Protein AF-0000000083948089 (afdb_homodimer)

Sequence (912 aa):
MKRYQYSTIALCVLLATGCVARSELPEQQLDVPAQWQNGQSQPQEQTISRWWTSFGDPQLDGWIDQVLASNSDLALATLTLRQARLEAGLATSDTYPDVSGTVSADRSKPLDGGDSSKSYQASLSVSYELDLWGKLSAAKDEAMWTALATQQEREATAQSLVATTAQLYWQIGYLNQRVELSNNDINDAQETLALTESQYRHGSVTRLNVLEAQRTLAGLEATHRDYLQQRTEAVNAFAILFDQPPQDLASRIPALPDYAVPAVEAGVPADVLSRRPDVKQALFELKSTLAAKDYSDTNYFPSLTLTGALGGSSTELRKLLSDPIGSLGADLTMPFLNWNEMQLNRDIAQVKYESAIITYRKTLYAAFQDVDNALSAKENYAFQAEKLQKQYDAAAEAARIYQSQYEYGAIEITTLLDAQENERSAKASLLENRYNQLVNMATVYQSLGGEDIIQEMKRYQYSTIALCVLLATGCVARSELPEQQLDVPAQWQNGQSQPQEQTISRWWTSFGDPQLDGWIDQVLASNSDLALATLTLRQARLEAGLATSDTYPDVSGTVSADRSKPLDGGDSSKSYQASLSVSYELDLWGKLSAAKDEAMWTALATQQEREATAQSLVATTAQLYWQIGYLNQRVELSNNDINDAQETLALTESQYRHGSVTRLNVLEAQRTLAGLEATHRDYLQQRTEAVNAFAILFDQPPQDLASRIPALPDYAVPAVEAGVPADVLSRRPDVKQALFELKSTLAAKDYSDTNYFPSLTLTGALGGSSTELRKLLSDPIGSLGADLTMPFLNWNEMQLNRDIAQVKYESAIITYRKTLYAAFQDVDNALSAKENYAFQAEKLQKQYDAAAEAARIYQSQYEYGAIEITTLLDAQENERSAKASLLENRYNQLVNMATVYQSLGGEDIIQE

Secondary structure (DSSP, 8-state):
--HHHHHHHHHHHHHTT---PPPPPPPP-----SS-SSS---------TTGGGGG--HHHHHHHHHHHHH-HHHHHHHHHHHHHHHHHHHHHHTTS-EEEEEEEEEEE--TTS---EEEEEEEEEEEEEE-SSSHHHHHHHHHHHHHHHHHHHHHHHHHHHHHHHHHHHHHHHHHHHHHHHHHHHHHHHHHHHHHHHHHHHTTSS-HHHHHHHHHHHHHHHHHHHHHHHHHHHHHHHHHHTTT------GGG--S---SPPPP-----GGGHHHH-HHHHHHHHHHHHHHHHHHHHHHTTS-EEEEEEEEEEEESSGGGTTTS-EEEEEEEEE-GGGSHHHHHHHHHHHHHHHHHHHHHHHHHHHHHHHHHHHHHHHHHHHHHHHHHHHHHHHHHHHHHHHHHHHHHTT-S-HHHHHHHHHHHHHHHHHHHHHHHHHHHHHHHHHHHH--S--S--/-HHHHHHHHHHHHHHTT---PPPPPPPP-----SS-SSS---------TTGGGGG--HHHHHHHHHHHHH-HHHHHHHHHHHHHHHHHHHHHHTTS-EEEEEEEEEEEEETTS---EEEEEEEEEEEEEE-SSSHHHHHHHHHHHHHHHHHHHHHHHHHHHHHHHHHHHHHHHHHHHHHHHHHHHHHHHHHHHHHHHHHHHTTSS-HHHHHHHHHHHHHHHHHHHHHHHHHHHHHHHHHHHTT------GGG--S---SPPPP-----GGGHHHH-HHHHHHHHHHHHHHHHHHHHHHTTS-EEEEEEEEEEEESSGGGTTTS-EEEEEEEEE-GGGSHHHHHHHHHHHHHHHHHHHHHHHHHHHHHHHHHHHHHHHHHHHHHHHHHHHHHHHHHHHHHHHHHHHHHTT-S-HHHHHHHHHHHHHHHHHHHHHHHHHHHHHHHHHHHH--S--S--

Solvent-accessible surface area (backbone atoms only — not comparable to full-atom values): 45950 Å² total; per-residue (Å²): 120,74,66,57,57,56,44,52,56,47,46,55,52,56,64,48,54,57,64,55,73,77,83,72,83,71,86,75,92,73,80,71,57,81,57,54,91,37,63,75,62,39,78,55,83,65,78,50,47,70,57,68,58,70,60,71,40,68,66,60,46,50,53,43,54,49,33,76,72,51,19,59,68,54,51,53,33,50,50,52,28,51,50,34,46,52,50,21,46,50,38,49,52,64,66,44,68,46,76,50,75,51,76,50,78,46,76,48,60,53,84,91,57,70,73,69,44,49,43,29,37,39,37,42,35,39,39,32,58,58,62,61,52,37,28,48,56,20,46,22,47,19,32,45,27,44,23,52,18,36,47,23,48,33,43,38,46,47,51,51,48,48,36,51,49,52,39,42,52,43,48,37,3,43,33,42,45,48,42,50,51,40,51,51,49,40,52,53,33,52,52,51,36,52,51,41,48,53,36,34,76,71,66,74,47,56,70,66,50,41,52,52,34,50,53,50,36,52,51,47,54,57,52,41,53,52,41,53,51,51,36,52,53,42,30,35,56,50,28,47,47,54,69,39,72,76,53,92,53,58,81,80,33,59,48,58,80,85,64,73,80,68,87,77,60,74,32,41,56,69,52,36,63,79,22,21,32,65,42,42,19,33,49,28,44,35,53,15,36,47,24,46,32,47,18,52,62,34,61,36,44,68,42,42,33,38,35,37,36,41,29,17,67,22,69,43,74,89,46,26,74,71,59,33,33,38,35,41,33,38,37,38,37,35,52,49,60,32,47,68,62,50,51,43,50,41,50,43,33,50,43,51,34,53,44,32,53,50,50,32,51,52,46,44,34,50,42,47,34,47,32,35,45,30,36,38,44,52,55,34,46,56,55,26,49,58,26,31,50,49,17,24,55,25,24,46,54,41,29,55,53,40,49,54,35,40,74,72,65,72,50,59,62,68,59,39,53,50,33,46,50,50,24,53,51,29,48,50,51,41,54,49,45,54,46,49,48,55,43,40,49,39,48,32,48,57,40,47,26,37,59,81,78,74,79,132,117,73,66,56,54,53,49,52,55,49,48,54,54,58,64,45,58,59,64,55,75,78,83,74,85,70,86,75,91,71,91,73,57,82,58,55,92,36,61,72,63,38,78,54,83,64,79,50,47,68,57,68,59,69,60,72,42,68,65,60,45,51,53,46,55,49,33,77,71,50,20,55,70,54,51,43,34,50,42,50,28,52,40,34,46,43,52,20,48,47,39,48,52,64,66,45,68,45,42,44,39,41,39,37,41,37,38,36,34,42,70,79,62,69,74,67,46,50,43,30,38,38,38,41,34,39,40,34,58,59,62,55,52,36,28,51,56,20,47,23,46,19,31,45,26,44,22,52,17,36,46,22,50,34,44,38,46,49,48,51,48,47,37,51,49,52,39,44,52,43,47,37,3,45,32,41,45,49,43,50,52,41,51,52,52,42,53,53,33,50,50,51,35,51,53,41,48,52,34,35,77,70,64,75,46,55,72,57,52,41,29,52,33,48,20,51,37,20,47,46,55,29,53,42,36,53,41,52,44,51,35,53,46,43,31,28,55,51,29,47,47,54,66,36,45,62,53,93,52,56,81,79,34,61,50,59,79,87,65,72,80,68,86,77,57,74,32,41,58,68,52,37,63,80,22,21,32,66,41,43,19,33,50,26,43,32,52,14,35,48,25,45,30,48,18,49,61,33,61,35,44,70,42,44,34,40,35,39,36,42,29,16,68,23,68,44,75,89,46,26,72,73,64,63,46,77,48,78,46,76,45,79,43,64,52,48,76,48,46,71,61,49,53,52,48,41,49,51,31,50,52,52,31,54,50,31,52,51,50,33,52,52,47,44,53,51,41,52,50,47,31,35,53,30,36,41,47,53,56,50,45,57,53,46,49,58,54,33,48,53,49,23,56,53,27,46,53,50,27,54,53,39,50,54,35,39,77,70,65,72,51,59,63,70,59,36,52,49,32,46,50,48,23,54,51,30,48,51,51,41,54,49,44,54,47,49,47,54,41,39,50,38,47,32,48,54,40,46,26,36,60,80,80,74,79,133

Structure (mmCIF, N/CA/C/O backbone):
data_AF-0000000083948089-model_v1
#
loop_
_entity.id
_entity.type
_entity.pdbx_description
1 polymer 'Probable efflux pump outer membrane protein ttgC'
#
loop_
_atom_site.group_PDB
_atom_site.id
_atom_site.type_symbol
_atom_site.label_atom_id
_atom_site.label_alt_id
_atom_site.label_comp_id
_atom_site.label_asym_id
_atom_site.label_entity_id
_atom_site.label_seq_id
_atom_site.pdbx_PDB_ins_code
_atom_site.Cartn_x
_atom_site.Cartn_y
_atom_site.Cartn_z
_atom_site.occupancy
_atom_site.B_iso_or_equiv
_atom_site.auth_seq_id
_atom_site.auth_comp_id
_atom_site.auth_asym_id
_atom_site.auth_atom_id
_atom_site.pdbx_PDB_model_num
ATOM 1 N N . MET A 1 1 ? -29.125 61.156 20.938 1 40.09 1 MET A N 1
ATOM 2 C CA . MET A 1 1 ? -27.781 61 20.391 1 40.09 1 MET A CA 1
ATOM 3 C C . MET A 1 1 ? -27.141 59.688 20.875 1 40.09 1 MET A C 1
ATOM 5 O O . MET A 1 1 ? -26.094 59.281 20.359 1 40.09 1 MET A O 1
ATOM 9 N N . LYS A 1 2 ? -27.516 59.344 22.078 1 55.03 2 LYS A N 1
ATOM 10 C CA . LYS A 1 2 ? -27.109 58.094 22.703 1 55.03 2 LYS A CA 1
ATOM 11 C C . LYS A 1 2 ? -27.641 56.906 21.938 1 55.03 2 LYS A C 1
ATOM 13 O O . LYS A 1 2 ? -27.047 55.812 22 1 55.03 2 LYS A O 1
ATOM 18 N N . ARG A 1 3 ? -28.703 57.031 21.344 1 58.81 3 ARG A N 1
ATOM 19 C CA . ARG A 1 3 ? -29.438 55.969 20.672 1 58.81 3 ARG A CA 1
ATOM 20 C C . ARG A 1 3 ? -28.75 55.562 19.375 1 58.81 3 ARG A C 1
ATOM 22 O O . ARG A 1 3 ? -28.812 54.375 18.969 1 58.81 3 ARG A O 1
ATOM 29 N N . TYR A 1 4 ? -28.062 56.531 18.766 1 52.34 4 TYR A N 1
ATOM 30 C CA . TYR A 1 4 ? -27.469 56.188 17.469 1 52.34 4 TYR A CA 1
ATOM 31 C C . TYR A 1 4 ? -26.219 55.344 17.641 1 52.34 4 TYR A C 1
ATOM 33 O O . TYR A 1 4 ? -25.844 54.594 16.734 1 52.34 4 TYR A O 1
ATOM 41 N N . GLN A 1 5 ? -25.531 55.531 18.781 1 50.44 5 GLN A N 1
ATOM 42 C CA . GLN A 1 5 ? -24.281 54.812 19 1 50.44 5 GLN A CA 1
ATOM 43 C C . GLN A 1 5 ? -24.531 53.312 19.156 1 50.44 5 GLN A C 1
ATOM 45 O O . GLN A 1 5 ? -23.75 52.5 18.641 1 50.44 5 GLN A O 1
ATOM 50 N N . TYR A 1 6 ? -25.641 53 19.828 1 56.38 6 TYR A N 1
ATOM 51 C CA . TYR A 1 6 ? -25.969 51.594 19.938 1 56.38 6 TYR A CA 1
ATOM 52 C C . TYR A 1 6 ? -26.391 51.031 18.594 1 56.38 6 TYR A C 1
ATOM 54 O O . TYR A 1 6 ? -26.156 49.844 18.312 1 56.38 6 TYR A O 1
ATOM 62 N N . SER A 1 7 ? -26.797 51.906 17.781 1 56.72 7 SER A N 1
ATOM 63 C CA . SER A 1 7 ? -27.266 51.438 16.484 1 56.72 7 SER A CA 1
ATOM 64 C C . SER A 1 7 ? -26.094 51.094 15.578 1 56.72 7 SER A C 1
ATOM 66 O O . SER A 1 7 ? -26.188 50.156 14.781 1 56.72 7 SER A O 1
ATOM 68 N N . THR A 1 8 ? -25.016 51.844 15.68 1 53.38 8 THR A N 1
ATOM 69 C CA . THR A 1 8 ? -23.891 51.531 14.797 1 53.38 8 THR A CA 1
ATOM 70 C C . THR A 1 8 ? -23.188 50.25 15.242 1 53.38 8 THR A C 1
ATOM 72 O O . THR A 1 8 ? -22.766 49.469 14.398 1 53.38 8 THR A O 1
ATOM 75 N N . ILE A 1 9 ? -23.016 50.094 16.547 1 52.56 9 ILE A N 1
ATOM 76 C CA . ILE A 1 9 ? -22.453 48.812 17.016 1 52.56 9 ILE A CA 1
ATOM 77 C C . ILE A 1 9 ? -23.391 47.688 16.656 1 52.56 9 ILE A C 1
ATOM 79 O O . ILE A 1 9 ? -22.938 46.625 16.203 1 52.56 9 ILE A O 1
ATOM 83 N N . ALA A 1 10 ? -24.641 47.938 16.828 1 52.34 10 ALA A N 1
ATOM 84 C CA . ALA A 1 10 ? -25.641 46.938 16.469 1 52.34 10 ALA A CA 1
ATOM 85 C C . ALA A 1 10 ? -25.594 46.656 14.961 1 52.34 10 ALA A C 1
ATOM 87 O O . ALA A 1 10 ? -25.719 45.5 14.539 1 52.34 10 ALA A O 1
ATOM 88 N N . LEU A 1 11 ? -25.438 47.656 14.164 1 52.53 11 LEU A N 1
ATOM 89 C CA . LEU A 1 11 ? -25.359 47.469 12.719 1 52.53 11 LEU A CA 1
ATOM 90 C C . LEU A 1 11 ? -24.094 46.688 12.336 1 52.53 11 LEU A C 1
ATOM 92 O O . LEU A 1 11 ? -24.125 45.844 11.445 1 52.53 11 LEU A O 1
ATOM 96 N N . CYS A 1 12 ? -23.016 47.031 12.945 1 49.94 12 CYS A N 1
ATOM 97 C CA . CYS A 1 12 ? -21.781 46.281 12.656 1 49.94 12 CYS A CA 1
ATOM 98 C C . CYS A 1 12 ? -21.922 44.812 13.07 1 49.94 12 CYS A C 1
ATOM 100 O O . CYS A 1 12 ? -21.422 43.938 12.383 1 49.94 12 CYS A O 1
ATOM 102 N N . VAL A 1 13 ? -22.594 44.656 14.172 1 50.81 13 VAL A N 1
ATOM 103 C CA . VAL A 1 13 ? -22.844 43.281 14.594 1 50.81 13 VAL A CA 1
ATOM 104 C C . VAL A 1 13 ? -23.797 42.594 13.609 1 50.81 13 VAL A C 1
ATOM 106 O O . VAL A 1 13 ? -23.641 41.406 13.289 1 50.81 13 VAL A O 1
ATOM 109 N N . LEU A 1 14 ? -24.812 43.344 13.219 1 49.69 14 LEU A N 1
ATOM 110 C CA . LEU A 1 14 ? -25.781 42.75 12.297 1 49.69 14 LEU A CA 1
ATOM 111 C C . LEU A 1 14 ? -25.141 42.438 10.953 1 49.69 14 LEU A C 1
ATOM 113 O O . LEU A 1 14 ? -25.547 41.5 10.266 1 49.69 14 LEU A O 1
ATOM 117 N N . LEU A 1 15 ? -24.312 43.281 10.453 1 49.25 15 LEU A N 1
ATOM 118 C CA . LEU A 1 15 ? -23.656 42.969 9.195 1 49.25 15 LEU A CA 1
ATOM 119 C C . LEU A 1 15 ? -22.766 41.75 9.328 1 49.25 15 LEU A C 1
ATOM 121 O O . LEU A 1 15 ? -22.375 41.156 8.328 1 49.25 15 LEU A O 1
ATOM 125 N N . ALA A 1 16 ? -22.312 41.562 10.484 1 47.72 16 ALA A N 1
ATOM 126 C CA . ALA A 1 16 ? -21.469 40.406 10.742 1 47.72 16 ALA A CA 1
ATOM 127 C C . ALA A 1 16 ? -22.266 39.094 10.719 1 47.72 16 ALA A C 1
ATOM 129 O O . ALA A 1 16 ? -21.703 38 10.836 1 47.72 16 ALA A O 1
ATOM 130 N N . THR A 1 17 ? -23.547 39.25 10.891 1 45.19 17 THR A N 1
ATOM 131 C CA . THR A 1 17 ? -24.344 38.031 10.898 1 45.19 17 THR A CA 1
ATOM 132 C C . THR A 1 17 ? -24.344 37.406 9.516 1 45.19 17 THR A C 1
ATOM 134 O O . THR A 1 17 ? -25.234 36.594 9.203 1 45.19 17 THR A O 1
ATOM 137 N N . GLY A 1 18 ? -23.75 37.969 8.594 1 46.69 18 GLY A N 1
ATOM 138 C CA . GLY A 1 18 ? -23.781 37.094 7.449 1 46.69 18 GLY A CA 1
ATOM 139 C C . GLY A 1 18 ? -23.219 35.719 7.75 1 46.69 18 GLY A C 1
ATOM 140 O O . GLY A 1 18 ? -22.016 35.562 7.984 1 46.69 18 GLY A O 1
ATOM 141 N N . CYS A 1 19 ? -24.047 34.844 8.281 1 50.94 19 CYS A N 1
ATOM 142 C CA . CYS A 1 19 ? -23.781 33.438 8.5 1 50.94 19 CYS A CA 1
ATOM 143 C C . CYS A 1 19 ? -22.938 32.844 7.363 1 50.94 19 CYS A C 1
ATOM 145 O O . CYS A 1 19 ? -23.406 32.781 6.227 1 50.94 19 CYS A O 1
ATOM 147 N N . VAL A 1 20 ? -21.625 33.094 7.473 1 61.38 20 VAL A N 1
ATOM 148 C CA . VAL A 1 20 ? -20.781 32.406 6.496 1 61.38 20 VAL A CA 1
ATOM 149 C C . VAL A 1 20 ? -21.203 30.953 6.375 1 61.38 20 VAL A C 1
ATOM 151 O O . VAL A 1 20 ? -21.281 30.25 7.379 1 61.38 20 VAL A O 1
ATOM 154 N N . ALA A 1 21 ? -21.953 30.703 5.348 1 62.34 21 ALA A N 1
ATOM 155 C CA . ALA A 1 21 ? -22.531 29.391 5.035 1 62.34 21 ALA A CA 1
ATOM 156 C C . ALA A 1 21 ? -21.438 28.312 5.012 1 62.34 21 ALA A C 1
ATOM 158 O O . ALA A 1 21 ? -20.344 28.531 4.496 1 62.34 21 ALA A O 1
ATOM 159 N N . ARG A 1 22 ? -21.562 27.281 5.93 1 78.25 22 ARG A N 1
ATOM 160 C CA . ARG A 1 22 ? -20.781 26.047 5.859 1 78.25 22 ARG A CA 1
ATOM 161 C C . ARG A 1 22 ? -20.797 25.484 4.445 1 78.25 22 ARG A C 1
ATOM 163 O O . ARG A 1 22 ? -21.828 25.5 3.77 1 78.25 22 ARG A O 1
ATOM 170 N N . SER A 1 23 ? -19.609 25.172 4.031 1 86.12 23 SER A N 1
ATOM 171 C CA . SER A 1 23 ? -19.516 24.594 2.689 1 86.12 23 SER A CA 1
ATOM 172 C C . SER A 1 23 ? -20.141 23.219 2.627 1 86.12 23 SER A C 1
ATOM 174 O O . SER A 1 23 ? -20.047 22.438 3.576 1 86.12 23 SER A O 1
ATOM 176 N N . GLU A 1 24 ? -20.953 23.016 1.608 1 86.5 24 GLU A N 1
ATOM 177 C CA . GLU A 1 24 ? -21.469 21.688 1.303 1 86.5 24 GLU A CA 1
ATOM 178 C C . GLU A 1 24 ? -20.594 20.969 0.292 1 86.5 24 GLU A C 1
ATOM 180 O O . GLU A 1 24 ? -20.047 21.578 -0.629 1 86.5 24 GLU A O 1
ATOM 185 N N . LEU A 1 25 ? -20.453 19.734 0.544 1 90.06 25 LEU A N 1
ATOM 186 C CA . LEU A 1 25 ? -19.625 18.969 -0.369 1 90.06 25 LEU A CA 1
ATOM 187 C C . LEU A 1 25 ? -20.281 18.844 -1.74 1 90.06 25 LEU A C 1
ATOM 189 O O . LEU A 1 25 ? -21.375 18.312 -1.862 1 90.06 25 LEU A O 1
ATOM 193 N N . PRO A 1 26 ? -19.656 19.328 -2.744 1 88 26 PRO A N 1
ATOM 194 C CA . PRO A 1 26 ? -20.219 19.188 -4.09 1 88 26 PRO A CA 1
ATOM 195 C C . PRO A 1 26 ? -20.281 17.734 -4.551 1 88 26 PRO A C 1
ATOM 197 O O . PRO A 1 26 ? -19.531 16.891 -4.051 1 88 26 PRO A O 1
ATOM 200 N N . GLU A 1 27 ? -21.203 17.531 -5.461 1 85.81 27 GLU A N 1
ATOM 201 C CA . GLU A 1 27 ? -21.297 16.188 -6.035 1 85.81 27 GLU A CA 1
ATOM 202 C C . GLU A 1 27 ? -20.016 15.828 -6.781 1 85.81 27 GLU A C 1
ATOM 204 O O . GLU A 1 27 ? -19.469 16.641 -7.543 1 85.81 27 GLU A O 1
ATOM 209 N N . GLN A 1 28 ? -19.5 14.719 -6.434 1 85.56 28 GLN A N 1
ATOM 210 C CA . GLN A 1 28 ? -18.281 14.266 -7.074 1 85.56 28 GLN A CA 1
ATOM 211 C C . GLN A 1 28 ? -18.562 13.633 -8.438 1 85.56 28 GLN A C 1
ATOM 213 O O . GLN A 1 28 ? -19.562 12.938 -8.602 1 85.56 28 GLN A O 1
ATOM 218 N N . GLN A 1 29 ? -17.812 13.969 -9.367 1 83.56 29 GLN A N 1
ATOM 219 C CA . GLN A 1 29 ? -17.938 13.344 -10.68 1 83.56 29 GLN A CA 1
ATOM 220 C C . GLN A 1 29 ? -17.234 11.992 -10.719 1 83.56 29 GLN A C 1
ATOM 222 O O . GLN A 1 29 ? -16.016 11.922 -10.906 1 83.56 29 GLN A O 1
ATOM 227 N N . LEU A 1 30 ? -17.984 10.977 -10.477 1 86.62 30 LEU A N 1
ATOM 228 C CA . LEU A 1 30 ? -17.453 9.617 -10.43 1 86.62 30 LEU A CA 1
ATOM 229 C C . LEU A 1 30 ? -17.922 8.812 -11.641 1 86.62 30 LEU A C 1
ATOM 231 O O . LEU A 1 30 ? -19.062 8.961 -12.078 1 86.62 30 LEU A O 1
ATOM 235 N N . ASP A 1 31 ? -17.062 8.07 -12.25 1 85.81 31 ASP A N 1
ATOM 236 C CA . ASP A 1 31 ? -17.438 7.098 -13.266 1 85.81 31 ASP A CA 1
ATOM 237 C C . ASP A 1 31 ? -17.75 5.738 -12.648 1 85.81 31 ASP A C 1
ATOM 239 O O . ASP A 1 31 ? -16.844 4.961 -12.344 1 85.81 31 ASP A O 1
ATOM 243 N N . VAL A 1 32 ? -18.969 5.48 -12.43 1 89.12 32 VAL A N 1
ATOM 244 C CA . VAL A 1 32 ? -19.422 4.227 -11.836 1 89.12 32 VAL A CA 1
ATOM 245 C C . VAL A 1 32 ? -20.031 3.336 -12.922 1 89.12 32 VAL A C 1
ATOM 247 O O . VAL A 1 32 ? -21.031 3.697 -13.539 1 89.12 32 VAL A O 1
ATOM 250 N N . PRO A 1 33 ? -19.391 2.199 -13.102 1 88.81 33 PRO A N 1
ATOM 251 C CA . PRO A 1 33 ? -19.969 1.3 -14.102 1 88.81 33 PRO A CA 1
ATOM 252 C C . PRO A 1 33 ? -21.375 0.829 -13.727 1 88.81 33 PRO A C 1
ATOM 254 O O . PRO A 1 33 ? -21.688 0.697 -12.539 1 88.81 33 PRO A O 1
ATOM 257 N N . ALA A 1 34 ? -22.156 0.494 -14.781 1 84.44 34 ALA A N 1
ATOM 258 C CA . ALA A 1 34 ? -23.531 0.047 -14.547 1 84.44 34 ALA A CA 1
ATOM 259 C C . ALA A 1 34 ? -23.562 -1.398 -14.055 1 84.44 34 ALA A C 1
ATOM 261 O O . ALA A 1 34 ? -24.438 -1.774 -13.266 1 84.44 34 ALA A O 1
ATOM 262 N N . GLN A 1 35 ? -22.625 -2.189 -14.594 1 86.75 35 GLN A N 1
ATOM 263 C CA . GLN A 1 35 ? -22.547 -3.602 -14.234 1 86.75 35 GLN A CA 1
ATOM 264 C C . GLN A 1 35 ? -21.094 -4.047 -14.078 1 86.75 35 GLN A C 1
ATOM 266 O O . GLN A 1 35 ? -20.172 -3.383 -14.57 1 86.75 35 GLN A O 1
ATOM 271 N N . TRP A 1 36 ? -21.016 -5.09 -13.328 1 86.94 36 TRP A N 1
ATOM 272 C CA . TRP A 1 36 ? -19.688 -5.684 -13.195 1 86.94 36 TRP A CA 1
ATOM 273 C C . TRP A 1 36 ? -19.219 -6.281 -14.516 1 86.94 36 TRP A C 1
ATOM 275 O O . TRP A 1 36 ? -20.031 -6.691 -15.344 1 86.94 36 TRP A O 1
ATOM 285 N N . GLN A 1 37 ? -17.922 -6.273 -14.758 1 82 37 GLN A N 1
ATOM 286 C CA . GLN A 1 37 ? -17.375 -6.887 -15.969 1 82 37 GLN A CA 1
ATOM 287 C C . GLN A 1 37 ? -17.516 -8.406 -15.922 1 82 37 GLN A C 1
ATOM 289 O O . GLN A 1 37 ? -17.781 -9.047 -16.938 1 82 37 GLN A O 1
ATOM 294 N N . ASN A 1 38 ? -17.234 -8.82 -14.719 1 79 38 ASN A N 1
ATOM 295 C CA . ASN A 1 38 ? -17.328 -10.258 -14.484 1 79 38 ASN A CA 1
ATOM 296 C C . ASN A 1 38 ? -18.406 -10.594 -13.453 1 79 38 ASN A C 1
ATOM 298 O O . ASN A 1 38 ? -18.547 -9.898 -12.453 1 79 38 ASN A O 1
ATOM 302 N N . GLY A 1 39 ? -19.391 -11.438 -13.805 1 67.38 39 GLY A N 1
ATOM 303 C CA . GLY A 1 39 ? -20.391 -11.883 -12.852 1 67.38 39 GLY A CA 1
ATOM 304 C C . GLY A 1 39 ? -21.797 -11.445 -13.211 1 67.38 39 GLY A C 1
ATOM 305 O O . GLY A 1 39 ? -21.984 -10.477 -13.953 1 67.38 39 GLY A O 1
ATOM 306 N N . GLN A 1 40 ? -22.766 -12.258 -13.039 1 60.88 40 GLN A N 1
ATOM 307 C CA . GLN A 1 40 ? -24.172 -11.961 -13.328 1 60.88 40 GLN A CA 1
ATOM 308 C C . GLN A 1 40 ? -24.75 -10.992 -12.289 1 60.88 40 GLN A C 1
ATOM 310 O O . GLN A 1 40 ? -24.516 -11.156 -11.094 1 60.88 40 GLN A O 1
ATOM 315 N N . SER A 1 41 ? -24.953 -9.828 -12.766 1 57.59 41 SER A N 1
ATOM 316 C CA . SER A 1 41 ? -25.547 -8.805 -11.914 1 57.59 41 SER A CA 1
ATOM 317 C C . SER A 1 41 ? -26.969 -9.172 -11.523 1 57.59 41 SER A C 1
ATOM 319 O O . SER A 1 41 ? -27.828 -9.375 -12.391 1 57.59 41 SER A O 1
ATOM 321 N N . GLN A 1 42 ? -27.219 -10.062 -10.586 1 56.66 42 GLN A N 1
ATOM 322 C CA . GLN A 1 42 ? -28.609 -10.117 -10.188 1 56.66 42 GLN A CA 1
ATOM 323 C C . GLN A 1 42 ? -28.906 -9.133 -9.055 1 56.66 42 GLN A C 1
ATOM 325 O O . GLN A 1 42 ? -28.172 -9.07 -8.07 1 56.66 42 GLN A O 1
ATOM 330 N N . PRO A 1 43 ? -29.734 -8.266 -9.32 1 52.84 43 PRO A N 1
ATOM 331 C CA . PRO A 1 43 ? -30.062 -7.191 -8.375 1 52.84 43 PRO A CA 1
ATOM 332 C C . PRO A 1 43 ? -30.656 -7.707 -7.074 1 52.84 43 PRO A C 1
ATOM 334 O O . PRO A 1 43 ? -31.359 -6.969 -6.375 1 52.84 43 PRO A O 1
ATOM 337 N N . GLN A 1 44 ? -30.562 -8.961 -6.715 1 51.53 44 GLN A N 1
ATOM 338 C CA . GLN A 1 44 ? -31.312 -9.234 -5.492 1 51.53 44 GLN A CA 1
ATOM 339 C C . GLN A 1 44 ? -30.547 -8.789 -4.258 1 51.53 44 GLN A C 1
ATOM 341 O O . GLN A 1 44 ? -29.328 -8.992 -4.172 1 51.53 44 GLN A O 1
ATOM 346 N N . GLU A 1 45 ? -31.234 -8.023 -3.375 1 49.16 45 GLU A N 1
ATOM 347 C CA . GLU A 1 45 ? -30.734 -7.422 -2.141 1 49.16 45 GLU A CA 1
ATOM 348 C C . GLU A 1 45 ? -30.422 -8.484 -1.094 1 49.16 45 GLU A C 1
ATOM 350 O O . GLU A 1 45 ? -31.312 -8.977 -0.406 1 49.16 45 GLU A O 1
ATOM 355 N N . GLN A 1 46 ? -29.75 -9.516 -1.399 1 51.78 46 GLN A N 1
ATOM 356 C CA . GLN A 1 46 ? -29.469 -10.297 -0.201 1 51.78 46 GLN A CA 1
ATOM 357 C C . GLN A 1 46 ? -28.531 -9.547 0.737 1 51.78 46 GLN A C 1
ATOM 359 O O . GLN A 1 46 ? -27.656 -8.789 0.285 1 51.78 46 GLN A O 1
ATOM 364 N N . THR A 1 47 ? -29.031 -9.508 2.023 1 56.03 47 THR A N 1
ATOM 365 C CA . THR A 1 47 ? -28.281 -8.906 3.127 1 56.03 47 THR A CA 1
ATOM 366 C C . THR A 1 47 ? -26.891 -9.531 3.244 1 56.03 47 THR A C 1
ATOM 368 O O . THR A 1 47 ? -26.766 -10.734 3.477 1 56.03 47 THR A O 1
ATOM 371 N N . ILE A 1 48 ? -25.891 -8.969 2.658 1 62.41 48 ILE A N 1
ATOM 372 C CA . ILE A 1 48 ? -24.469 -9.32 2.725 1 62.41 48 ILE A CA 1
ATOM 373 C C . ILE A 1 48 ? -23.969 -9.172 4.16 1 62.41 48 ILE A C 1
ATOM 375 O O . ILE A 1 48 ? -22.812 -9.5 4.45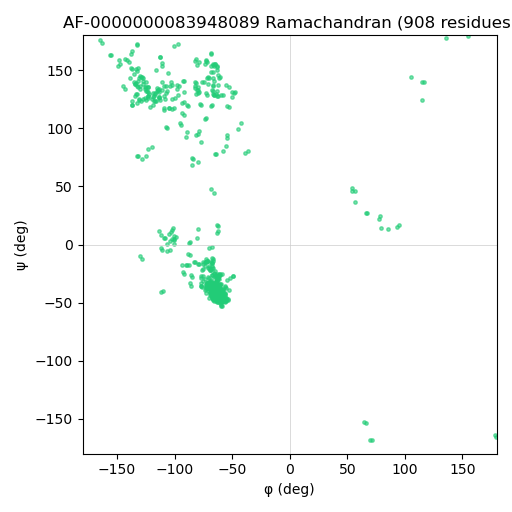7 1 62.41 48 ILE A O 1
ATOM 379 N N . SER A 1 49 ? -25.016 -8.992 5.113 1 69.75 49 SER A N 1
ATOM 380 C CA . SER A 1 49 ? -24.531 -8.852 6.488 1 69.75 49 SER A CA 1
ATOM 381 C C . SER A 1 49 ? -24.25 -10.211 7.117 1 69.75 49 SER A C 1
ATOM 383 O O . SER A 1 49 ? -25.016 -11.164 6.922 1 69.75 49 SER A O 1
ATOM 385 N N . ARG A 1 50 ? -23.281 -10.477 7.785 1 86.62 50 ARG A N 1
ATOM 386 C CA . ARG A 1 50 ? -22.828 -11.703 8.43 1 86.62 50 ARG A CA 1
ATOM 387 C C . ARG A 1 50 ? -22.75 -12.852 7.426 1 86.62 50 ARG A C 1
ATOM 389 O O . ARG A 1 50 ? -23.297 -13.922 7.664 1 86.62 50 ARG A O 1
ATOM 396 N N . TRP A 1 51 ? -22.172 -12.586 6.262 1 88 51 TRP A N 1
ATOM 397 C CA . TRP A 1 51 ? -22.078 -13.477 5.113 1 88 51 TRP A CA 1
ATOM 398 C C . TRP A 1 51 ? -21.578 -14.852 5.527 1 88 51 TRP A C 1
ATOM 400 O O . TRP A 1 51 ? -21.922 -15.859 4.902 1 88 51 TRP A O 1
ATOM 410 N N . TRP A 1 52 ? -20.781 -14.969 6.648 1 90.25 52 TRP A N 1
ATOM 411 C CA . TRP A 1 52 ? -20.172 -16.234 7.059 1 90.25 52 TRP A CA 1
ATOM 412 C C . TRP A 1 52 ? -21.234 -17.203 7.566 1 90.25 52 TRP A C 1
ATOM 414 O O . TRP A 1 52 ? -21.031 -18.422 7.57 1 90.25 52 TRP A O 1
ATOM 424 N N . THR A 1 53 ? -22.391 -16.719 7.961 1 89.25 53 THR A N 1
ATOM 425 C CA . THR A 1 53 ? -23.469 -17.578 8.438 1 89.25 53 THR A CA 1
ATOM 426 C C . THR A 1 53 ? -24.141 -18.297 7.273 1 89.25 53 THR A C 1
ATOM 428 O O . THR A 1 53 ? -24.828 -19.312 7.473 1 89.25 53 THR A O 1
ATOM 431 N N . SER A 1 54 ? -23.938 -17.828 6.074 1 87 54 SER A N 1
ATOM 432 C CA . SER A 1 54 ? -24.562 -18.422 4.898 1 87 54 SER A CA 1
ATOM 433 C C . SER A 1 54 ? -23.938 -19.781 4.566 1 87 54 SER A C 1
ATOM 435 O O . SER A 1 54 ? -24.516 -20.562 3.803 1 87 54 SER A O 1
ATOM 437 N N . PHE A 1 55 ? -22.828 -20.094 5.133 1 91.25 55 PHE A N 1
ATOM 438 C CA . PHE A 1 55 ? -22.172 -21.375 4.895 1 91.25 55 PHE A CA 1
ATOM 439 C C . PHE A 1 55 ? -22.812 -22.484 5.727 1 91.25 55 PHE A C 1
ATOM 441 O O . PHE A 1 55 ? -22.594 -23.656 5.469 1 91.25 55 PHE A O 1
ATOM 448 N N . GLY A 1 56 ? -23.578 -22.078 6.754 1 89.62 56 GLY A N 1
ATOM 449 C CA . GLY A 1 56 ? -24.219 -23.062 7.621 1 89.62 56 GLY A CA 1
ATOM 450 C C . GLY A 1 56 ? -23.219 -23.859 8.453 1 89.62 56 GLY A C 1
ATOM 451 O O . GLY A 1 56 ? -23.422 -25.047 8.695 1 89.62 56 GLY A O 1
ATOM 452 N N . ASP A 1 57 ? -22.125 -23.312 8.734 1 94 57 ASP A N 1
ATOM 453 C CA . ASP A 1 57 ? -21.078 -23.953 9.531 1 94 57 ASP A CA 1
ATOM 454 C C . ASP A 1 57 ? -20.984 -23.328 10.922 1 94 57 ASP A C 1
ATOM 456 O O . ASP A 1 57 ? -20.328 -22.312 11.117 1 94 57 ASP A O 1
ATOM 460 N N . PRO A 1 58 ? -21.578 -24.047 11.914 1 93.88 58 PRO A N 1
ATOM 461 C CA . PRO A 1 58 ? -21.609 -23.484 13.273 1 93.88 58 PRO A CA 1
ATOM 462 C C . PRO A 1 58 ? -20.219 -23.297 13.867 1 93.88 58 PRO A C 1
ATOM 464 O O . PRO A 1 58 ? -20 -22.406 14.688 1 93.88 58 PRO A O 1
ATOM 467 N N . GLN A 1 59 ? -19.328 -24.125 13.484 1 94.75 59 GLN A N 1
ATOM 468 C CA . GLN A 1 59 ? -17.969 -23.969 14 1 94.75 59 GLN A CA 1
ATOM 469 C C . GLN A 1 59 ? -17.328 -22.688 13.484 1 94.75 59 GLN A C 1
ATOM 471 O O . GLN A 1 59 ? -16.719 -21.938 14.25 1 94.75 59 GLN A O 1
ATOM 476 N N . LEU A 1 60 ? -17.469 -22.484 12.18 1 95.44 60 LEU A N 1
ATOM 477 C CA . LEU A 1 60 ? -16.969 -21.234 11.602 1 95.44 60 LEU A CA 1
ATOM 478 C C . LEU A 1 60 ? -17.594 -20.031 12.273 1 95.44 60 LEU A C 1
ATOM 480 O O . LEU A 1 60 ? -16.891 -19.078 12.648 1 95.44 60 LEU A O 1
ATOM 484 N N . ASP A 1 61 ? -18.906 -20.109 12.508 1 95.12 61 ASP A N 1
ATOM 485 C CA . ASP A 1 61 ? -19.625 -19 13.156 1 95.12 61 ASP A CA 1
ATOM 486 C C . ASP A 1 61 ? -19.078 -18.734 14.547 1 95.12 61 ASP A C 1
ATOM 488 O O . ASP A 1 61 ? -18.859 -17.578 14.93 1 95.12 61 ASP A O 1
ATOM 492 N N . GLY A 1 62 ? -18.844 -19.812 15.234 1 95.31 62 GLY A N 1
ATOM 493 C CA . GLY A 1 62 ? -18.328 -19.688 16.594 1 95.31 62 GLY A CA 1
ATOM 494 C C . GLY A 1 62 ? -16.953 -19.047 16.656 1 95.31 62 GLY A C 1
ATOM 495 O O . GLY A 1 62 ? -16.703 -18.188 17.5 1 95.31 62 GLY A O 1
ATOM 496 N N . TRP A 1 63 ? -16.047 -19.406 15.734 1 95.94 63 TRP A N 1
ATOM 497 C CA . TRP A 1 63 ? -14.695 -18.844 15.703 1 95.94 63 TRP A CA 1
ATOM 498 C C . TRP A 1 63 ? -14.734 -17.359 15.375 1 95.94 63 TRP A C 1
ATOM 500 O O . TRP A 1 63 ? -14.016 -16.562 15.984 1 95.94 63 TRP A O 1
ATOM 510 N N . ILE A 1 64 ? -15.57 -16.984 14.422 1 96.38 64 ILE A N 1
ATOM 511 C CA . ILE A 1 64 ? -15.656 -15.594 14 1 96.38 64 ILE A CA 1
ATOM 512 C C . ILE A 1 64 ? -16.219 -14.742 15.141 1 96.38 64 ILE A C 1
ATOM 514 O O . ILE A 1 64 ? -15.695 -13.656 15.422 1 96.38 64 ILE A O 1
ATOM 518 N N . ASP A 1 65 ? -17.219 -15.273 15.836 1 95.06 65 ASP A N 1
ATOM 519 C CA . ASP A 1 65 ? -17.781 -14.555 16.984 1 95.06 65 ASP A CA 1
ATOM 520 C C . ASP A 1 65 ? -16.719 -14.352 18.062 1 95.06 65 ASP A C 1
ATOM 522 O O . ASP A 1 65 ? -16.625 -13.266 18.641 1 95.06 65 ASP A O 1
ATOM 526 N N . GLN A 1 66 ? -15.969 -15.336 18.266 1 94.94 66 GLN A N 1
ATOM 527 C CA . GLN A 1 66 ? -14.93 -15.258 19.281 1 94.94 66 GLN A CA 1
ATOM 528 C C . GLN A 1 66 ? -13.852 -14.25 18.906 1 94.94 66 GLN A C 1
ATOM 530 O O . GLN A 1 66 ? -13.383 -13.484 19.75 1 94.94 66 GLN A O 1
ATOM 535 N N . VAL A 1 67 ? -13.43 -14.258 17.641 1 96.25 67 VAL A N 1
ATOM 536 C CA . VAL A 1 67 ? -12.398 -13.32 17.172 1 96.25 67 VAL A CA 1
ATOM 537 C C . VAL A 1 67 ? -12.914 -11.891 17.297 1 96.25 67 VAL A C 1
ATOM 539 O O . VAL A 1 67 ? -12.18 -11 17.75 1 96.25 67 VAL A O 1
ATOM 542 N N . LEU A 1 68 ? -14.188 -11.664 16.922 1 95.25 68 LEU A N 1
ATOM 543 C CA . LEU A 1 68 ? -14.773 -10.328 16.969 1 95.25 68 LEU A CA 1
ATOM 544 C C . LEU A 1 68 ? -14.898 -9.836 18.406 1 95.25 68 LEU A C 1
ATOM 546 O O . LEU A 1 68 ? -14.906 -8.625 18.656 1 95.25 68 LEU A O 1
ATOM 550 N N . ALA A 1 69 ? -14.883 -10.75 19.359 1 93.38 69 ALA A N 1
ATOM 551 C CA . ALA A 1 69 ? -15.039 -10.406 20.766 1 93.38 69 ALA A CA 1
ATOM 552 C C . ALA A 1 69 ? -13.688 -10.172 21.422 1 93.38 69 ALA A C 1
ATOM 554 O O . ALA A 1 69 ? -13.586 -9.438 22.406 1 93.38 69 ALA A O 1
ATOM 555 N N . SER A 1 70 ? -12.617 -10.781 20.875 1 93.12 70 SER A N 1
ATOM 556 C CA . SER A 1 70 ? -11.414 -10.852 21.703 1 93.12 70 SER A CA 1
ATOM 557 C C . SER A 1 70 ? -10.203 -10.32 20.953 1 93.12 70 SER A C 1
ATOM 559 O O . SER A 1 70 ? -9.141 -10.109 21.547 1 93.12 70 SER A O 1
ATOM 561 N N . 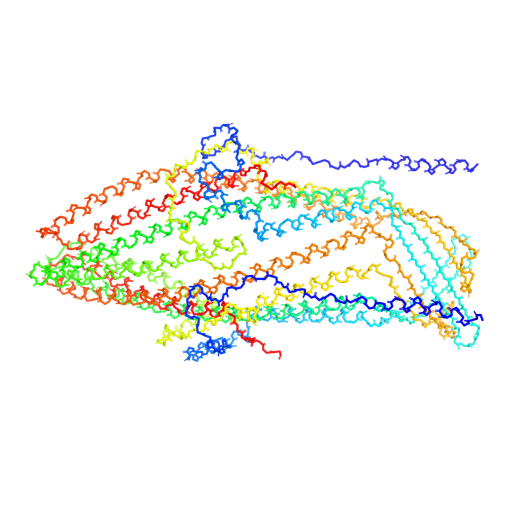ASN A 1 71 ? -10.195 -10.086 19.656 1 96.38 71 ASN A N 1
ATOM 562 C CA . ASN A 1 71 ? -9.008 -9.766 18.875 1 96.38 71 ASN A CA 1
ATOM 563 C C . ASN A 1 71 ? -8.422 -8.414 19.281 1 96.38 71 ASN A C 1
ATOM 565 O O . ASN A 1 71 ? -9.148 -7.434 19.422 1 96.38 71 ASN A O 1
ATOM 569 N N . SER A 1 72 ? -7.078 -8.375 19.312 1 96.25 72 SER A N 1
ATOM 570 C CA . SER A 1 72 ? -6.359 -7.199 19.781 1 96.25 72 SER A CA 1
ATOM 571 C C . SER A 1 72 ? -6.43 -6.066 18.766 1 96.25 72 SER A C 1
ATOM 573 O O . SER A 1 72 ? -6.492 -4.891 19.141 1 96.25 72 SER A O 1
ATOM 575 N N . ASP A 1 73 ? -6.387 -6.434 17.562 1 96.25 73 ASP A N 1
ATOM 576 C CA . ASP A 1 73 ? -6.453 -5.387 16.547 1 96.25 73 ASP A CA 1
ATOM 577 C C . ASP A 1 73 ? -7.793 -4.652 16.594 1 96.25 73 ASP A C 1
ATOM 579 O O . ASP A 1 73 ? -7.844 -3.43 16.438 1 96.25 73 ASP A O 1
ATOM 583 N N . LEU A 1 74 ? -8.891 -5.359 16.75 1 96.25 74 LEU A N 1
ATOM 584 C CA . LEU A 1 74 ? -10.211 -4.746 16.844 1 96.25 74 LEU A CA 1
ATOM 585 C C . LEU A 1 74 ? -10.328 -3.924 18.125 1 96.25 74 LEU A C 1
ATOM 587 O O . LEU A 1 74 ? -10.914 -2.838 18.109 1 96.25 74 LEU A O 1
ATOM 591 N N . ALA A 1 75 ? -9.781 -4.406 19.188 1 96.25 75 ALA A N 1
ATOM 592 C CA . ALA A 1 75 ? -9.766 -3.658 20.438 1 96.25 75 ALA A CA 1
ATOM 593 C C . ALA A 1 75 ? -9.023 -2.334 20.281 1 96.25 75 ALA A C 1
ATOM 595 O O . ALA A 1 75 ? -9.5 -1.291 20.734 1 96.25 75 ALA A O 1
ATOM 596 N N . LEU A 1 76 ? -7.875 -2.4 19.625 1 96.56 76 LEU A N 1
ATOM 597 C CA . LEU A 1 76 ? -7.09 -1.192 19.406 1 96.56 76 LEU A CA 1
ATOM 598 C C . LEU A 1 76 ? -7.855 -0.204 18.531 1 96.56 76 LEU A C 1
ATOM 600 O O . LEU A 1 76 ? -7.84 1.002 18.781 1 96.56 76 LEU A O 1
ATOM 604 N N . ALA A 1 77 ? -8.586 -0.697 17.516 1 96.31 77 ALA A N 1
ATOM 605 C CA . ALA A 1 77 ? -9.391 0.164 16.656 1 96.31 77 ALA A CA 1
ATOM 606 C C . ALA A 1 77 ? -10.531 0.81 17.438 1 96.31 77 ALA A C 1
ATOM 608 O O . ALA A 1 77 ? -10.883 1.966 17.188 1 96.31 77 ALA A O 1
ATOM 609 N N . THR A 1 78 ? -11.109 0.12 18.312 1 96.69 78 THR A N 1
ATOM 610 C CA . THR A 1 78 ? -12.18 0.643 19.156 1 96.69 78 THR A CA 1
ATOM 611 C C . THR A 1 78 ? -11.664 1.751 20.062 1 96.69 78 THR A C 1
ATOM 613 O O . THR A 1 78 ? -12.32 2.777 20.234 1 96.69 78 THR A O 1
ATOM 616 N N . LEU A 1 79 ? -10.453 1.546 20.641 1 96.62 79 LEU A N 1
ATOM 617 C CA . LEU A 1 79 ? -9.844 2.568 21.484 1 96.62 79 LEU A CA 1
ATOM 618 C C . LEU A 1 79 ? -9.492 3.809 20.672 1 96.62 79 LEU A C 1
ATOM 620 O O . LEU A 1 79 ? -9.641 4.934 21.156 1 96.62 79 LEU A O 1
ATOM 624 N N . THR A 1 80 ? -9.062 3.586 19.5 1 97.31 80 THR A N 1
ATOM 625 C CA . THR A 1 80 ? -8.758 4.711 18.625 1 97.31 80 THR A CA 1
ATOM 626 C C . THR A 1 80 ? -10.016 5.516 18.328 1 97.31 80 THR A C 1
ATOM 628 O O . THR A 1 80 ? -9.984 6.75 18.312 1 97.31 80 THR A O 1
ATOM 631 N N . LEU A 1 81 ? -11.141 4.844 18.062 1 95.56 81 LEU A N 1
ATOM 632 C CA . LEU A 1 81 ? -12.422 5.516 17.859 1 95.56 81 LEU A CA 1
ATOM 633 C C . LEU A 1 81 ? -12.828 6.305 19.094 1 95.56 81 LEU A C 1
ATOM 635 O O . LEU A 1 81 ? -13.258 7.453 19 1 95.56 81 LEU A O 1
ATOM 639 N N . ARG A 1 82 ? -12.656 5.695 20.266 1 96.19 82 ARG A N 1
ATOM 640 C CA . ARG A 1 82 ? -12.969 6.391 21.516 1 96.19 82 ARG A CA 1
ATOM 641 C C . ARG A 1 82 ? -12.141 7.664 21.641 1 96.19 82 ARG A C 1
ATOM 643 O O . ARG A 1 82 ? -12.664 8.711 22.031 1 96.19 82 ARG A O 1
ATOM 650 N N . GLN A 1 83 ? -10.891 7.559 21.328 1 97.31 83 GLN A N 1
ATOM 651 C CA . GLN A 1 83 ? -10.016 8.734 21.359 1 97.31 83 GLN A CA 1
ATOM 652 C C . GLN A 1 83 ? -10.523 9.82 20.422 1 97.31 83 GLN A C 1
ATOM 654 O O . GLN A 1 83 ? -10.586 10.992 20.797 1 97.31 83 GLN A O 1
ATOM 659 N N . ALA A 1 84 ? -10.875 9.461 19.219 1 96.5 84 ALA A N 1
ATOM 660 C CA . ALA A 1 84 ? -11.359 10.422 18.234 1 96.5 84 ALA A CA 1
ATOM 661 C C . ALA A 1 84 ? -12.641 11.102 18.703 1 96.5 84 ALA A C 1
ATOM 663 O O . ALA A 1 84 ? -12.836 12.297 18.484 1 96.5 84 ALA A O 1
ATOM 664 N N . ARG A 1 85 ? -13.5 10.367 19.312 1 96.38 85 ARG A N 1
ATOM 665 C CA . ARG A 1 85 ? -14.742 10.914 19.844 1 96.38 85 ARG A CA 1
ATOM 666 C C . ARG A 1 85 ? -14.477 11.883 20.984 1 96.38 85 ARG A C 1
ATOM 668 O O . ARG A 1 85 ? -15.141 12.922 21.094 1 96.38 85 ARG A O 1
ATOM 675 N N . LEU A 1 86 ? -13.477 11.508 21.859 1 96.5 86 LEU A N 1
ATOM 676 C CA . LEU A 1 86 ? -13.086 12.414 22.938 1 96.5 86 LEU A CA 1
ATOM 677 C C . LEU A 1 86 ? -12.5 13.703 22.375 1 96.5 86 LEU A C 1
ATOM 679 O O . LEU A 1 86 ? -12.773 14.789 22.875 1 96.5 86 LEU A O 1
ATOM 683 N N . GLU A 1 87 ? -11.773 13.617 21.344 1 95.88 87 GLU A N 1
ATOM 684 C CA . GLU A 1 87 ? -11.219 14.789 20.672 1 95.88 87 GLU A CA 1
ATOM 685 C C . GLU A 1 87 ? -12.32 15.656 20.078 1 95.88 87 GLU A C 1
ATOM 687 O O . GLU A 1 87 ? -12.242 16.891 20.109 1 95.88 87 GLU A O 1
ATOM 692 N N . ALA A 1 88 ? -13.344 15.039 19.469 1 95.25 88 ALA A N 1
ATOM 693 C CA . ALA A 1 88 ? -14.508 15.781 18.984 1 95.25 88 ALA A CA 1
ATOM 694 C C . ALA A 1 88 ? -15.219 16.484 20.141 1 95.25 88 ALA A C 1
ATOM 696 O O . ALA A 1 88 ? -15.727 17.594 19.984 1 95.25 88 ALA A O 1
ATOM 697 N N . GLY A 1 89 ? -15.211 15.844 21.312 1 95 89 GLY A N 1
ATOM 698 C CA . GLY A 1 89 ? -15.734 16.469 22.516 1 95 89 GLY A CA 1
ATOM 699 C C . GLY A 1 89 ? -14.961 17.703 22.938 1 95 89 GLY A C 1
ATOM 700 O O . GLY A 1 89 ? -15.555 18.703 23.328 1 95 89 GLY A O 1
ATOM 701 N N . LEU A 1 90 ? -13.672 17.641 22.812 1 93.31 90 LEU A N 1
ATOM 702 C CA . LEU A 1 90 ? -12.844 18.797 23.125 1 93.31 90 LEU A CA 1
ATOM 703 C C . LEU A 1 90 ? -13.133 19.938 22.172 1 93.31 90 LEU A C 1
ATOM 705 O O . LEU A 1 90 ? -13.258 21.094 22.609 1 93.31 90 LEU A O 1
ATOM 709 N N . ALA A 1 91 ? -13.227 19.656 20.922 1 92.31 91 ALA A N 1
ATOM 710 C CA . ALA A 1 91 ? -13.555 20.688 19.938 1 92.31 91 ALA A CA 1
ATOM 711 C C . ALA A 1 91 ? -14.922 21.297 20.219 1 92.31 91 ALA A C 1
ATOM 713 O O . ALA A 1 91 ? -15.125 22.5 20.031 1 92.31 91 ALA A O 1
ATOM 714 N N . THR A 1 92 ? -15.852 20.484 20.641 1 92.94 92 THR A N 1
ATOM 715 C CA . THR A 1 92 ? -17.172 20.969 21.031 1 92.94 92 THR A CA 1
ATOM 716 C C . THR A 1 92 ? -17.078 21.859 22.266 1 92.94 92 THR A C 1
ATOM 718 O O . THR A 1 92 ? -17.734 22.891 22.344 1 92.94 92 THR A O 1
ATOM 721 N N . SER A 1 93 ? -16.203 21.422 23.219 1 93 93 SER A N 1
ATOM 722 C CA . SER A 1 93 ? -16.031 22.172 24.453 1 93 93 SER A CA 1
ATOM 723 C C . SER A 1 93 ? -15.492 23.578 24.156 1 93 93 SER A C 1
ATOM 725 O O . SER A 1 93 ? -15.812 24.531 24.875 1 93 93 SER A O 1
ATOM 727 N N . ASP A 1 94 ? -14.758 23.734 23.094 1 91.75 94 ASP A N 1
ATOM 728 C CA . ASP A 1 94 ? -14.18 25.016 22.719 1 91.75 94 ASP A CA 1
ATOM 729 C C . ASP A 1 94 ? -15.266 26.016 22.297 1 91.75 94 ASP A C 1
ATOM 731 O O . ASP A 1 94 ? -15.016 27.219 22.219 1 91.75 94 ASP A O 1
ATOM 735 N N . THR A 1 95 ? -16.5 25.531 22.031 1 92.12 95 THR A N 1
ATOM 736 C CA . THR A 1 95 ? -17.594 26.406 21.641 1 92.12 95 THR A CA 1
ATOM 737 C C . THR A 1 95 ? -18.328 26.938 22.875 1 92.12 95 THR A C 1
ATOM 739 O O . THR A 1 95 ? -19.234 27.766 22.75 1 92.12 95 THR A O 1
ATOM 742 N N . TYR A 1 96 ? -17.812 26.516 24.094 1 91.81 96 TYR A N 1
ATOM 743 C CA . TYR A 1 96 ? -18.359 26.984 25.359 1 91.81 96 TYR A CA 1
ATOM 744 C C . TYR A 1 96 ? -17.359 27.859 26.094 1 91.81 96 TYR A C 1
ATOM 746 O O . TYR A 1 96 ? -16.172 27.875 25.766 1 91.81 96 TYR A O 1
ATOM 754 N N . PRO A 1 97 ? -17.828 28.688 27.094 1 92.75 97 PRO A N 1
ATOM 755 C CA . PRO A 1 97 ? -16.891 29.531 27.859 1 92.75 97 PRO A CA 1
ATOM 756 C C . PRO A 1 97 ? -15.875 28.703 28.641 1 92.75 97 PRO A C 1
ATOM 758 O O . PRO A 1 97 ? -16.188 27.625 29.141 1 92.75 97 PRO A O 1
ATOM 761 N N . ASP A 1 98 ? -14.742 29.203 28.75 1 92.62 98 ASP A N 1
ATOM 762 C CA . ASP A 1 98 ? -13.688 28.641 29.578 1 92.62 98 ASP A CA 1
ATOM 763 C C . ASP A 1 98 ? -13.617 29.359 30.922 1 92.62 98 ASP A C 1
ATOM 765 O O . ASP A 1 98 ? -13.766 30.594 30.984 1 92.62 98 ASP A O 1
ATOM 769 N N . VAL A 1 99 ? -13.453 28.578 32.031 1 90.94 99 VAL A N 1
ATOM 770 C CA . VAL A 1 99 ? -13.336 29.156 33.375 1 90.94 99 VAL A CA 1
ATOM 771 C C . VAL A 1 99 ? -11.938 28.891 33.938 1 90.94 99 VAL A C 1
ATOM 773 O O . VAL A 1 99 ? -11.375 27.812 33.719 1 90.94 99 VAL A O 1
ATOM 776 N N . SER A 1 100 ? -11.383 29.922 34.469 1 92.25 100 SER A N 1
ATOM 777 C CA . SER A 1 100 ? -10.07 29.781 35.094 1 92.25 100 SER A CA 1
ATOM 778 C C . SER A 1 100 ? -9.984 30.547 36.406 1 92.25 100 SER A C 1
ATOM 780 O O . SER A 1 100 ? -10.781 31.453 36.656 1 92.25 100 SER A O 1
ATOM 782 N N . GLY A 1 101 ? -9.117 30.062 37.344 1 88.75 101 GLY A N 1
ATOM 783 C CA . GLY A 1 101 ? -8.797 30.719 38.594 1 88.75 101 GLY A CA 1
ATOM 784 C C . GLY A 1 101 ? -7.309 30.922 38.781 1 88.75 101 GLY A C 1
ATOM 785 O O . GLY A 1 101 ? -6.508 30.047 38.438 1 88.75 101 GLY A O 1
ATOM 786 N N . THR A 1 102 ? -7.02 32.125 39.219 1 90.31 102 THR A N 1
ATOM 787 C CA . THR A 1 102 ? -5.617 32.406 39.469 1 90.31 102 THR A CA 1
ATOM 788 C C . THR A 1 102 ? -5.438 33.062 40.812 1 90.31 102 THR A C 1
ATOM 790 O O . THR A 1 102 ? -6.273 33.875 41.25 1 90.31 102 THR A O 1
ATOM 793 N N . VAL A 1 103 ? -4.441 32.656 41.625 1 83.62 103 VAL A N 1
ATOM 794 C CA . VAL A 1 103 ? -3.969 33.281 42.844 1 83.62 103 VAL A CA 1
ATOM 795 C C . VAL A 1 103 ? -2.477 33.594 42.719 1 83.62 103 VAL A C 1
ATOM 797 O O . VAL A 1 103 ? -1.703 32.75 42.25 1 83.62 103 VAL A O 1
ATOM 800 N N . SER A 1 104 ? -2.273 34.906 43.031 1 89.12 104 SER A N 1
ATOM 801 C CA . SER A 1 104 ? -0.867 35.281 42.938 1 89.12 104 SER A CA 1
ATOM 802 C C . SER A 1 104 ? -0.452 36.125 44.156 1 89.12 104 SER A C 1
ATOM 804 O O . SER A 1 104 ? -1.281 36.812 44.75 1 89.12 104 SER A O 1
ATOM 806 N N . ALA A 1 105 ? 0.822 35.969 44.594 1 85.19 105 ALA A N 1
ATOM 807 C CA . ALA A 1 105 ? 1.497 36.781 45.594 1 85.19 105 ALA A CA 1
ATOM 808 C C . ALA A 1 105 ? 2.838 37.312 45.094 1 85.19 105 ALA A C 1
ATOM 810 O O . ALA A 1 105 ? 3.641 36.531 44.562 1 85.19 105 ALA A O 1
ATOM 811 N N . ASP A 1 106 ? 2.912 38.625 45.188 1 87.75 106 ASP A N 1
ATOM 812 C CA . ASP A 1 106 ? 4.145 39.25 44.688 1 87.75 106 ASP A CA 1
ATOM 813 C C . ASP A 1 106 ? 4.754 40.156 45.75 1 87.75 106 ASP A C 1
ATOM 815 O O . ASP A 1 106 ? 4.031 40.844 46.469 1 87.75 106 ASP A O 1
ATOM 819 N N . ARG A 1 107 ? 6.102 40.125 45.906 1 86.25 107 ARG A N 1
ATOM 820 C CA . ARG A 1 107 ? 6.863 41.062 46.75 1 86.25 107 ARG A CA 1
ATOM 821 C C . ARG A 1 107 ? 7.965 41.75 45.938 1 86.25 107 ARG A C 1
ATOM 823 O O . ARG A 1 107 ? 8.664 41.094 45.156 1 86.25 107 ARG A O 1
ATOM 830 N N . SER A 1 108 ? 7.918 43.062 45.969 1 90.25 108 SER A N 1
ATOM 831 C CA . SER A 1 108 ? 8.945 43.812 45.25 1 90.25 108 SER A CA 1
ATOM 832 C C . SER A 1 108 ? 9.68 44.75 46.188 1 90.25 108 SER A C 1
ATOM 834 O O . SER A 1 108 ? 9.078 45.344 47.094 1 90.25 108 SER A O 1
ATOM 836 N N . LYS A 1 109 ? 11.047 44.781 46.062 1 89.38 109 LYS A N 1
ATOM 837 C CA . LYS A 1 109 ? 11.883 45.688 46.844 1 89.38 109 LYS A CA 1
ATOM 838 C C . LYS A 1 109 ? 12.898 46.406 45.938 1 89.38 109 LYS A C 1
ATOM 840 O O . LYS A 1 109 ? 13.672 45.75 45.25 1 89.38 109 LYS A O 1
ATOM 845 N N . PRO A 1 110 ? 12.812 47.75 45.969 1 88.62 110 PRO A N 1
ATOM 846 C CA . PRO A 1 110 ? 13.859 48.469 45.219 1 88.62 110 PRO A CA 1
ATOM 847 C C . PRO A 1 110 ? 15.258 48.188 45.781 1 88.62 110 PRO A C 1
ATOM 849 O O . PRO A 1 110 ? 15.461 48.188 47 1 88.62 110 PRO A O 1
ATOM 852 N N . LEU A 1 111 ? 16.062 48 44.844 1 90.19 111 LEU A N 1
ATOM 853 C CA . LEU A 1 111 ? 17.422 47.625 45.25 1 90.19 111 LEU A CA 1
ATOM 854 C C . LEU A 1 111 ? 18.156 48.844 45.781 1 90.19 111 LEU A C 1
ATOM 856 O O . LEU A 1 111 ? 19.109 48.719 46.562 1 90.19 111 LEU A O 1
ATOM 860 N N . ASP A 1 112 ? 17.875 50.062 45.281 1 85.94 112 ASP A N 1
ATOM 861 C CA . ASP A 1 112 ? 18.594 51.281 45.688 1 85.94 112 ASP A CA 1
ATOM 862 C C . ASP A 1 112 ? 18.062 51.812 47.031 1 85.94 112 ASP A C 1
ATOM 864 O O . ASP A 1 112 ? 18.344 52.938 47.406 1 85.94 112 ASP A O 1
ATOM 868 N N . GLY A 1 113 ? 17.375 51.094 47.656 1 77.44 113 GLY A N 1
ATOM 869 C CA . GLY A 1 113 ? 16.844 51.531 48.938 1 77.44 113 GLY A CA 1
ATOM 870 C C . GLY A 1 113 ? 15.367 51.875 48.875 1 77.44 113 GLY A C 1
ATOM 871 O O . GLY A 1 113 ? 14.797 52 47.781 1 77.44 113 GLY A O 1
ATOM 872 N N . GLY A 1 114 ? 14.484 51.656 49.812 1 84.38 114 GLY A N 1
ATOM 873 C CA . GLY A 1 114 ? 13.062 51.938 49.906 1 84.38 114 GLY A CA 1
ATOM 874 C C . GLY A 1 114 ? 12.242 50.781 50.469 1 84.38 114 GLY A C 1
ATOM 875 O O . GLY A 1 114 ? 12.797 49.75 50.844 1 84.38 114 GLY A O 1
ATOM 876 N N . ASP A 1 115 ? 11.039 51.094 50.562 1 86.38 115 ASP A N 1
ATOM 877 C CA . ASP A 1 115 ? 10.172 50.125 51.219 1 86.38 115 ASP A CA 1
ATOM 878 C C . ASP A 1 115 ? 9.758 49.031 50.25 1 86.38 115 ASP A C 1
ATOM 880 O O . ASP A 1 115 ? 9.656 49.25 49.031 1 86.38 115 ASP A O 1
ATOM 884 N N . SER A 1 116 ? 9.773 47.719 50.844 1 87.88 116 SER A N 1
ATOM 885 C CA . SER A 1 116 ? 9.242 46.594 50.062 1 87.88 116 SER A CA 1
ATOM 886 C C . SER A 1 116 ? 7.738 46.75 49.844 1 87.88 116 SER A C 1
ATOM 888 O O . SER A 1 116 ? 7.043 47.344 50.656 1 87.88 116 SER A O 1
ATOM 890 N N . SER A 1 117 ? 7.309 46.469 48.625 1 88.12 117 SER A N 1
ATOM 891 C CA . SER A 1 117 ? 5.879 46.406 48.344 1 88.12 117 SER A CA 1
ATOM 892 C C . SER A 1 117 ? 5.41 45 48.125 1 88.12 117 SER A C 1
ATOM 894 O O . SER A 1 117 ? 6.148 44.156 47.594 1 88.12 117 SER A O 1
ATOM 896 N N . LYS A 1 118 ? 4.293 44.531 48.812 1 89.12 118 LYS A N 1
ATOM 897 C CA . LYS A 1 118 ? 3.633 43.219 48.625 1 89.12 118 LYS A CA 1
ATOM 898 C C . LYS A 1 118 ? 2.303 43.406 47.906 1 89.12 118 LYS A C 1
ATOM 900 O O . LYS A 1 118 ? 1.611 44.406 48.094 1 89.12 118 LYS A O 1
ATOM 905 N N . SER A 1 119 ? 2.039 42.562 46.969 1 87.69 119 SER A N 1
ATOM 906 C CA . SER A 1 119 ? 0.751 42.531 46.281 1 87.69 119 SER A CA 1
ATOM 907 C C . SER A 1 119 ? 0.175 41.125 46.219 1 87.69 119 SER A C 1
ATOM 909 O O . SER A 1 119 ? 0.897 40.188 45.938 1 87.69 119 SER A O 1
ATOM 911 N N . TYR A 1 120 ? -1.111 40.938 46.75 1 86.38 120 TYR A N 1
ATOM 912 C CA . TYR A 1 120 ? -1.873 39.688 46.656 1 86.38 120 TYR A CA 1
ATOM 913 C C . TYR A 1 120 ? -3.061 39.875 45.719 1 86.38 120 TYR A C 1
ATOM 915 O O . TYR A 1 120 ? -3.732 40.906 45.719 1 86.38 120 TYR A O 1
ATOM 923 N N . GLN A 1 121 ? -3.176 38.906 44.844 1 88.69 121 GLN A N 1
ATOM 924 C CA . GLN A 1 121 ? -4.289 38.938 43.906 1 88.69 121 GLN A CA 1
ATOM 925 C C . GLN A 1 121 ? -4.984 37.594 43.812 1 88.69 121 GLN A C 1
ATOM 927 O O . GLN A 1 121 ? -4.336 36.562 43.844 1 88.69 121 GLN A O 1
ATOM 932 N N . ALA A 1 122 ? -6.34 37.562 43.75 1 86.81 122 ALA A N 1
ATOM 933 C CA . ALA A 1 122 ? -7.18 36.406 43.469 1 86.81 122 ALA A CA 1
ATOM 934 C C . ALA A 1 122 ? -8.266 36.75 42.438 1 86.81 122 ALA A C 1
ATOM 936 O O . ALA A 1 122 ? -8.914 37.781 42.562 1 86.81 122 ALA A O 1
ATOM 937 N N . SER A 1 123 ? -8.328 35.938 41.469 1 90.12 123 SER A N 1
ATOM 938 C CA . SER A 1 123 ? -9.344 36.25 40.469 1 90.12 123 SER A CA 1
ATOM 939 C C . SER A 1 123 ? -9.953 34.969 39.906 1 90.12 123 SER A C 1
ATOM 941 O O . SER A 1 123 ? -9.258 33.969 39.719 1 90.12 123 SER A O 1
ATOM 943 N N . LEU A 1 124 ? -11.266 34.906 39.75 1 89.31 124 LEU A N 1
ATOM 944 C CA . LEU A 1 124 ? -12.016 33.969 38.906 1 89.31 124 LEU A CA 1
ATOM 945 C C . LEU A 1 124 ? -12.43 34.594 37.594 1 89.31 124 LEU A C 1
ATOM 947 O O . LEU A 1 124 ? -13 35.688 37.594 1 89.31 124 LEU A O 1
ATOM 951 N N . SER A 1 125 ? -12.062 33.906 36.562 1 92.12 125 SER A N 1
ATOM 952 C CA . SER A 1 125 ? -12.328 34.531 35.25 1 92.12 125 SER A CA 1
ATOM 953 C C . SER A 1 125 ? -13.055 33.562 34.312 1 92.12 125 SER A C 1
ATOM 955 O O . SER A 1 125 ? -12.891 32.344 34.438 1 92.12 125 SER A O 1
ATOM 957 N N . VAL A 1 126 ? -13.969 34.031 33.469 1 90.56 126 VAL A N 1
ATOM 958 C CA . VAL A 1 126 ? -14.656 33.344 32.375 1 90.56 126 VAL A CA 1
ATOM 959 C C . VAL A 1 126 ? -14.297 34 31.047 1 90.56 126 VAL A C 1
ATOM 961 O O . VAL A 1 126 ? -14.227 35.219 30.953 1 90.56 126 VAL A O 1
ATOM 964 N N . SER A 1 127 ? -13.906 33.219 30.141 1 92.62 127 SER A N 1
ATOM 965 C CA . SER A 1 127 ? -13.617 33.688 28.781 1 92.62 127 SER A CA 1
ATOM 966 C C . SER A 1 127 ? -14.453 32.906 27.766 1 92.62 127 SER A C 1
ATOM 968 O O . SER A 1 127 ? -14.586 31.688 27.844 1 92.62 127 SER A O 1
ATOM 970 N N . TYR A 1 128 ? -15.133 33.625 26.812 1 90.62 128 TYR A N 1
ATOM 971 C CA . TYR A 1 128 ? -16 33.031 25.812 1 90.62 128 TYR A CA 1
ATOM 972 C C . TYR A 1 128 ? -15.773 33.656 24.453 1 90.62 128 TYR A C 1
ATOM 974 O O . TYR A 1 128 ? -15.93 34.875 24.297 1 90.62 128 TYR A O 1
ATOM 982 N N . GLU A 1 129 ? -15.391 32.875 23.516 1 91.25 129 GLU A N 1
ATOM 983 C CA . GLU A 1 129 ? -15.305 33.375 22.141 1 91.25 129 GLU A CA 1
ATOM 984 C C . GLU A 1 129 ? -16.609 33.125 21.391 1 91.25 129 GLU A C 1
ATOM 986 O O . GLU A 1 129 ? -17.047 31.984 21.266 1 91.25 129 GLU A O 1
ATOM 991 N N . LEU A 1 130 ? -17.219 34.188 20.875 1 89 130 LEU A N 1
ATOM 992 C CA . LEU A 1 130 ? -18.438 34.062 20.062 1 89 130 LEU A CA 1
ATOM 993 C C . LEU A 1 130 ? -18.125 33.5 18.688 1 89 130 LEU A C 1
ATOM 995 O O . LEU A 1 130 ? -17.219 34 18 1 89 130 LEU A O 1
ATOM 999 N N . ASP A 1 131 ? -18.844 32.531 18.328 1 89.81 131 ASP A N 1
ATOM 1000 C CA . ASP A 1 131 ? -18.641 31.906 17.016 1 89.81 131 ASP A CA 1
ATOM 1001 C C . ASP A 1 131 ? -19.391 32.656 15.922 1 89.81 131 ASP A C 1
ATOM 1003 O O . ASP A 1 131 ? -20.266 32.094 15.25 1 89.81 131 ASP A O 1
ATOM 1007 N N . LEU A 1 132 ? -18.969 33.781 15.664 1 88 132 LEU A N 1
ATOM 1008 C CA . LEU A 1 132 ? -19.688 34.719 14.812 1 88 132 LEU A CA 1
ATOM 1009 C C . LEU A 1 132 ? -19.688 34.25 13.359 1 88 132 LEU A C 1
ATOM 1011 O O . LEU A 1 132 ? -20.688 34.406 12.648 1 88 132 LEU A O 1
ATOM 1015 N N . TRP A 1 133 ? -18.594 33.688 12.945 1 89.44 133 TRP A N 1
ATOM 1016 C CA . TRP A 1 133 ? -18.422 33.344 11.539 1 89.44 133 TRP A CA 1
ATOM 1017 C C . TRP A 1 133 ? -18.406 31.844 11.32 1 89.44 133 TRP A C 1
ATOM 1019 O O . TRP A 1 133 ? -18.219 31.375 10.195 1 89.44 133 TRP A O 1
ATOM 1029 N N . GLY A 1 134 ? -18.484 31.047 12.414 1 91.12 134 GLY A N 1
ATOM 1030 C CA . GLY A 1 134 ? -18.547 29.609 12.305 1 91.12 134 GLY A CA 1
ATOM 1031 C C . GLY A 1 134 ? -17.188 28.938 12.383 1 91.12 134 GLY A C 1
ATOM 1032 O O . GLY A 1 134 ? -17.016 27.797 11.945 1 91.12 134 GLY A O 1
ATOM 1033 N N . LYS A 1 135 ? -16.156 29.656 12.844 1 92 135 LYS A N 1
ATOM 1034 C CA . LYS A 1 135 ? -14.82 29.094 12.992 1 92 135 LYS A CA 1
ATOM 1035 C C . LYS A 1 135 ? -14.828 27.891 13.93 1 92 135 LYS A C 1
ATOM 1037 O O . LYS A 1 135 ? -14.312 26.828 13.594 1 92 135 LYS A O 1
ATOM 1042 N N . LEU A 1 136 ? -15.375 28.094 15.117 1 91.94 136 LEU A N 1
ATOM 1043 C CA . LEU A 1 136 ? -15.406 27.031 16.125 1 91.94 136 LEU A CA 1
ATOM 1044 C C . LEU A 1 136 ? -16.312 25.891 15.68 1 91.94 136 LEU A C 1
ATOM 1046 O O . LEU A 1 136 ? -16 24.719 15.906 1 91.94 136 LEU A O 1
ATOM 1050 N N . SER A 1 137 ? -17.406 26.297 15.055 1 93.19 137 SER A N 1
ATOM 1051 C CA . SER A 1 137 ? -18.312 25.297 14.516 1 93.19 137 SER A CA 1
ATOM 1052 C C . SER A 1 137 ? -17.625 24.469 13.438 1 93.19 137 SER A C 1
ATOM 1054 O O . SER A 1 137 ? -17.828 23.25 13.367 1 93.19 137 SER A O 1
ATOM 1056 N N . ALA A 1 138 ? -16.875 25.109 12.547 1 93.75 138 ALA A N 1
ATOM 1057 C CA . ALA A 1 138 ? -16.141 24.391 11.508 1 93.75 138 ALA A CA 1
ATOM 1058 C C . ALA A 1 138 ? -15.125 23.422 12.117 1 93.75 138 ALA A C 1
ATOM 1060 O O . ALA A 1 138 ? -14.969 22.297 11.641 1 93.75 138 ALA A O 1
ATOM 1061 N N . ALA A 1 139 ? -14.414 23.828 13.156 1 93.12 139 ALA A N 1
ATOM 1062 C CA . ALA A 1 139 ? -13.469 22.969 13.852 1 93.12 139 ALA A CA 1
ATOM 1063 C C . ALA A 1 139 ? -14.172 21.766 14.469 1 93.12 139 ALA A C 1
ATOM 1065 O O . ALA A 1 139 ? -13.648 20.641 14.438 1 93.12 139 ALA A O 1
ATOM 1066 N N . LYS A 1 140 ? -15.312 22.047 15.078 1 93.94 140 LYS A N 1
ATOM 1067 C CA . LYS A 1 140 ? -16.141 20.969 15.633 1 93.94 140 LYS A CA 1
ATOM 1068 C C . LYS A 1 140 ? -16.547 19.984 14.555 1 93.94 140 LYS A C 1
ATOM 1070 O O . LYS A 1 140 ? -16.422 18.766 14.734 1 93.94 140 LYS A O 1
ATOM 1075 N N . ASP A 1 141 ? -17.031 20.516 13.453 1 95.12 141 ASP A N 1
ATOM 1076 C CA . ASP A 1 141 ? -17.422 19.656 12.336 1 95.12 141 ASP A CA 1
ATOM 1077 C C . ASP A 1 141 ? -16.25 18.797 11.859 1 95.12 141 ASP A C 1
ATOM 1079 O O . ASP A 1 141 ? -16.422 17.609 11.602 1 95.12 141 ASP A O 1
ATOM 1083 N N . GLU A 1 142 ? -15.016 19.391 11.68 1 95.69 142 GLU A N 1
ATOM 1084 C CA . GLU A 1 142 ? -13.82 18.656 11.273 1 95.69 142 GLU A CA 1
ATOM 1085 C C . GLU A 1 142 ? -13.562 17.469 12.195 1 95.69 142 GLU A C 1
ATOM 1087 O O . GLU A 1 142 ? -13.344 16.344 11.727 1 95.69 142 GLU A O 1
ATOM 1092 N N . ALA A 1 143 ? -13.633 17.719 13.461 1 95.38 143 ALA A N 1
ATOM 1093 C CA . ALA A 1 143 ? -13.352 16.688 14.445 1 95.38 143 ALA A CA 1
ATOM 1094 C C . ALA A 1 143 ? -14.43 15.602 14.422 1 95.38 143 ALA A C 1
ATOM 1096 O O . ALA A 1 143 ? -14.125 14.414 14.57 1 95.38 143 ALA A O 1
ATOM 1097 N N . MET A 1 144 ? -15.695 16 14.312 1 96.56 144 MET A N 1
ATOM 1098 C CA . MET A 1 144 ? -16.797 15.047 14.258 1 96.56 144 MET A CA 1
ATOM 1099 C C . MET A 1 144 ? -16.688 14.141 13.039 1 96.56 144 MET A C 1
ATOM 1101 O O . MET A 1 144 ? -16.875 12.93 13.133 1 96.56 144 MET A O 1
ATOM 1105 N N . TRP A 1 145 ? -16.406 14.75 11.859 1 96.62 145 TRP A N 1
ATOM 1106 C CA . TRP A 1 145 ? -16.219 13.953 10.656 1 96.62 145 TRP A CA 1
ATOM 1107 C C . TRP A 1 145 ? -15.039 12.992 10.805 1 96.62 145 TRP A C 1
ATOM 1109 O O . TRP A 1 145 ? -15.086 11.859 10.328 1 96.62 145 TRP A O 1
ATOM 1119 N N . THR A 1 146 ? -13.938 13.438 11.461 1 97.38 146 THR A N 1
ATOM 1120 C CA . THR A 1 146 ? -12.789 12.578 11.727 1 97.38 146 THR A CA 1
ATOM 1121 C C . THR A 1 146 ? -13.188 11.375 12.578 1 97.38 146 THR A C 1
ATOM 1123 O O . THR A 1 146 ? -12.758 10.258 12.312 1 97.38 146 THR A O 1
ATOM 1126 N N . ALA A 1 147 ? -14.07 11.609 13.547 1 96.88 147 ALA A N 1
ATOM 1127 C CA . ALA A 1 147 ? -14.555 10.516 14.383 1 96.88 147 ALA A CA 1
ATOM 1128 C C . ALA A 1 147 ? -15.375 9.523 13.562 1 96.88 147 ALA A C 1
ATOM 1130 O O . ALA A 1 147 ? -15.242 8.305 13.742 1 96.88 147 ALA A O 1
ATOM 1131 N N . LEU A 1 148 ? -16.172 10.031 12.727 1 96.94 148 LEU A N 1
ATOM 1132 C CA . LEU A 1 148 ? -16.984 9.164 11.875 1 96.94 148 LEU A CA 1
ATOM 1133 C C . LEU A 1 148 ? -16.094 8.367 10.922 1 96.94 148 LEU A C 1
ATOM 1135 O O . LEU A 1 148 ? -16.375 7.191 10.656 1 96.94 148 LEU A O 1
ATOM 1139 N N . ALA A 1 149 ? -15.008 8.984 10.352 1 97.44 149 ALA A N 1
ATOM 1140 C CA . ALA A 1 149 ? -14.047 8.258 9.531 1 97.44 149 ALA A CA 1
ATOM 1141 C C . ALA A 1 149 ? -13.391 7.125 10.328 1 97.44 149 ALA A C 1
ATOM 1143 O O . ALA A 1 149 ? -13.234 6.012 9.82 1 97.44 149 ALA A O 1
ATOM 1144 N N . THR A 1 150 ? -13.07 7.406 11.57 1 97.44 150 THR A N 1
ATOM 1145 C CA . THR A 1 150 ? -12.422 6.426 12.438 1 97.44 150 THR A CA 1
ATOM 1146 C C . THR A 1 150 ? -13.383 5.281 12.766 1 97.44 150 THR A C 1
ATOM 1148 O O . THR A 1 150 ? -12.961 4.133 12.898 1 97.44 150 THR A O 1
ATOM 1151 N N . GLN A 1 151 ? -14.664 5.594 12.867 1 96.81 151 GLN A N 1
ATOM 1152 C CA . GLN A 1 151 ? -15.672 4.559 13.055 1 96.81 151 GLN A CA 1
ATOM 1153 C C . GLN A 1 151 ? -15.672 3.578 11.883 1 96.81 151 GLN A C 1
ATOM 1155 O O . GLN A 1 151 ? -15.773 2.365 12.086 1 96.81 151 GLN A O 1
ATOM 1160 N N . GLN A 1 152 ? -15.57 4.078 10.68 1 96.19 152 GLN A N 1
ATOM 1161 C CA . GLN A 1 152 ? -15.531 3.217 9.5 1 96.19 152 GLN A CA 1
ATOM 1162 C C . GLN A 1 152 ? -14.227 2.426 9.445 1 96.19 152 GLN A C 1
ATOM 1164 O O . GLN A 1 152 ? -14.211 1.289 8.969 1 96.19 152 GLN A O 1
ATOM 1169 N N . GLU A 1 153 ? -13.133 2.982 9.961 1 96.5 153 GLU A N 1
ATOM 1170 C CA . GLU A 1 153 ? -11.883 2.248 10.07 1 96.5 153 GLU A CA 1
ATOM 1171 C C . GLU A 1 153 ? -12.031 1.03 10.977 1 96.5 153 GLU A C 1
ATOM 1173 O O . GLU A 1 153 ? -11.484 -0.037 10.688 1 96.5 153 GLU A O 1
ATOM 1178 N N . ARG A 1 154 ? -12.711 1.18 12.062 1 96.5 154 ARG A N 1
ATOM 1179 C CA . ARG A 1 154 ? -12.992 0.052 12.945 1 96.5 154 ARG A CA 1
ATOM 1180 C C . ARG A 1 154 ? -13.812 -1.017 12.234 1 96.5 154 ARG A C 1
ATOM 1182 O O . ARG A 1 154 ? -13.531 -2.211 12.359 1 96.5 154 ARG A O 1
ATOM 1189 N N . GLU A 1 155 ? -14.812 -0.543 11.508 1 95.5 155 GLU A N 1
ATOM 1190 C CA . GLU A 1 155 ? -15.641 -1.478 10.742 1 95.5 155 GLU A CA 1
ATOM 1191 C C . GLU A 1 155 ? -14.805 -2.234 9.711 1 95.5 155 GLU A C 1
ATOM 1193 O O . GLU A 1 155 ? -14.977 -3.441 9.531 1 95.5 155 GLU A O 1
ATOM 1198 N N . ALA A 1 156 ? -13.922 -1.545 9.023 1 95.75 156 ALA A N 1
ATOM 1199 C CA . ALA A 1 156 ? -13.039 -2.184 8.055 1 95.75 156 ALA A CA 1
ATOM 1200 C C . 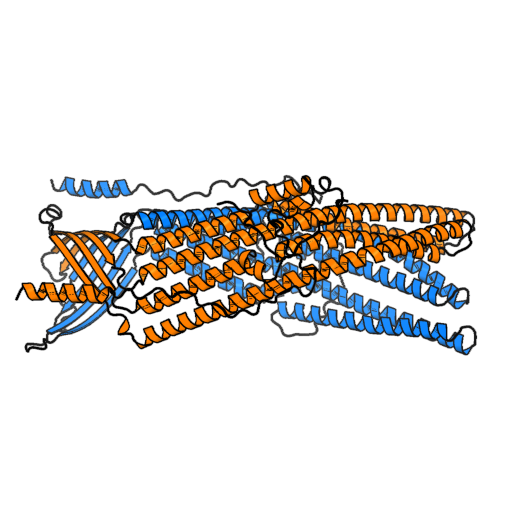ALA A 1 156 ? -12.156 -3.232 8.719 1 95.75 156 ALA A C 1
ATOM 1202 O O . ALA A 1 156 ? -11.922 -4.305 8.156 1 95.75 156 ALA A O 1
ATOM 1203 N N . THR A 1 157 ? -11.688 -2.928 9.875 1 96 157 THR A N 1
ATOM 1204 C CA . THR A 1 157 ? -10.875 -3.867 10.641 1 96 157 THR A CA 1
ATOM 1205 C C . THR A 1 157 ? -11.672 -5.125 10.977 1 96 157 THR A C 1
ATOM 1207 O O . THR A 1 157 ? -11.172 -6.242 10.82 1 96 157 THR A O 1
ATOM 1210 N N . ALA A 1 158 ? -12.844 -4.91 11.414 1 95.31 158 ALA A N 1
ATOM 1211 C CA . ALA A 1 158 ? -13.711 -6.039 11.742 1 95.31 158 ALA A CA 1
ATOM 1212 C C . ALA A 1 158 ? -13.953 -6.922 10.523 1 95.31 158 ALA A C 1
ATOM 1214 O O . ALA A 1 158 ? -13.836 -8.148 10.602 1 95.31 158 ALA A O 1
ATOM 1215 N N . GLN A 1 159 ? -14.297 -6.344 9.414 1 94.38 159 GLN A N 1
ATOM 1216 C CA . GLN A 1 159 ? -14.562 -7.094 8.195 1 94.38 159 GLN A CA 1
ATOM 1217 C C . GLN A 1 159 ? -13.32 -7.871 7.75 1 94.38 159 GLN A C 1
ATOM 1219 O O . GLN A 1 159 ? -13.43 -9.023 7.316 1 94.38 159 GLN A O 1
ATOM 1224 N N . SER A 1 160 ? -12.156 -7.223 7.855 1 95.75 160 SER A N 1
ATOM 1225 C CA . SER A 1 160 ? -10.914 -7.891 7.492 1 95.75 160 SER A CA 1
ATOM 1226 C C . SER A 1 160 ? -10.633 -9.078 8.414 1 95.75 160 SER A C 1
ATOM 1228 O O . SER A 1 160 ? -10.156 -10.117 7.961 1 95.75 160 SER A O 1
ATOM 1230 N N . LEU A 1 161 ? -10.945 -8.922 9.648 1 96.19 161 LEU A N 1
ATOM 1231 C CA . LEU A 1 161 ? -10.734 -9.992 10.617 1 96.19 161 LEU A CA 1
ATOM 1232 C C . LEU A 1 161 ? -11.633 -11.188 10.32 1 96.19 161 LEU A C 1
ATOM 1234 O O . LEU A 1 161 ? -11.203 -12.336 10.43 1 96.19 161 LEU A O 1
ATOM 1238 N N . VAL A 1 162 ? -12.852 -10.914 10 1 96.06 162 VAL A N 1
ATOM 1239 C CA . VAL A 1 162 ? -13.789 -11.977 9.656 1 96.06 162 VAL A CA 1
ATOM 1240 C C . VAL A 1 162 ? -13.25 -12.773 8.469 1 96.06 162 VAL A C 1
ATOM 1242 O O . VAL A 1 162 ? -13.203 -14 8.508 1 96.06 162 VAL A O 1
ATOM 1245 N N . ALA A 1 163 ? -12.828 -12.07 7.422 1 96.31 163 ALA A N 1
ATOM 1246 C CA . ALA A 1 163 ? -12.297 -12.727 6.234 1 96.31 163 ALA A CA 1
ATOM 1247 C C . ALA A 1 163 ? -11.039 -13.531 6.566 1 96.31 163 ALA A C 1
ATOM 1249 O O . ALA A 1 163 ? -10.891 -14.68 6.141 1 96.31 163 ALA A O 1
ATOM 1250 N N . THR A 1 164 ? -10.117 -12.922 7.344 1 97.56 164 THR A N 1
ATOM 1251 C CA . THR A 1 164 ? -8.875 -13.578 7.715 1 97.56 164 THR A CA 1
ATOM 1252 C C . THR A 1 164 ? -9.148 -14.836 8.539 1 97.56 164 THR A C 1
ATOM 1254 O O . THR A 1 164 ? -8.523 -15.875 8.336 1 97.56 164 THR A O 1
ATOM 1257 N N . THR A 1 165 ? -10.117 -14.742 9.43 1 97.38 165 THR A N 1
ATOM 1258 C CA . THR A 1 165 ? -10.484 -15.891 10.258 1 97.38 165 THR A CA 1
ATOM 1259 C C . THR A 1 165 ? -11.016 -17.031 9.391 1 97.38 165 THR A C 1
ATOM 1261 O O . THR A 1 165 ? -10.586 -18.172 9.539 1 97.38 165 THR A O 1
ATOM 1264 N N . ALA A 1 166 ? -11.883 -16.719 8.531 1 96.94 166 ALA A N 1
ATOM 1265 C CA . ALA A 1 166 ? -12.445 -17.734 7.645 1 96.94 166 ALA A CA 1
ATOM 1266 C C . ALA A 1 166 ? -11.359 -18.375 6.789 1 96.94 166 ALA A C 1
ATOM 1268 O O . ALA A 1 166 ? -11.312 -19.609 6.648 1 96.94 166 ALA A O 1
ATOM 1269 N N . GLN A 1 167 ? -10.445 -17.562 6.234 1 97.81 167 GLN A N 1
ATOM 1270 C CA . GLN A 1 167 ? -9.383 -18.047 5.363 1 97.81 167 GLN A CA 1
ATOM 1271 C C . GLN A 1 167 ? -8.438 -18.969 6.121 1 97.81 167 GLN A C 1
ATOM 1273 O O . GLN A 1 167 ? -8.078 -20.047 5.621 1 97.81 167 GLN A O 1
ATOM 1278 N N . LEU A 1 168 ? -8.086 -18.578 7.312 1 97.5 168 LEU A N 1
ATOM 1279 C CA . LEU A 1 168 ? -7.191 -19.422 8.102 1 97.5 168 LEU A CA 1
ATOM 1280 C C . LEU A 1 168 ? -7.895 -20.688 8.555 1 97.5 168 LEU A C 1
ATOM 1282 O O . LEU A 1 168 ? -7.285 -21.766 8.602 1 97.5 168 LEU A O 1
ATOM 1286 N N . TYR A 1 169 ? -9.211 -20.609 8.914 1 97.25 169 TYR A N 1
ATOM 1287 C CA . TYR A 1 169 ? -10.023 -21.781 9.258 1 97.25 169 TYR A CA 1
ATOM 1288 C C . TYR A 1 169 ? -10.016 -22.797 8.133 1 97.25 169 TYR A C 1
ATOM 1290 O O . TYR A 1 169 ? -9.719 -23.969 8.352 1 97.25 169 TYR A O 1
ATOM 1298 N N . TRP A 1 170 ? -10.25 -22.344 6.961 1 97.88 170 TRP A N 1
ATOM 1299 C CA . TRP A 1 170 ? -10.273 -23.25 5.809 1 97.88 170 TRP A CA 1
ATOM 1300 C C . TRP A 1 170 ? -8.867 -23.719 5.453 1 97.88 170 TRP A C 1
ATOM 1302 O O . TRP A 1 170 ? -8.688 -24.844 4.992 1 97.88 170 TRP A O 1
ATOM 1312 N N . GLN A 1 171 ? -7.836 -22.875 5.656 1 98.12 171 GLN A N 1
ATOM 1313 C CA . GLN A 1 171 ? -6.461 -23.281 5.398 1 98.12 171 GLN A CA 1
ATOM 1314 C C . GLN A 1 171 ? -6.062 -24.453 6.289 1 98.12 171 GLN A C 1
ATOM 1316 O O . GLN A 1 171 ? -5.41 -25.391 5.828 1 98.12 171 GLN A O 1
ATOM 1321 N N . ILE A 1 172 ? -6.484 -24.391 7.523 1 97.81 172 ILE A N 1
ATOM 1322 C CA . ILE A 1 172 ? -6.176 -25.484 8.445 1 97.81 172 ILE A CA 1
ATOM 1323 C C . ILE A 1 172 ? -6.887 -26.75 7.996 1 97.81 172 ILE A C 1
ATOM 1325 O O . ILE A 1 172 ? -6.285 -27.828 7.969 1 97.81 172 ILE A O 1
ATOM 1329 N N . GLY A 1 173 ? -8.18 -26.641 7.652 1 97.69 173 GLY A N 1
ATOM 1330 C CA . GLY A 1 173 ? -8.883 -27.797 7.113 1 97.69 173 GLY A CA 1
ATOM 1331 C C . GLY A 1 173 ? -8.219 -28.375 5.883 1 97.69 173 GLY A C 1
ATOM 1332 O O . GLY A 1 173 ? -8.07 -29.594 5.77 1 97.69 173 GLY A O 1
ATOM 1333 N N . TYR A 1 174 ? -7.77 -27.516 4.977 1 98.19 174 TYR A N 1
ATOM 1334 C CA . TYR A 1 174 ? -7.066 -27.922 3.76 1 98.19 174 TYR A CA 1
ATOM 1335 C C . TYR A 1 174 ? -5.77 -28.641 4.094 1 98.19 174 TYR A C 1
ATOM 1337 O O . TYR A 1 174 ? -5.504 -29.719 3.559 1 98.19 174 TYR A O 1
ATOM 1345 N N . LEU A 1 175 ? -4.977 -28.062 5.004 1 98.31 175 LEU A N 1
ATOM 1346 C CA . LEU A 1 175 ? -3.68 -28.641 5.34 1 98.31 175 LEU A CA 1
ATOM 1347 C C . LEU A 1 175 ? -3.846 -29.953 6.086 1 98.31 175 LEU A C 1
ATOM 1349 O O . LEU A 1 175 ? -3.045 -30.875 5.91 1 98.31 175 LEU A O 1
ATOM 1353 N N . ASN A 1 176 ? -4.883 -30.156 6.902 1 97.88 176 ASN A N 1
ATOM 1354 C CA . ASN A 1 176 ? -5.176 -31.438 7.527 1 97.88 176 ASN A CA 1
ATOM 1355 C C . ASN A 1 176 ? -5.492 -32.5 6.488 1 97.88 176 ASN A C 1
ATOM 1357 O O . ASN A 1 176 ? -4.996 -33.625 6.578 1 97.88 176 ASN A O 1
ATOM 1361 N N . GLN A 1 177 ? -6.285 -32.094 5.555 1 97.94 177 GLN A N 1
ATOM 1362 C CA . GLN A 1 177 ? -6.613 -33.031 4.496 1 97.94 177 GLN A CA 1
ATOM 1363 C C . GLN A 1 177 ? -5.395 -33.344 3.631 1 97.94 177 GLN A C 1
ATOM 1365 O O . GLN A 1 177 ? -5.223 -34.469 3.164 1 97.94 177 GLN A O 1
ATOM 1370 N N . ARG A 1 178 ? -4.535 -32.344 3.42 1 98.06 178 ARG A N 1
ATOM 1371 C CA . ARG A 1 178 ? -3.305 -32.562 2.666 1 98.06 178 ARG A CA 1
ATOM 1372 C C . ARG A 1 178 ? -2.375 -33.531 3.404 1 98.06 178 ARG A C 1
ATOM 1374 O O . ARG A 1 178 ? -1.729 -34.375 2.783 1 98.06 178 ARG A O 1
ATOM 1381 N N . VAL A 1 179 ? -2.297 -33.406 4.695 1 97.69 179 VAL A N 1
ATOM 1382 C CA . VAL A 1 179 ? -1.495 -34.281 5.52 1 97.69 179 VAL A CA 1
ATOM 1383 C C . VAL A 1 179 ? -2.055 -35.719 5.434 1 97.69 179 VAL A C 1
ATOM 1385 O O . VAL A 1 179 ? -1.299 -36.688 5.277 1 97.69 179 VAL A O 1
ATOM 1388 N N . GLU A 1 180 ? -3.328 -35.812 5.492 1 97.44 180 GLU A N 1
ATOM 1389 C CA . GLU A 1 180 ? -3.957 -37.125 5.375 1 97.44 180 GLU A CA 1
ATOM 1390 C C . GLU A 1 180 ? -3.691 -37.75 4.004 1 97.44 180 GLU A C 1
ATOM 1392 O O . GLU A 1 180 ? -3.328 -38.938 3.904 1 97.44 180 GLU A O 1
ATOM 1397 N N . LEU A 1 181 ? -3.881 -36.906 2.979 1 97.69 181 LEU A N 1
ATOM 1398 C CA . LEU A 1 181 ? -3.586 -37.375 1.628 1 97.69 181 LEU A CA 1
ATOM 1399 C C . LEU A 1 181 ? -2.135 -37.812 1.513 1 97.69 181 LEU A C 1
ATOM 1401 O O . LEU A 1 181 ? -1.847 -38.844 0.904 1 97.69 181 LEU A O 1
ATOM 1405 N N . SER A 1 182 ? -1.238 -37.062 2.096 1 98.19 182 SER A N 1
ATOM 1406 C CA . SER A 1 182 ? 0.184 -37.375 2.055 1 98.19 182 SER A CA 1
ATOM 1407 C C . SER A 1 182 ? 0.478 -38.688 2.803 1 98.19 182 SER A C 1
ATOM 1409 O O . SER A 1 182 ? 1.302 -39.5 2.361 1 98.19 182 SER A O 1
ATOM 1411 N N . ASN A 1 183 ? -0.173 -38.969 3.895 1 97.94 183 ASN A N 1
ATOM 1412 C CA . ASN A 1 183 ? -0.039 -40.219 4.621 1 97.94 183 ASN A CA 1
ATOM 1413 C C . ASN A 1 183 ? -0.504 -41.406 3.783 1 97.94 183 ASN A C 1
ATOM 1415 O O . ASN A 1 183 ? 0.147 -42.469 3.764 1 97.94 183 ASN A O 1
ATOM 1419 N N . ASN A 1 184 ? -1.617 -41.219 3.158 1 97.81 184 ASN A N 1
ATOM 1420 C CA . ASN A 1 184 ? -2.109 -42.25 2.268 1 97.81 184 ASN A CA 1
ATOM 1421 C C . ASN A 1 184 ? -1.131 -42.531 1.131 1 97.81 184 ASN A C 1
ATOM 1423 O O . ASN A 1 184 ? -0.924 -43.688 0.75 1 97.81 184 ASN A O 1
ATOM 1427 N N . ASP A 1 185 ? -0.559 -41.469 0.592 1 97.88 185 ASP A N 1
ATOM 1428 C CA . ASP A 1 185 ? 0.441 -41.594 -0.462 1 97.88 185 ASP A CA 1
ATOM 1429 C C . ASP A 1 185 ? 1.645 -42.406 0.024 1 97.88 185 ASP A C 1
ATOM 1431 O O . ASP A 1 185 ? 2.168 -43.25 -0.704 1 97.88 185 ASP A O 1
ATOM 1435 N N . ILE A 1 186 ? 2.092 -42.125 1.233 1 98.06 186 ILE A N 1
ATOM 1436 C CA . ILE A 1 186 ? 3.225 -42.812 1.825 1 98.06 186 ILE A CA 1
ATOM 1437 C C . ILE A 1 186 ? 2.877 -44.312 2.006 1 98.06 186 ILE A C 1
ATOM 1439 O O . ILE A 1 186 ? 3.68 -45.188 1.674 1 98.06 186 ILE A O 1
ATOM 1443 N N . ASN A 1 187 ? 1.719 -44.625 2.467 1 98.06 187 ASN A N 1
ATOM 1444 C CA . ASN A 1 187 ? 1.285 -46 2.633 1 98.06 187 ASN A CA 1
ATOM 1445 C C . ASN A 1 187 ? 1.267 -46.75 1.303 1 98.06 187 ASN A C 1
ATOM 1447 O O . ASN A 1 187 ? 1.745 -47.875 1.215 1 98.06 187 ASN A O 1
ATOM 1451 N N . ASP A 1 188 ? 0.692 -46.062 0.321 1 97.06 188 ASP A N 1
ATOM 1452 C CA . ASP A 1 188 ? 0.654 -46.656 -1.01 1 97.06 188 ASP A CA 1
ATOM 1453 C C . ASP A 1 188 ? 2.064 -46.938 -1.529 1 97.06 188 ASP A C 1
ATOM 1455 O O . ASP A 1 188 ? 2.32 -47.969 -2.125 1 97.06 188 ASP A O 1
ATOM 1459 N N . ALA A 1 189 ? 2.961 -46.031 -1.318 1 97.75 189 ALA A N 1
ATOM 1460 C CA . ALA A 1 189 ? 4.344 -46.156 -1.772 1 97.75 189 ALA A CA 1
ATOM 1461 C C . ALA A 1 189 ? 5.059 -47.281 -1.018 1 97.75 189 ALA A C 1
ATOM 1463 O O . ALA A 1 189 ? 5.887 -48 -1.589 1 97.75 189 ALA A O 1
ATOM 1464 N N . GLN A 1 190 ? 4.777 -47.469 0.221 1 97.81 190 GLN A N 1
ATOM 1465 C CA . GLN A 1 190 ? 5.332 -48.562 1.009 1 97.81 190 GLN A CA 1
ATOM 1466 C C . GLN A 1 190 ? 4.867 -49.938 0.476 1 97.81 190 GLN A C 1
ATOM 1468 O O . GLN A 1 190 ? 5.652 -50.875 0.396 1 97.81 190 GLN A O 1
ATOM 1473 N N . GLU A 1 191 ? 3.625 -49.969 0.159 1 96.75 191 GLU A N 1
ATOM 1474 C CA . GLU A 1 191 ? 3.09 -51.188 -0.419 1 96.75 191 GLU A CA 1
ATOM 1475 C C . GLU A 1 191 ? 3.75 -51.5 -1.758 1 96.75 191 GLU A C 1
ATOM 1477 O O . GLU A 1 191 ? 4.082 -52.656 -2.037 1 96.75 191 GLU A O 1
ATOM 1482 N N . THR A 1 192 ? 3.885 -50.469 -2.512 1 96.62 192 THR A N 1
ATOM 1483 C CA . THR A 1 192 ? 4.543 -50.625 -3.801 1 96.62 192 THR A CA 1
ATOM 1484 C C . THR A 1 192 ? 5.98 -51.094 -3.613 1 96.62 192 THR A C 1
ATOM 1486 O O . THR A 1 192 ? 6.445 -52 -4.324 1 96.62 192 THR A O 1
ATOM 1489 N N . LEU A 1 193 ? 6.73 -50.531 -2.668 1 97.06 193 LEU A N 1
ATOM 1490 C CA . LEU A 1 193 ? 8.102 -50.938 -2.379 1 97.06 193 LEU A CA 1
ATOM 1491 C C . LEU A 1 193 ? 8.141 -52.406 -1.904 1 97.06 193 LEU A C 1
ATOM 1493 O O . LEU A 1 193 ? 8.977 -53.188 -2.361 1 97.06 193 LEU A O 1
ATOM 1497 N N . ALA A 1 194 ? 7.254 -52.812 -1.075 1 97.06 194 ALA A N 1
ATOM 1498 C CA . ALA A 1 194 ? 7.203 -54.156 -0.556 1 97.06 194 ALA A CA 1
ATOM 1499 C C . ALA A 1 194 ? 6.957 -55.188 -1.678 1 97.06 194 ALA A C 1
ATOM 1501 O O . ALA A 1 194 ? 7.602 -56.219 -1.73 1 97.06 194 ALA A O 1
ATOM 1502 N N . LEU A 1 195 ? 6.004 -54.781 -2.484 1 95.31 195 LEU A N 1
ATOM 1503 C CA . LEU A 1 195 ? 5.715 -55.625 -3.629 1 95.31 195 LEU A CA 1
ATOM 1504 C C . LEU A 1 195 ? 6.938 -55.781 -4.527 1 95.31 195 LEU A C 1
ATOM 1506 O O . LEU A 1 195 ? 7.289 -56.906 -4.934 1 95.31 195 LEU A O 1
ATOM 1510 N N . THR A 1 196 ? 7.574 -54.688 -4.793 1 95.56 196 THR A N 1
ATOM 1511 C CA . THR A 1 196 ? 8.734 -54.656 -5.676 1 95.56 196 THR A CA 1
ATOM 1512 C C . THR A 1 196 ? 9.891 -55.438 -5.059 1 95.56 196 THR A C 1
ATOM 1514 O O . THR A 1 196 ? 10.609 -56.156 -5.762 1 95.56 196 THR A O 1
ATOM 1517 N N . GLU A 1 197 ? 10.102 -55.375 -3.789 1 96.19 197 GLU A N 1
ATOM 1518 C CA . GLU A 1 197 ? 11.141 -56.125 -3.084 1 96.19 197 GLU A CA 1
ATOM 1519 C C . GLU A 1 197 ? 10.883 -57.625 -3.148 1 96.19 197 GLU A C 1
ATOM 1521 O O . GLU A 1 197 ? 11.805 -58.406 -3.33 1 96.19 197 GLU A O 1
ATOM 1526 N N . SER A 1 198 ? 9.641 -57.938 -2.955 1 95.38 198 SER A N 1
ATOM 1527 C CA . SER A 1 198 ? 9.273 -59.375 -3.057 1 95.38 198 SER A CA 1
ATOM 1528 C C . SER A 1 198 ? 9.555 -59.906 -4.453 1 95.38 198 SER A C 1
ATOM 1530 O O . SER A 1 198 ? 10.109 -61 -4.598 1 95.38 198 SER A O 1
ATOM 1532 N N . GLN A 1 199 ? 9.195 -59.156 -5.461 1 94.75 199 GLN A N 1
ATOM 1533 C CA . GLN A 1 199 ? 9.43 -59.562 -6.844 1 94.75 199 GLN A CA 1
ATOM 1534 C C . GLN A 1 199 ? 10.922 -59.688 -7.141 1 94.75 199 GLN A C 1
ATOM 1536 O O . GLN A 1 199 ? 11.352 -60.562 -7.875 1 94.75 199 GLN A O 1
ATOM 1541 N N . TYR A 1 200 ? 11.695 -58.75 -6.574 1 94.69 200 TYR A N 1
ATOM 1542 C CA . TYR A 1 200 ? 13.141 -58.781 -6.754 1 94.69 200 TYR A CA 1
ATOM 1543 C C . TYR A 1 200 ? 13.75 -60.031 -6.125 1 94.69 200 TYR A C 1
ATOM 1545 O O . TYR A 1 200 ? 14.602 -60.688 -6.723 1 94.69 200 TYR A O 1
ATOM 1553 N N . ARG A 1 201 ? 13.305 -60.375 -5 1 95.44 201 ARG A N 1
ATOM 1554 C CA . ARG A 1 201 ? 13.797 -61.531 -4.293 1 95.44 201 ARG A CA 1
ATOM 1555 C C . ARG A 1 201 ? 13.5 -62.812 -5.078 1 95.44 201 ARG A C 1
ATOM 1557 O O . ARG A 1 201 ? 14.273 -63.781 -5.039 1 95.44 201 ARG A O 1
ATOM 1564 N N . HIS A 1 202 ? 12.469 -62.75 -5.848 1 94.56 202 HIS A N 1
ATOM 1565 C CA . HIS A 1 202 ? 12.07 -63.938 -6.613 1 94.56 202 HIS A CA 1
ATOM 1566 C C . HIS A 1 202 ? 12.57 -63.844 -8.047 1 94.56 202 HIS A C 1
ATOM 1568 O O . HIS A 1 202 ? 12.234 -64.688 -8.875 1 94.56 202 HIS A O 1
ATOM 1574 N N . GLY A 1 203 ? 13.391 -62.812 -8.383 1 93.06 203 GLY A N 1
ATOM 1575 C CA . GLY A 1 203 ? 14.094 -62.688 -9.648 1 93.06 203 GLY A CA 1
ATOM 1576 C C . GLY A 1 203 ? 13.219 -62.188 -10.773 1 93.06 203 GLY A C 1
ATOM 1577 O O . GLY A 1 203 ? 13.609 -62.219 -11.938 1 93.06 203 GLY A O 1
ATOM 1578 N N . SER A 1 204 ? 12.055 -61.656 -10.422 1 92.69 204 SER A N 1
ATOM 1579 C CA . SER A 1 204 ? 11.102 -61.219 -11.438 1 92.69 204 SER A CA 1
ATOM 1580 C C . SER A 1 204 ? 11.383 -59.812 -11.906 1 92.69 204 SER A C 1
ATOM 1582 O O . SER A 1 204 ? 10.922 -59.406 -12.977 1 92.69 204 SER A O 1
ATOM 1584 N N . VAL A 1 205 ? 12.008 -59 -11.062 1 93.62 205 VAL A N 1
ATOM 1585 C CA . VAL A 1 205 ? 12.375 -57.656 -11.43 1 93.62 205 VAL A CA 1
ATOM 1586 C C . VAL A 1 205 ? 13.82 -57.375 -11.031 1 93.62 205 VAL A C 1
ATOM 1588 O O . VAL A 1 205 ? 14.469 -58.219 -10.406 1 93.62 205 VAL A O 1
ATOM 1591 N N . THR A 1 206 ? 14.367 -56.188 -11.469 1 94.31 206 THR A N 1
ATOM 1592 C CA . THR A 1 206 ? 15.758 -55.844 -11.211 1 94.31 206 THR A CA 1
ATOM 1593 C C . THR A 1 206 ? 15.883 -54.938 -9.992 1 94.31 206 THR A C 1
ATOM 1595 O O . THR A 1 206 ? 14.875 -54.469 -9.453 1 94.31 206 THR A O 1
ATOM 1598 N N . ARG A 1 207 ? 17.109 -54.719 -9.609 1 95.31 207 ARG A N 1
ATOM 1599 C CA . ARG A 1 207 ? 17.406 -53.812 -8.5 1 95.31 207 ARG A CA 1
ATOM 1600 C C . ARG A 1 207 ? 16.953 -52.375 -8.82 1 95.31 207 ARG A C 1
ATOM 1602 O O . ARG A 1 207 ? 16.641 -51.625 -7.914 1 95.31 207 ARG A O 1
ATOM 1609 N N . LEU A 1 208 ? 16.938 -52.031 -10.062 1 95.44 208 LEU A N 1
ATOM 1610 C CA . LEU A 1 208 ? 16.5 -50.719 -10.508 1 95.44 208 LEU A CA 1
ATOM 1611 C C . LEU A 1 208 ? 15.078 -50.438 -10.055 1 95.44 208 LEU A C 1
ATOM 1613 O O . LEU A 1 208 ? 14.758 -49.312 -9.633 1 95.44 208 LEU A O 1
ATOM 1617 N N . ASN A 1 209 ? 14.266 -51.438 -10.109 1 95.62 209 ASN A N 1
ATOM 1618 C CA . ASN A 1 209 ? 12.883 -51.281 -9.688 1 95.62 209 ASN A CA 1
ATOM 1619 C C . ASN A 1 209 ? 12.789 -50.938 -8.203 1 95.62 209 ASN A C 1
ATOM 1621 O O . ASN A 1 209 ? 12.008 -50.062 -7.82 1 95.62 209 ASN A O 1
ATOM 1625 N N . VAL A 1 210 ? 13.562 -51.594 -7.426 1 96.94 210 VAL A N 1
ATOM 1626 C CA . VAL A 1 210 ? 13.57 -51.344 -5.984 1 96.94 210 VAL A CA 1
ATOM 1627 C C . VAL A 1 210 ? 14.062 -49.938 -5.707 1 96.94 210 VAL A C 1
ATOM 1629 O O . VAL A 1 210 ? 13.461 -49.219 -4.914 1 96.94 210 VAL A O 1
ATOM 1632 N N . LEU A 1 211 ? 15.109 -49.5 -6.426 1 97.5 211 LEU A N 1
ATOM 1633 C CA . LEU A 1 211 ? 15.68 -48.188 -6.238 1 97.5 211 LEU A CA 1
ATOM 1634 C C . LEU A 1 211 ? 14.664 -47.094 -6.605 1 97.5 211 LEU A C 1
ATOM 1636 O O . LEU A 1 211 ? 14.562 -46.062 -5.922 1 97.5 211 LEU A O 1
ATOM 1640 N N . GLU A 1 212 ? 13.922 -47.281 -7.641 1 97.31 212 GLU A N 1
ATOM 1641 C CA . GLU A 1 212 ? 12.898 -46.344 -8.07 1 97.31 212 GLU A CA 1
ATOM 1642 C C . GLU A 1 212 ? 11.789 -46.219 -7.023 1 97.31 212 GLU A C 1
ATOM 1644 O O . GLU A 1 212 ? 11.336 -45.125 -6.727 1 97.31 212 GLU A O 1
ATOM 1649 N N . ALA A 1 213 ? 11.367 -47.312 -6.527 1 97.06 213 ALA A N 1
ATOM 1650 C CA . ALA A 1 213 ? 10.328 -47.281 -5.492 1 97.06 213 ALA A CA 1
ATOM 1651 C C . ALA A 1 213 ? 10.836 -46.625 -4.223 1 97.06 213 ALA A C 1
ATOM 1653 O O . ALA A 1 213 ? 10.102 -45.844 -3.59 1 97.06 213 ALA A O 1
ATOM 1654 N N . GLN A 1 214 ? 12.102 -46.875 -3.902 1 97.69 214 GLN A N 1
ATOM 1655 C CA . GLN A 1 214 ? 12.703 -46.25 -2.732 1 97.69 214 GLN A CA 1
ATOM 1656 C C . GLN A 1 214 ? 12.789 -44.719 -2.9 1 97.69 214 GLN A C 1
ATOM 1658 O O . GLN A 1 214 ? 12.5 -43.969 -1.965 1 97.69 214 GLN A O 1
ATOM 1663 N N . ARG A 1 215 ? 13.242 -44.25 -4.062 1 97.88 215 ARG A N 1
ATOM 1664 C CA . ARG A 1 215 ? 13.328 -42.844 -4.375 1 97.88 215 ARG A CA 1
ATOM 1665 C C . ARG A 1 215 ? 11.969 -42.156 -4.203 1 97.88 215 ARG A C 1
ATOM 1667 O O . ARG A 1 215 ? 11.883 -41.094 -3.588 1 97.88 215 ARG A O 1
ATOM 1674 N N . THR A 1 216 ? 10.945 -42.781 -4.727 1 97.62 216 THR A N 1
ATOM 1675 C CA . THR A 1 216 ? 9.602 -42.219 -4.664 1 97.62 216 THR A CA 1
ATOM 1676 C C . THR A 1 216 ? 9.133 -42.125 -3.217 1 97.62 216 THR A C 1
ATOM 1678 O O . THR A 1 216 ? 8.625 -41.094 -2.797 1 97.62 216 THR A O 1
ATOM 1681 N N . LEU A 1 217 ? 9.273 -43.219 -2.428 1 97.56 217 LEU A N 1
ATOM 1682 C CA . LEU A 1 217 ? 8.844 -43.25 -1.032 1 97.56 217 LEU A CA 1
ATOM 1683 C C . LEU A 1 217 ? 9.555 -42.156 -0.244 1 97.56 217 LEU A C 1
ATOM 1685 O O . LEU A 1 217 ? 8.914 -41.375 0.476 1 97.56 217 LEU A O 1
ATOM 1689 N N . ALA A 1 218 ? 10.883 -42 -0.436 1 98.25 218 ALA A N 1
ATOM 1690 C CA . ALA A 1 218 ? 11.656 -41 0.281 1 98.25 218 ALA A CA 1
ATOM 1691 C C . ALA A 1 218 ? 11.188 -39.594 -0.069 1 98.25 218 ALA A C 1
ATOM 1693 O O . ALA A 1 218 ? 11.102 -38.719 0.805 1 98.25 218 ALA A O 1
ATOM 1694 N N . GLY A 1 219 ? 10.977 -39.344 -1.326 1 97.94 219 GLY A N 1
ATOM 1695 C CA . GLY A 1 219 ? 10.461 -38.062 -1.762 1 97.94 219 GLY A CA 1
ATOM 1696 C C . GLY A 1 219 ? 9.133 -37.719 -1.126 1 97.94 219 GLY A C 1
ATOM 1697 O O . GLY A 1 219 ? 8.922 -36.562 -0.705 1 97.94 219 GLY A O 1
ATOM 1698 N N . LEU A 1 220 ? 8.211 -38.656 -1.078 1 98 220 LEU A N 1
ATOM 1699 C CA . LEU A 1 220 ? 6.895 -38.438 -0.482 1 98 220 LEU A CA 1
ATOM 1700 C C . LEU A 1 220 ? 7.016 -38.156 1.013 1 98 220 LEU A C 1
ATOM 1702 O O . LEU A 1 220 ? 6.305 -37.312 1.546 1 98 220 LEU A O 1
ATOM 1706 N N . GLU A 1 221 ? 7.91 -38.875 1.654 1 97.94 221 GLU A N 1
ATOM 1707 C CA . GLU A 1 221 ? 8.133 -38.688 3.08 1 97.94 221 GLU A CA 1
ATOM 1708 C C . GLU A 1 221 ? 8.664 -37.281 3.352 1 97.94 221 GLU A C 1
ATOM 1710 O O . GLU A 1 221 ? 8.273 -36.625 4.324 1 97.94 221 GLU A O 1
ATOM 1715 N N . ALA A 1 222 ? 9.602 -36.781 2.529 1 98.12 222 ALA A N 1
ATOM 1716 C CA . ALA A 1 222 ? 10.125 -35.406 2.662 1 98.12 222 ALA A CA 1
ATOM 1717 C C . ALA A 1 222 ? 9.023 -34.375 2.477 1 98.12 222 ALA A C 1
ATOM 1719 O O . ALA A 1 222 ? 8.922 -33.438 3.248 1 98.12 222 ALA A O 1
ATOM 1720 N N . THR A 1 223 ? 8.219 -34.562 1.455 1 97.88 223 THR A N 1
ATOM 1721 C CA . THR A 1 223 ? 7.129 -33.625 1.149 1 97.88 223 THR A CA 1
ATOM 1722 C C . THR A 1 223 ? 6.109 -33.594 2.285 1 97.88 223 THR A C 1
ATOM 1724 O O . THR A 1 223 ? 5.543 -32.562 2.588 1 97.88 223 THR A O 1
ATOM 1727 N N . HIS A 1 224 ? 5.859 -34.781 2.906 1 98.06 224 HIS A N 1
ATOM 1728 C CA . HIS A 1 224 ? 4.949 -34.875 4.039 1 98.06 224 HIS A CA 1
ATOM 1729 C C . HIS A 1 224 ? 5.332 -33.875 5.137 1 98.06 224 HIS A C 1
ATOM 1731 O O . HIS A 1 224 ? 4.469 -33.219 5.719 1 98.06 224 HIS A O 1
ATOM 1737 N N . ARG A 1 225 ? 6.648 -33.719 5.352 1 97.94 225 ARG A N 1
ATOM 1738 C CA . ARG A 1 225 ? 7.129 -32.812 6.402 1 97.94 225 ARG A CA 1
ATOM 1739 C C . ARG A 1 225 ? 6.848 -31.359 6.051 1 97.94 225 ARG A C 1
ATOM 1741 O O . ARG A 1 225 ? 6.621 -30.531 6.938 1 97.94 225 ARG A O 1
ATOM 1748 N N . ASP A 1 226 ? 6.836 -31.047 4.789 1 97.19 226 ASP A N 1
ATOM 1749 C CA . ASP A 1 226 ? 6.484 -29.703 4.355 1 97.19 226 ASP A CA 1
ATOM 1750 C C . ASP A 1 226 ? 5.043 -29.359 4.73 1 97.19 226 ASP A C 1
ATOM 1752 O O . ASP A 1 226 ? 4.758 -28.25 5.188 1 97.19 226 ASP A O 1
ATOM 1756 N N . TYR A 1 227 ? 4.098 -30.281 4.559 1 98 227 TYR A N 1
ATOM 1757 C CA . TYR A 1 227 ? 2.697 -30.047 4.895 1 98 227 TYR A CA 1
ATOM 1758 C C . TYR A 1 227 ? 2.516 -29.891 6.398 1 98 227 TYR A C 1
ATOM 1760 O O . TYR A 1 227 ? 1.727 -29.062 6.852 1 98 227 TYR A O 1
ATOM 1768 N N . LEU A 1 228 ? 3.279 -30.688 7.109 1 97.12 228 LEU A N 1
ATOM 1769 C CA . LEU A 1 228 ? 3.213 -30.562 8.562 1 97.12 228 LEU A CA 1
ATOM 1770 C C . LEU A 1 228 ? 3.676 -29.188 9.016 1 97.12 228 LEU A C 1
ATOM 1772 O O . LEU A 1 228 ? 3.068 -28.578 9.898 1 97.12 228 LEU A O 1
ATOM 1776 N N . GLN A 1 229 ? 4.734 -28.719 8.422 1 97.38 229 GLN A N 1
ATOM 1777 C CA . GLN A 1 229 ? 5.238 -27.391 8.758 1 97.38 229 GLN A CA 1
ATOM 1778 C C . GLN A 1 229 ? 4.223 -26.312 8.406 1 97.38 229 GLN A C 1
ATOM 1780 O O . GLN A 1 229 ? 3.977 -25.406 9.203 1 97.38 229 GLN A O 1
ATOM 1785 N N . GLN A 1 230 ? 3.648 -26.406 7.266 1 97.69 230 GLN A N 1
ATOM 1786 C CA . GLN A 1 230 ? 2.635 -25.438 6.848 1 97.69 230 GLN A CA 1
ATOM 1787 C C . GLN A 1 230 ? 1.441 -25.453 7.801 1 97.69 230 GLN A C 1
ATOM 1789 O O . GLN A 1 230 ? 0.896 -24.391 8.133 1 97.69 230 GLN A O 1
ATOM 1794 N N . ARG A 1 231 ? 1.005 -26.641 8.188 1 96.94 231 ARG A N 1
ATOM 1795 C CA . ARG A 1 231 ? -0.101 -26.75 9.125 1 96.94 231 ARG A CA 1
ATOM 1796 C C . ARG A 1 231 ? 0.232 -26.078 10.453 1 96.94 231 ARG A C 1
ATOM 1798 O O . ARG A 1 231 ? -0.591 -25.344 11.008 1 96.94 231 ARG A O 1
ATOM 1805 N N . THR A 1 232 ? 1.446 -26.281 10.945 1 96.75 232 THR A N 1
ATOM 1806 C CA . THR A 1 232 ? 1.877 -25.672 12.195 1 96.75 232 THR A CA 1
ATOM 1807 C C . THR A 1 232 ? 1.832 -24.141 12.094 1 96.75 232 THR A C 1
ATOM 1809 O O . THR A 1 232 ? 1.332 -23.469 13 1 96.75 232 THR A O 1
ATOM 1812 N N . GLU A 1 233 ? 2.316 -23.641 10.984 1 96.44 233 GLU A N 1
ATOM 1813 C CA . GLU A 1 233 ? 2.324 -22.203 10.773 1 96.44 233 GLU A CA 1
ATOM 1814 C C . GLU A 1 233 ? 0.905 -21.641 10.711 1 96.44 233 GLU A C 1
ATOM 1816 O O . GLU A 1 233 ? 0.619 -20.594 11.281 1 96.44 233 GLU A O 1
ATOM 1821 N N . ALA A 1 234 ? 0.001 -22.312 10.047 1 97.19 234 ALA A N 1
ATOM 1822 C CA . ALA A 1 234 ? -1.387 -21.875 9.922 1 97.19 234 ALA A CA 1
ATOM 1823 C C . ALA A 1 234 ? -2.094 -21.891 11.273 1 97.19 234 ALA A C 1
ATOM 1825 O O . ALA A 1 234 ? -2.842 -20.969 11.609 1 97.19 234 ALA A O 1
ATOM 1826 N N . VAL A 1 235 ? -1.831 -22.938 11.992 1 96.69 235 VAL A N 1
ATOM 1827 C CA . VAL A 1 235 ? -2.455 -23.094 13.297 1 96.69 235 VAL A CA 1
ATOM 1828 C C . VAL A 1 235 ? -1.969 -22 14.234 1 96.69 235 VAL A C 1
ATOM 1830 O O . VAL A 1 235 ? -2.762 -21.406 14.977 1 96.69 235 VAL A O 1
ATOM 1833 N N . ASN A 1 236 ? -0.678 -21.719 14.203 1 95.94 236 ASN A N 1
ATOM 1834 C CA . ASN A 1 236 ? -0.131 -20.641 15.023 1 95.94 236 ASN A CA 1
ATOM 1835 C C . ASN A 1 236 ? -0.711 -19.281 14.625 1 95.94 236 ASN A C 1
ATOM 1837 O O . ASN A 1 236 ? -1.036 -18.469 15.492 1 95.94 236 ASN A O 1
ATOM 1841 N N . ALA A 1 237 ? -0.806 -19.047 13.352 1 96.25 237 ALA A N 1
ATOM 1842 C CA . ALA A 1 237 ? -1.412 -17.812 12.875 1 96.25 237 ALA A CA 1
ATOM 1843 C C . ALA A 1 237 ? -2.861 -17.703 13.344 1 96.25 237 ALA A C 1
ATOM 1845 O O . ALA A 1 237 ? -3.32 -16.609 13.695 1 96.25 237 ALA A O 1
ATOM 1846 N N . PHE A 1 238 ? -3.578 -18.766 13.32 1 96.44 238 PHE A N 1
ATOM 1847 C CA . PHE A 1 238 ? -4.969 -18.797 13.758 1 96.44 238 PHE A CA 1
ATOM 1848 C C . PHE A 1 238 ? -5.078 -18.5 15.242 1 96.44 238 PHE A C 1
ATOM 1850 O O . PHE A 1 238 ? -5.938 -17.734 15.664 1 96.44 238 PHE A O 1
ATOM 1857 N N . ALA A 1 239 ? -4.172 -19.031 16.016 1 95 239 ALA A N 1
ATOM 1858 C CA . ALA A 1 239 ? -4.176 -18.844 17.453 1 95 239 ALA A CA 1
ATOM 1859 C C . ALA A 1 239 ? -3.971 -17.375 17.812 1 95 239 ALA A C 1
ATOM 1861 O O . ALA A 1 239 ? -4.598 -16.859 18.734 1 95 239 ALA A O 1
ATOM 1862 N N . ILE A 1 240 ? -3.145 -16.688 17.062 1 95 240 ILE A N 1
ATOM 1863 C CA . ILE A 1 240 ? -2.809 -15.297 17.344 1 95 240 ILE A CA 1
ATOM 1864 C C . ILE A 1 240 ? -4.051 -14.422 17.188 1 95 240 ILE A C 1
ATOM 1866 O O . ILE A 1 240 ? -4.184 -13.398 17.859 1 95 240 ILE A O 1
ATOM 1870 N N . LEU A 1 241 ? -5.039 -14.812 16.344 1 95.75 241 LEU A N 1
ATOM 1871 C CA . LEU A 1 241 ? -6.266 -14.047 16.141 1 95.75 241 LEU A CA 1
ATOM 1872 C C . LEU A 1 241 ? -7.047 -13.922 17.438 1 95.75 241 LEU A C 1
ATOM 1874 O O . LEU A 1 241 ? -7.809 -12.969 17.625 1 95.75 241 LEU A O 1
ATOM 1878 N N . PHE A 1 242 ? -6.848 -14.875 18.359 1 93.5 242 PHE A N 1
ATOM 1879 C CA . PHE A 1 242 ? -7.586 -14.93 19.609 1 93.5 242 PHE A CA 1
ATOM 1880 C C . PHE A 1 242 ? -6.738 -14.398 20.766 1 93.5 242 PHE A C 1
ATOM 1882 O O . PHE A 1 242 ? -7.082 -14.586 21.922 1 93.5 242 PHE A O 1
ATOM 1889 N N . ASP A 1 243 ? -5.602 -13.75 20.406 1 91.75 243 ASP A N 1
ATOM 1890 C CA . ASP A 1 243 ? -4.664 -13.227 21.406 1 91.75 243 ASP A CA 1
ATOM 1891 C C . ASP A 1 243 ? -4.188 -14.336 22.344 1 91.75 243 ASP A C 1
ATOM 1893 O O . ASP A 1 243 ? -4.148 -14.148 23.562 1 91.75 243 ASP A O 1
ATOM 1897 N N . GLN A 1 244 ? -4.008 -15.484 21.812 1 90.12 244 GLN A N 1
ATOM 1898 C CA . GLN A 1 244 ? -3.537 -16.656 22.547 1 90.12 244 GLN A CA 1
ATOM 1899 C C . GLN A 1 244 ? -2.188 -17.125 22.031 1 90.12 244 GLN A C 1
ATOM 1901 O O . GLN A 1 244 ? -1.871 -16.938 20.844 1 90.12 244 GLN A O 1
ATOM 1906 N N . PRO A 1 245 ? -1.358 -17.734 22.891 1 91.44 245 PRO A N 1
ATOM 1907 C CA . PRO A 1 245 ? -0.116 -18.344 22.406 1 91.44 245 PRO A CA 1
ATOM 1908 C C . PRO A 1 245 ? -0.362 -19.562 21.531 1 91.44 245 PRO A C 1
ATOM 1910 O O . PRO A 1 245 ? -1.479 -20.078 21.484 1 91.44 245 PRO A O 1
ATOM 1913 N N . PRO A 1 246 ? 0.642 -19.969 20.812 1 89.75 246 PRO A N 1
ATOM 1914 C CA . PRO A 1 246 ? 0.488 -21.156 19.969 1 89.75 246 PRO A CA 1
ATOM 1915 C C . PRO A 1 246 ? -0.087 -22.344 20.734 1 89.75 246 PRO A C 1
ATOM 1917 O O . PRO A 1 246 ? 0.296 -22.594 21.891 1 89.75 246 PRO A O 1
ATOM 1920 N N . GLN A 1 247 ? -1.125 -22.906 20.234 1 86.69 247 GLN A N 1
ATOM 1921 C CA . GLN A 1 247 ? -1.789 -24.094 20.781 1 86.69 247 GLN A CA 1
ATOM 1922 C C . GLN A 1 247 ? -2.295 -25 19.672 1 86.69 247 GLN A C 1
ATOM 1924 O O . GLN A 1 247 ? -2.406 -24.578 18.516 1 86.69 247 GLN A O 1
ATOM 1929 N N . ASP A 1 248 ? -2.496 -26.188 20.031 1 82.62 248 ASP A N 1
ATOM 1930 C CA . ASP A 1 248 ? -2.896 -27.141 19 1 82.62 248 ASP A CA 1
ATOM 1931 C C . ASP A 1 248 ? -4.383 -27.016 18.688 1 82.62 248 ASP A C 1
ATOM 1933 O O . ASP A 1 248 ? -5.23 -27.547 19.406 1 82.62 248 ASP A O 1
ATOM 1937 N N . LEU A 1 249 ? -4.676 -26.25 17.672 1 84.69 249 LEU A N 1
ATOM 1938 C CA . LEU A 1 249 ? -6.047 -26.062 17.219 1 84.69 249 LEU A CA 1
ATOM 1939 C C . LEU A 1 249 ? -6.32 -26.859 15.953 1 84.69 249 LEU A C 1
ATOM 1941 O O . LEU A 1 249 ? -7.445 -26.859 15.445 1 84.69 249 LEU A O 1
ATOM 1945 N N . ALA A 1 250 ? -5.387 -27.578 15.531 1 84.19 250 ALA A N 1
ATOM 1946 C CA . ALA A 1 250 ? -5.508 -28.297 14.273 1 84.19 250 ALA A CA 1
ATOM 1947 C C . ALA A 1 250 ? -6.59 -29.375 14.359 1 84.19 250 ALA A C 1
ATOM 1949 O O . ALA A 1 250 ? -7.336 -29.594 13.398 1 84.19 250 ALA A O 1
ATOM 1950 N N . SER A 1 251 ? -6.719 -30.016 15.523 1 85.56 251 SER A N 1
ATOM 1951 C CA . SER A 1 251 ? -7.645 -31.141 15.688 1 85.56 251 SER A CA 1
ATOM 1952 C C . SER A 1 251 ? -9.094 -30.656 15.719 1 85.56 251 SER A C 1
ATOM 1954 O O . SER A 1 251 ? -10.016 -31.422 15.484 1 85.56 251 SER A O 1
ATOM 1956 N N . ARG A 1 252 ? -9.234 -29.391 15.898 1 86.38 252 ARG A N 1
ATOM 1957 C CA . ARG A 1 252 ? -10.578 -28.844 16.016 1 86.38 252 ARG A CA 1
ATOM 1958 C C . ARG A 1 252 ? -11.141 -28.484 14.641 1 86.38 252 ARG A C 1
ATOM 1960 O O . ARG A 1 252 ? -12.336 -28.203 14.508 1 86.38 252 ARG A O 1
ATOM 1967 N N . ILE A 1 253 ? -10.305 -28.562 13.625 1 88.81 253 ILE A N 1
ATOM 1968 C CA . ILE A 1 253 ? -10.711 -28.297 12.25 1 88.81 253 ILE A CA 1
ATOM 1969 C C . ILE A 1 253 ? -10.203 -29.406 11.328 1 88.81 253 ILE A C 1
ATOM 1971 O O . ILE A 1 253 ? -9.258 -29.203 10.562 1 88.81 253 ILE A O 1
ATOM 1975 N N . PRO A 1 254 ? -10.805 -30.453 11.375 1 85.38 254 PRO A N 1
ATOM 1976 C CA . PRO A 1 254 ? -10.211 -31.656 10.781 1 85.38 254 PRO A CA 1
ATOM 1977 C C . PRO A 1 254 ? -10.188 -31.609 9.258 1 85.38 254 PRO A C 1
ATOM 1979 O O . PRO A 1 254 ? -9.297 -32.188 8.625 1 85.38 254 PRO A O 1
ATOM 1982 N N . ALA A 1 255 ? -11.195 -30.953 8.641 1 92.69 255 ALA A N 1
ATOM 1983 C CA . ALA A 1 255 ? -11.258 -30.984 7.18 1 92.69 255 ALA A CA 1
ATOM 1984 C C . ALA A 1 255 ? -12.023 -29.781 6.645 1 92.69 255 ALA A C 1
ATOM 1986 O O . ALA A 1 255 ? -12.656 -29.047 7.41 1 92.69 255 ALA A O 1
ATOM 1987 N N . LEU A 1 256 ? -11.789 -29.578 5.332 1 94.31 256 LEU A N 1
ATOM 1988 C CA . LEU A 1 256 ? -12.648 -28.609 4.652 1 94.31 256 LEU A CA 1
ATOM 1989 C C . LEU A 1 256 ? -14.109 -29.062 4.695 1 94.31 256 LEU A C 1
ATOM 1991 O O . LEU A 1 256 ? -14.398 -30.25 4.609 1 94.31 256 LEU A O 1
ATOM 1995 N N . PRO A 1 257 ? -14.961 -28.109 4.844 1 90.88 257 PRO A N 1
ATOM 1996 C CA . PRO A 1 257 ? -16.375 -28.469 4.828 1 90.88 257 PRO A CA 1
ATOM 1997 C C . PRO A 1 257 ? -16.844 -28.984 3.463 1 90.88 257 PRO A C 1
ATOM 1999 O O . PRO A 1 257 ? -16.281 -28.594 2.434 1 90.88 257 PRO A O 1
ATOM 2002 N N . ASP A 1 258 ? -17.906 -29.781 3.451 1 87.69 258 ASP A N 1
ATOM 2003 C CA . ASP A 1 258 ? -18.422 -30.391 2.227 1 87.69 258 ASP A CA 1
ATOM 2004 C C . ASP A 1 258 ? -19.656 -29.641 1.729 1 87.69 258 ASP A C 1
ATOM 2006 O O . ASP A 1 258 ? -20.25 -30.031 0.721 1 87.69 258 ASP A O 1
ATOM 2010 N N . TYR A 1 259 ? -19.922 -28.594 2.426 1 85.19 259 TYR A N 1
ATOM 2011 C CA . TYR A 1 259 ? -21.109 -27.859 1.985 1 85.19 259 TYR A CA 1
ATOM 2012 C C . TYR A 1 259 ? -20.844 -27.109 0.688 1 85.19 259 TYR A C 1
ATOM 2014 O O . TYR A 1 259 ? -19.688 -26.875 0.334 1 85.19 259 TYR A O 1
ATOM 2022 N N . ALA A 1 260 ? -21.906 -26.797 -0.03 1 85.81 260 ALA A N 1
ATOM 2023 C CA . ALA A 1 260 ? -21.797 -26.047 -1.277 1 85.81 260 ALA A CA 1
ATOM 2024 C C . ALA A 1 260 ? -21.406 -24.594 -1.012 1 85.81 260 ALA A C 1
ATOM 2026 O O . ALA A 1 260 ? -21.766 -24.031 0.026 1 85.81 260 ALA A O 1
ATOM 2027 N N . VAL A 1 261 ? -20.609 -24.141 -1.916 1 87.31 261 VAL A N 1
ATOM 2028 C CA . VAL A 1 261 ? -20.328 -22.719 -1.859 1 87.31 261 VAL A CA 1
ATOM 2029 C C . VAL A 1 261 ? -21.594 -21.922 -2.158 1 87.31 261 VAL A C 1
ATOM 2031 O O . VAL A 1 261 ? -22.281 -22.172 -3.148 1 87.31 261 VAL A O 1
ATOM 2034 N N . PRO A 1 262 ? -21.828 -21.031 -1.273 1 82.81 262 PRO A N 1
ATOM 2035 C CA . PRO A 1 262 ? -23.062 -20.266 -1.48 1 82.81 262 PRO A CA 1
ATOM 2036 C C . PRO A 1 262 ? -23 -19.391 -2.723 1 82.81 262 PRO A C 1
ATOM 2038 O O . PRO A 1 262 ? -21.922 -19 -3.16 1 82.81 262 PRO A O 1
ATOM 2041 N N . ALA A 1 263 ? -24.203 -19.125 -3.246 1 81.81 263 ALA A N 1
ATOM 2042 C CA . ALA A 1 263 ? -24.312 -18.141 -4.328 1 81.81 263 ALA A CA 1
ATOM 2043 C C . ALA A 1 263 ? -24.156 -16.719 -3.797 1 81.81 263 ALA A C 1
ATOM 2045 O O . ALA A 1 263 ? -24.547 -16.422 -2.664 1 81.81 263 ALA A O 1
ATOM 2046 N N . VAL A 1 264 ? -23.438 -15.977 -4.605 1 81 264 VAL A N 1
ATOM 2047 C CA . VAL A 1 264 ? -23.25 -14.586 -4.203 1 81 264 VAL A CA 1
ATOM 2048 C C . VAL A 1 264 ? -23.969 -13.664 -5.191 1 81 264 VAL A C 1
ATOM 2050 O O . VAL A 1 264 ? -23.781 -13.797 -6.406 1 81 264 VAL A O 1
ATOM 2053 N N . GLU A 1 265 ? -24.797 -12.82 -4.625 1 80 265 GLU A N 1
ATOM 2054 C CA . GLU A 1 265 ? -25.344 -11.727 -5.426 1 80 265 GLU A CA 1
ATOM 2055 C C . GLU A 1 265 ? -24.531 -10.453 -5.254 1 80 265 GLU A C 1
ATOM 2057 O O . GLU A 1 265 ? -24.703 -9.727 -4.27 1 80 265 GLU A O 1
ATOM 2062 N N . ALA A 1 266 ? -23.781 -10.141 -6.184 1 83.81 266 ALA A N 1
ATOM 2063 C CA . ALA A 1 266 ? -22.828 -9.047 -6.062 1 83.81 266 ALA A CA 1
ATOM 2064 C C . ALA A 1 266 ? -23.531 -7.691 -6.141 1 83.81 266 ALA A C 1
ATOM 2066 O O . ALA A 1 266 ? -22.969 -6.672 -5.723 1 83.81 266 ALA A O 1
ATOM 2067 N N . GLY A 1 267 ? -24.766 -7.633 -6.586 1 83.62 267 GLY A N 1
ATOM 2068 C CA . GLY A 1 267 ? -25.391 -6.344 -6.809 1 83.62 267 GLY A CA 1
ATOM 2069 C C . GLY A 1 267 ? -24.75 -5.543 -7.922 1 83.62 267 GLY A C 1
ATOM 2070 O O . GLY A 1 267 ? -24.266 -6.113 -8.898 1 83.62 267 GLY A O 1
ATOM 2071 N N . VAL A 1 268 ? -24.906 -4.184 -7.77 1 84.06 268 VAL A N 1
ATOM 2072 C CA . VAL A 1 268 ? -24.328 -3.299 -8.781 1 84.06 268 VAL A CA 1
ATOM 2073 C C . VAL A 1 268 ? -23.156 -2.521 -8.18 1 84.06 268 VAL A C 1
ATOM 2075 O O . VAL A 1 268 ? -23.094 -2.33 -6.965 1 84.06 268 VAL A O 1
ATOM 2078 N N . PRO A 1 269 ? -22.266 -2.074 -9.023 1 88.81 269 PRO A N 1
ATOM 2079 C CA . PRO A 1 269 ? -21.078 -1.362 -8.539 1 88.81 269 PRO A CA 1
ATOM 2080 C C . PRO A 1 269 ? -21.438 -0.175 -7.641 1 88.81 269 PRO A C 1
ATOM 2082 O O . PRO A 1 269 ? -20.734 0.098 -6.668 1 88.81 269 PRO A O 1
ATOM 2085 N N . ALA A 1 270 ? -22.516 0.45 -7.816 1 87.06 270 ALA A N 1
ATOM 2086 C CA . ALA A 1 270 ? -22.906 1.628 -7.047 1 87.06 270 ALA A CA 1
ATOM 2087 C C . ALA A 1 270 ? -23.109 1.277 -5.574 1 87.06 270 ALA A C 1
ATOM 2089 O O . ALA A 1 270 ? -22.969 2.133 -4.699 1 87.06 270 ALA A O 1
ATOM 2090 N N . ASP A 1 271 ? -23.375 0.024 -5.293 1 86.69 271 ASP A N 1
ATOM 2091 C CA . ASP A 1 271 ? -23.625 -0.42 -3.924 1 86.69 271 ASP A CA 1
ATOM 2092 C C . ASP A 1 271 ? -22.375 -0.329 -3.072 1 86.69 271 ASP A C 1
ATOM 2094 O O . ASP A 1 271 ? -22.453 -0.243 -1.845 1 86.69 271 ASP A O 1
ATOM 2098 N N . VAL A 1 272 ? -21.25 -0.408 -3.736 1 87.12 272 VAL A N 1
ATOM 2099 C CA . VAL A 1 272 ? -19.969 -0.396 -3.045 1 87.12 272 VAL A CA 1
ATOM 2100 C C . VAL A 1 272 ? -19.797 0.927 -2.301 1 87.12 272 VAL A C 1
ATOM 2102 O O . VAL A 1 272 ? -19.172 0.968 -1.231 1 87.12 272 VAL A O 1
ATOM 2105 N N . LEU A 1 273 ? -20.406 1.983 -2.799 1 86.75 273 LEU A N 1
ATOM 2106 C CA . LEU A 1 273 ? -20.312 3.318 -2.217 1 86.75 273 LEU A CA 1
ATOM 2107 C C . LEU A 1 273 ? -20.922 3.344 -0.82 1 86.75 273 LEU A C 1
ATOM 2109 O O . LEU A 1 273 ? -20.406 4.031 0.071 1 86.75 273 LEU A O 1
ATOM 2113 N N . SER A 1 274 ? -21.922 2.508 -0.623 1 86.31 274 SER A N 1
ATOM 2114 C CA . SER A 1 274 ? -22.641 2.557 0.642 1 86.31 274 SER A CA 1
ATOM 2115 C C . SER A 1 274 ? -22.297 1.368 1.53 1 86.31 274 SER A C 1
ATOM 2117 O O . SER A 1 274 ? -22.625 1.356 2.719 1 86.31 274 SER A O 1
ATOM 2119 N N . ARG A 1 275 ? -21.531 0.451 1.006 1 89 275 ARG A N 1
ATOM 2120 C CA . ARG A 1 275 ? -21.312 -0.775 1.767 1 89 275 ARG A CA 1
ATOM 2121 C C . ARG A 1 275 ? -19.875 -0.859 2.275 1 89 275 ARG A C 1
ATOM 2123 O O . ARG A 1 275 ? -19.641 -1.289 3.406 1 89 275 ARG A O 1
ATOM 2130 N N . ARG A 1 276 ? -18.906 -0.463 1.457 1 93 276 ARG A N 1
ATOM 2131 C CA . ARG A 1 276 ? -17.5 -0.671 1.791 1 93 276 ARG A CA 1
ATOM 2132 C C . ARG A 1 276 ? -17.016 0.358 2.809 1 93 276 ARG A C 1
ATOM 2134 O O . ARG A 1 276 ? -17.016 1.56 2.533 1 93 276 ARG A O 1
ATOM 2141 N N . PRO A 1 277 ? -16.547 -0.121 3.947 1 95.25 277 PRO A N 1
ATOM 2142 C CA . PRO A 1 277 ? -16.172 0.811 5.012 1 95.25 277 PRO A CA 1
ATOM 2143 C C . PRO A 1 277 ? -14.984 1.693 4.621 1 95.25 277 PRO A C 1
ATOM 2145 O O . PRO A 1 277 ? -14.906 2.85 5.047 1 95.25 277 PRO A O 1
ATOM 2148 N N . ASP A 1 278 ? -14.055 1.179 3.852 1 95.75 278 ASP A N 1
ATOM 2149 C CA . ASP A 1 278 ? -12.898 1.986 3.475 1 95.75 278 ASP A CA 1
ATOM 2150 C C . ASP A 1 278 ? -13.312 3.129 2.547 1 95.75 278 ASP A C 1
ATOM 2152 O O . ASP A 1 278 ? -12.727 4.215 2.596 1 95.75 278 ASP A O 1
ATOM 2156 N N . VAL A 1 279 ? -14.297 2.895 1.669 1 95.25 279 VAL A N 1
ATOM 2157 C CA . VAL A 1 279 ? -14.82 3.947 0.801 1 95.25 279 VAL A CA 1
ATOM 2158 C C . VAL A 1 279 ? -15.555 4.992 1.639 1 95.25 279 VAL A C 1
ATOM 2160 O O . VAL A 1 279 ? -15.352 6.195 1.453 1 95.25 279 VAL A O 1
ATOM 2163 N N . LYS A 1 280 ? -16.359 4.527 2.59 1 95.69 280 LYS A N 1
ATOM 2164 C CA . LYS A 1 280 ? -17.047 5.445 3.496 1 95.69 280 LYS A CA 1
ATOM 2165 C C . LYS A 1 280 ? -16.047 6.258 4.316 1 95.69 280 LYS A C 1
ATOM 2167 O O . LYS A 1 280 ? -16.234 7.453 4.527 1 95.69 280 LYS A O 1
ATOM 2172 N N . GLN A 1 281 ? -14.992 5.562 4.797 1 96.88 281 GLN A N 1
ATOM 2173 C CA . GLN A 1 281 ? -13.938 6.25 5.539 1 96.88 281 GLN A CA 1
ATOM 2174 C C . GLN A 1 281 ? -13.344 7.395 4.719 1 96.88 281 GLN A C 1
ATOM 2176 O O . GLN A 1 281 ? -13.203 8.516 5.219 1 96.88 281 GLN A O 1
ATOM 2181 N N . ALA A 1 282 ? -13.016 7.113 3.461 1 96.38 282 ALA A N 1
ATOM 2182 C CA . ALA A 1 282 ? -12.43 8.125 2.586 1 96.38 282 ALA A CA 1
ATOM 2183 C C . ALA A 1 282 ? -13.391 9.289 2.371 1 96.38 282 ALA A C 1
ATOM 2185 O O . ALA A 1 282 ? -12.969 10.445 2.293 1 96.38 282 ALA A O 1
ATOM 2186 N N . LEU A 1 283 ? -14.695 9.008 2.25 1 95.44 283 LEU A N 1
ATOM 2187 C CA . LEU A 1 283 ? -15.703 10.047 2.096 1 95.44 283 LEU A CA 1
ATOM 2188 C C . LEU A 1 283 ? -15.75 10.945 3.328 1 95.44 283 LEU A C 1
ATOM 2190 O O . LEU A 1 283 ? -15.773 12.172 3.205 1 95.44 283 LEU A O 1
ATOM 2194 N N . PHE A 1 284 ? -15.742 10.359 4.547 1 96.94 284 PHE A N 1
ATOM 2195 C CA . PHE A 1 284 ? -15.797 11.148 5.77 1 96.94 284 PHE A CA 1
ATOM 2196 C C . PHE A 1 284 ? -14.516 11.945 5.965 1 96.94 284 PHE A C 1
ATOM 2198 O O . PHE A 1 284 ? -14.547 13.07 6.477 1 96.94 284 PHE A O 1
ATOM 2205 N N . GLU A 1 285 ? -13.391 11.375 5.562 1 97 285 GLU A N 1
ATOM 2206 C CA . GLU A 1 285 ? -12.141 12.133 5.59 1 97 285 GLU A CA 1
ATOM 2207 C C . GLU A 1 285 ? -12.203 13.336 4.656 1 97 285 GLU A C 1
ATOM 2209 O O . GLU A 1 285 ? -11.688 14.406 4.988 1 97 285 GLU A O 1
ATOM 2214 N N . LEU A 1 286 ? -12.828 13.133 3.443 1 96.12 286 LEU A N 1
ATOM 2215 C CA . LEU A 1 286 ? -13.047 14.234 2.512 1 96.12 286 LEU A CA 1
ATOM 2216 C C . LEU A 1 286 ? -13.906 15.32 3.143 1 96.12 286 LEU A C 1
ATOM 2218 O O . LEU A 1 286 ? -13.594 16.516 3.047 1 96.12 286 LEU A O 1
ATOM 2222 N N . LYS A 1 287 ? -14.922 14.93 3.85 1 95.88 287 LYS A N 1
ATOM 2223 C CA . LYS A 1 287 ? -15.789 15.883 4.539 1 95.88 287 LYS A CA 1
ATOM 2224 C C . LYS A 1 287 ? -15.031 16.609 5.648 1 95.88 287 LYS A C 1
ATOM 2226 O O . LYS A 1 287 ? -15.195 17.812 5.844 1 95.88 287 LYS A O 1
ATOM 2231 N N . SER A 1 288 ? -14.203 15.852 6.395 1 97.19 288 SER A N 1
ATOM 2232 C CA . SER A 1 288 ? -13.383 16.438 7.445 1 97.19 288 SER A CA 1
ATOM 2233 C C . SER A 1 288 ? -12.445 17.516 6.879 1 97.19 288 SER A C 1
ATOM 2235 O O . SER A 1 288 ? -12.32 18.594 7.453 1 97.19 288 SER A O 1
ATOM 2237 N N . THR A 1 289 ? -11.844 17.219 5.762 1 96.19 289 THR A N 1
ATOM 2238 C CA . THR A 1 289 ? -10.906 18.156 5.145 1 96.19 289 THR A CA 1
ATOM 2239 C C . THR A 1 289 ? -11.641 19.391 4.625 1 96.19 289 THR A C 1
ATOM 2241 O O . THR A 1 289 ? -11.102 20.5 4.66 1 96.19 289 THR A O 1
ATOM 2244 N N . LEU A 1 290 ? -12.883 19.25 4.105 1 94.88 290 LEU A N 1
ATOM 2245 C CA . LEU A 1 290 ? -13.703 20.375 3.703 1 94.88 290 LEU A CA 1
ATOM 2246 C C . LEU A 1 290 ? -14.016 21.281 4.898 1 94.88 290 LEU A C 1
ATOM 2248 O O . LEU A 1 290 ? -13.922 22.5 4.801 1 94.88 290 LEU A O 1
ATOM 2252 N N . ALA A 1 291 ? -14.336 20.641 6.027 1 95 291 ALA A N 1
ATOM 2253 C CA . ALA A 1 291 ? -14.57 21.406 7.25 1 95 291 ALA A CA 1
ATOM 2254 C C . ALA A 1 291 ? -13.305 22.125 7.691 1 95 291 ALA A C 1
ATOM 2256 O O . ALA A 1 291 ? -13.375 23.266 8.172 1 95 291 ALA A O 1
ATOM 2257 N N . ALA A 1 292 ? -12.172 21.516 7.578 1 95 292 ALA A N 1
ATOM 2258 C CA . ALA A 1 292 ? -10.891 22.141 7.891 1 95 292 ALA A CA 1
ATOM 2259 C C . ALA A 1 292 ? -10.648 23.359 7 1 95 292 ALA A C 1
ATOM 2261 O O . ALA A 1 292 ? -10.062 24.344 7.438 1 95 292 ALA A O 1
ATOM 2262 N N . LYS A 1 293 ? -11.016 23.25 5.73 1 94.44 293 LYS A N 1
ATOM 2263 C CA . LYS A 1 293 ? -10.922 24.391 4.824 1 94.44 293 LYS A CA 1
ATOM 2264 C C . LYS A 1 293 ? -11.82 25.531 5.285 1 94.44 293 LYS A C 1
ATOM 2266 O O . LYS A 1 293 ? -11.406 26.688 5.289 1 94.44 293 LYS A O 1
ATOM 2271 N N . ASP A 1 294 ? -13.047 25.203 5.707 1 92.94 294 ASP A N 1
ATOM 2272 C CA . ASP A 1 294 ? -13.953 26.203 6.266 1 92.94 294 ASP A CA 1
ATOM 2273 C C . ASP A 1 294 ? -13.344 26.875 7.496 1 92.94 294 ASP A C 1
ATOM 2275 O O . ASP A 1 294 ? -13.445 28.094 7.66 1 92.94 294 ASP A O 1
ATOM 2279 N N . TYR A 1 295 ? -12.734 26.078 8.352 1 92.56 295 TYR A N 1
ATOM 2280 C CA . TYR A 1 295 ? -12.047 26.609 9.523 1 92.56 295 TYR A CA 1
ATOM 2281 C C . TYR A 1 295 ? -10.953 27.594 9.125 1 92.56 295 TYR A C 1
ATOM 2283 O O . TYR A 1 295 ? -10.859 28.688 9.672 1 92.56 295 TYR A O 1
ATOM 2291 N N . SER A 1 296 ? -10.141 27.172 8.211 1 91.44 296 SER A N 1
ATOM 2292 C CA . SER A 1 296 ? -9.047 28.016 7.746 1 91.44 296 SER A CA 1
ATOM 2293 C C . SER A 1 296 ? -9.57 29.328 7.176 1 91.44 296 SER A C 1
ATOM 2295 O O . SER A 1 296 ? -9.008 30.391 7.441 1 91.44 296 SER A O 1
ATOM 2297 N N . ASP A 1 297 ? -10.68 29.312 6.418 1 89 297 ASP A N 1
ATOM 2298 C CA . ASP A 1 297 ? -11.273 30.516 5.82 1 89 297 ASP A CA 1
ATOM 2299 C C . ASP A 1 297 ? -11.812 31.453 6.898 1 89 297 ASP A C 1
ATOM 2301 O O . ASP A 1 297 ? -11.586 32.656 6.836 1 89 297 ASP A O 1
ATOM 2305 N N . THR A 1 298 ? -12.422 30.875 7.875 1 88.88 298 THR A N 1
ATOM 2306 C CA . THR A 1 298 ? -13.109 31.688 8.867 1 88.88 298 THR A CA 1
ATOM 2307 C C . THR A 1 298 ? -12.164 32.094 9.992 1 88.88 298 THR A C 1
ATOM 2309 O O . THR A 1 298 ? -12.438 33.031 10.734 1 88.88 298 THR A O 1
ATOM 2312 N N . ASN A 1 299 ? -11.008 31.406 10.133 1 89.56 299 ASN A N 1
ATOM 2313 C CA . ASN A 1 299 ? -10.055 31.672 11.211 1 89.56 299 ASN A CA 1
ATOM 2314 C C . ASN A 1 299 ? -9.406 33.031 11.062 1 89.56 299 ASN A C 1
ATOM 2316 O O . ASN A 1 299 ? -8.82 33.562 12.016 1 89.56 299 ASN A O 1
ATOM 2320 N N . TYR A 1 300 ? -9.578 33.688 9.906 1 89.38 300 TYR A N 1
ATOM 2321 C CA . TYR A 1 300 ? -8.938 34.969 9.672 1 89.38 300 TYR A CA 1
ATOM 2322 C C . TYR A 1 300 ? -9.953 36.125 9.703 1 89.38 300 TYR A C 1
ATOM 2324 O O . TYR A 1 300 ? -9.594 37.281 9.523 1 89.38 300 TYR A O 1
ATOM 2332 N N . PHE A 1 301 ? -11.219 35.781 10.055 1 85.81 301 PHE A N 1
ATOM 2333 C CA . PHE A 1 301 ? -12.203 36.812 10.352 1 85.81 301 PHE A CA 1
ATOM 2334 C C . PHE A 1 301 ? -12.023 37.312 11.781 1 85.81 301 PHE A C 1
ATOM 2336 O O . PHE A 1 301 ? -11.367 36.688 12.602 1 85.81 301 PHE A O 1
ATOM 2343 N N . PRO A 1 302 ? -12.531 38.5 12.062 1 87.25 302 PRO A N 1
ATOM 2344 C CA . PRO A 1 302 ? -12.398 39.031 13.422 1 87.25 302 PRO A CA 1
ATOM 2345 C C . PRO A 1 302 ? -12.945 38.094 14.492 1 87.25 302 PRO A C 1
ATOM 2347 O O . PRO A 1 302 ? -13.992 37.469 14.289 1 87.25 302 PRO A O 1
ATOM 2350 N N . SER A 1 303 ? -12.25 37.969 15.523 1 89 303 SER A N 1
ATOM 2351 C CA . SER A 1 303 ? -12.695 37.125 16.641 1 89 303 SER A CA 1
ATOM 2352 C C . SER A 1 303 ? -13.102 38 17.844 1 89 303 SER A C 1
ATOM 2354 O O . SER A 1 303 ? -12.336 38.875 18.266 1 89 303 SER A O 1
ATOM 2356 N N . LEU A 1 304 ? -14.273 37.75 18.328 1 87.38 304 LEU A N 1
ATOM 2357 C CA . LEU A 1 304 ? -14.789 38.469 19.5 1 87.38 304 LEU A CA 1
ATOM 2358 C C . LEU A 1 304 ? -14.742 37.562 20.734 1 87.38 304 LEU A C 1
ATOM 2360 O O . LEU A 1 304 ? -15.367 36.531 20.766 1 87.38 304 LEU A O 1
ATOM 2364 N N . THR A 1 305 ? -13.992 38 21.625 1 89.06 305 THR A N 1
ATOM 2365 C CA . THR A 1 305 ? -13.898 37.281 22.891 1 89.06 305 THR A CA 1
ATOM 2366 C C . THR A 1 305 ? -14.477 38.094 24.031 1 89.06 305 THR A C 1
ATOM 2368 O O . THR A 1 305 ? -14.094 39.25 24.219 1 89.06 305 THR A O 1
ATOM 2371 N N . LEU A 1 306 ? -15.391 37.5 24.734 1 86.75 306 LEU A N 1
ATOM 2372 C CA . LEU A 1 306 ? -15.953 38.094 25.938 1 86.75 306 LEU A CA 1
ATOM 2373 C C . LEU A 1 306 ? -15.281 37.531 27.188 1 86.75 306 LEU A C 1
ATOM 2375 O O . LEU A 1 306 ? -15.031 36.344 27.281 1 86.75 306 LEU A O 1
ATOM 2379 N N . THR A 1 307 ? -14.953 38.469 28.031 1 89.12 307 THR A N 1
ATOM 2380 C CA . THR A 1 307 ? -14.312 38.031 29.266 1 89.12 307 THR A CA 1
ATOM 2381 C C . THR A 1 307 ? -15.047 38.625 30.469 1 89.12 307 THR A C 1
ATOM 2383 O O . THR A 1 307 ? -15.609 39.719 30.391 1 89.12 307 THR A O 1
ATOM 2386 N N . GLY A 1 308 ? -15.188 37.812 31.5 1 84.25 308 GLY A N 1
ATOM 2387 C CA . GLY A 1 308 ? -15.641 38.219 32.812 1 84.25 308 GLY A CA 1
ATOM 2388 C C . GLY A 1 308 ? -14.727 37.719 33.938 1 84.25 308 GLY A C 1
ATOM 2389 O O . GLY A 1 308 ? -14.18 36.625 33.844 1 84.25 308 GLY A O 1
ATOM 2390 N N . ALA A 1 309 ? -14.477 38.656 34.781 1 87 309 ALA A N 1
ATOM 2391 C CA . ALA A 1 309 ? -13.633 38.219 35.906 1 87 309 ALA A CA 1
ATOM 2392 C C . ALA A 1 309 ? -14.141 38.812 37.219 1 87 309 ALA A C 1
ATOM 2394 O O . ALA A 1 309 ? -14.75 39.875 37.25 1 87 309 ALA A O 1
ATOM 2395 N N . LEU A 1 310 ? -14.039 38.031 38.25 1 85 310 LEU A N 1
ATOM 2396 C CA . LEU A 1 310 ? -14.289 38.406 39.625 1 85 310 LEU A CA 1
ATOM 2397 C C . LEU A 1 310 ? -13.055 38.188 40.5 1 85 310 LEU A C 1
ATOM 2399 O O . LEU A 1 310 ? -12.461 37.094 40.469 1 85 310 LEU A O 1
ATOM 2403 N N . GLY A 1 311 ? -12.617 39.25 41.031 1 85.44 311 GLY A N 1
ATOM 2404 C CA . GLY A 1 311 ? -11.445 39.031 41.875 1 85.44 311 GLY A CA 1
ATOM 2405 C C . GLY A 1 311 ? -11.156 40.219 42.781 1 85.44 311 GLY A C 1
ATOM 2406 O O . GLY A 1 311 ? -11.984 41.094 42.938 1 85.44 311 GLY A O 1
ATOM 2407 N N . GLY A 1 312 ? -10.102 40 43.656 1 78.06 312 GLY A N 1
ATOM 2408 C CA . GLY A 1 312 ? -9.617 41 44.562 1 78.06 312 GLY A CA 1
ATOM 2409 C C . GLY A 1 312 ? -8.109 41.188 44.5 1 78.06 312 GLY A C 1
ATOM 2410 O O . GLY A 1 312 ? -7.391 40.312 44.031 1 78.06 312 GLY A O 1
ATOM 2411 N N . SER A 1 313 ? -7.688 42.469 44.688 1 79.75 313 SER A N 1
ATOM 2412 C CA . SER A 1 313 ? -6.277 42.781 44.844 1 79.75 313 SER A CA 1
ATOM 2413 C C . SER A 1 313 ? -6.035 43.562 46.125 1 79.75 313 SER A C 1
ATOM 2415 O O . SER A 1 313 ? -6.863 44.375 46.531 1 79.75 313 SER A O 1
ATOM 2417 N N . SER A 1 314 ? -4.969 43.094 46.875 1 78.75 314 SER A N 1
ATOM 2418 C CA . SER A 1 314 ? -4.66 43.75 48.125 1 78.75 314 SER A CA 1
ATOM 2419 C C . SER A 1 314 ? -3.164 43.688 48.438 1 78.75 314 SER A C 1
ATOM 2421 O O . SER A 1 314 ? -2.439 42.875 47.875 1 78.75 314 SER A O 1
ATOM 2423 N N . THR A 1 315 ? -2.742 44.656 49.188 1 81 315 THR A N 1
ATOM 2424 C CA . THR A 1 315 ? -1.38 44.594 49.688 1 81 315 THR A CA 1
ATOM 2425 C C . THR A 1 315 ? -1.302 43.719 50.938 1 81 315 THR A C 1
ATOM 2427 O O . THR A 1 315 ? -0.209 43.375 51.406 1 81 315 THR A O 1
ATOM 2430 N N . GLU A 1 316 ? -2.447 43.406 51.562 1 75.75 316 GLU A N 1
ATOM 2431 C CA . GLU A 1 316 ? -2.549 42.469 52.688 1 75.75 316 GLU A CA 1
ATOM 2432 C C . GLU A 1 316 ? -3.365 41.25 52.312 1 75.75 316 GLU A C 1
ATOM 2434 O O . GLU A 1 316 ? -4.469 41.375 51.781 1 75.75 316 GLU A O 1
ATOM 2439 N N . LEU A 1 317 ? -2.814 40.156 52.688 1 78.88 317 LEU A N 1
ATOM 2440 C CA . LEU A 1 317 ? -3.459 38.875 52.344 1 78.88 317 LEU A CA 1
ATOM 2441 C C . LEU A 1 317 ? -4.844 38.781 52.969 1 78.88 317 LEU A C 1
ATOM 2443 O O . LEU A 1 317 ? -5.781 38.281 52.344 1 78.88 317 LEU A O 1
ATOM 2447 N N . ARG A 1 318 ? -4.969 39.281 54.125 1 76.81 318 ARG A N 1
ATOM 2448 C CA . ARG A 1 318 ? -6.219 39.156 54.875 1 76.81 318 ARG A CA 1
ATOM 2449 C C . ARG A 1 318 ? -7.324 39.969 54.219 1 76.81 318 ARG A C 1
ATOM 2451 O O . ARG A 1 318 ? -8.508 39.719 54.438 1 76.81 318 ARG A O 1
ATOM 2458 N N . LYS A 1 319 ? -7.031 40.906 53.469 1 72.5 319 LYS A N 1
ATOM 2459 C CA . LYS A 1 319 ? -8.016 41.781 52.875 1 72.5 319 LYS A CA 1
ATOM 2460 C C . LYS A 1 319 ? -8.242 41.438 51.406 1 72.5 319 LYS A C 1
ATOM 2462 O O . LYS A 1 319 ? -8.836 42.219 50.656 1 72.5 319 LYS A O 1
ATOM 2467 N N . LEU A 1 320 ? -7.766 40.406 50.969 1 76.38 320 LEU A N 1
ATOM 2468 C CA . LEU A 1 320 ? -7.754 40 49.562 1 76.38 320 LEU A CA 1
ATOM 2469 C C . LEU A 1 320 ? -9.172 39.969 49 1 76.38 320 LEU A C 1
ATOM 2471 O O . LEU A 1 320 ? -9.414 40.375 47.875 1 76.38 320 LEU A O 1
ATOM 2475 N N . LEU A 1 321 ? -10.219 39.562 49.75 1 77.25 321 LEU A N 1
ATOM 2476 C CA . LEU A 1 321 ? -11.57 39.375 49.25 1 77.25 321 LEU A CA 1
ATOM 2477 C C . LEU A 1 321 ? -12.516 40.406 49.875 1 77.25 321 LEU A C 1
ATOM 2479 O O . LEU A 1 321 ? -13.742 40.281 49.75 1 77.25 321 LEU A O 1
ATOM 2483 N N . SER A 1 322 ? -11.922 41.344 50.5 1 77.25 322 SER A N 1
ATOM 2484 C CA . SER A 1 322 ? -12.742 42.312 51.188 1 77.25 322 SER A CA 1
ATOM 2485 C C . SER A 1 322 ? -13.391 43.312 50.219 1 77.25 322 SER A C 1
ATOM 2487 O O . SER A 1 322 ? -14.516 43.75 50.469 1 77.25 322 SER A O 1
ATOM 2489 N N . ASP A 1 323 ? -12.672 43.656 49.219 1 77.44 323 ASP A N 1
ATOM 2490 C CA . ASP A 1 323 ? -13.188 44.594 48.25 1 77.44 323 ASP A CA 1
ATOM 2491 C C . ASP A 1 323 ? -13.125 44 46.844 1 77.44 323 ASP A C 1
ATOM 2493 O O . ASP A 1 323 ? -12.367 44.469 45.969 1 77.44 323 ASP A O 1
ATOM 2497 N N . PRO A 1 324 ? -14.109 43.062 46.594 1 80.19 324 PRO A N 1
ATOM 2498 C CA . PRO A 1 324 ? -14.055 42.375 45.281 1 80.19 324 PRO A CA 1
ATOM 2499 C C . PRO A 1 324 ? -14.43 43.312 44.125 1 80.19 324 PRO A C 1
ATOM 2501 O O . PRO A 1 324 ? -15.234 44.25 44.312 1 80.19 324 PRO A O 1
ATOM 2504 N N . ILE A 1 325 ? -13.781 43.125 43 1 81.25 325 ILE A N 1
ATOM 2505 C CA . ILE A 1 325 ? -14.055 43.906 41.781 1 81.25 325 ILE A CA 1
ATOM 2506 C C . ILE A 1 325 ? -14.547 42.938 40.688 1 81.25 325 ILE A C 1
ATOM 2508 O O . ILE A 1 325 ? -14 41.844 40.531 1 81.25 325 ILE A O 1
ATOM 2512 N N . GLY A 1 326 ? -15.703 43.281 40.094 1 85 326 GLY A N 1
ATOM 2513 C CA . GLY A 1 326 ? -16.156 42.594 38.875 1 85 326 GLY A CA 1
ATOM 2514 C C . GLY A 1 326 ? -15.789 43.344 37.625 1 85 326 GLY A C 1
ATOM 2515 O O . GLY A 1 326 ? -15.797 44.594 37.594 1 85 326 GLY A O 1
ATOM 2516 N N . SER A 1 327 ? -15.32 42.594 36.688 1 88.06 327 SER A N 1
ATOM 2517 C CA . SER A 1 327 ? -14.992 43.219 35.406 1 88.06 327 SER A CA 1
ATOM 2518 C C . SER A 1 327 ? -15.578 42.438 34.25 1 88.06 327 SER A C 1
ATOM 2520 O O . SER A 1 327 ? -15.734 41.219 34.312 1 88.06 327 SER A O 1
ATOM 2522 N N . LEU A 1 328 ? -16.094 43.156 33.219 1 85.69 328 LEU A N 1
ATOM 2523 C CA . LEU A 1 328 ? -16.547 42.625 31.938 1 85.69 328 LEU A CA 1
ATOM 2524 C C . LEU A 1 328 ? -15.719 43.219 30.797 1 85.69 328 LEU A C 1
ATOM 2526 O O . LEU A 1 328 ? -15.367 44.406 30.812 1 85.69 328 LEU A O 1
ATOM 2530 N N . GLY A 1 329 ? -15.25 42.344 29.969 1 86 329 GLY A N 1
ATOM 2531 C CA . GLY A 1 329 ? -14.445 42.781 28.844 1 86 329 GLY A CA 1
ATOM 2532 C C . GLY A 1 329 ? -14.867 42.156 27.531 1 86 329 GLY A C 1
ATOM 2533 O O . GLY A 1 329 ? -15.43 41.062 27.516 1 86 329 GLY A O 1
ATOM 2534 N N . ALA A 1 330 ? -14.68 42.875 26.422 1 84.38 330 ALA A N 1
ATOM 2535 C CA . ALA A 1 330 ? -14.836 42.406 25.047 1 84.38 330 ALA A CA 1
ATOM 2536 C C . ALA A 1 330 ? -13.609 42.75 24.219 1 84.38 330 ALA A C 1
ATOM 2538 O O . ALA A 1 330 ? -13.125 43.906 24.25 1 84.38 330 ALA A O 1
ATOM 2539 N N . ASP A 1 331 ? -13.047 41.781 23.656 1 87.81 331 ASP A N 1
ATOM 2540 C CA . ASP A 1 331 ? -11.859 41.969 22.828 1 87.81 331 ASP A CA 1
ATOM 2541 C C . ASP A 1 331 ? -12.102 41.5 21.391 1 87.81 331 ASP A C 1
ATOM 2543 O O . ASP A 1 331 ? -12.531 40.375 21.172 1 87.81 331 ASP A O 1
ATOM 2547 N N . LEU A 1 332 ? -11.875 42.375 20.422 1 86.38 332 LEU A N 1
ATOM 2548 C CA . LEU A 1 332 ? -11.969 42.062 19 1 86.38 332 LEU A CA 1
ATOM 2549 C C . LEU A 1 332 ? -10.586 42.031 18.359 1 86.38 332 LEU A C 1
ATOM 2551 O O . LEU A 1 332 ? -9.859 43.031 18.375 1 86.38 332 LEU A O 1
ATOM 2555 N N . THR A 1 333 ? -10.18 40.875 17.844 1 87.5 333 THR A N 1
ATOM 2556 C CA . THR A 1 333 ? -8.922 40.719 17.125 1 87.5 333 THR A CA 1
ATOM 2557 C C . THR A 1 333 ? -9.18 40.594 15.625 1 87.5 333 THR A C 1
ATOM 2559 O O . THR A 1 333 ? -10.195 40.062 15.211 1 87.5 333 THR A O 1
ATOM 2562 N N . MET A 1 334 ? -8.234 41.094 14.789 1 87.69 334 MET A N 1
ATOM 2563 C CA . MET A 1 334 ? -8.383 41.125 13.344 1 87.69 334 MET A CA 1
ATOM 2564 C C . MET A 1 334 ? -7.23 40.375 12.664 1 87.69 334 MET A C 1
ATOM 2566 O O . MET A 1 334 ? -6.355 41.031 12.062 1 87.69 334 MET A O 1
ATOM 2570 N N . PRO A 1 335 ? -7.316 39.094 12.57 1 86.81 335 PRO A N 1
ATOM 2571 C CA . PRO A 1 335 ? -6.211 38.312 12.023 1 86.81 335 PRO A CA 1
ATOM 2572 C C . PRO A 1 335 ? -6.035 38.5 10.516 1 86.81 335 PRO A C 1
ATOM 2574 O O . PRO A 1 335 ? -4.961 38.219 9.977 1 86.81 335 PRO A O 1
ATOM 2577 N N . PHE A 1 336 ? -6.988 39.062 9.797 1 86.69 336 PHE A N 1
ATOM 2578 C CA . PHE A 1 336 ? -6.922 39.25 8.352 1 86.69 336 PHE A CA 1
ATOM 2579 C C . PHE A 1 336 ? -5.855 40.25 7.969 1 86.69 336 PHE A C 1
ATOM 2581 O O . PHE A 1 336 ? -5.457 40.344 6.805 1 86.69 336 PHE A O 1
ATOM 2588 N N . LEU A 1 337 ? -5.406 41 8.953 1 86.94 337 LEU A N 1
ATOM 2589 C CA . LEU A 1 337 ? -4.391 42 8.68 1 86.94 337 LEU A CA 1
ATOM 2590 C C . LEU A 1 337 ? -3.086 41.375 8.227 1 86.94 337 LEU A C 1
ATOM 2592 O O . LEU A 1 337 ? -2.258 42 7.578 1 86.94 337 LEU A O 1
ATOM 2596 N N . ASN A 1 338 ? -2.906 40.094 8.695 1 87.19 338 ASN A N 1
ATOM 2597 C CA . ASN A 1 338 ? -1.825 39.312 8.125 1 87.19 338 ASN A CA 1
ATOM 2598 C C . ASN A 1 338 ? -2.25 38.625 6.828 1 87.19 338 ASN A C 1
ATOM 2600 O O . ASN A 1 338 ? -2.355 37.406 6.766 1 87.19 338 ASN A O 1
ATOM 2604 N N . TRP A 1 339 ? -2.336 39.406 5.816 1 88 339 TRP A N 1
ATOM 2605 C CA . TRP A 1 339 ? -2.99 39.031 4.57 1 88 339 TRP A CA 1
ATOM 2606 C C . TRP A 1 339 ? -2.211 37.938 3.863 1 88 339 TRP A C 1
ATOM 2608 O O . TRP A 1 339 ? -2.799 36.969 3.338 1 88 339 TRP A O 1
ATOM 2618 N N . ASN A 1 340 ? -0.894 38.031 3.771 1 88.19 340 ASN A N 1
ATOM 2619 C CA . ASN A 1 340 ? -0.088 37.031 3.076 1 88.19 340 ASN A CA 1
ATOM 2620 C C . ASN A 1 340 ? -0.182 35.688 3.75 1 88.19 340 ASN A C 1
ATOM 2622 O O . ASN A 1 340 ? -0.38 34.656 3.082 1 88.19 340 ASN A O 1
ATOM 2626 N N . GLU A 1 341 ? 0.008 35.594 5.09 1 89.31 341 GLU A N 1
ATOM 2627 C CA . GLU A 1 341 ? -0.141 34.344 5.855 1 89.31 341 GLU A CA 1
ATOM 2628 C C . GLU A 1 341 ? -1.529 33.75 5.66 1 89.31 341 GLU A C 1
ATOM 2630 O O . GLU A 1 341 ? -1.668 32.531 5.504 1 89.31 341 GLU A O 1
ATOM 2635 N N . MET A 1 342 ? -2.553 34.625 5.676 1 90.38 342 MET A N 1
ATOM 2636 C CA . MET A 1 342 ? -3.93 34.156 5.473 1 90.38 342 MET A CA 1
ATOM 2637 C C . MET A 1 342 ? -4.09 33.5 4.117 1 90.38 342 MET A C 1
ATOM 2639 O O . MET A 1 342 ? -4.621 32.375 4.035 1 90.38 342 MET A O 1
ATOM 2643 N N . GLN A 1 343 ? -3.561 34.188 3.064 1 93 343 GLN A N 1
ATOM 2644 C CA . GLN A 1 343 ? -3.715 33.656 1.72 1 93 343 GLN A CA 1
ATOM 2645 C C . GLN A 1 343 ? -2.99 32.312 1.579 1 93 343 GLN A C 1
ATOM 2647 O O . GLN A 1 343 ? -3.529 31.375 1.004 1 93 343 GLN A O 1
ATOM 2652 N N . LEU A 1 344 ? -1.803 32.188 2.07 1 92.81 344 LEU A N 1
ATOM 2653 C CA . LEU A 1 344 ? -1.011 30.969 1.984 1 92.81 344 LEU A CA 1
ATOM 2654 C C . LEU A 1 344 ? -1.693 29.828 2.727 1 92.81 344 LEU A C 1
ATOM 2656 O O . LEU A 1 344 ? -1.769 28.703 2.215 1 92.81 344 LEU A O 1
ATOM 2660 N N . ASN A 1 345 ? -2.197 30.078 3.92 1 92.25 345 ASN A N 1
ATOM 2661 C CA . ASN A 1 345 ? -2.871 29.047 4.691 1 92.25 345 ASN A CA 1
ATOM 2662 C C . ASN A 1 345 ? -4.176 28.609 4.027 1 92.25 345 ASN A C 1
ATOM 2664 O O . ASN A 1 345 ? -4.535 27.422 4.07 1 92.25 345 ASN A O 1
ATOM 2668 N N . ARG A 1 346 ? -4.895 29.516 3.432 1 92.75 346 ARG A N 1
ATOM 2669 C CA . ARG A 1 346 ? -6.086 29.188 2.656 1 92.75 346 ARG A CA 1
ATOM 2670 C C . ARG A 1 346 ? -5.727 28.297 1.471 1 92.75 346 ARG A C 1
ATOM 2672 O O . ARG A 1 346 ? -6.426 27.312 1.187 1 92.75 346 ARG A O 1
ATOM 2679 N N . ASP A 1 347 ? -4.625 28.688 0.821 1 94.81 347 ASP A N 1
ATOM 2680 C CA . ASP A 1 347 ? -4.176 27.875 -0.312 1 94.81 347 ASP A CA 1
ATOM 2681 C C . ASP A 1 347 ? -3.764 26.484 0.134 1 94.81 347 ASP A C 1
ATOM 2683 O O . ASP A 1 347 ? -4.043 25.5 -0.555 1 94.81 347 ASP A O 1
ATOM 2687 N N . ILE A 1 348 ? -3.088 26.312 1.237 1 94.56 348 ILE A N 1
ATOM 2688 C CA . ILE A 1 348 ? -2.695 25.031 1.788 1 94.56 348 ILE A CA 1
ATOM 2689 C C . ILE A 1 348 ? -3.939 24.188 2.076 1 94.56 348 ILE A C 1
ATOM 2691 O O . ILE A 1 348 ? -3.998 23.016 1.72 1 94.56 348 ILE A O 1
ATOM 2695 N N . ALA A 1 349 ? -4.945 24.797 2.715 1 94.62 349 ALA A N 1
ATOM 2696 C CA . ALA A 1 349 ? -6.188 24.078 3.008 1 94.62 349 ALA A CA 1
ATOM 2697 C C . ALA A 1 349 ? -6.871 23.625 1.724 1 94.62 349 ALA A C 1
ATOM 2699 O O . ALA A 1 349 ? -7.422 22.516 1.666 1 94.62 349 ALA A O 1
ATOM 2700 N N . GLN A 1 350 ? -6.84 24.516 0.695 1 95.12 350 GLN A N 1
ATOM 2701 C CA . GLN A 1 350 ? -7.402 24.156 -0.603 1 95.12 350 GLN A CA 1
ATOM 2702 C C . GLN A 1 350 ? -6.684 22.953 -1.206 1 95.12 350 GLN A C 1
ATOM 2704 O O . GLN A 1 350 ? -7.324 22.047 -1.737 1 95.12 350 GLN A O 1
ATOM 2709 N N . VAL A 1 351 ? -5.363 22.922 -1.168 1 96 351 VAL A N 1
ATOM 2710 C CA . VAL A 1 351 ? -4.559 21.828 -1.71 1 96 351 VAL A CA 1
ATOM 2711 C C . VAL A 1 351 ? -4.887 20.531 -0.973 1 96 351 VAL A C 1
ATOM 2713 O O . VAL A 1 351 ? -5.031 19.484 -1.596 1 96 351 VAL A O 1
ATOM 2716 N N . LYS A 1 352 ? -5.055 20.578 0.358 1 95.88 352 LYS A N 1
ATOM 2717 C CA . LYS A 1 352 ? -5.406 19.406 1.147 1 95.88 352 LYS A CA 1
ATOM 2718 C C . LYS A 1 352 ? -6.785 18.875 0.765 1 95.88 352 LYS A C 1
ATOM 2720 O O . LYS A 1 352 ? -6.992 17.656 0.683 1 95.88 352 LYS A O 1
ATOM 2725 N N . TYR A 1 353 ? -7.703 19.781 0.514 1 95.88 353 TYR A N 1
ATOM 2726 C CA . TYR A 1 353 ? -9.047 19.422 0.08 1 95.88 353 TYR A CA 1
ATOM 2727 C C . TYR A 1 353 ? -9.008 18.734 -1.28 1 95.88 353 TYR A C 1
ATOM 2729 O O . TYR A 1 353 ? -9.602 17.656 -1.461 1 95.88 353 TYR A O 1
ATOM 2737 N N . GLU A 1 354 ? -8.25 19.25 -2.225 1 95.5 354 GLU A N 1
ATOM 2738 C CA . GLU A 1 354 ? -8.102 18.656 -3.547 1 95.5 354 GLU A CA 1
ATOM 2739 C C . GLU A 1 354 ? -7.465 17.266 -3.453 1 95.5 354 GLU A C 1
ATOM 2741 O O . GLU A 1 354 ? -7.879 16.344 -4.152 1 95.5 354 GLU A O 1
ATOM 2746 N N . SER A 1 355 ? -6.484 17.109 -2.598 1 96.94 355 SER A N 1
ATOM 2747 C CA . SER A 1 355 ? -5.84 15.82 -2.377 1 96.94 355 SER A CA 1
ATOM 2748 C C . SER A 1 355 ? -6.828 14.789 -1.854 1 96.94 355 SER A C 1
ATOM 2750 O O . SER A 1 355 ? -6.801 13.625 -2.27 1 96.94 355 SER A O 1
ATOM 2752 N N . ALA A 1 356 ? -7.734 15.219 -0.951 1 96.19 356 ALA A N 1
ATOM 2753 C CA . ALA A 1 356 ? -8.727 14.312 -0.375 1 96.19 356 ALA A CA 1
ATOM 2754 C C . ALA A 1 356 ? -9.719 13.844 -1.434 1 96.19 356 ALA A C 1
ATOM 2756 O O . ALA A 1 356 ? -10.172 12.695 -1.407 1 96.19 356 ALA A O 1
ATOM 2757 N N . ILE A 1 357 ? -10.078 14.734 -2.4 1 95.38 357 ILE A N 1
ATOM 2758 C CA . ILE A 1 357 ? -10.969 14.367 -3.494 1 95.38 357 ILE A CA 1
ATOM 2759 C C . ILE A 1 357 ? -10.336 13.25 -4.324 1 95.38 357 ILE A C 1
ATOM 2761 O O . ILE A 1 357 ? -10.977 12.242 -4.625 1 95.38 357 ILE A O 1
ATOM 2765 N N . ILE A 1 358 ? -9.078 13.398 -4.688 1 95.38 358 ILE A N 1
ATOM 2766 C CA . ILE A 1 358 ? -8.367 12.43 -5.508 1 95.38 358 ILE A CA 1
ATOM 2767 C C . ILE A 1 358 ? -8.234 11.109 -4.754 1 95.38 358 ILE A C 1
ATOM 2769 O O . ILE A 1 358 ? -8.438 10.039 -5.324 1 95.38 358 ILE A O 1
ATOM 2773 N N . THR A 1 359 ? -7.926 11.156 -3.451 1 95.88 359 THR A N 1
ATOM 2774 C CA . THR A 1 359 ? -7.785 9.961 -2.629 1 95.88 359 THR A CA 1
ATOM 2775 C C . THR A 1 359 ? -9.102 9.195 -2.553 1 95.88 359 THR A C 1
ATOM 2777 O O . THR A 1 359 ? -9.117 7.965 -2.605 1 95.88 359 THR A O 1
ATOM 2780 N N . TYR A 1 360 ? -10.242 9.938 -2.424 1 95.25 360 TYR A N 1
ATOM 2781 C CA . TYR A 1 360 ? -11.562 9.32 -2.391 1 95.25 360 TYR A CA 1
ATOM 2782 C C . TYR A 1 360 ? -11.852 8.578 -3.689 1 95.25 360 TYR A C 1
ATOM 2784 O O . TYR A 1 360 ? -12.242 7.406 -3.67 1 95.25 360 TYR A O 1
ATOM 2792 N N . ARG A 1 361 ? -11.594 9.18 -4.797 1 93.81 361 ARG A N 1
ATOM 2793 C CA . ARG A 1 361 ? -11.828 8.57 -6.102 1 93.81 361 ARG A CA 1
ATOM 2794 C C . ARG A 1 361 ? -10.938 7.344 -6.297 1 93.81 361 ARG A C 1
ATOM 2796 O O . ARG A 1 361 ? -11.406 6.301 -6.77 1 93.81 361 ARG A O 1
ATOM 2803 N N . LYS A 1 362 ? -9.688 7.445 -5.957 1 94 362 LYS A N 1
ATOM 2804 C CA . LYS A 1 362 ? -8.742 6.34 -6.066 1 94 362 LYS A CA 1
ATOM 2805 C C . LYS A 1 362 ? -9.203 5.141 -5.246 1 94 362 LYS A C 1
ATOM 2807 O O . LYS A 1 362 ? -9.141 4 -5.715 1 94 362 LYS A O 1
ATOM 2812 N N . THR A 1 363 ? -9.672 5.426 -4.02 1 95.38 363 THR A N 1
ATOM 2813 C CA . THR A 1 363 ? -10.164 4.367 -3.141 1 95.38 363 THR A CA 1
ATOM 2814 C C . THR A 1 363 ? -11.375 3.674 -3.75 1 95.38 363 THR A C 1
ATOM 2816 O O . THR A 1 363 ? -11.484 2.447 -3.701 1 95.38 363 THR A O 1
ATOM 2819 N N . LEU A 1 364 ? -12.211 4.445 -4.348 1 93.44 364 LEU A N 1
ATOM 2820 C CA . LEU A 1 364 ? -13.422 3.91 -4.965 1 93.44 364 LEU A CA 1
ATOM 2821 C C . LEU A 1 364 ? -13.07 3.002 -6.141 1 93.44 364 LEU A C 1
ATOM 2823 O O . LEU A 1 364 ? -13.57 1.878 -6.23 1 93.44 364 LEU A O 1
ATOM 2827 N N . TYR A 1 365 ? -12.234 3.379 -7.043 1 93 365 TYR A N 1
ATOM 2828 C CA . TYR A 1 365 ? -11.891 2.588 -8.219 1 93 365 TYR A CA 1
ATOM 2829 C C . TYR A 1 365 ? -11.094 1.347 -7.832 1 93 365 TYR A C 1
ATOM 2831 O O . TYR A 1 365 ? -11.242 0.29 -8.445 1 93 365 TYR A O 1
ATOM 2839 N N . ALA A 1 366 ? -10.281 1.475 -6.777 1 94.88 366 ALA A N 1
ATOM 2840 C CA . ALA A 1 366 ? -9.609 0.29 -6.25 1 94.88 366 ALA A CA 1
ATOM 2841 C C . ALA A 1 366 ? -10.617 -0.72 -5.715 1 94.88 366 ALA A C 1
ATOM 2843 O O . ALA A 1 366 ? -10.43 -1.931 -5.855 1 94.88 366 ALA A O 1
ATOM 2844 N N . ALA A 1 367 ? -11.656 -0.215 -5.105 1 94.94 367 ALA A N 1
ATOM 2845 C CA . ALA A 1 367 ? -12.719 -1.089 -4.613 1 94.94 367 ALA A CA 1
ATOM 2846 C C . ALA A 1 367 ? -13.406 -1.821 -5.766 1 94.94 367 ALA A C 1
ATOM 2848 O O . ALA A 1 367 ? -13.703 -3.012 -5.66 1 94.94 367 ALA A O 1
ATOM 2849 N N . PHE A 1 368 ? -13.641 -1.161 -6.891 1 93.75 368 PHE A N 1
ATOM 2850 C CA . PHE A 1 368 ? -14.227 -1.8 -8.062 1 93.75 368 PHE A CA 1
ATOM 2851 C C . PHE A 1 368 ? -13.32 -2.906 -8.586 1 93.75 368 PHE A C 1
ATOM 2853 O O . PHE A 1 368 ? -13.797 -3.986 -8.945 1 93.75 368 PHE A O 1
ATOM 2860 N N . GLN A 1 369 ? -12.062 -2.648 -8.641 1 94.06 369 GLN A N 1
ATOM 2861 C CA . GLN A 1 369 ? -11.086 -3.643 -9.078 1 94.06 369 GLN A CA 1
ATOM 2862 C C . GLN A 1 369 ? -11.133 -4.887 -8.195 1 94.06 369 GLN A C 1
ATOM 2864 O O . GLN A 1 369 ? -11.117 -6.012 -8.695 1 94.06 369 GLN A O 1
ATOM 2869 N N . ASP A 1 370 ? -11.172 -4.641 -6.895 1 95.62 370 ASP A N 1
ATOM 2870 C CA . ASP A 1 370 ? -11.211 -5.75 -5.945 1 95.62 370 ASP A CA 1
ATOM 2871 C C . ASP A 1 370 ? -12.398 -6.664 -6.227 1 95.62 370 ASP A C 1
ATOM 2873 O O . ASP A 1 370 ? -12.25 -7.887 -6.273 1 95.62 370 ASP A O 1
ATOM 2877 N N . VAL A 1 371 ? -13.531 -6.055 -6.41 1 93.56 371 VAL A N 1
ATOM 2878 C CA . VAL A 1 371 ? -14.75 -6.824 -6.625 1 93.56 371 VAL A CA 1
ATOM 2879 C C . VAL A 1 371 ? -14.672 -7.562 -7.957 1 93.56 371 VAL A C 1
ATOM 2881 O O . VAL A 1 371 ? -14.945 -8.766 -8.023 1 93.56 371 VAL A O 1
ATOM 2884 N N . ASP A 1 372 ? -14.281 -6.918 -8.984 1 93.62 372 ASP A N 1
ATOM 2885 C CA . ASP A 1 372 ? -14.219 -7.523 -10.305 1 93.62 372 ASP A CA 1
ATOM 2886 C C . ASP A 1 372 ? -13.242 -8.695 -10.336 1 93.62 372 ASP A C 1
ATOM 2888 O O . ASP A 1 372 ? -13.531 -9.742 -10.922 1 93.62 372 ASP A O 1
ATOM 2892 N N . ASN A 1 373 ? -12.078 -8.539 -9.703 1 95.81 373 ASN A N 1
ATOM 2893 C CA . ASN A 1 373 ? -11.109 -9.625 -9.594 1 95.81 373 ASN A CA 1
ATOM 2894 C C . ASN A 1 373 ? -11.703 -10.836 -8.875 1 95.81 373 ASN A C 1
ATOM 2896 O O . ASN A 1 373 ? -11.547 -11.969 -9.336 1 95.81 373 ASN A O 1
ATOM 2900 N N . ALA A 1 374 ? -12.344 -10.562 -7.785 1 95.81 374 ALA A N 1
ATOM 2901 C CA . ALA A 1 374 ? -12.883 -11.641 -6.969 1 95.81 374 ALA A CA 1
ATOM 2902 C C . ALA A 1 374 ? -14.016 -12.367 -7.699 1 95.81 374 ALA A C 1
ATOM 2904 O O . ALA A 1 374 ? -14.133 -13.586 -7.621 1 95.81 374 ALA A O 1
ATOM 2905 N N . LEU A 1 375 ? -14.852 -11.602 -8.422 1 93.75 375 LEU A N 1
ATOM 2906 C CA . LEU A 1 375 ? -15.938 -12.203 -9.18 1 93.75 375 LEU A CA 1
ATOM 2907 C C . LEU A 1 375 ? -15.398 -13.031 -10.344 1 93.75 375 LEU A C 1
ATOM 2909 O O . LEU A 1 375 ? -15.898 -14.117 -10.625 1 93.75 375 LEU A O 1
ATOM 2913 N N . SER A 1 376 ? -14.398 -12.531 -11 1 94.88 376 SER A N 1
ATOM 2914 C CA . SER A 1 376 ? -13.742 -13.289 -12.062 1 94.88 376 SER A CA 1
ATOM 2915 C C . SER A 1 376 ? -13.141 -14.586 -11.523 1 94.88 376 SER A C 1
ATOM 2917 O O . SER A 1 376 ? -13.312 -15.648 -12.117 1 94.88 376 SER A O 1
ATOM 2919 N N . ALA A 1 377 ? -12.484 -14.516 -10.391 1 96.38 377 ALA A N 1
ATOM 2920 C CA . ALA A 1 377 ? -11.875 -15.695 -9.773 1 96.38 377 ALA A CA 1
ATOM 2921 C C . ALA A 1 377 ? -12.938 -16.734 -9.414 1 96.38 377 ALA A C 1
ATOM 2923 O O . ALA A 1 377 ? -12.719 -17.938 -9.562 1 96.38 377 ALA A O 1
ATOM 2924 N N . LYS A 1 378 ? -14.086 -16.281 -8.914 1 94.75 378 LYS A N 1
ATOM 2925 C CA . LYS A 1 378 ? -15.18 -17.188 -8.586 1 94.75 378 LYS A CA 1
ATOM 2926 C C . LYS A 1 378 ? -15.594 -18.016 -9.805 1 94.75 378 LYS A C 1
ATOM 2928 O O . LYS A 1 378 ? -15.727 -19.234 -9.711 1 94.75 378 LYS A O 1
ATOM 2933 N N . GLU A 1 379 ? -15.734 -17.375 -10.906 1 93.81 379 GLU A N 1
ATOM 2934 C CA . GLU A 1 379 ? -16.125 -18.062 -12.133 1 93.81 379 GLU A CA 1
ATOM 2935 C C . GLU A 1 379 ? -15.039 -19.016 -12.602 1 93.81 379 GLU A C 1
ATOM 2937 O O . GLU A 1 379 ? -15.328 -20.156 -12.969 1 93.81 379 GLU A O 1
ATOM 2942 N N . ASN A 1 380 ? -13.836 -18.562 -12.531 1 96.56 380 ASN A N 1
ATOM 2943 C CA . ASN A 1 380 ? -12.727 -19.375 -13.008 1 96.56 380 ASN A CA 1
ATOM 2944 C C . ASN A 1 380 ? -12.508 -20.594 -12.125 1 96.56 380 ASN A C 1
ATOM 2946 O O . ASN A 1 380 ? -12.281 -21.703 -12.625 1 96.56 380 ASN A O 1
ATOM 2950 N N . TYR A 1 381 ? -12.578 -20.453 -10.812 1 96.56 381 TYR A N 1
ATOM 2951 C CA . TYR A 1 381 ? -12.391 -21.578 -9.906 1 96.56 381 TYR A CA 1
ATOM 2952 C C . TYR A 1 381 ? -13.508 -22.609 -10.078 1 96.56 381 TYR A C 1
ATOM 2954 O O . TYR A 1 381 ? -13.273 -23.812 -9.969 1 96.56 381 TYR A O 1
ATOM 2962 N N . ALA A 1 382 ? -14.758 -22.172 -10.352 1 94.69 382 ALA A N 1
ATOM 2963 C CA . ALA A 1 382 ? -15.867 -23.094 -10.586 1 94.69 382 ALA A CA 1
ATOM 2964 C C . ALA A 1 382 ? -15.633 -23.922 -11.836 1 94.69 382 ALA A C 1
ATOM 2966 O O . ALA A 1 382 ? -15.836 -25.141 -11.828 1 94.69 382 ALA A O 1
ATOM 2967 N N . PHE A 1 383 ? -15.18 -23.312 -12.891 1 96.06 383 PHE A N 1
ATOM 2968 C CA . PHE A 1 383 ? -14.883 -24.016 -14.125 1 96.06 383 PHE A CA 1
ATOM 2969 C C . PHE A 1 383 ? -13.727 -25 -13.922 1 96.06 383 PHE A C 1
ATOM 2971 O O . PHE A 1 383 ? -13.797 -26.141 -14.359 1 96.06 383 PHE A O 1
ATOM 2978 N N . GLN A 1 384 ? -12.75 -24.562 -13.188 1 97.44 384 GLN A N 1
ATOM 2979 C CA . GLN A 1 384 ? -11.594 -25.406 -12.891 1 97.44 384 GLN A CA 1
ATOM 2980 C C . GLN A 1 384 ? -12 -26.656 -12.117 1 97.44 384 GLN A C 1
ATOM 2982 O O . GLN A 1 384 ? -11.477 -27.75 -12.359 1 97.44 384 GLN A O 1
ATOM 2987 N N . ALA A 1 385 ? -12.922 -26.484 -11.219 1 96.81 385 ALA A N 1
ATOM 2988 C CA . ALA A 1 385 ? -13.352 -27.609 -10.391 1 96.81 385 ALA A CA 1
ATOM 2989 C C . ALA A 1 385 ? -13.898 -28.75 -11.25 1 96.81 385 ALA A C 1
ATOM 2991 O O . ALA A 1 385 ? -13.578 -29.922 -11.016 1 96.81 385 ALA A O 1
ATOM 2992 N N . GLU A 1 386 ? -14.625 -28.422 -12.273 1 97.25 386 GLU A N 1
ATOM 2993 C CA . GLU A 1 386 ? -15.203 -29.438 -13.164 1 97.25 386 GLU A CA 1
ATOM 2994 C C . GLU A 1 386 ? -14.125 -30.172 -13.945 1 97.25 386 GLU A C 1
ATOM 2996 O O . GLU A 1 386 ? -14.156 -31.391 -14.062 1 97.25 386 GLU A O 1
ATOM 3001 N N . LYS A 1 387 ? -13.195 -29.422 -14.422 1 98.25 387 LYS A N 1
ATOM 3002 C CA . LYS A 1 387 ? -12.141 -30.016 -15.234 1 98.25 387 LYS A CA 1
ATOM 3003 C C . LYS A 1 387 ? -11.18 -30.828 -14.367 1 98.25 387 LYS A C 1
ATOM 3005 O O . LYS A 1 387 ? -10.734 -31.906 -14.766 1 98.25 387 LYS A O 1
ATOM 3010 N N . LEU A 1 388 ? -10.867 -30.359 -13.164 1 98.19 388 LEU A N 1
ATOM 3011 C CA . LEU A 1 388 ? -9.977 -31.078 -12.258 1 98.19 388 LEU A CA 1
ATOM 3012 C C . LEU A 1 388 ? -10.602 -32.375 -11.781 1 98.19 388 LEU A C 1
ATOM 3014 O O . LEU A 1 388 ? -9.898 -33.375 -11.562 1 98.19 388 LEU A O 1
ATOM 3018 N N . GLN A 1 389 ? -11.961 -32.375 -11.594 1 98.12 389 GLN A N 1
ATOM 3019 C CA . GLN A 1 389 ? -12.648 -33.625 -11.258 1 98.12 389 GLN A CA 1
ATOM 3020 C C . GLN A 1 389 ? -12.5 -34.656 -12.375 1 98.12 389 GLN A C 1
ATOM 3022 O O . GLN A 1 389 ? -12.211 -35.812 -12.117 1 98.12 389 GLN A O 1
ATOM 3027 N N . LYS A 1 390 ? -12.641 -34.219 -13.586 1 98 390 LYS A N 1
ATOM 3028 C CA . LYS A 1 390 ? -12.461 -35.094 -14.727 1 98 390 LYS A CA 1
ATOM 3029 C C . LYS A 1 390 ? -11.031 -35.625 -14.797 1 98 390 LYS A C 1
ATOM 3031 O O . LYS A 1 390 ? -10.805 -36.781 -15.078 1 98 390 LYS A O 1
ATOM 3036 N N . GLN A 1 391 ? -10.086 -34.75 -14.539 1 97.94 391 GLN A N 1
ATOM 3037 C CA . GLN A 1 391 ? -8.68 -35.125 -14.516 1 97.94 391 GLN A CA 1
ATOM 3038 C C . GLN A 1 391 ? -8.422 -36.219 -13.461 1 97.94 391 GLN A C 1
ATOM 3040 O O . GLN A 1 391 ? -7.746 -37.219 -13.734 1 97.94 391 GLN A O 1
ATOM 3045 N N . TYR A 1 392 ? -8.969 -36.062 -12.305 1 98.31 392 TYR A N 1
ATOM 3046 C CA . TYR A 1 392 ? -8.773 -37 -11.219 1 98.31 392 TYR A CA 1
ATOM 3047 C C . TYR A 1 392 ? -9.414 -38.344 -11.547 1 98.31 392 TYR A C 1
ATOM 3049 O O . TYR A 1 392 ? -8.797 -39.406 -11.352 1 98.31 392 TYR A O 1
ATOM 3057 N N . ASP A 1 393 ? -10.648 -38.312 -12.07 1 98.38 393 ASP A N 1
ATOM 3058 C CA . ASP A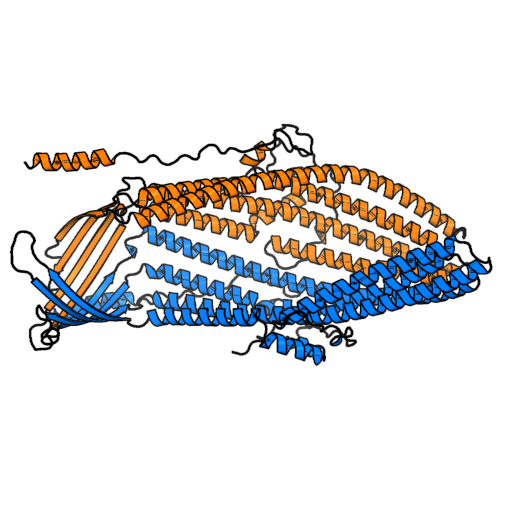 1 393 ? -11.344 -39.531 -12.398 1 98.38 393 ASP A CA 1
ATOM 3059 C C . ASP A 1 393 ? -10.562 -40.375 -13.414 1 98.38 393 ASP A C 1
ATOM 3061 O O . ASP A 1 393 ? -10.391 -41.562 -13.242 1 98.38 393 ASP A O 1
ATOM 3065 N N . ALA A 1 394 ? -10.07 -39.688 -14.391 1 97.75 394 ALA A N 1
ATOM 3066 C CA . ALA A 1 394 ? -9.281 -40.344 -15.422 1 97.75 394 ALA A CA 1
ATOM 3067 C C . ALA A 1 394 ? -7.977 -40.906 -14.852 1 97.75 394 ALA A C 1
ATOM 3069 O O . ALA A 1 394 ? -7.586 -42.031 -15.141 1 97.75 394 ALA A O 1
ATOM 3070 N N . ALA A 1 395 ? -7.297 -40.156 -14.047 1 97.94 395 ALA A N 1
ATOM 3071 C CA . ALA A 1 395 ? -6.016 -40.531 -13.461 1 97.94 395 ALA A CA 1
ATOM 3072 C C . ALA A 1 395 ? -6.191 -41.719 -12.5 1 97.94 395 ALA A C 1
ATOM 3074 O O . ALA A 1 395 ? -5.367 -42.625 -12.477 1 97.94 395 ALA A O 1
ATOM 3075 N N . ALA A 1 396 ? -7.234 -41.688 -11.719 1 97.56 396 ALA A N 1
ATOM 3076 C CA . ALA A 1 396 ? -7.508 -42.75 -10.75 1 97.56 396 ALA A CA 1
ATOM 3077 C C . ALA A 1 396 ? -7.781 -44.094 -11.453 1 97.56 396 ALA A C 1
ATOM 3079 O O . ALA A 1 396 ? -7.27 -45.125 -11.047 1 97.56 396 ALA A O 1
ATOM 3080 N N . GLU A 1 397 ? -8.625 -44 -12.453 1 97.62 397 GLU A N 1
ATOM 3081 C CA . GLU A 1 397 ? -8.922 -45.219 -13.203 1 97.62 397 GLU A CA 1
ATOM 3082 C C . GLU A 1 397 ? -7.672 -45.75 -13.898 1 97.62 397 GLU A C 1
ATOM 3084 O O . GLU A 1 397 ? -7.426 -46.969 -13.891 1 97.62 397 GLU A O 1
ATOM 3089 N N . ALA A 1 398 ? -6.879 -44.875 -14.484 1 96.56 398 ALA A N 1
ATOM 3090 C CA . ALA A 1 398 ? -5.633 -45.281 -15.125 1 96.56 398 ALA A CA 1
ATOM 3091 C C . ALA A 1 398 ? -4.688 -45.938 -14.125 1 96.56 398 ALA A C 1
ATOM 3093 O O . ALA A 1 398 ? -4.086 -46.969 -14.406 1 96.56 398 ALA A O 1
ATOM 3094 N N . ALA A 1 399 ? -4.547 -45.344 -12.961 1 96.81 399 ALA A N 1
ATOM 3095 C CA . ALA A 1 399 ? -3.662 -45.875 -11.93 1 96.81 399 ALA A CA 1
ATOM 3096 C C . ALA A 1 399 ? -4.102 -47.281 -11.5 1 96.81 399 ALA A C 1
ATOM 3098 O O . ALA A 1 399 ? -3.262 -48.156 -11.281 1 96.81 399 ALA A O 1
ATOM 3099 N N . ARG A 1 400 ? -5.375 -47.531 -11.43 1 96.25 400 ARG A N 1
ATOM 3100 C CA . ARG A 1 400 ? -5.91 -48.844 -11.07 1 96.25 400 ARG A CA 1
ATOM 3101 C C . ARG A 1 400 ? -5.539 -49.906 -12.117 1 96.25 400 ARG A C 1
ATOM 3103 O O . ARG A 1 400 ? -5.113 -51 -11.773 1 96.25 400 ARG A O 1
ATOM 3110 N N . ILE A 1 401 ? -5.676 -49.562 -13.359 1 95.94 401 ILE A N 1
ATOM 3111 C CA . ILE A 1 401 ? -5.367 -50.469 -14.445 1 95.94 401 ILE A CA 1
ATOM 3112 C C . ILE A 1 401 ? -3.869 -50.781 -14.461 1 95.94 401 ILE A C 1
ATOM 3114 O O . ILE A 1 401 ? -3.457 -51.938 -14.555 1 95.94 401 ILE A O 1
ATOM 3118 N N . TYR A 1 402 ? -3.021 -49.719 -14.312 1 95.25 402 TYR A N 1
ATOM 3119 C CA . TYR A 1 402 ? -1.573 -49.875 -14.32 1 95.25 402 TYR A CA 1
ATOM 3120 C C . TYR A 1 402 ? -1.124 -50.75 -13.141 1 95.25 402 TYR A C 1
ATOM 3122 O O . TYR A 1 402 ? -0.179 -51.531 -13.266 1 95.25 402 TYR A O 1
ATOM 3130 N N . GLN A 1 403 ? -1.749 -50.625 -12.031 1 94.25 403 GLN A N 1
ATOM 3131 C CA . GLN A 1 403 ? -1.427 -51.438 -10.867 1 94.25 403 GLN A CA 1
ATOM 3132 C C . GLN A 1 403 ? -1.634 -52.906 -11.164 1 94.25 403 GLN A C 1
ATOM 3134 O O . GLN A 1 403 ? -0.776 -53.75 -10.852 1 94.25 403 GLN A O 1
ATOM 3139 N N . SER A 1 404 ? -2.697 -53.25 -11.789 1 94.06 404 SER A N 1
ATOM 3140 C CA . SER A 1 404 ? -2.98 -54.625 -12.156 1 94.06 404 SER A CA 1
ATOM 3141 C C . SER A 1 404 ? -1.958 -55.156 -13.164 1 94.06 404 SER A C 1
ATOM 3143 O O . SER A 1 404 ? -1.467 -56.281 -13.023 1 94.06 404 SER A O 1
ATOM 3145 N N . GLN A 1 405 ? -1.602 -54.344 -14.109 1 93.56 405 GLN A N 1
ATOM 3146 C CA . GLN A 1 405 ? -0.648 -54.75 -15.133 1 93.56 405 GLN A CA 1
ATOM 3147 C C . GLN A 1 405 ? 0.741 -54.969 -14.539 1 93.56 405 GLN A C 1
ATOM 3149 O O . GLN A 1 405 ? 1.471 -55.875 -14.969 1 93.56 405 GLN A O 1
ATOM 3154 N N . TYR A 1 406 ? 1.076 -54.188 -13.625 1 92.75 406 TYR A N 1
ATOM 3155 C CA . TYR A 1 406 ? 2.381 -54.344 -12.992 1 92.75 406 TYR A CA 1
ATOM 3156 C C . TYR A 1 406 ? 2.439 -55.625 -12.164 1 92.75 406 TYR A C 1
ATOM 3158 O O . TYR A 1 406 ? 3.445 -56.344 -12.188 1 92.75 406 TYR A O 1
ATOM 3166 N N . GLU A 1 407 ? 1.373 -55.906 -11.5 1 90.19 407 GLU A N 1
ATOM 3167 C CA . GLU A 1 407 ? 1.299 -57.094 -10.688 1 90.19 407 GLU A CA 1
ATOM 3168 C C . GLU A 1 407 ? 1.461 -58.344 -11.531 1 90.19 407 GLU A C 1
ATOM 3170 O O . GLU A 1 407 ? 2.027 -59.344 -11.078 1 90.19 407 GLU A O 1
ATOM 3175 N N . TYR A 1 408 ? 1.085 -58.219 -12.789 1 90.44 408 TYR A N 1
ATOM 3176 C CA . TYR A 1 408 ? 1.169 -59.375 -13.68 1 90.44 408 TYR A CA 1
ATOM 3177 C C . TYR A 1 408 ? 2.416 -59.281 -14.555 1 90.44 408 TYR A C 1
ATOM 3179 O O . TYR A 1 408 ? 2.598 -60.094 -15.461 1 90.44 408 TYR A O 1
ATOM 3187 N N . GLY A 1 409 ? 3.268 -58.281 -14.273 1 88.69 409 GLY A N 1
ATOM 3188 C CA . GLY A 1 409 ? 4.555 -58.156 -14.938 1 88.69 409 GLY A CA 1
ATOM 3189 C C . GLY A 1 409 ? 4.457 -57.594 -16.344 1 88.69 409 GLY A C 1
ATOM 3190 O O . GLY A 1 409 ? 5.367 -57.781 -17.156 1 88.69 409 GLY A O 1
ATOM 3191 N N . ALA A 1 410 ? 3.4 -56.906 -16.641 1 89.81 410 ALA A N 1
ATOM 3192 C CA . ALA A 1 410 ? 3.131 -56.469 -18 1 89.81 410 ALA A CA 1
ATOM 3193 C C . ALA A 1 410 ? 3.748 -55.094 -18.281 1 89.81 410 ALA A C 1
ATOM 3195 O O . ALA A 1 410 ? 3.893 -54.688 -19.438 1 89.81 410 ALA A O 1
ATOM 3196 N N . ILE A 1 411 ? 4.078 -54.375 -17.25 1 90.62 411 ILE A N 1
ATOM 3197 C CA . ILE A 1 411 ? 4.637 -53.062 -17.469 1 90.62 411 ILE A CA 1
ATOM 3198 C C . ILE A 1 411 ? 5.82 -52.844 -16.516 1 90.62 411 ILE A C 1
ATOM 3200 O O . ILE A 1 411 ? 6 -53.594 -15.555 1 90.62 411 ILE A O 1
ATOM 3204 N N . GLU A 1 412 ? 6.605 -51.719 -16.859 1 91.25 412 GLU A N 1
ATOM 3205 C CA . GLU A 1 412 ? 7.734 -51.344 -16.016 1 91.25 412 GLU A CA 1
ATOM 3206 C C . GLU A 1 412 ? 7.266 -50.531 -14.82 1 91.25 412 GLU A C 1
ATOM 3208 O O . GLU A 1 412 ? 6.203 -49.906 -14.859 1 91.25 412 GLU A O 1
ATOM 3213 N N . ILE A 1 413 ? 8.055 -50.5 -13.781 1 93 413 ILE A N 1
ATOM 3214 C CA . ILE A 1 413 ? 7.695 -49.844 -12.531 1 93 413 ILE A CA 1
ATOM 3215 C C . ILE A 1 413 ? 7.555 -48.344 -12.773 1 93 413 ILE A C 1
ATOM 3217 O O . ILE A 1 413 ? 6.723 -47.688 -12.141 1 93 413 ILE A O 1
ATOM 3221 N N . THR A 1 414 ? 8.422 -47.781 -13.688 1 93.38 414 THR A N 1
ATOM 3222 C CA . THR A 1 414 ? 8.383 -46.344 -13.93 1 93.38 414 THR A CA 1
ATOM 3223 C C . THR A 1 414 ? 7.008 -45.938 -14.43 1 93.38 414 THR A C 1
ATOM 3225 O O . THR A 1 414 ? 6.52 -44.844 -14.078 1 93.38 414 THR A O 1
ATOM 3228 N N . THR A 1 415 ? 6.379 -46.781 -15.172 1 93.69 415 THR A N 1
ATOM 3229 C CA . THR A 1 415 ? 5.035 -46.5 -15.68 1 93.69 415 THR A CA 1
ATOM 3230 C C . THR A 1 415 ? 4.027 -46.469 -14.531 1 93.69 415 THR A C 1
ATOM 3232 O O . THR A 1 415 ? 3.172 -45.594 -14.477 1 93.69 415 THR A O 1
ATOM 3235 N N . LEU A 1 416 ? 4.129 -47.438 -13.641 1 93.81 416 LEU A N 1
ATOM 3236 C CA . LEU A 1 416 ? 3.246 -47.469 -12.484 1 93.81 416 LEU A CA 1
ATOM 3237 C C . LEU A 1 416 ? 3.451 -46.25 -11.602 1 93.81 416 LEU A C 1
ATOM 3239 O O . LEU A 1 416 ? 2.484 -45.594 -11.211 1 93.81 416 LEU A O 1
ATOM 3243 N N . LEU A 1 417 ? 4.715 -45.938 -11.336 1 95.62 417 LEU A N 1
ATOM 3244 C CA . LEU A 1 417 ? 5.027 -44.812 -10.453 1 95.62 417 LEU A CA 1
ATOM 3245 C C . LEU A 1 417 ? 4.543 -43.5 -11.047 1 95.62 417 LEU A C 1
ATOM 3247 O O . LEU A 1 417 ? 4.047 -42.625 -10.328 1 95.62 417 LEU A O 1
ATOM 3251 N N . ASP A 1 418 ? 4.66 -43.312 -12.32 1 95.12 418 ASP A N 1
ATOM 3252 C CA . ASP A 1 418 ? 4.168 -42.125 -13.008 1 95.12 418 ASP A CA 1
ATOM 3253 C C . ASP A 1 418 ? 2.65 -42.031 -12.883 1 95.12 418 ASP A C 1
ATOM 3255 O O . ASP A 1 418 ? 2.121 -40.938 -12.641 1 95.12 418 ASP A O 1
ATOM 3259 N N . ALA A 1 419 ? 1.972 -43.125 -13.094 1 95.56 419 ALA A N 1
ATOM 3260 C CA . ALA A 1 419 ? 0.515 -43.125 -12.992 1 95.56 419 ALA A CA 1
ATOM 3261 C C . ALA A 1 419 ? 0.063 -42.781 -11.578 1 95.56 419 ALA A C 1
ATOM 3263 O O . ALA A 1 419 ? -0.899 -42.031 -11.398 1 95.56 419 ALA A O 1
ATOM 3264 N N . GLN A 1 420 ? 0.762 -43.312 -10.648 1 96.12 420 GLN A N 1
ATOM 3265 C CA . GLN A 1 420 ? 0.451 -43 -9.25 1 96.12 420 GLN A CA 1
ATOM 3266 C C . GLN A 1 420 ? 0.691 -41.531 -8.945 1 96.12 420 GLN A C 1
ATOM 3268 O O . GLN A 1 420 ? -0.1 -40.906 -8.234 1 96.12 420 GLN A O 1
ATOM 3273 N N . GLU A 1 421 ? 1.767 -41 -9.438 1 96.44 421 GLU A N 1
ATOM 3274 C CA . GLU A 1 421 ? 2.07 -39.594 -9.258 1 96.44 421 GLU A CA 1
ATOM 3275 C C . GLU A 1 421 ? 0.985 -38.719 -9.883 1 96.44 421 GLU A C 1
ATOM 3277 O O . GLU A 1 421 ? 0.568 -37.719 -9.281 1 96.44 421 GLU A O 1
ATOM 3282 N N . ASN A 1 422 ? 0.547 -39.062 -11.062 1 96.56 422 ASN A N 1
ATOM 3283 C CA . ASN A 1 422 ? -0.515 -38.312 -11.734 1 96.56 422 ASN A CA 1
ATOM 3284 C C . ASN A 1 422 ? -1.805 -38.312 -10.914 1 96.56 422 ASN A C 1
ATOM 3286 O O . ASN A 1 422 ? -2.49 -37.312 -10.82 1 96.56 422 ASN A O 1
ATOM 3290 N N . GLU A 1 423 ? -2.186 -39.469 -10.359 1 97.19 423 GLU A N 1
ATOM 3291 C CA . GLU A 1 423 ? -3.375 -39.562 -9.516 1 97.19 423 GLU A CA 1
ATOM 3292 C C . GLU A 1 423 ? -3.238 -38.688 -8.273 1 97.19 423 GLU A C 1
ATOM 3294 O O . GLU A 1 423 ? -4.145 -37.906 -7.938 1 97.19 423 GLU A O 1
ATOM 3299 N N . ARG A 1 424 ? -2.066 -38.812 -7.602 1 97.38 424 ARG A N 1
ATOM 3300 C CA . ARG A 1 424 ? -1.821 -38 -6.398 1 97.38 424 ARG A CA 1
ATOM 3301 C C . ARG A 1 424 ? -1.91 -36.531 -6.691 1 97.38 424 ARG A C 1
ATOM 3303 O O . ARG A 1 424 ? -2.545 -35.781 -5.941 1 97.38 424 ARG A O 1
ATOM 3310 N N . SER A 1 425 ? -1.276 -36.094 -7.75 1 97.12 425 SER A N 1
ATOM 3311 C CA . SER A 1 425 ? -1.251 -34.688 -8.133 1 97.12 425 SER A CA 1
ATOM 3312 C C . SER A 1 425 ? -2.648 -34.188 -8.477 1 97.12 425 SER A C 1
ATOM 3314 O O . SER A 1 425 ? -3.025 -33.062 -8.094 1 97.12 425 SER A O 1
ATOM 3316 N N . ALA A 1 426 ? -3.391 -34.938 -9.203 1 97.56 426 ALA A N 1
ATOM 3317 C CA . ALA A 1 426 ? -4.75 -34.562 -9.578 1 97.56 426 ALA A CA 1
ATOM 3318 C C . ALA A 1 426 ? -5.641 -34.406 -8.344 1 97.56 426 ALA A C 1
ATOM 3320 O O . ALA A 1 426 ? -6.434 -33.469 -8.25 1 97.56 426 ALA A O 1
ATOM 3321 N N . LYS A 1 427 ? -5.523 -35.375 -7.414 1 97.19 427 LYS A N 1
ATOM 3322 C CA . LYS A 1 427 ? -6.312 -35.312 -6.188 1 97.19 427 LYS A CA 1
ATOM 3323 C C . LYS A 1 427 ? -5.953 -34.094 -5.355 1 97.19 427 LYS A C 1
ATOM 3325 O O . LYS A 1 427 ? -6.84 -33.406 -4.828 1 97.19 427 LYS A O 1
ATOM 3330 N N . ALA A 1 428 ? -4.711 -33.812 -5.281 1 97.56 428 ALA A N 1
ATOM 3331 C CA . ALA A 1 428 ? -4.234 -32.625 -4.551 1 97.56 428 ALA A CA 1
ATOM 3332 C C . ALA A 1 428 ? -4.746 -31.344 -5.184 1 97.56 428 ALA A C 1
ATOM 3334 O O . ALA A 1 428 ? -5.137 -30.406 -4.477 1 97.56 428 ALA A O 1
ATOM 3335 N N . SER A 1 429 ? -4.742 -31.297 -6.531 1 98 429 SER A N 1
ATOM 3336 C CA . SER A 1 429 ? -5.215 -30.109 -7.25 1 98 429 SER A CA 1
ATOM 3337 C C . SER A 1 429 ? -6.707 -29.891 -7.023 1 98 429 SER A C 1
ATOM 3339 O O . SER A 1 429 ? -7.156 -28.75 -6.906 1 98 429 SER A O 1
ATOM 3341 N N . LEU A 1 430 ? -7.434 -30.953 -6.973 1 97.06 430 LEU A N 1
ATOM 3342 C CA . LEU A 1 430 ? -8.859 -30.859 -6.699 1 97.06 430 LEU A CA 1
ATOM 3343 C C . LEU A 1 430 ? -9.117 -30.312 -5.301 1 97.06 430 LEU A C 1
ATOM 3345 O O . LEU A 1 430 ? -9.945 -29.422 -5.125 1 97.06 430 LEU A O 1
ATOM 3349 N N . LEU A 1 431 ? -8.383 -30.766 -4.324 1 97.5 431 LEU A N 1
ATOM 3350 C CA . LEU A 1 431 ? -8.508 -30.297 -2.953 1 97.5 431 LEU A CA 1
ATOM 3351 C C . LEU A 1 431 ? -8.109 -28.828 -2.852 1 97.5 431 LEU A C 1
ATOM 3353 O O . LEU A 1 431 ? -8.773 -28.047 -2.172 1 97.5 431 LEU A O 1
ATOM 3357 N N . GLU A 1 432 ? -7.055 -28.438 -3.52 1 97.69 432 GLU A N 1
ATOM 3358 C CA . GLU A 1 432 ? -6.59 -27.047 -3.512 1 97.69 432 GLU A CA 1
ATOM 3359 C C . GLU A 1 432 ? -7.625 -26.125 -4.137 1 97.69 432 GLU A C 1
ATOM 3361 O O . GLU A 1 432 ? -7.824 -25 -3.662 1 97.69 432 GLU A O 1
ATOM 3366 N N . ASN A 1 433 ? -8.219 -26.578 -5.238 1 98.06 433 ASN A N 1
ATOM 3367 C CA . ASN A 1 433 ? -9.273 -25.781 -5.859 1 98.06 433 ASN A CA 1
ATOM 3368 C C . ASN A 1 433 ? -10.43 -25.531 -4.898 1 98.06 433 ASN A C 1
ATOM 3370 O O . ASN A 1 433 ? -10.977 -24.438 -4.844 1 98.06 433 ASN A O 1
ATOM 3374 N N . ARG A 1 434 ? -10.797 -26.578 -4.16 1 97.31 434 ARG A N 1
ATOM 3375 C CA . ARG A 1 434 ? -11.852 -26.422 -3.164 1 97.31 434 ARG A CA 1
ATOM 3376 C C . ARG A 1 434 ? -11.484 -25.375 -2.127 1 97.31 434 ARG A C 1
ATOM 3378 O O . ARG A 1 434 ? -12.297 -24.5 -1.795 1 97.31 434 ARG A O 1
ATOM 3385 N N . TYR A 1 435 ? -10.312 -25.375 -1.669 1 97.75 435 TYR A N 1
ATOM 3386 C CA . TYR A 1 435 ? -9.789 -24.375 -0.739 1 97.75 435 TYR A CA 1
ATOM 3387 C C . TYR A 1 435 ? -9.844 -22.984 -1.345 1 97.75 435 TYR A C 1
ATOM 3389 O O . TYR A 1 435 ? -10.312 -22.031 -0.705 1 97.75 435 TYR A O 1
ATOM 3397 N N . ASN A 1 436 ? -9.367 -22.875 -2.604 1 97.94 436 ASN A N 1
ATOM 3398 C CA . ASN A 1 436 ? -9.336 -21.594 -3.283 1 97.94 436 ASN A CA 1
ATOM 3399 C C . ASN A 1 436 ? -10.742 -21.016 -3.469 1 97.94 436 ASN A C 1
ATOM 3401 O O . ASN A 1 436 ? -10.938 -19.812 -3.379 1 97.94 436 ASN A O 1
ATOM 3405 N N . GLN A 1 437 ? -11.688 -21.906 -3.748 1 96.88 437 GLN A N 1
ATOM 3406 C CA . GLN A 1 437 ? -13.07 -21.469 -3.885 1 96.88 437 GLN A CA 1
ATOM 3407 C C . GLN A 1 437 ? -13.578 -20.844 -2.588 1 96.88 437 GLN A C 1
ATOM 3409 O O . GLN A 1 437 ? -14.219 -19.797 -2.604 1 96.88 437 GLN A O 1
ATOM 3414 N N . LEU A 1 438 ? -13.312 -21.453 -1.493 1 96.88 438 LEU A N 1
ATOM 3415 C CA . LEU A 1 438 ? -13.773 -20.969 -0.201 1 96.88 438 LEU A CA 1
ATOM 3416 C C . LEU A 1 438 ? -13.078 -19.656 0.155 1 96.88 438 LEU A C 1
ATOM 3418 O O . LEU A 1 438 ? -13.734 -18.688 0.547 1 96.88 438 LEU A O 1
ATOM 3422 N N . VAL A 1 439 ? -11.789 -19.609 -0.031 1 97.44 439 VAL A N 1
ATOM 3423 C CA . VAL A 1 439 ? -11.008 -18.422 0.279 1 97.44 439 VAL A CA 1
ATOM 3424 C C . VAL A 1 439 ? -11.477 -17.25 -0.585 1 97.44 439 VAL A C 1
ATOM 3426 O O . VAL A 1 439 ? -11.609 -16.125 -0.099 1 97.44 439 VAL A O 1
ATOM 3429 N N . ASN A 1 440 ? -11.742 -17.562 -1.855 1 96.75 440 ASN A N 1
ATOM 3430 C CA . ASN A 1 440 ? -12.203 -16.5 -2.752 1 96.75 440 ASN A CA 1
ATOM 3431 C C . ASN A 1 440 ? -13.578 -15.992 -2.355 1 96.75 440 ASN A C 1
ATOM 3433 O O . ASN A 1 440 ? -13.891 -14.812 -2.543 1 96.75 440 ASN A O 1
ATOM 3437 N N . MET A 1 441 ? -14.391 -16.859 -1.833 1 94.31 441 MET A N 1
ATOM 3438 C CA . MET A 1 441 ? -15.703 -16.406 -1.371 1 94.31 441 MET A CA 1
ATOM 3439 C C . MET A 1 441 ? -15.562 -15.375 -0.26 1 94.31 441 MET A C 1
ATOM 3441 O O . MET A 1 441 ? -16.266 -14.367 -0.251 1 94.31 441 MET A O 1
ATOM 3445 N N . ALA A 1 442 ? -14.672 -15.625 0.677 1 94.81 442 ALA A N 1
ATOM 3446 C CA . ALA A 1 442 ? -14.391 -14.633 1.705 1 94.81 442 ALA A CA 1
ATOM 3447 C C . ALA A 1 442 ? -13.914 -13.32 1.083 1 94.81 442 ALA A C 1
ATOM 3449 O O . ALA A 1 442 ? -14.312 -12.234 1.521 1 94.81 442 ALA A O 1
ATOM 3450 N N . THR A 1 443 ? -13.078 -13.438 0.034 1 95.75 443 THR A N 1
ATOM 3451 C CA . THR A 1 443 ? -12.562 -12.258 -0.657 1 95.75 443 THR A CA 1
ATOM 3452 C C . THR A 1 443 ? -13.695 -11.508 -1.353 1 95.75 443 THR A C 1
ATOM 3454 O O . THR A 1 443 ? -13.734 -10.273 -1.325 1 95.75 443 THR A O 1
ATOM 3457 N N . VAL A 1 444 ? -14.617 -12.258 -1.975 1 93.19 444 VAL A N 1
ATOM 3458 C CA . VAL A 1 444 ? -15.758 -11.648 -2.643 1 93.19 444 VAL A CA 1
ATOM 3459 C C . VAL A 1 444 ? -16.578 -10.836 -1.636 1 93.19 444 VAL A C 1
ATOM 3461 O O . VAL A 1 444 ? -16.844 -9.648 -1.859 1 93.19 444 VAL A O 1
ATOM 3464 N N . TYR A 1 445 ? -16.891 -11.391 -0.56 1 90.88 445 TYR A N 1
ATOM 3465 C CA . TYR A 1 445 ? -17.734 -10.727 0.422 1 90.88 445 TYR A CA 1
ATOM 3466 C C . TYR A 1 445 ? -17.016 -9.531 1.038 1 90.88 445 TYR A C 1
ATOM 3468 O O . TYR A 1 445 ? -17.609 -8.469 1.233 1 90.88 445 TYR A O 1
ATOM 3476 N N . GLN A 1 446 ? -15.758 -9.719 1.333 1 92.12 446 GLN A N 1
ATOM 3477 C CA . GLN A 1 446 ? -14.984 -8.594 1.856 1 92.12 446 GLN A CA 1
ATOM 3478 C C . GLN A 1 446 ? -14.945 -7.441 0.86 1 92.12 446 GLN A C 1
ATOM 3480 O O . GLN A 1 446 ? -15.055 -6.277 1.247 1 92.12 446 GLN A O 1
ATOM 3485 N N . SER A 1 447 ? -14.742 -7.77 -0.417 1 93.69 447 SER A N 1
ATOM 3486 C CA . SER A 1 447 ? -14.648 -6.75 -1.458 1 93.69 447 SER A CA 1
ATOM 3487 C C . SER A 1 447 ? -15.977 -6.031 -1.652 1 93.69 447 SER A C 1
ATOM 3489 O O . SER A 1 447 ? -16 -4.84 -1.962 1 93.69 447 SER A O 1
ATOM 3491 N N . LEU A 1 448 ? -17.047 -6.727 -1.479 1 90.06 448 LEU A N 1
ATOM 3492 C CA . LEU A 1 448 ? -18.375 -6.148 -1.65 1 90.06 448 LEU A CA 1
ATOM 3493 C C . LEU A 1 448 ? -18.75 -5.266 -0.463 1 90.06 448 LEU A C 1
ATOM 3495 O O . LEU A 1 448 ? -19.547 -4.336 -0.599 1 90.06 448 LEU A O 1
ATOM 3499 N N . GLY A 1 449 ? -18.109 -5.527 0.595 1 88.12 449 GLY A N 1
ATOM 3500 C CA . GLY A 1 449 ? -18.5 -4.848 1.822 1 88.12 449 GLY A CA 1
ATOM 3501 C C . GLY A 1 449 ? -19.828 -5.336 2.381 1 88.12 449 GLY A C 1
ATOM 3502 O O . GLY A 1 449 ? -20.281 -6.434 2.051 1 88.12 449 GLY A O 1
ATOM 3503 N N . GLY A 1 450 ? -20.5 -4.793 3.297 1 81 450 GLY A N 1
ATOM 3504 C CA . GLY A 1 450 ? -21.766 -5.18 3.914 1 81 450 GLY A CA 1
ATOM 3505 C C . GLY A 1 450 ? -22.203 -4.238 5.02 1 81 450 GLY A C 1
ATOM 3506 O O . GLY A 1 450 ? -21.766 -3.084 5.066 1 81 450 GLY A O 1
ATOM 3507 N N . GLU A 1 451 ? -23.156 -4.805 5.777 1 79.69 451 GLU A N 1
ATOM 3508 C CA . GLU A 1 451 ? -23.625 -4.016 6.914 1 79.69 451 GLU A CA 1
ATOM 3509 C C . GLU A 1 451 ? -22.594 -3.992 8.039 1 79.69 451 GLU A C 1
ATOM 3511 O O . GLU A 1 451 ? -21.688 -4.832 8.078 1 79.69 451 GLU A O 1
ATOM 3516 N N . ASP A 1 452 ? -22.656 -2.967 8.836 1 80.5 452 ASP A N 1
ATOM 3517 C CA . ASP A 1 452 ? -21.75 -2.844 9.977 1 80.5 452 ASP A CA 1
ATOM 3518 C C . ASP A 1 452 ? -21.891 -4.043 10.914 1 80.5 452 ASP A C 1
ATOM 3520 O O . ASP A 1 452 ? -23 -4.457 11.242 1 80.5 452 ASP A O 1
ATOM 3524 N N . ILE A 1 453 ? -20.75 -4.574 11.18 1 83.81 453 ILE A N 1
ATOM 3525 C CA . ILE A 1 453 ? -20.703 -5.77 12.016 1 83.81 453 ILE A CA 1
ATOM 3526 C C . ILE A 1 453 ? -20.688 -5.363 13.484 1 83.81 453 ILE A C 1
ATOM 3528 O O . ILE A 1 453 ? -21.219 -6.074 14.336 1 83.81 453 ILE A O 1
ATOM 3532 N N . ILE A 1 454 ? -20.031 -4.27 13.758 1 81.88 454 ILE A N 1
ATOM 3533 C CA . ILE A 1 454 ? -19.859 -3.877 15.156 1 81.88 454 ILE A CA 1
ATOM 3534 C C . ILE A 1 454 ? -21 -2.945 15.578 1 81.88 454 ILE A C 1
ATOM 3536 O O . ILE A 1 454 ? -21.25 -1.934 14.922 1 81.88 454 ILE A O 1
ATOM 3540 N N . GLN A 1 455 ? -21.906 -3.408 16.484 1 69.31 455 GLN A N 1
ATOM 3541 C CA . GLN A 1 455 ? -22.969 -2.578 17.031 1 69.31 455 GLN A CA 1
ATOM 3542 C C . GLN A 1 455 ? -22.453 -1.66 18.125 1 69.31 455 GLN A C 1
ATOM 3544 O O . GLN A 1 455 ? -21.531 -2.014 18.859 1 69.31 455 GLN A O 1
ATOM 3549 N N . GLU A 1 456 ? -22.828 -0.333 18 1 65.5 456 GLU A N 1
ATOM 3550 C CA . GLU A 1 456 ? -22.406 0.681 18.969 1 65.5 456 GLU A CA 1
ATOM 3551 C C . GLU A 1 456 ? -22.828 0.3 20.391 1 65.5 456 GLU A C 1
ATOM 3553 O O . GLU A 1 456 ? -23.844 -0.374 20.578 1 65.5 456 GLU A O 1
ATOM 3558 N N . MET B 1 1 ? 26.922 64.25 25.438 1 45.75 1 MET B N 1
ATOM 3559 C CA . MET B 1 1 ? 26.547 63 26.062 1 45.75 1 MET B CA 1
ATOM 3560 C C . MET B 1 1 ? 25.547 62.25 25.203 1 45.75 1 MET B C 1
ATOM 3562 O O . MET B 1 1 ? 25.359 61.031 25.375 1 45.75 1 MET B O 1
ATOM 3566 N N . LYS B 1 2 ? 24.656 63 24.594 1 60.53 2 LYS B N 1
ATOM 3567 C CA . LYS B 1 2 ? 23.625 62.469 23.703 1 60.53 2 LYS B CA 1
ATOM 3568 C C . LYS B 1 2 ? 24.25 61.812 22.469 1 60.53 2 LYS B C 1
ATOM 3570 O O . LYS B 1 2 ? 23.656 60.938 21.859 1 60.53 2 LYS B O 1
ATOM 3575 N N . ARG B 1 3 ? 25.312 62.344 22.062 1 65.12 3 ARG B N 1
ATOM 3576 C CA . ARG B 1 3 ? 25.953 61.906 20.828 1 65.12 3 ARG B CA 1
ATOM 3577 C C . ARG B 1 3 ? 26.609 60.562 21 1 65.12 3 ARG B C 1
ATOM 3579 O O . ARG B 1 3 ? 26.641 59.75 20.062 1 65.12 3 ARG B O 1
ATOM 3586 N N . TYR B 1 4 ? 27.125 60.312 22.172 1 57.31 4 TYR B N 1
ATOM 3587 C CA . TYR B 1 4 ? 27.797 59.031 22.422 1 57.31 4 TYR B CA 1
ATOM 3588 C C . TYR B 1 4 ? 26.797 57.875 22.469 1 57.31 4 TYR B C 1
ATOM 3590 O O . TYR B 1 4 ? 27.156 56.75 22.188 1 57.31 4 TYR B O 1
ATOM 3598 N N . GLN B 1 5 ? 25.531 58.219 22.891 1 57.56 5 GLN B N 1
ATOM 3599 C CA . GLN B 1 5 ? 24.531 57.188 23 1 57.56 5 GLN B CA 1
ATOM 3600 C C . GLN B 1 5 ? 24.172 56.594 21.641 1 57.56 5 GLN B C 1
ATOM 3602 O O . GLN B 1 5 ? 23.969 55.406 21.5 1 57.56 5 GLN B O 1
ATOM 3607 N N . TYR B 1 6 ? 24.234 57.531 20.688 1 62.81 6 TYR B N 1
ATOM 3608 C CA . TYR B 1 6 ? 23.906 57.031 19.359 1 62.81 6 TYR B CA 1
ATOM 3609 C C . TYR B 1 6 ? 25.062 56.219 18.781 1 62.81 6 TYR B C 1
ATOM 3611 O O . TYR B 1 6 ? 24.828 55.281 18.031 1 62.81 6 TYR B O 1
ATOM 3619 N N . SER B 1 7 ? 26.266 56.531 19.219 1 61.81 7 SER B N 1
ATOM 3620 C CA . SER B 1 7 ? 27.422 55.812 18.703 1 61.81 7 SER B CA 1
ATOM 3621 C C . SER B 1 7 ? 27.484 54.406 19.25 1 61.81 7 SER B C 1
ATOM 3623 O O . SER B 1 7 ? 27.906 53.469 18.547 1 61.81 7 SER B O 1
ATOM 3625 N N . THR B 1 8 ? 27.109 54.219 20.484 1 58.28 8 THR B N 1
ATOM 3626 C CA . THR B 1 8 ? 27.141 52.875 21.062 1 58.28 8 THR B CA 1
ATOM 3627 C C . THR B 1 8 ? 26.078 52 20.438 1 58.28 8 THR B C 1
ATOM 3629 O O . THR B 1 8 ? 26.297 50.781 20.219 1 58.28 8 THR B O 1
ATOM 3632 N N . ILE B 1 9 ? 24.891 52.531 20.219 1 58.03 9 ILE B N 1
ATOM 3633 C CA . ILE B 1 9 ? 23.859 51.75 19.562 1 58.03 9 ILE B CA 1
ATOM 3634 C C . ILE B 1 9 ? 24.297 51.406 18.141 1 58.03 9 ILE B C 1
ATOM 3636 O O . ILE B 1 9 ? 24.109 50.281 17.703 1 58.03 9 ILE B O 1
ATOM 3640 N N . ALA B 1 10 ? 24.953 52.344 17.484 1 56.84 10 ALA B N 1
ATOM 3641 C CA . ALA B 1 10 ? 25.453 52.125 16.141 1 56.84 10 ALA B CA 1
ATOM 3642 C C . ALA B 1 10 ? 26.547 51.062 16.125 1 56.84 10 ALA B C 1
ATOM 3644 O O . ALA B 1 10 ? 26.594 50.219 15.234 1 56.84 10 ALA B O 1
ATOM 3645 N N . LEU B 1 11 ? 27.438 51.094 17.078 1 56.16 11 LEU B N 1
ATOM 3646 C CA . LEU B 1 11 ? 28.5 50.125 17.172 1 56.16 11 LEU B CA 1
ATOM 3647 C C . LEU B 1 11 ? 27.938 48.719 17.453 1 56.16 11 LEU B C 1
ATOM 3649 O O . LEU B 1 11 ? 28.422 47.719 16.906 1 56.16 11 LEU B O 1
ATOM 3653 N N . CYS B 1 12 ? 26.969 48.625 18.297 1 53.88 12 CYS B N 1
ATOM 3654 C CA . CYS B 1 12 ? 26.344 47.312 18.578 1 53.88 12 CYS B CA 1
ATOM 3655 C C . CYS B 1 12 ? 25.656 46.781 17.344 1 53.88 12 CYS B C 1
ATOM 3657 O O . CYS B 1 12 ? 25.672 45.562 17.109 1 53.88 12 CYS B O 1
ATOM 3659 N N . VAL B 1 13 ? 25.094 47.688 16.594 1 54.03 13 VAL B N 1
ATOM 3660 C CA . VAL B 1 13 ? 24.469 47.25 15.359 1 54.03 13 VAL B CA 1
ATOM 3661 C C . VAL B 1 13 ? 25.531 46.75 14.375 1 54.03 13 VAL B C 1
ATOM 3663 O O . VAL B 1 13 ? 25.328 45.781 13.656 1 54.03 13 VAL B O 1
ATOM 3666 N N . LEU B 1 14 ? 26.672 47.5 14.328 1 52.12 14 LEU B N 1
ATOM 3667 C CA . LEU B 1 14 ? 27.734 47.125 13.398 1 52.12 14 LEU B CA 1
ATOM 3668 C C . LEU B 1 14 ? 28.359 45.781 13.773 1 52.12 14 LEU B C 1
ATOM 3670 O O . LEU B 1 14 ? 28.812 45.062 12.906 1 52.12 14 LEU B O 1
ATOM 3674 N N . LEU B 1 15 ? 28.562 45.531 15.039 1 50.97 15 LEU B N 1
ATOM 3675 C CA . LEU B 1 15 ? 29.125 44.25 15.43 1 50.97 15 LEU B CA 1
ATOM 3676 C C . LEU B 1 15 ? 28.156 43.125 15.094 1 50.97 15 LEU B C 1
ATOM 3678 O O . LEU B 1 15 ? 28.547 41.969 15.07 1 50.97 15 LEU B O 1
ATOM 3682 N N . ALA B 1 16 ? 26.938 43.438 15.031 1 48.78 16 ALA B N 1
ATOM 3683 C CA . ALA B 1 16 ? 25.906 42.469 14.742 1 48.78 16 ALA B CA 1
ATOM 3684 C C . ALA B 1 16 ? 25.984 42 13.289 1 48.78 16 ALA B C 1
ATOM 3686 O O . ALA B 1 16 ? 25.266 41.094 12.883 1 48.78 16 ALA B O 1
ATOM 3687 N N . THR B 1 17 ? 26.672 42.812 12.555 1 45.78 17 THR B N 1
ATOM 3688 C CA . THR B 1 17 ? 26.75 42.406 11.164 1 45.78 17 THR B CA 1
ATOM 3689 C C . THR B 1 17 ? 27.625 41.156 11.016 1 45.78 17 THR B C 1
ATOM 3691 O O . THR B 1 17 ? 28.094 40.844 9.914 1 45.78 17 THR B O 1
ATOM 3694 N N . GLY B 1 18 ? 28.172 40.719 12.086 1 46.44 18 GLY B N 1
ATOM 3695 C CA . GLY B 1 18 ? 28.859 39.5 11.742 1 46.44 18 GLY B CA 1
ATOM 3696 C C . GLY B 1 18 ? 27.938 38.438 11.133 1 46.44 18 GLY B C 1
ATOM 3697 O O . GLY B 1 18 ? 27.078 37.875 11.82 1 46.44 18 GLY B O 1
ATOM 3698 N N . CYS B 1 19 ? 27.641 38.562 9.883 1 50.25 19 CYS B N 1
ATOM 3699 C CA . CYS B 1 19 ? 26.906 37.594 9.062 1 50.25 19 CYS B CA 1
ATOM 3700 C C . CYS B 1 19 ? 27.297 36.156 9.383 1 50.25 19 CYS B C 1
ATOM 3702 O O . CYS B 1 19 ? 28.438 35.781 9.172 1 50.25 19 CYS B O 1
ATOM 3704 N N . VAL B 1 20 ? 26.75 35.625 10.477 1 59.03 20 VAL B N 1
ATOM 3705 C CA . VAL B 1 20 ? 26.969 34.188 10.68 1 59.03 20 VAL B CA 1
ATOM 3706 C C . VAL B 1 20 ? 26.797 33.469 9.352 1 59.03 20 VAL B C 1
ATOM 3708 O O . VAL B 1 20 ? 25.797 33.625 8.664 1 59.03 20 VAL B O 1
ATOM 3711 N N . ALA B 1 21 ? 27.859 33.094 8.797 1 62.56 21 ALA B N 1
ATOM 3712 C CA . ALA B 1 21 ? 27.969 32.406 7.504 1 62.56 21 ALA B CA 1
ATOM 3713 C C . ALA B 1 21 ? 27.109 31.141 7.477 1 62.56 21 ALA B C 1
ATOM 3715 O O . ALA B 1 21 ? 27.047 30.406 8.461 1 62.56 21 ALA B O 1
ATOM 3716 N N . ARG B 1 22 ? 26.078 31 6.547 1 77.88 22 ARG B N 1
ATOM 3717 C CA . ARG B 1 22 ? 25.344 29.781 6.215 1 77.88 22 ARG B CA 1
ATOM 3718 C C . ARG B 1 22 ? 26.297 28.625 5.957 1 77.88 22 ARG B C 1
ATOM 3720 O O . ARG B 1 22 ? 27.344 28.797 5.32 1 77.88 22 ARG B O 1
ATOM 3727 N N . SER B 1 23 ? 25.953 27.562 6.629 1 85.81 23 SER B N 1
ATOM 3728 C CA . SER B 1 23 ? 26.797 26.391 6.441 1 85.81 23 SER B CA 1
ATOM 3729 C C . SER B 1 23 ? 26.688 25.844 5.02 1 85.81 23 SER B C 1
ATOM 3731 O O . SER B 1 23 ? 25.594 25.859 4.434 1 85.81 23 SER B O 1
ATOM 3733 N N . GLU B 1 24 ? 27.812 25.578 4.41 1 85.94 24 GLU B N 1
ATOM 3734 C CA . GLU B 1 24 ? 27.859 24.859 3.137 1 85.94 24 GLU B CA 1
ATOM 3735 C C . GLU B 1 24 ? 28.016 23.359 3.346 1 85.94 24 GLU B C 1
ATOM 3737 O O . GLU B 1 24 ? 28.719 22.922 4.258 1 85.94 24 GLU B O 1
ATOM 3742 N N . LEU B 1 25 ? 27.328 22.656 2.535 1 89.69 25 LEU B N 1
ATOM 3743 C CA . LEU B 1 25 ? 27.422 21.203 2.668 1 89.69 25 LEU B CA 1
ATOM 3744 C C . LEU B 1 25 ? 28.812 20.703 2.279 1 89.69 25 LEU B C 1
ATOM 3746 O O . LEU B 1 25 ? 29.25 20.906 1.146 1 89.69 25 LEU B O 1
ATOM 3750 N N . PRO B 1 26 ? 29.5 20.094 3.141 1 86.62 26 PRO B N 1
ATOM 3751 C CA . PRO B 1 26 ? 30.812 19.531 2.799 1 86.62 26 PRO B CA 1
ATOM 3752 C C . PRO B 1 26 ? 30.734 18.406 1.781 1 86.62 26 PRO B C 1
ATOM 3754 O O . PRO B 1 26 ? 29.688 17.75 1.656 1 86.62 26 PRO B O 1
ATOM 3757 N N . GLU B 1 27 ? 31.859 18.266 1.104 1 83.56 27 GLU B N 1
ATOM 3758 C CA . GLU B 1 27 ? 31.922 17.141 0.165 1 83.56 27 GLU B CA 1
ATOM 3759 C C . GLU B 1 27 ? 31.781 15.805 0.888 1 83.56 27 GLU B C 1
ATOM 3761 O O . GLU B 1 27 ? 32.406 15.586 1.924 1 83.56 27 GLU B O 1
ATOM 3766 N N . GLN B 1 28 ? 30.859 15.039 0.399 1 84.06 28 GLN B N 1
ATOM 3767 C CA . GLN B 1 28 ? 30.641 13.742 1.023 1 84.06 28 GLN B CA 1
ATOM 3768 C C . GLN B 1 28 ? 31.656 12.719 0.55 1 84.06 28 GLN B C 1
ATOM 3770 O O . GLN B 1 28 ? 32.031 12.711 -0.621 1 84.06 28 GLN B O 1
ATOM 3775 N N . GLN B 1 29 ? 32.219 12.008 1.417 1 83.62 29 GLN B N 1
ATOM 3776 C CA . GLN B 1 29 ? 33.125 10.93 1.064 1 83.62 29 GLN B CA 1
ATOM 3777 C C . GLN B 1 29 ? 32.375 9.695 0.589 1 83.62 29 GLN B C 1
ATOM 3779 O O . GLN B 1 29 ? 31.922 8.891 1.403 1 83.62 29 GLN B O 1
ATOM 3784 N N . LEU B 1 30 ? 32.125 9.664 -0.653 1 87.62 30 LEU B N 1
ATOM 3785 C CA . LEU B 1 30 ? 31.406 8.562 -1.263 1 87.62 30 LEU B CA 1
ATOM 3786 C C . LEU B 1 30 ? 32.344 7.641 -2.029 1 87.62 30 LEU B C 1
ATOM 3788 O O . LEU B 1 30 ? 33.312 8.102 -2.664 1 87.62 30 LEU B O 1
ATOM 3792 N N . ASP B 1 31 ? 32.188 6.312 -1.904 1 86.31 31 ASP B N 1
ATOM 3793 C CA . ASP B 1 31 ? 32.875 5.328 -2.723 1 86.31 31 ASP B CA 1
ATOM 3794 C C . ASP B 1 31 ? 32.062 4.988 -3.977 1 86.31 31 ASP B C 1
ATOM 3796 O O . ASP B 1 31 ? 31.188 4.133 -3.941 1 86.31 31 ASP B O 1
ATOM 3800 N N . VAL B 1 32 ? 32.375 5.691 -4.969 1 88.44 32 VAL B N 1
ATOM 3801 C CA . VAL B 1 32 ? 31.688 5.484 -6.238 1 88.44 32 VAL B CA 1
ATOM 3802 C C . VAL B 1 32 ? 32.562 4.637 -7.164 1 88.44 32 VAL B C 1
ATOM 3804 O O . VAL B 1 32 ? 33.656 5.047 -7.543 1 88.44 32 VAL B O 1
ATOM 3807 N N . PRO B 1 33 ? 32.062 3.428 -7.531 1 87.81 33 PRO B N 1
ATOM 3808 C CA . PRO B 1 33 ? 32.844 2.605 -8.453 1 87.81 33 PRO B CA 1
ATOM 3809 C C . PRO B 1 33 ? 33.031 3.266 -9.82 1 87.81 33 PRO B C 1
ATOM 3811 O O . PRO B 1 33 ? 32.188 4.02 -10.266 1 87.81 33 PRO B O 1
ATOM 3814 N N . ALA B 1 34 ? 34.125 2.928 -10.516 1 84.5 34 ALA B N 1
ATOM 3815 C CA . ALA B 1 34 ? 34.438 3.521 -11.812 1 84.5 34 ALA B CA 1
ATOM 3816 C C . ALA B 1 34 ? 33.594 2.928 -12.914 1 84.5 34 ALA B C 1
ATOM 3818 O O . ALA B 1 34 ? 33.25 3.609 -13.891 1 84.5 34 ALA B O 1
ATOM 3819 N N . GLN B 1 35 ? 33.281 1.623 -12.727 1 85.88 35 GLN B N 1
ATOM 3820 C CA . GLN B 1 35 ? 32.469 0.925 -13.727 1 85.88 35 GLN B CA 1
ATOM 3821 C C . GLN B 1 35 ? 31.469 -0.026 -13.062 1 85.88 35 GLN B C 1
ATOM 3823 O O . GLN B 1 35 ? 31.656 -0.411 -11.906 1 85.88 35 GLN B O 1
ATOM 3828 N N . TRP B 1 36 ? 30.469 -0.315 -13.828 1 87.94 36 TRP B N 1
ATOM 3829 C CA . TRP B 1 36 ? 29.516 -1.312 -13.352 1 87.94 36 TRP B CA 1
ATOM 3830 C C . TRP B 1 36 ? 30.141 -2.697 -13.305 1 87.94 36 TRP B C 1
ATOM 3832 O O . TRP B 1 36 ? 31.078 -2.984 -14.07 1 87.94 36 TRP B O 1
ATOM 3842 N N . GLN B 1 37 ? 29.688 -3.537 -12.344 1 84.5 37 GLN B N 1
ATOM 3843 C CA . GLN B 1 37 ? 30.203 -4.902 -12.266 1 84.5 37 GLN B CA 1
ATOM 3844 C C . GLN B 1 37 ? 29.672 -5.746 -13.43 1 84.5 37 GLN B C 1
ATOM 3846 O O . GLN B 1 37 ? 30.391 -6.617 -13.938 1 84.5 37 GLN B O 1
ATOM 3851 N N . ASN B 1 38 ? 28.469 -5.453 -13.703 1 79.38 38 ASN B N 1
ATOM 3852 C CA . ASN B 1 38 ? 27.812 -6.152 -14.805 1 79.38 38 ASN B CA 1
ATOM 3853 C C . ASN B 1 38 ? 27.406 -5.191 -15.914 1 79.38 38 ASN B C 1
ATOM 3855 O O . ASN B 1 38 ? 26.922 -4.094 -15.648 1 79.38 38 ASN B O 1
ATOM 3859 N N . GLY B 1 39 ? 27.812 -5.34 -17.172 1 66.44 39 GLY B N 1
ATOM 3860 C CA . GLY B 1 39 ? 27.391 -4.523 -18.297 1 66.44 39 GLY B CA 1
ATOM 3861 C C . GLY B 1 39 ? 28.516 -3.715 -18.906 1 66.44 39 GLY B C 1
ATOM 3862 O O . GLY B 1 39 ? 29.516 -3.438 -18.234 1 66.44 39 GLY B O 1
ATOM 3863 N N . GLN B 1 40 ? 28.562 -3.609 -20.188 1 60.72 40 GLN B N 1
ATOM 3864 C CA . GLN B 1 40 ? 29.594 -2.857 -20.891 1 60.72 40 GLN B CA 1
ATOM 3865 C C . GLN B 1 40 ? 29.375 -1.354 -20.75 1 60.72 40 GLN B C 1
ATOM 3867 O O . GLN B 1 40 ? 28.266 -0.866 -20.875 1 60.72 40 GLN B O 1
ATOM 3872 N N . SER B 1 41 ? 30.219 -0.812 -19.984 1 57.81 41 SER B N 1
ATOM 3873 C CA . SER B 1 41 ? 30.188 0.63 -19.766 1 57.81 41 SER B CA 1
ATOM 3874 C C . SER B 1 41 ? 30.484 1.395 -21.047 1 57.81 41 SER B C 1
ATOM 3876 O O . SER B 1 41 ? 31.516 1.179 -21.688 1 57.81 41 SER B O 1
ATOM 3878 N N . GLN B 1 42 ? 29.547 1.53 -21.969 1 56.69 42 GLN B N 1
ATOM 3879 C CA . GLN B 1 42 ? 29.922 2.488 -23 1 56.69 42 GLN B CA 1
ATOM 3880 C C . GLN B 1 42 ? 29.5 3.902 -22.641 1 56.69 42 GLN B C 1
ATOM 3882 O O . GLN B 1 42 ? 28.359 4.121 -22.219 1 56.69 42 GLN B O 1
ATOM 3887 N N . PRO B 1 43 ? 30.391 4.715 -22.562 1 52.28 43 PRO B N 1
ATOM 3888 C CA . PRO B 1 43 ? 30.172 6.094 -22.125 1 52.28 43 PRO B CA 1
ATOM 3889 C C . PRO B 1 43 ? 29.25 6.871 -23.062 1 52.28 43 PRO B C 1
ATOM 3891 O O . PRO B 1 43 ? 29.266 8.102 -23.062 1 52.28 43 PRO B O 1
ATOM 3894 N N . GLN B 1 44 ? 28.484 6.227 -23.938 1 51.03 44 GLN B N 1
ATOM 3895 C CA . GLN B 1 44 ? 27.781 7.188 -24.781 1 51.03 44 GLN B CA 1
ATOM 3896 C C . GLN B 1 44 ? 26.547 7.746 -24.094 1 51.03 44 GLN B C 1
ATOM 3898 O O . GLN B 1 44 ? 25.828 7.008 -23.422 1 51.03 44 GLN B O 1
ATOM 3903 N N . GLU B 1 45 ? 26.484 9.094 -24.125 1 48.59 45 GLU B N 1
ATOM 3904 C CA . GLU B 1 45 ? 25.453 9.906 -23.484 1 48.59 45 GLU B CA 1
ATOM 3905 C C . GLU B 1 45 ? 24.078 9.672 -24.125 1 48.59 45 GLU B C 1
ATOM 3907 O O . GLU B 1 45 ? 23.781 10.234 -25.188 1 48.59 45 GLU B O 1
ATOM 3912 N N . GLN B 1 46 ? 23.688 8.492 -24.391 1 51.31 46 GLN B N 1
ATOM 3913 C CA . GLN B 1 46 ? 22.312 8.516 -24.922 1 51.31 46 GLN B CA 1
ATOM 3914 C C . GLN B 1 46 ? 21.328 9.031 -23.875 1 51.31 46 GLN B C 1
ATOM 3916 O O . GLN B 1 46 ? 21.531 8.82 -22.672 1 51.31 46 GLN B O 1
ATOM 3921 N N . THR B 1 47 ? 20.547 10.039 -24.422 1 55.94 47 THR B N 1
ATOM 3922 C CA . THR B 1 47 ? 19.5 10.664 -23.641 1 55.94 47 THR B CA 1
ATOM 3923 C C . THR B 1 47 ? 18.531 9.617 -23.094 1 55.94 47 THR B C 1
ATOM 3925 O O . THR B 1 47 ? 17.875 8.914 -23.859 1 55.94 47 THR B O 1
ATOM 3928 N N . ILE B 1 48 ? 18.75 9.117 -21.922 1 63.06 48 ILE B N 1
ATOM 3929 C CA . ILE B 1 48 ? 17.922 8.188 -21.172 1 63.06 48 ILE B CA 1
ATOM 3930 C C . ILE B 1 48 ? 16.562 8.836 -20.859 1 63.06 48 ILE B C 1
ATOM 3932 O O . ILE B 1 48 ? 15.672 8.188 -20.312 1 63.06 48 ILE B O 1
ATOM 3936 N N . SER B 1 49 ? 16.375 10.055 -21.562 1 71.06 49 SER B N 1
ATOM 3937 C CA . SER B 1 49 ? 15.086 10.688 -21.281 1 71.06 49 SER B CA 1
ATOM 3938 C C . SER B 1 49 ? 13.984 10.07 -22.141 1 71.06 49 SER B C 1
ATOM 3940 O O . SER B 1 49 ? 14.195 9.766 -23.312 1 71.06 49 SER B O 1
ATOM 3942 N N . ARG B 1 50 ? 12.898 9.75 -21.734 1 86.75 50 ARG B N 1
ATOM 3943 C CA . ARG B 1 50 ? 11.742 9.133 -22.391 1 86.75 50 ARG B CA 1
ATOM 3944 C C . ARG B 1 50 ? 12.117 7.801 -23.031 1 86.75 50 ARG B C 1
ATOM 3946 O O . ARG B 1 50 ? 11.844 7.574 -24.203 1 86.75 50 ARG B O 1
ATOM 3953 N N . TRP B 1 51 ? 12.836 6.961 -22.328 1 88.12 51 TRP B N 1
ATOM 3954 C CA . TRP B 1 51 ? 13.406 5.688 -22.766 1 88.12 51 TRP B CA 1
ATOM 3955 C C . TRP B 1 51 ? 12.359 4.828 -23.453 1 88.12 51 TRP B C 1
ATOM 3957 O O . TRP B 1 51 ? 12.688 4.02 -24.328 1 88.12 51 TRP B O 1
ATOM 3967 N N . TRP B 1 52 ? 11.07 4.977 -23.141 1 90.5 52 TRP B N 1
ATOM 3968 C CA . TRP B 1 52 ? 10.016 4.129 -23.688 1 90.5 52 TRP B CA 1
ATOM 3969 C C . TRP B 1 52 ? 9.82 4.395 -25.172 1 90.5 52 TRP B C 1
ATOM 3971 O O . TRP B 1 52 ? 9.312 3.539 -25.891 1 90.5 52 TRP B O 1
ATOM 3981 N N . THR B 1 53 ? 10.242 5.555 -25.609 1 89.56 53 THR B N 1
ATOM 3982 C CA . THR B 1 53 ? 10.117 5.883 -27.031 1 89.56 53 THR B CA 1
ATOM 3983 C C . THR B 1 53 ? 11.133 5.102 -27.859 1 89.56 53 THR B C 1
ATOM 3985 O O . THR B 1 53 ? 10.977 4.969 -29.078 1 89.56 53 THR B O 1
ATOM 3988 N N . SER B 1 54 ? 12.18 4.566 -27.25 1 87.31 54 SER B N 1
ATOM 3989 C CA . SER B 1 54 ? 13.234 3.844 -27.969 1 87.31 54 SER B CA 1
ATOM 3990 C C . SER B 1 54 ? 12.727 2.494 -28.469 1 87.31 54 SER B C 1
ATOM 3992 O O . SER B 1 54 ? 13.359 1.87 -29.328 1 87.31 54 SER B O 1
ATOM 3994 N N . PHE B 1 55 ? 11.602 2.041 -27.984 1 91.38 55 PHE B N 1
ATOM 3995 C CA . PHE B 1 55 ? 11.031 0.771 -28.422 1 91.38 55 PHE B CA 1
ATOM 3996 C C . PHE B 1 55 ? 10.32 0.925 -29.766 1 91.38 55 PHE B C 1
ATOM 3998 O O . PHE B 1 55 ? 10.023 -0.067 -30.422 1 91.38 55 PHE B O 1
ATOM 4005 N N . GLY B 1 56 ? 10.023 2.162 -30.156 1 90 56 GLY B N 1
ATOM 4006 C CA . GLY B 1 56 ? 9.328 2.406 -31.406 1 90 56 GLY B CA 1
ATOM 4007 C C . GLY B 1 56 ? 7.902 1.889 -31.422 1 90 56 GLY B C 1
ATOM 4008 O O . GLY B 1 56 ? 7.41 1.419 -32.438 1 90 56 GLY B O 1
ATOM 4009 N N . ASP B 1 57 ? 7.281 1.805 -30.297 1 94.12 57 ASP B N 1
ATOM 4010 C CA . ASP B 1 57 ? 5.91 1.333 -30.125 1 94.12 57 ASP B CA 1
ATOM 4011 C C . ASP B 1 57 ? 4.969 2.49 -29.812 1 94.12 57 ASP B C 1
ATOM 4013 O O . ASP B 1 57 ? 4.844 2.895 -28.656 1 94.12 57 ASP B O 1
ATOM 4017 N N . PRO B 1 58 ? 4.227 2.963 -30.844 1 94.06 58 PRO B N 1
ATOM 4018 C CA . PRO B 1 58 ? 3.359 4.125 -30.641 1 94.06 58 PRO B CA 1
ATOM 4019 C C . PRO B 1 58 ? 2.246 3.855 -29.625 1 94.06 58 PRO B C 1
ATOM 4021 O O . PRO B 1 58 ? 1.789 4.777 -28.938 1 94.06 58 PRO B O 1
ATOM 4024 N N . GLN B 1 59 ? 1.815 2.646 -29.562 1 94.81 59 GLN B N 1
ATOM 4025 C CA . GLN B 1 59 ? 0.783 2.328 -28.594 1 94.81 59 GLN B CA 1
ATOM 4026 C C . GLN B 1 59 ? 1.312 2.473 -27.172 1 94.81 59 GLN B C 1
ATOM 4028 O O . GLN B 1 59 ? 0.659 3.078 -26.312 1 94.81 59 GLN B O 1
ATOM 4033 N N . LEU B 1 60 ? 2.482 1.893 -26.938 1 95.44 60 LEU B N 1
ATOM 4034 C CA . LEU B 1 60 ? 3.113 2.045 -25.641 1 95.44 60 LEU B CA 1
ATOM 4035 C C . LEU B 1 60 ? 3.305 3.52 -25.297 1 95.44 60 LEU B C 1
ATOM 4037 O O . LEU B 1 60 ? 2.979 3.951 -24.188 1 95.44 60 LEU B O 1
ATOM 4041 N N . ASP B 1 61 ? 3.748 4.316 -26.266 1 95.38 61 ASP B N 1
ATOM 4042 C CA . ASP B 1 61 ? 3.957 5.746 -26.062 1 95.38 61 ASP B CA 1
ATOM 4043 C C . ASP B 1 61 ? 2.654 6.441 -25.672 1 95.38 61 ASP B C 1
ATOM 4045 O O . ASP B 1 61 ? 2.635 7.262 -24.75 1 95.38 61 ASP B O 1
ATOM 4049 N N . GLY B 1 62 ? 1.636 6.07 -26.375 1 95.44 62 GLY B N 1
ATOM 4050 C CA . GLY B 1 62 ? 0.34 6.676 -26.109 1 95.44 62 GLY B CA 1
ATOM 4051 C C . GLY B 1 62 ? -0.183 6.379 -24.719 1 95.44 62 GLY B C 1
ATOM 4052 O O . GLY B 1 62 ? -0.694 7.27 -24.047 1 95.44 62 GLY B O 1
ATOM 4053 N N . TRP B 1 63 ? -0.053 5.145 -24.25 1 96.12 63 TRP B N 1
ATOM 4054 C CA . TRP B 1 63 ? -0.512 4.762 -22.906 1 96.12 63 TRP B CA 1
ATOM 4055 C C . TRP B 1 63 ? 0.274 5.496 -21.828 1 96.12 63 TRP B C 1
ATOM 4057 O O . TRP B 1 63 ? -0.301 5.961 -20.844 1 96.12 63 TRP B O 1
ATOM 4067 N N . ILE B 1 64 ? 1.583 5.602 -22.016 1 96.31 64 ILE B N 1
ATOM 4068 C CA . ILE B 1 64 ? 2.43 6.25 -21.016 1 96.31 64 ILE B CA 1
ATOM 4069 C C . ILE B 1 64 ? 2.094 7.738 -20.953 1 96.31 64 ILE B C 1
ATOM 4071 O O . ILE B 1 64 ? 1.979 8.297 -19.859 1 96.31 64 ILE B O 1
ATOM 4075 N N . ASP B 1 65 ? 1.871 8.367 -22.078 1 95.19 65 ASP B N 1
ATOM 4076 C CA . ASP B 1 65 ? 1.479 9.773 -22.094 1 95.19 65 ASP B CA 1
ATOM 4077 C C . ASP B 1 65 ? 0.161 9.977 -21.344 1 95.19 65 ASP B C 1
ATOM 4079 O O . ASP B 1 65 ? 0.021 10.93 -20.562 1 95.19 65 ASP B O 1
ATOM 4083 N N . GLN B 1 66 ? -0.697 9.094 -21.578 1 94.81 66 GLN B N 1
ATOM 4084 C CA . GLN B 1 66 ? -2.004 9.195 -20.938 1 94.81 66 GLN B CA 1
ATOM 4085 C C . GLN B 1 66 ? -1.895 9.023 -19.422 1 94.81 66 GLN B C 1
ATOM 4087 O O . GLN B 1 66 ? -2.533 9.75 -18.672 1 94.81 66 GLN B O 1
ATOM 4092 N N . VAL B 1 67 ? -1.109 8.039 -18.984 1 96.19 67 VAL B N 1
ATOM 4093 C CA . VAL B 1 67 ? -0.949 7.797 -17.562 1 96.19 67 VAL B CA 1
ATOM 4094 C C . VAL B 1 67 ? -0.3 9.008 -16.891 1 96.19 67 VAL B C 1
ATOM 4096 O O . VAL B 1 67 ? -0.707 9.422 -15.805 1 96.19 67 VAL B O 1
ATOM 4099 N N . LEU B 1 68 ? 0.688 9.602 -17.547 1 95.19 68 LEU B N 1
ATOM 4100 C CA . LEU B 1 68 ? 1.39 10.75 -16.984 1 95.19 68 LEU B CA 1
ATOM 4101 C C . LEU B 1 68 ? 0.465 11.961 -16.906 1 95.19 68 LEU B C 1
ATOM 4103 O O . LEU B 1 68 ? 0.678 12.852 -16.078 1 95.19 68 LEU B O 1
ATOM 4107 N N . ALA B 1 69 ? -0.616 11.961 -17.641 1 92.94 69 ALA B N 1
ATOM 4108 C CA . ALA B 1 69 ? -1.547 13.086 -17.656 1 92.94 69 ALA B CA 1
ATOM 4109 C C . ALA B 1 69 ? -2.67 12.891 -16.641 1 92.94 69 ALA B C 1
ATOM 4111 O O . ALA B 1 69 ? -3.252 13.867 -16.172 1 92.94 69 ALA B O 1
ATOM 4112 N N . SER B 1 70 ? -2.943 11.648 -16.266 1 91.81 70 SER B N 1
ATOM 4113 C CA . SER B 1 70 ? -4.223 11.461 -15.594 1 91.81 70 SER B CA 1
ATOM 4114 C C . SER B 1 70 ? -4.047 10.68 -14.289 1 91.81 70 SER B C 1
ATOM 4116 O O . SER B 1 70 ? -4.98 10.586 -13.492 1 91.81 70 SER B O 1
ATOM 4118 N N . ASN B 1 71 ? -2.928 10.102 -13.977 1 95.56 71 ASN B N 1
ATOM 4119 C CA . ASN B 1 71 ? -2.77 9.195 -12.844 1 95.56 71 ASN B CA 1
ATOM 4120 C C . ASN B 1 71 ? -2.947 9.93 -11.516 1 95.56 71 ASN B C 1
ATOM 4122 O O . ASN B 1 71 ? -2.393 11.008 -11.32 1 95.56 71 ASN B O 1
ATOM 4126 N N . SER B 1 72 ? -3.693 9.258 -10.625 1 95.19 72 SER B N 1
ATOM 4127 C CA . SER B 1 72 ? -4.035 9.844 -9.336 1 95.19 72 SER B CA 1
ATOM 4128 C C . SER B 1 72 ? -2.805 9.984 -8.445 1 95.19 72 SER B C 1
ATOM 4130 O O . SER B 1 72 ? -2.672 10.961 -7.703 1 95.19 72 SER B O 1
ATOM 4132 N N . ASP B 1 73 ? -1.906 8.984 -8.484 1 95.81 73 ASP B N 1
ATOM 4133 C CA . ASP B 1 73 ? -0.709 9.055 -7.656 1 95.81 73 ASP B CA 1
ATOM 4134 C C . ASP B 1 73 ? 0.17 10.234 -8.055 1 95.81 73 ASP B C 1
ATOM 4136 O O . ASP B 1 73 ? 0.744 10.914 -7.195 1 95.81 73 ASP B O 1
ATOM 4140 N N . LEU B 1 74 ? 0.305 10.477 -9.344 1 95.94 74 LEU B N 1
ATOM 4141 C CA . LEU B 1 74 ? 1.083 11.617 -9.812 1 95.94 74 LEU B CA 1
ATOM 4142 C C . LEU B 1 74 ? 0.394 12.93 -9.461 1 95.94 74 LEU B C 1
ATOM 4144 O O . LEU B 1 74 ? 1.054 13.898 -9.078 1 95.94 74 LEU B O 1
ATOM 4148 N N . ALA B 1 75 ? -0.896 12.961 -9.578 1 95.69 75 ALA B N 1
ATOM 4149 C CA . ALA B 1 75 ? -1.657 14.141 -9.188 1 95.69 75 ALA B CA 1
ATOM 4150 C C . ALA B 1 75 ? -1.452 14.461 -7.707 1 95.69 75 ALA B C 1
ATOM 4152 O O . ALA B 1 75 ? -1.23 15.617 -7.34 1 95.69 75 ALA B O 1
ATOM 4153 N N . LEU B 1 76 ? -1.512 13.445 -6.875 1 96.19 76 LEU B N 1
ATOM 4154 C CA . LEU B 1 76 ? -1.312 13.625 -5.441 1 96.19 76 LEU B CA 1
ATOM 4155 C C . LEU B 1 76 ? 0.102 14.109 -5.148 1 96.19 76 LEU B C 1
ATOM 4157 O O . LEU B 1 76 ? 0.296 14.992 -4.301 1 96.19 76 LEU B O 1
ATOM 4161 N N . ALA B 1 77 ? 1.1 13.531 -5.863 1 96.19 77 ALA B N 1
ATOM 4162 C CA . ALA B 1 77 ? 2.479 13.977 -5.695 1 96.19 77 ALA B CA 1
ATOM 4163 C C . ALA B 1 77 ? 2.629 15.445 -6.098 1 96.19 77 ALA B C 1
ATOM 4165 O O . ALA B 1 77 ? 3.377 16.188 -5.465 1 96.19 77 ALA B O 1
ATOM 4166 N N . THR B 1 78 ? 1.958 15.875 -7.105 1 96.31 78 THR B N 1
ATOM 4167 C CA . THR B 1 78 ? 1.99 17.266 -7.562 1 96.31 78 THR B CA 1
ATOM 4168 C C . THR B 1 78 ? 1.374 18.188 -6.523 1 96.31 78 THR B C 1
ATOM 4170 O O . THR B 1 78 ? 1.905 19.266 -6.254 1 96.31 78 THR B O 1
ATOM 4173 N N . LEU B 1 79 ? 0.285 17.734 -5.941 1 95.88 79 LEU B N 1
ATOM 4174 C CA . LEU B 1 79 ? -0.359 18.531 -4.906 1 95.88 79 LEU B CA 1
ATOM 4175 C C . LEU B 1 79 ? 0.51 18.609 -3.654 1 95.88 79 LEU B C 1
ATOM 4177 O O . LEU B 1 79 ? 0.566 19.641 -2.99 1 95.88 79 LEU B O 1
ATOM 4181 N N . THR B 1 80 ? 1.193 17.531 -3.32 1 96.31 80 THR B N 1
ATOM 4182 C CA . THR B 1 80 ? 2.123 17.547 -2.197 1 96.31 80 THR B CA 1
ATOM 4183 C C . THR B 1 80 ? 3.25 18.547 -2.432 1 96.31 80 THR B C 1
ATOM 4185 O O . THR B 1 80 ? 3.645 19.266 -1.514 1 96.31 80 THR B O 1
ATOM 4188 N N . LEU B 1 81 ? 3.773 18.625 -3.684 1 95.19 81 LEU B N 1
ATOM 4189 C CA . LEU B 1 81 ? 4.781 19.609 -4.043 1 95.19 81 LEU B CA 1
ATOM 4190 C C . LEU B 1 81 ? 4.234 21.031 -3.893 1 95.19 81 LEU B C 1
ATOM 4192 O O . LEU B 1 81 ? 4.902 21.891 -3.336 1 95.19 81 LEU B O 1
ATOM 4196 N N . ARG B 1 82 ? 3.014 21.188 -4.371 1 95.62 82 ARG B N 1
ATOM 4197 C CA . ARG B 1 82 ? 2.391 22.5 -4.23 1 95.62 82 ARG B CA 1
ATOM 4198 C C . ARG B 1 82 ? 2.287 22.906 -2.762 1 95.62 82 ARG B C 1
ATOM 4200 O O . ARG B 1 82 ? 2.588 24.047 -2.402 1 95.62 82 ARG B O 1
ATOM 4207 N N . GLN B 1 83 ? 1.912 22 -1.909 1 95.88 83 GLN B N 1
ATOM 4208 C CA . GLN B 1 83 ? 1.835 22.266 -0.477 1 95.88 83 GLN B CA 1
ATOM 4209 C C . GLN B 1 83 ? 3.199 22.641 0.085 1 95.88 83 GLN B C 1
ATOM 4211 O O . GLN B 1 83 ? 3.312 23.609 0.85 1 95.88 83 GLN B O 1
ATOM 4216 N N . ALA B 1 84 ? 4.207 21.891 -0.275 1 95.75 84 ALA B N 1
ATOM 4217 C CA . ALA B 1 84 ? 5.555 22.172 0.213 1 95.75 84 ALA B CA 1
ATOM 4218 C C . ALA B 1 84 ? 6.02 23.562 -0.218 1 95.75 84 ALA B C 1
ATOM 4220 O O . ALA B 1 84 ? 6.668 24.266 0.554 1 95.75 84 ALA B O 1
ATOM 4221 N N . ARG B 1 85 ? 5.703 23.984 -1.396 1 95.62 85 ARG B N 1
ATOM 4222 C CA . ARG B 1 85 ? 6.066 25.297 -1.9 1 95.62 85 ARG B CA 1
ATOM 4223 C C . ARG B 1 85 ? 5.324 26.391 -1.145 1 95.62 85 ARG B C 1
ATOM 4225 O O . ARG B 1 85 ? 5.891 27.453 -0.855 1 95.62 85 ARG B O 1
ATOM 4232 N N . LEU B 1 86 ? 4.035 26.109 -0.846 1 94.38 86 LEU B N 1
ATOM 4233 C CA . LEU B 1 86 ? 3.268 27.062 -0.051 1 94.38 86 LEU B CA 1
ATOM 4234 C C . LEU B 1 86 ? 3.84 27.188 1.356 1 94.38 86 LEU B C 1
ATOM 4236 O O . LEU B 1 86 ? 3.914 28.281 1.909 1 94.38 86 LEU B O 1
ATOM 4240 N N . GLU B 1 87 ? 4.285 26.141 1.94 1 94.19 87 GLU B N 1
ATOM 4241 C CA . GLU B 1 87 ? 4.926 26.156 3.252 1 94.19 87 GLU B CA 1
ATOM 4242 C C . GLU B 1 87 ? 6.242 26.938 3.211 1 94.19 87 GLU B C 1
ATOM 4244 O O . GLU B 1 87 ? 6.574 27.641 4.16 1 94.19 87 GLU B O 1
ATOM 4249 N N . ALA B 1 88 ? 7.039 26.781 2.127 1 94.25 88 ALA B N 1
ATOM 4250 C CA . ALA B 1 88 ? 8.227 27.609 1.937 1 94.25 88 ALA B CA 1
ATOM 4251 C C . ALA B 1 88 ? 7.855 29.078 1.839 1 94.25 88 ALA B C 1
ATOM 4253 O O . ALA B 1 88 ? 8.586 29.953 2.318 1 94.25 88 ALA B O 1
ATOM 4254 N N . GLY B 1 89 ? 6.715 29.344 1.268 1 93 89 GLY B N 1
ATOM 4255 C CA . GLY B 1 89 ? 6.188 30.703 1.231 1 93 89 GLY B CA 1
ATOM 4256 C C . GLY B 1 89 ? 5.879 31.25 2.607 1 93 89 GLY B C 1
ATOM 4257 O O . GLY B 1 89 ? 6.148 32.438 2.885 1 93 89 GLY B O 1
ATOM 4258 N N . LEU B 1 90 ? 5.359 30.438 3.49 1 93.38 90 LEU B N 1
ATOM 4259 C CA . LEU B 1 90 ? 5.086 30.844 4.863 1 93.38 90 LEU B CA 1
ATOM 4260 C C . LEU B 1 90 ? 6.379 31.188 5.594 1 93.38 90 LEU B C 1
ATOM 4262 O O . LEU B 1 90 ? 6.457 32.219 6.281 1 93.38 90 LEU B O 1
ATOM 4266 N N . ALA B 1 91 ? 7.344 30.312 5.445 1 92.88 91 ALA B N 1
ATOM 4267 C CA . ALA B 1 91 ? 8.641 30.578 6.062 1 92.88 91 ALA B CA 1
ATOM 4268 C C . ALA B 1 91 ? 9.234 31.891 5.535 1 92.88 91 ALA B C 1
ATOM 4270 O O . ALA B 1 91 ? 9.852 32.656 6.289 1 92.88 91 ALA B O 1
ATOM 4271 N N . THR B 1 92 ? 9.102 32.188 4.27 1 91.62 92 THR B N 1
ATOM 4272 C CA . THR B 1 92 ? 9.547 33.438 3.674 1 91.62 92 THR B CA 1
ATOM 4273 C C . THR B 1 92 ? 8.766 34.625 4.246 1 91.62 92 THR B C 1
ATOM 4275 O O . THR B 1 92 ? 9.336 35.688 4.512 1 91.62 92 THR B O 1
ATOM 4278 N N . SER B 1 93 ? 7.469 34.406 4.449 1 91.25 93 SER B N 1
ATOM 4279 C CA . SER B 1 93 ? 6.617 35.438 5 1 91.25 93 SER B CA 1
ATOM 4280 C C . SER B 1 93 ? 7.07 35.844 6.398 1 91.25 93 SER B C 1
ATOM 4282 O O . SER B 1 93 ? 6.941 37 6.793 1 91.25 93 SER B O 1
ATOM 4284 N N . ASP B 1 94 ? 7.656 34.938 7.125 1 90.31 94 ASP B N 1
ATOM 4285 C CA . ASP B 1 94 ? 8.125 35.188 8.484 1 90.31 94 ASP B CA 1
ATOM 4286 C C . ASP B 1 94 ? 9.297 36.188 8.492 1 90.31 94 ASP B C 1
ATOM 4288 O O . ASP B 1 94 ? 9.641 36.75 9.531 1 90.31 94 ASP B O 1
ATOM 4292 N N . THR B 1 95 ? 9.945 36.438 7.324 1 90.25 95 THR B N 1
ATOM 4293 C CA . THR B 1 95 ? 11.062 37.375 7.227 1 90.25 95 THR B CA 1
ATOM 4294 C C . THR B 1 95 ? 10.555 38.781 6.996 1 90.25 95 THR B C 1
ATOM 4296 O O . THR B 1 95 ? 11.352 39.75 6.949 1 90.25 95 THR B O 1
ATOM 4299 N N . TYR B 1 96 ? 9.203 38.969 6.961 1 89.69 96 TYR B N 1
ATOM 4300 C CA . TYR B 1 96 ? 8.57 40.281 6.805 1 89.69 96 TYR B CA 1
ATOM 4301 C C . TYR B 1 96 ? 7.828 40.688 8.07 1 89.69 96 TYR B C 1
ATOM 4303 O O . TYR B 1 96 ? 7.562 39.844 8.938 1 89.69 96 TYR B O 1
ATOM 4311 N N . PRO B 1 97 ? 7.508 42 8.273 1 90.88 97 PRO B N 1
ATOM 4312 C CA . PRO B 1 97 ? 6.77 42.438 9.461 1 90.88 97 PRO B CA 1
ATOM 4313 C C . PRO B 1 97 ? 5.367 41.844 9.539 1 90.88 97 PRO B C 1
ATOM 4315 O O . PRO B 1 97 ? 4.723 41.656 8.508 1 90.88 97 PRO B O 1
ATOM 4318 N N . ASP B 1 98 ? 4.883 41.656 10.664 1 89.69 98 ASP B N 1
ATOM 4319 C CA . ASP B 1 98 ? 3.518 41.219 10.953 1 89.69 98 ASP B CA 1
ATOM 4320 C C . ASP B 1 98 ? 2.654 42.406 11.406 1 89.69 98 ASP B C 1
ATOM 4322 O O . ASP B 1 98 ? 3.111 43.25 12.164 1 89.69 98 ASP B O 1
ATOM 4326 N N . VAL B 1 99 ? 1.405 42.469 10.891 1 87.75 99 VAL B N 1
ATOM 4327 C CA . VAL B 1 99 ? 0.478 43.531 11.258 1 87.75 99 VAL B CA 1
ATOM 4328 C C . VAL B 1 99 ? -0.705 42.938 12.023 1 87.75 99 VAL B C 1
ATOM 4330 O O . VAL B 1 99 ? -1.214 41.875 11.68 1 87.75 99 VAL B O 1
ATOM 4333 N N . SER B 1 100 ? -1.032 43.562 13.094 1 87.62 100 SER B N 1
ATOM 4334 C CA . SER B 1 100 ? -2.18 43.125 13.883 1 87.62 100 SER B CA 1
ATOM 4335 C C . SER B 1 100 ? -3.02 44.312 14.344 1 87.62 100 SER B C 1
ATOM 4337 O O . SER B 1 100 ? -2.527 45.438 14.398 1 87.62 100 SER B O 1
ATOM 4339 N N . GLY B 1 101 ? -4.363 44.094 14.539 1 85.06 101 GLY B N 1
ATOM 4340 C CA . GLY B 1 101 ? -5.301 45.062 15.07 1 85.06 101 GLY B CA 1
ATOM 4341 C C . GLY B 1 101 ? -6.184 44.5 16.172 1 85.06 101 GLY B C 1
ATOM 4342 O O . GLY B 1 101 ? -6.621 43.344 16.094 1 85.06 101 GLY B O 1
ATOM 4343 N N . THR B 1 102 ? -6.324 45.25 17.188 1 85.81 102 THR B N 1
ATOM 4344 C CA . THR B 1 102 ? -7.18 44.844 18.281 1 85.81 102 THR B CA 1
ATOM 4345 C C . THR B 1 102 ? -8.062 45.969 18.75 1 85.81 102 THR B C 1
ATOM 4347 O O . THR B 1 102 ? -7.648 47.156 18.719 1 85.81 102 THR B O 1
ATOM 4350 N N . VAL B 1 103 ? -9.305 45.719 19.062 1 80.62 103 VAL B N 1
ATOM 4351 C CA . VAL B 1 103 ? -10.234 46.625 19.734 1 80.62 103 VAL B CA 1
ATOM 4352 C C . VAL B 1 103 ? -10.773 45.969 21 1 80.62 103 VAL B C 1
ATOM 4354 O O . VAL B 1 103 ? -11.156 44.812 20.984 1 80.62 103 VAL B O 1
ATOM 4357 N N . SER B 1 104 ? -10.625 46.688 22.094 1 87.38 104 SER B N 1
ATOM 4358 C CA . SER B 1 104 ? -11.094 46.125 23.344 1 87.38 104 SER B CA 1
ATOM 4359 C C . SER B 1 104 ? -11.953 47.094 24.125 1 87.38 104 SER B C 1
ATOM 4361 O O . SER B 1 104 ? -11.758 48.312 24.016 1 87.38 104 SER B O 1
ATOM 4363 N N . ALA B 1 105 ? -13 46.656 24.812 1 82.25 105 ALA B N 1
ATOM 4364 C CA . ALA B 1 105 ? -13.844 47.375 25.766 1 82.25 105 ALA B CA 1
ATOM 4365 C C . ALA B 1 105 ? -13.922 46.656 27.094 1 82.25 105 ALA B C 1
ATOM 4367 O O . ALA B 1 105 ? -14.141 45.438 27.141 1 82.25 105 ALA B O 1
ATOM 4368 N N . ASP B 1 106 ? -13.609 47.375 28.141 1 86.06 106 ASP B N 1
ATOM 4369 C CA . ASP B 1 106 ? -13.617 46.781 29.484 1 86.06 106 ASP B CA 1
ATOM 4370 C C . ASP B 1 106 ? -14.406 47.656 30.453 1 86.06 106 ASP B C 1
ATOM 4372 O O . ASP B 1 106 ? -14.336 48.875 30.391 1 86.06 106 ASP B O 1
ATOM 4376 N N . ARG B 1 107 ? -15.258 47.062 31.297 1 83.62 107 ARG B N 1
ATOM 4377 C CA . ARG B 1 107 ? -15.961 47.719 32.406 1 83.62 107 ARG B CA 1
ATOM 4378 C C . ARG B 1 107 ? -15.672 47.031 33.719 1 83.62 107 ARG B C 1
ATOM 4380 O O . ARG B 1 107 ? -15.656 45.781 33.781 1 83.62 107 ARG B O 1
ATOM 4387 N N . SER B 1 108 ? -15.273 47.75 34.656 1 87.31 108 SER B N 1
ATOM 4388 C CA . SER B 1 108 ? -15.016 47.188 35.969 1 87.31 108 SER B CA 1
ATOM 4389 C C . SER B 1 108 ? -15.828 47.938 37.031 1 87.31 108 SER B C 1
ATOM 4391 O O . SER B 1 108 ? -16.031 49.156 36.938 1 87.31 108 SER B O 1
ATOM 4393 N N . LYS B 1 109 ? -16.406 47.156 38.031 1 86.31 109 LYS B N 1
ATOM 4394 C CA . LYS B 1 109 ? -17.203 47.719 39.125 1 86.31 109 LYS B CA 1
ATOM 4395 C C . LYS B 1 109 ? -16.859 47.094 40.438 1 86.31 109 LYS B C 1
ATOM 4397 O O . LYS B 1 109 ? -16.922 45.875 40.594 1 86.31 109 LYS B O 1
ATOM 4402 N N . PRO B 1 110 ? -16.469 47.938 41.438 1 80.38 110 PRO B N 1
ATOM 4403 C CA . PRO B 1 110 ? -16.344 47.406 42.781 1 80.38 110 PRO B CA 1
ATOM 4404 C C . PRO B 1 110 ? -17.672 46.906 43.344 1 80.38 110 PRO B C 1
ATOM 4406 O O . PRO B 1 110 ? -18.703 47.594 43.219 1 80.38 110 PRO B O 1
ATOM 4409 N N . LEU B 1 111 ? -17.641 45.781 43.875 1 81 111 LEU B N 1
ATOM 4410 C CA . LEU B 1 111 ? -18.891 45.156 44.344 1 81 111 LEU B CA 1
ATOM 4411 C C . LEU B 1 111 ? -19.344 45.781 45.656 1 81 111 LEU B C 1
ATOM 4413 O O . LEU B 1 111 ? -20.5 45.656 46.062 1 81 111 LEU B O 1
ATOM 4417 N N . ASP B 1 112 ? -18.422 46.312 46.469 1 75 112 ASP B N 1
ATOM 4418 C CA . ASP B 1 112 ? -18.766 46.875 47.781 1 75 112 ASP B CA 1
ATOM 4419 C C . ASP B 1 112 ? -19.312 48.281 47.656 1 75 112 ASP B C 1
ATOM 4421 O O . ASP B 1 112 ? -19.484 49 48.625 1 75 112 ASP B O 1
ATOM 4425 N N . GLY B 1 113 ? -19.5 48.75 46.531 1 74.88 113 GLY B N 1
ATOM 4426 C CA . GLY B 1 113 ? -20.031 50.094 46.375 1 74.88 113 GLY B CA 1
ATOM 4427 C C . GLY B 1 113 ? -19.047 51.062 45.719 1 74.88 113 GLY B C 1
ATOM 4428 O O . GLY B 1 113 ? -17.844 50.75 45.656 1 74.88 113 GLY B O 1
ATOM 4429 N N . GLY B 1 114 ? -19.281 51.781 44.625 1 76.69 114 GLY B N 1
ATOM 4430 C CA . GLY B 1 114 ? -18.438 52.719 43.938 1 76.69 114 GLY B CA 1
ATOM 4431 C C . GLY B 1 114 ? -18.781 52.875 42.469 1 76.69 114 GLY B C 1
ATOM 4432 O O . GLY B 1 114 ? -19.719 52.25 41.969 1 76.69 114 GLY B O 1
ATOM 4433 N N . ASP B 1 115 ? -17.969 53.75 41.969 1 81.2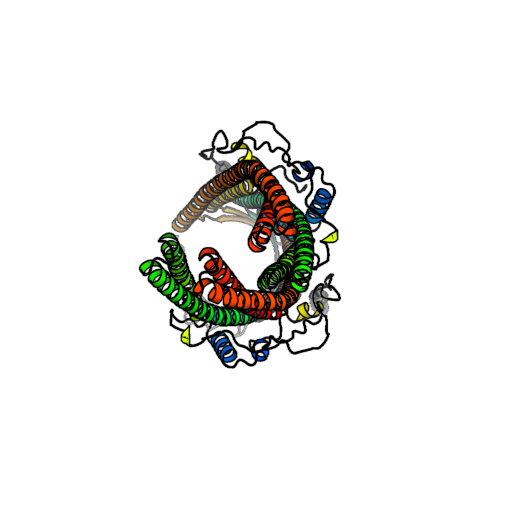5 115 ASP B N 1
ATOM 4434 C CA . ASP B 1 115 ? -18.281 54.062 40.562 1 81.25 115 ASP B CA 1
ATOM 4435 C C . ASP B 1 115 ? -17.688 53.031 39.625 1 81.25 115 ASP B C 1
ATOM 4437 O O . ASP B 1 115 ? -16.641 52.438 39.938 1 81.25 115 ASP B O 1
ATOM 4441 N N . SER B 1 116 ? -18.453 52.688 38.625 1 84.38 116 SER B N 1
ATOM 4442 C CA . SER B 1 116 ? -17.938 51.812 37.562 1 84.38 116 SER B CA 1
ATOM 4443 C C . SER B 1 116 ? -16.906 52.562 36.688 1 84.38 116 SER B C 1
ATOM 4445 O O . SER B 1 116 ? -16.969 53.781 36.594 1 84.38 116 SER B O 1
ATOM 4447 N N . SER B 1 117 ? -15.852 51.906 36.344 1 84.56 117 SER B N 1
ATOM 4448 C CA . SER B 1 117 ? -14.883 52.438 35.406 1 84.56 117 SER B CA 1
ATOM 4449 C C . SER B 1 117 ? -14.977 51.75 34.062 1 84.56 117 SER B C 1
ATOM 4451 O O . SER B 1 117 ? -15.242 50.531 34 1 84.56 117 SER B O 1
ATOM 4453 N N . LYS B 1 118 ? -15.023 52.5 32.906 1 85.62 118 LYS B N 1
ATOM 4454 C CA . LYS B 1 118 ? -15.008 51.969 31.562 1 85.62 118 LYS B CA 1
ATOM 4455 C C . LYS B 1 118 ? -13.695 52.312 30.859 1 85.62 118 LYS B C 1
ATOM 4457 O O . LYS B 1 118 ? -13.102 53.344 31.109 1 85.62 118 LYS B O 1
ATOM 4462 N N . SER B 1 119 ? -13.188 51.406 30.141 1 83.75 119 SER B N 1
ATOM 4463 C CA . SER B 1 119 ? -12 51.656 29.312 1 83.75 119 SER B CA 1
ATOM 4464 C C . SER B 1 119 ? -12.18 51.094 27.906 1 83.75 119 SER B C 1
ATOM 4466 O O . SER B 1 119 ? -12.727 50 27.734 1 83.75 119 SER B O 1
ATOM 4468 N N . TYR B 1 120 ? -11.969 51.875 26.891 1 82.62 120 TYR B N 1
ATOM 4469 C CA . TYR B 1 120 ? -11.961 51.5 25.484 1 82.62 120 TYR B CA 1
ATOM 4470 C C . TYR B 1 120 ? -10.57 51.656 24.891 1 82.62 120 TYR B C 1
ATOM 4472 O O . TYR B 1 120 ? -9.867 52.625 25.172 1 82.62 120 TYR B O 1
ATOM 4480 N N . GLN B 1 121 ? -10.164 50.656 24.172 1 85.19 121 GLN B N 1
ATOM 4481 C CA . GLN B 1 121 ? -8.852 50.688 23.531 1 85.19 121 GLN B CA 1
ATOM 4482 C C . GLN B 1 121 ? -8.922 50.219 22.094 1 85.19 121 GLN B C 1
ATOM 4484 O O . GLN B 1 121 ? -9.68 49.281 21.781 1 85.19 121 GLN B O 1
ATOM 4489 N N . ALA B 1 122 ? -8.25 50.844 21.156 1 84.19 122 ALA B N 1
ATOM 4490 C CA . ALA B 1 122 ? -8.016 50.438 19.766 1 84.19 122 ALA B CA 1
ATOM 4491 C C . ALA B 1 122 ? -6.547 50.594 19.391 1 84.19 122 ALA B C 1
ATOM 4493 O O . ALA B 1 122 ? -5.934 51.625 19.688 1 84.19 122 ALA B O 1
ATOM 4494 N N . SER B 1 123 ? -6.012 49.531 18.844 1 87 123 SER B N 1
ATOM 4495 C CA . SER B 1 123 ? -4.602 49.625 18.5 1 87 123 SER B CA 1
ATOM 4496 C C . SER B 1 123 ? -4.312 48.875 17.188 1 87 123 SER B C 1
ATOM 4498 O O . SER B 1 123 ? -4.891 47.812 16.938 1 87 123 SER B O 1
ATOM 4500 N N . LEU B 1 124 ? -3.576 49.469 16.266 1 86.88 124 LEU B N 1
ATOM 4501 C CA . LEU B 1 124 ? -2.902 48.844 15.133 1 86.88 124 LEU B CA 1
ATOM 4502 C C . LEU B 1 124 ? -1.411 48.688 15.406 1 86.88 124 LEU B C 1
ATOM 4504 O O . LEU B 1 124 ? -0.742 49.625 15.812 1 86.88 124 LEU B O 1
ATOM 4508 N N . SER B 1 125 ? -0.953 47.5 15.289 1 89.38 125 SER B N 1
ATOM 4509 C CA . SER B 1 125 ? 0.441 47.25 15.648 1 89.38 125 SER B CA 1
ATOM 4510 C C . SER B 1 125 ? 1.179 46.531 14.523 1 89.38 125 SER B C 1
ATOM 4512 O O . SER B 1 125 ? 0.574 45.781 13.758 1 89.38 125 SER B O 1
ATOM 4514 N N . VAL B 1 126 ? 2.455 46.844 14.305 1 88.44 126 VAL B N 1
ATOM 4515 C CA . VAL B 1 126 ? 3.395 46.156 13.406 1 88.44 126 VAL B CA 1
ATOM 4516 C C . VAL B 1 126 ? 4.539 45.562 14.211 1 88.44 126 VAL B C 1
ATOM 4518 O O . VAL B 1 126 ? 5.039 46.188 15.156 1 88.44 126 VAL B O 1
ATOM 4521 N N . SER B 1 127 ? 4.844 44.312 14 1 89.81 127 SER B N 1
ATOM 4522 C CA . SER B 1 127 ? 5.965 43.625 14.633 1 89.81 127 SER B CA 1
ATOM 4523 C C . SER B 1 127 ? 6.914 43.062 13.594 1 89.81 127 SER B C 1
ATOM 4525 O O . SER B 1 127 ? 6.473 42.438 12.617 1 89.81 127 SER B O 1
ATOM 4527 N N . TYR B 1 128 ? 8.258 43.312 13.688 1 89.31 128 TYR B N 1
ATOM 4528 C CA . TYR B 1 128 ? 9.273 42.875 12.742 1 89.31 128 TYR B CA 1
ATOM 4529 C C . TYR B 1 128 ? 10.5 42.344 13.477 1 89.31 128 TYR B C 1
ATOM 4531 O O . TYR B 1 128 ? 11.125 43.062 14.258 1 89.31 128 TYR B O 1
ATOM 4539 N N . GLU B 1 129 ? 10.82 41.094 13.227 1 89.19 129 GLU B N 1
ATOM 4540 C CA . GLU B 1 129 ? 12.062 40.562 13.766 1 89.19 129 GLU B CA 1
ATOM 4541 C C . GLU B 1 129 ? 13.211 40.688 12.766 1 89.19 129 GLU B C 1
ATOM 4543 O O . GLU B 1 129 ? 13.133 40.188 11.648 1 89.19 129 GLU B O 1
ATOM 4548 N N . LEU B 1 130 ? 14.281 41.375 13.148 1 87.81 130 LEU B N 1
ATOM 4549 C CA . LEU B 1 130 ? 15.461 41.531 12.305 1 87.81 130 LEU B CA 1
ATOM 4550 C C . LEU B 1 130 ? 16.234 40.219 12.227 1 87.81 130 LEU B C 1
ATOM 4552 O O . LEU B 1 130 ? 16.531 39.594 13.258 1 87.81 130 LEU B O 1
ATOM 4556 N N . ASP B 1 131 ? 16.516 39.812 11.062 1 89.5 131 ASP B N 1
ATOM 4557 C CA . ASP B 1 131 ? 17.266 38.562 10.875 1 89.5 131 ASP B CA 1
ATOM 4558 C C . ASP B 1 131 ? 18.766 38.844 11.008 1 89.5 131 ASP B C 1
ATOM 4560 O O . ASP B 1 131 ? 19.531 38.594 10.07 1 89.5 131 ASP B O 1
ATOM 4564 N N . LEU B 1 132 ? 19.188 39.062 12.133 1 86.62 132 LEU B N 1
ATOM 4565 C CA . LEU B 1 132 ? 20.531 39.531 12.406 1 86.62 132 LEU B CA 1
ATOM 4566 C C . LEU B 1 132 ? 21.547 38.406 12.195 1 86.62 132 LEU B C 1
ATOM 4568 O O . LEU B 1 132 ? 22.641 38.656 11.68 1 86.62 132 LEU B O 1
ATOM 4572 N N . TRP B 1 133 ? 21.141 37.25 12.602 1 87.94 133 TRP B N 1
ATOM 4573 C CA . TRP B 1 133 ? 22.094 36.125 12.633 1 87.94 133 TRP B CA 1
ATOM 4574 C C . TRP B 1 133 ? 21.75 35.094 11.578 1 87.94 133 TRP B C 1
ATOM 4576 O O . TRP B 1 133 ? 22.406 34.062 11.484 1 87.94 133 TRP B O 1
ATOM 4586 N N . GLY B 1 134 ? 20.625 35.312 10.891 1 90.25 134 GLY B N 1
ATOM 4587 C CA . GLY B 1 134 ? 20.266 34.406 9.812 1 90.25 134 GLY B CA 1
ATOM 4588 C C . GLY B 1 134 ? 19.328 33.312 10.266 1 90.25 134 GLY B C 1
ATOM 4589 O O . GLY B 1 134 ? 19.203 32.281 9.594 1 90.25 134 GLY B O 1
ATOM 4590 N N . LYS B 1 135 ? 18.688 33.438 11.391 1 91.31 135 LYS B N 1
ATOM 4591 C CA . LYS B 1 135 ? 17.75 32.469 11.906 1 91.31 135 LYS B CA 1
ATOM 4592 C C . LYS B 1 135 ? 16.578 32.25 10.938 1 91.31 135 LYS B C 1
ATOM 4594 O O . LYS B 1 135 ? 16.25 31.125 10.562 1 91.31 135 LYS B O 1
ATOM 4599 N N . LEU B 1 136 ? 15.953 33.406 10.57 1 91.69 136 LEU B N 1
ATOM 4600 C CA . LEU B 1 136 ? 14.797 33.344 9.695 1 91.69 136 LEU B CA 1
ATOM 4601 C C . LEU B 1 136 ? 15.195 32.875 8.289 1 91.69 136 LEU B C 1
ATOM 4603 O O . LEU B 1 136 ? 14.461 32.125 7.641 1 91.69 136 LEU B O 1
ATOM 4607 N N . SER B 1 137 ? 16.359 33.375 7.883 1 92.19 137 SER B N 1
ATOM 4608 C CA . SER B 1 137 ? 16.875 32.938 6.594 1 92.19 137 SER B CA 1
ATOM 4609 C C . SER B 1 137 ? 17.156 31.438 6.582 1 92.19 137 SER B C 1
ATOM 4611 O O . SER B 1 137 ? 16.891 30.766 5.59 1 92.19 137 SER B O 1
ATOM 4613 N N . ALA B 1 138 ? 17.688 30.875 7.664 1 92.88 138 ALA B N 1
ATOM 4614 C CA . ALA B 1 138 ? 17.953 29.453 7.777 1 92.88 138 ALA B CA 1
ATOM 4615 C C . ALA B 1 138 ? 16.656 28.656 7.723 1 92.88 138 ALA B C 1
ATOM 4617 O O . ALA B 1 138 ? 16.594 27.594 7.082 1 92.88 138 ALA B O 1
ATOM 4618 N N . ALA B 1 139 ? 15.641 29.125 8.406 1 93.12 139 ALA B N 1
ATOM 4619 C CA . ALA B 1 139 ? 14.328 28.484 8.359 1 93.12 139 ALA B CA 1
ATOM 4620 C C . ALA B 1 139 ? 13.758 28.469 6.945 1 93.12 139 ALA B C 1
ATOM 4622 O O . ALA B 1 139 ? 13.164 27.484 6.512 1 93.12 139 ALA B O 1
ATOM 4623 N N . LYS B 1 140 ? 13.898 29.609 6.242 1 93.25 140 LYS B N 1
ATOM 4624 C CA . LYS B 1 140 ? 13.469 29.719 4.852 1 93.25 140 LYS B CA 1
ATOM 4625 C C . LYS B 1 140 ? 14.219 28.719 3.969 1 93.25 140 LYS B C 1
ATOM 4627 O O . LYS B 1 140 ? 13.609 28.016 3.162 1 93.25 140 LYS B O 1
ATOM 4632 N N . ASP B 1 141 ? 15.5 28.672 4.172 1 94 141 ASP B N 1
ATOM 4633 C CA . ASP B 1 141 ? 16.312 27.734 3.408 1 94 141 ASP B CA 1
ATOM 4634 C C . ASP B 1 141 ? 15.867 26.297 3.65 1 94 141 ASP B C 1
ATOM 4636 O O . ASP B 1 141 ? 15.734 25.516 2.707 1 94 141 ASP B O 1
ATOM 4640 N N . GLU B 1 142 ? 15.633 25.891 4.91 1 95.31 142 GLU B N 1
ATOM 4641 C CA . GLU B 1 142 ? 15.148 24.562 5.262 1 95.31 142 GLU B CA 1
ATOM 4642 C C . GLU B 1 142 ? 13.875 24.219 4.492 1 95.31 142 GLU B C 1
ATOM 4644 O O . GLU B 1 142 ? 13.781 23.141 3.898 1 95.31 142 GLU B O 1
ATOM 4649 N N . ALA B 1 143 ? 12.945 25.125 4.484 1 95.81 143 ALA B N 1
ATOM 4650 C CA . ALA B 1 143 ? 11.664 24.906 3.818 1 95.81 143 ALA B CA 1
ATOM 4651 C C . ALA B 1 143 ? 11.844 24.812 2.307 1 95.81 143 ALA B C 1
ATOM 4653 O O . ALA B 1 143 ? 11.18 24.016 1.646 1 95.81 143 ALA B O 1
ATOM 4654 N N . MET B 1 144 ? 12.688 25.672 1.722 1 95.69 144 MET B N 1
ATOM 4655 C CA . MET B 1 144 ? 12.93 25.672 0.283 1 95.69 144 MET B CA 1
ATOM 4656 C C . MET B 1 144 ? 13.57 24.359 -0.154 1 95.69 144 MET B C 1
ATOM 4658 O O . MET B 1 144 ? 13.172 23.766 -1.165 1 95.69 144 MET B O 1
ATOM 4662 N N . TRP B 1 145 ? 14.57 23.875 0.612 1 95.88 145 TRP B N 1
ATOM 4663 C CA . TRP B 1 145 ? 15.195 22.594 0.298 1 95.88 145 TRP B CA 1
ATOM 4664 C C . TRP B 1 145 ? 14.188 21.453 0.408 1 95.88 145 TRP B C 1
ATOM 4666 O O . TRP B 1 145 ? 14.219 20.516 -0.388 1 95.88 145 TRP B O 1
ATOM 4676 N N . THR B 1 146 ? 13.32 21.531 1.402 1 96.69 146 THR B N 1
ATOM 4677 C CA . THR B 1 146 ? 12.273 20.531 1.548 1 96.69 146 THR B CA 1
ATOM 4678 C C . THR B 1 146 ? 11.375 20.5 0.312 1 96.69 146 THR B C 1
ATOM 4680 O O . THR B 1 146 ? 11 19.422 -0.164 1 96.69 146 THR B O 1
ATOM 4683 N N . ALA B 1 147 ? 11.047 21.688 -0.259 1 96.38 147 ALA B N 1
ATOM 4684 C CA . ALA B 1 147 ? 10.242 21.766 -1.473 1 96.38 147 ALA B CA 1
ATOM 4685 C C . ALA B 1 147 ? 10.969 21.141 -2.656 1 96.38 147 ALA B C 1
ATOM 4687 O O . ALA B 1 147 ? 10.359 20.422 -3.463 1 96.38 147 ALA B O 1
ATOM 4688 N N . LEU B 1 148 ? 12.227 21.391 -2.729 1 95.94 148 LEU B N 1
ATOM 4689 C CA . LEU B 1 148 ? 13.008 20.797 -3.812 1 95.94 148 LEU B CA 1
ATOM 4690 C C . LEU B 1 148 ? 13.078 19.281 -3.672 1 95.94 148 LEU B C 1
ATOM 4692 O O . LEU B 1 148 ? 13.023 18.562 -4.668 1 95.94 148 LEU B O 1
ATOM 4696 N N . ALA B 1 149 ? 13.242 18.766 -2.406 1 97.19 149 ALA B N 1
ATOM 4697 C CA . ALA B 1 149 ? 13.195 17.312 -2.166 1 97.19 149 ALA B CA 1
ATOM 4698 C C . ALA B 1 149 ? 11.859 16.734 -2.621 1 97.19 149 ALA B C 1
ATOM 4700 O O . ALA B 1 149 ? 11.82 15.68 -3.252 1 97.19 149 ALA B O 1
ATOM 4701 N N . THR B 1 150 ? 10.805 17.469 -2.35 1 97.12 150 THR B N 1
ATOM 4702 C CA . THR B 1 150 ? 9.461 17.016 -2.717 1 97.12 150 THR B CA 1
ATOM 4703 C C . THR B 1 150 ? 9.289 17.016 -4.234 1 97.12 150 THR B C 1
ATOM 4705 O O . THR B 1 150 ? 8.594 16.172 -4.785 1 97.12 150 THR B O 1
ATOM 4708 N N . GLN B 1 151 ? 9.922 17.953 -4.902 1 95.94 151 GLN B N 1
ATOM 4709 C CA . GLN B 1 151 ? 9.914 17.984 -6.363 1 95.94 151 GLN B CA 1
ATOM 4710 C C . GLN B 1 151 ? 10.531 16.703 -6.938 1 95.94 151 GLN B C 1
ATOM 4712 O O . GLN B 1 151 ? 10.008 16.141 -7.895 1 95.94 151 GLN B O 1
ATOM 4717 N N . GLN B 1 152 ? 11.586 16.25 -6.352 1 95.44 152 GLN B N 1
ATOM 4718 C CA . GLN B 1 152 ? 12.227 15.023 -6.809 1 95.44 152 GLN B CA 1
ATOM 4719 C C . GLN B 1 152 ? 11.367 13.805 -6.477 1 95.44 152 GLN B C 1
ATOM 4721 O O . GLN B 1 152 ? 11.352 12.82 -7.223 1 95.44 152 GLN B O 1
ATOM 4726 N N . GLU B 1 153 ? 10.672 13.867 -5.391 1 95.94 153 GLU B N 1
ATOM 4727 C CA . GLU B 1 153 ? 9.719 12.805 -5.066 1 95.94 153 GLU B CA 1
ATOM 4728 C C . GLU B 1 153 ? 8.656 12.664 -6.152 1 95.94 153 GLU B C 1
ATOM 4730 O O . GLU B 1 153 ? 8.273 11.555 -6.516 1 95.94 153 GLU B O 1
ATOM 4735 N N . ARG B 1 154 ? 8.156 13.789 -6.656 1 96.19 154 ARG B N 1
ATOM 4736 C CA . ARG B 1 154 ? 7.203 13.766 -7.762 1 96.19 154 ARG B CA 1
ATOM 4737 C C . ARG B 1 154 ? 7.82 13.141 -9.008 1 96.19 154 ARG B C 1
ATOM 4739 O O . ARG B 1 154 ? 7.176 12.336 -9.688 1 96.19 154 ARG B O 1
ATOM 4746 N N . GLU B 1 155 ? 9.047 13.523 -9.242 1 94.81 155 GLU B N 1
ATOM 4747 C CA . GLU B 1 155 ? 9.75 12.945 -10.391 1 94.81 155 GLU B CA 1
ATOM 4748 C C . GLU B 1 155 ? 9.914 11.438 -10.242 1 94.81 155 GLU B C 1
ATOM 4750 O O . GLU B 1 155 ? 9.719 10.688 -11.203 1 94.81 155 GLU B O 1
ATOM 4755 N N . ALA B 1 156 ? 10.281 10.969 -9.078 1 95.25 156 ALA B N 1
ATOM 4756 C CA . ALA B 1 156 ? 10.414 9.539 -8.805 1 95.25 156 ALA B CA 1
ATOM 4757 C C . ALA B 1 156 ? 9.086 8.82 -9.031 1 95.25 156 ALA B C 1
ATOM 4759 O O . ALA B 1 156 ? 9.055 7.711 -9.57 1 95.25 156 ALA B O 1
ATOM 4760 N N . THR B 1 157 ? 8.023 9.461 -8.633 1 95.75 157 THR B N 1
ATOM 4761 C CA . THR B 1 157 ? 6.695 8.898 -8.852 1 95.75 157 THR B CA 1
ATOM 4762 C C . THR B 1 157 ? 6.398 8.75 -10.336 1 95.75 157 THR B C 1
ATOM 4764 O O . THR B 1 157 ? 5.898 7.715 -10.781 1 95.75 157 THR B O 1
ATOM 4767 N N . ALA B 1 158 ? 6.73 9.781 -11.047 1 95.06 158 ALA B N 1
ATOM 4768 C CA . ALA B 1 158 ? 6.512 9.75 -12.484 1 95.06 158 ALA B CA 1
ATOM 4769 C C . ALA B 1 158 ? 7.309 8.617 -13.141 1 95.06 158 ALA B C 1
ATOM 4771 O O . ALA B 1 158 ? 6.77 7.855 -13.945 1 95.06 158 ALA B O 1
ATOM 4772 N N . GLN B 1 159 ? 8.539 8.469 -12.789 1 94.19 159 GLN B N 1
ATOM 4773 C CA . GLN B 1 159 ? 9.391 7.426 -13.352 1 94.19 159 GLN B CA 1
ATOM 4774 C C . GLN B 1 159 ? 8.867 6.039 -13.008 1 94.19 159 GLN B C 1
ATOM 4776 O O . GLN B 1 159 ? 8.867 5.137 -13.844 1 94.19 159 GLN B O 1
ATOM 4781 N N . SER B 1 160 ? 8.469 5.891 -11.773 1 95.62 160 SER B N 1
ATOM 4782 C CA . SER B 1 160 ? 7.91 4.613 -11.344 1 95.62 160 SER B CA 1
ATOM 4783 C C . SER B 1 160 ? 6.637 4.285 -12.117 1 95.62 160 SER B C 1
ATOM 4785 O O . SER B 1 160 ? 6.406 3.131 -12.484 1 95.62 160 SER B O 1
ATOM 4787 N N . LEU B 1 161 ? 5.828 5.312 -12.398 1 96.06 161 LEU B N 1
ATOM 4788 C CA . LEU B 1 161 ? 4.586 5.121 -13.141 1 96.06 161 LEU B CA 1
ATOM 4789 C C . LEU B 1 161 ? 4.867 4.691 -14.57 1 96.06 161 LEU B C 1
ATOM 4791 O O . LEU B 1 161 ? 4.172 3.828 -15.117 1 96.06 161 LEU B O 1
ATOM 4795 N N . VAL B 1 162 ? 5.844 5.301 -15.156 1 95.88 162 VAL B N 1
ATOM 4796 C CA . VAL B 1 162 ? 6.223 4.938 -16.516 1 95.88 162 VAL B CA 1
ATOM 4797 C C . VAL B 1 162 ? 6.629 3.465 -16.562 1 95.88 162 VAL B C 1
ATOM 4799 O O . VAL B 1 162 ? 6.148 2.709 -17.406 1 95.88 162 VAL B O 1
ATOM 4802 N N . ALA B 1 163 ? 7.48 3.033 -15.641 1 96.25 163 ALA B N 1
ATOM 4803 C CA . ALA B 1 163 ? 7.938 1.647 -15.586 1 96.25 163 ALA B CA 1
ATOM 4804 C C . ALA B 1 163 ? 6.773 0.693 -15.344 1 96.25 163 ALA B C 1
ATOM 4806 O O . ALA B 1 163 ? 6.652 -0.337 -16.016 1 96.25 163 ALA B O 1
ATOM 4807 N N . THR B 1 164 ? 5.914 1.05 -14.406 1 97.44 164 THR B N 1
ATOM 4808 C CA . THR B 1 164 ? 4.773 0.209 -14.062 1 97.44 164 THR B CA 1
ATOM 4809 C C . THR B 1 164 ? 3.824 0.079 -15.25 1 97.44 164 THR B C 1
ATOM 4811 O O . THR B 1 164 ? 3.318 -1.01 -15.531 1 97.44 164 THR B O 1
ATOM 4814 N N . THR B 1 165 ? 3.594 1.196 -15.969 1 97.19 165 THR B N 1
ATOM 4815 C CA . THR B 1 165 ? 2.73 1.175 -17.141 1 97.19 165 THR B CA 1
ATOM 4816 C C . THR B 1 165 ? 3.295 0.243 -18.219 1 97.19 165 THR B C 1
ATOM 4818 O O . THR B 1 165 ? 2.572 -0.596 -18.75 1 97.19 165 THR B O 1
ATOM 4821 N N . ALA B 1 166 ? 4.551 0.359 -18.453 1 96.75 166 ALA B N 1
ATOM 4822 C CA . ALA B 1 166 ? 5.191 -0.499 -19.453 1 96.75 166 ALA B CA 1
ATOM 4823 C C . ALA B 1 166 ? 5.105 -1.968 -19.047 1 96.75 166 ALA B C 1
ATOM 4825 O O . ALA B 1 166 ? 4.77 -2.824 -19.875 1 96.75 166 ALA B O 1
ATOM 4826 N N . GLN B 1 167 ? 5.371 -2.264 -17.781 1 97.56 167 GLN B N 1
ATOM 4827 C CA . GLN B 1 167 ? 5.359 -3.633 -17.281 1 97.56 167 GLN B CA 1
ATOM 4828 C C . GLN B 1 167 ? 3.967 -4.246 -17.391 1 97.56 167 GLN B C 1
ATOM 4830 O O . GLN B 1 167 ? 3.818 -5.387 -17.828 1 97.56 167 GLN B O 1
ATOM 4835 N N . LEU B 1 168 ? 2.963 -3.484 -17.047 1 97.56 168 LEU B N 1
ATOM 4836 C CA . LEU B 1 168 ? 1.602 -4 -17.125 1 97.56 168 LEU B CA 1
ATOM 4837 C C . LEU B 1 168 ? 1.167 -4.156 -18.578 1 97.56 168 LEU B C 1
ATOM 4839 O O . LEU B 1 168 ? 0.46 -5.105 -18.922 1 97.56 168 LEU B O 1
ATOM 4843 N N . TYR B 1 169 ? 1.584 -3.203 -19.438 1 97.25 169 TYR B N 1
ATOM 4844 C CA . TYR B 1 169 ? 1.323 -3.289 -20.875 1 97.25 169 TYR B CA 1
ATOM 4845 C C . TYR B 1 169 ? 1.872 -4.59 -21.438 1 97.25 169 TYR B C 1
ATOM 4847 O O . TYR B 1 169 ? 1.148 -5.336 -22.109 1 97.25 169 TYR B O 1
ATOM 4855 N N . TRP B 1 170 ? 3.08 -4.891 -21.141 1 97.75 170 TRP B N 1
ATOM 4856 C CA . TRP B 1 170 ? 3.711 -6.109 -21.641 1 97.75 170 TRP B CA 1
ATOM 4857 C C . TRP B 1 170 ? 3.133 -7.344 -20.953 1 97.75 170 TRP B C 1
ATOM 4859 O O . TRP B 1 170 ? 3.027 -8.406 -21.578 1 97.75 170 TRP B O 1
ATOM 4869 N N . GLN B 1 171 ? 2.736 -7.234 -19.672 1 98.06 171 GLN B N 1
ATOM 4870 C CA . GLN B 1 171 ? 2.107 -8.352 -18.984 1 98.06 171 GLN B CA 1
ATOM 4871 C C . GLN B 1 171 ? 0.808 -8.766 -19.672 1 98.06 171 GLN B C 1
ATOM 4873 O O . GLN B 1 171 ? 0.534 -9.953 -19.828 1 98.06 171 GLN B O 1
ATOM 4878 N N . ILE B 1 172 ? 0.037 -7.75 -20.094 1 97.81 172 ILE B N 1
ATOM 4879 C CA . ILE B 1 172 ? -1.217 -8.039 -20.781 1 97.81 172 ILE B CA 1
ATOM 4880 C C . ILE B 1 172 ? -0.927 -8.727 -22.109 1 97.81 172 ILE B C 1
ATOM 4882 O O . ILE B 1 172 ? -1.569 -9.719 -22.469 1 97.81 172 ILE B O 1
ATOM 4886 N N . GLY B 1 173 ? 0.057 -8.227 -22.875 1 97.56 173 GLY B N 1
ATOM 4887 C CA . GLY B 1 173 ? 0.46 -8.898 -24.094 1 97.56 173 GLY B CA 1
ATOM 4888 C C . GLY B 1 173 ? 0.918 -10.328 -23.875 1 97.56 173 GLY B C 1
ATOM 4889 O O . GLY B 1 173 ? 0.517 -11.234 -24.609 1 97.56 173 GLY B O 1
ATOM 4890 N N . TYR B 1 174 ? 1.739 -10.562 -22.812 1 98.06 174 TYR B N 1
ATOM 4891 C CA . TYR B 1 174 ? 2.229 -11.883 -22.453 1 98.06 174 TYR B CA 1
ATOM 4892 C C . TYR B 1 174 ? 1.072 -12.82 -22.125 1 98.06 174 TYR B C 1
ATOM 4894 O O . TYR B 1 174 ? 1.014 -13.945 -22.625 1 98.06 174 TYR B O 1
ATOM 4902 N N . LEU B 1 175 ? 0.104 -12.305 -21.344 1 98.31 175 LEU B N 1
ATOM 4903 C CA . LEU B 1 175 ? -1.012 -13.148 -20.906 1 98.31 175 LEU B CA 1
ATOM 4904 C C . LEU B 1 175 ? -1.951 -13.438 -22.078 1 98.31 175 LEU B C 1
ATOM 4906 O O . LEU B 1 175 ? -2.52 -14.531 -22.156 1 98.31 175 LEU B O 1
ATOM 4910 N N . ASN B 1 176 ? -2.139 -12.484 -22.984 1 97.75 176 ASN B N 1
ATOM 4911 C CA . ASN B 1 176 ? -2.914 -12.758 -24.203 1 97.75 176 ASN B CA 1
ATOM 4912 C C . ASN B 1 176 ? -2.281 -13.867 -25.031 1 97.75 176 ASN B C 1
ATOM 4914 O O . ASN B 1 176 ? -2.977 -14.773 -25.5 1 97.75 176 ASN B O 1
ATOM 4918 N N . GLN B 1 177 ? -0.991 -13.812 -25.172 1 97.81 177 GLN B N 1
ATOM 4919 C CA . GLN B 1 177 ? -0.295 -14.852 -25.938 1 97.81 177 GLN B CA 1
ATOM 4920 C C . GLN B 1 177 ? -0.315 -16.188 -25.188 1 97.81 177 GLN B C 1
ATOM 4922 O O . GLN B 1 177 ? -0.403 -17.25 -25.812 1 97.81 177 GLN B O 1
ATOM 4927 N N . ARG B 1 178 ? -0.22 -16.141 -23.844 1 97.94 178 ARG B N 1
ATOM 4928 C CA . ARG B 1 178 ? -0.314 -17.359 -23.047 1 97.94 178 ARG B CA 1
ATOM 4929 C C . ARG B 1 178 ? -1.687 -18.016 -23.203 1 97.94 178 ARG B C 1
ATOM 4931 O O . ARG B 1 178 ? -1.796 -19.234 -23.281 1 97.94 178 ARG B O 1
ATOM 4938 N N . VAL B 1 179 ? -2.742 -17.172 -23.234 1 97.75 179 VAL B N 1
ATOM 4939 C CA . VAL B 1 179 ? -4.098 -17.672 -23.453 1 97.75 179 VAL B CA 1
ATOM 4940 C C . VAL B 1 179 ? -4.207 -18.297 -24.828 1 97.75 179 VAL B C 1
ATOM 4942 O O . VAL B 1 179 ? -4.785 -19.375 -24.984 1 97.75 179 VAL B O 1
ATOM 4945 N N . GLU B 1 180 ? -3.637 -17.703 -25.812 1 97.31 180 GLU B N 1
ATOM 4946 C CA . GLU B 1 180 ? -3.646 -18.266 -27.172 1 97.31 180 GLU B CA 1
ATOM 4947 C C . GLU B 1 180 ? -2.889 -19.578 -27.234 1 97.31 180 GLU B C 1
ATOM 4949 O O . GLU B 1 180 ? -3.379 -20.562 -27.797 1 97.31 180 GLU B O 1
ATOM 4954 N N . LEU B 1 181 ? -1.688 -19.609 -26.594 1 97.62 181 LEU B N 1
ATOM 4955 C CA . LEU B 1 181 ? -0.908 -20.844 -26.531 1 97.62 181 LEU B CA 1
ATOM 4956 C C . LEU B 1 181 ? -1.697 -21.938 -25.828 1 97.62 181 LEU B C 1
ATOM 4958 O O . LEU B 1 181 ? -1.696 -23.094 -26.297 1 97.62 181 LEU B O 1
ATOM 4962 N N . SER B 1 182 ? -2.324 -21.594 -24.781 1 98 182 SER B N 1
ATOM 4963 C CA . SER B 1 182 ? -3.119 -22.562 -24.031 1 98 182 SER B CA 1
ATOM 4964 C C . SER B 1 182 ? -4.289 -23.078 -24.859 1 98 182 SER B C 1
ATOM 4966 O O . SER B 1 182 ? -4.613 -24.266 -24.812 1 98 182 SER B O 1
ATOM 4968 N N . ASN B 1 183 ? -4.945 -22.234 -25.656 1 97.94 183 ASN B N 1
ATOM 4969 C CA . ASN B 1 183 ? -6.012 -22.656 -26.547 1 97.94 183 ASN B CA 1
ATOM 4970 C C . ASN B 1 183 ? -5.504 -23.625 -27.609 1 97.94 183 ASN B C 1
ATOM 4972 O O . ASN B 1 183 ? -6.16 -24.625 -27.891 1 97.94 183 ASN B O 1
ATOM 4976 N N . ASN B 1 184 ? -4.371 -23.359 -28.156 1 97.62 184 ASN B N 1
ATOM 4977 C CA . ASN B 1 184 ? -3.758 -24.281 -29.125 1 97.62 184 ASN B CA 1
ATOM 4978 C C . ASN B 1 184 ? -3.441 -25.625 -28.484 1 97.62 184 ASN B C 1
ATOM 4980 O O . ASN B 1 184 ? -3.639 -26.672 -29.109 1 97.62 184 ASN B O 1
ATOM 4984 N N . ASP B 1 185 ? -2.92 -25.578 -27.25 1 97.56 185 ASP B N 1
ATOM 4985 C CA . ASP B 1 185 ? -2.637 -26.797 -26.516 1 97.56 185 ASP B CA 1
ATOM 4986 C C . ASP B 1 185 ? -3.9 -27.641 -26.328 1 97.56 185 ASP B C 1
ATOM 4988 O O . ASP B 1 185 ? -3.869 -28.859 -26.484 1 97.56 185 ASP B O 1
ATOM 4992 N N . ILE B 1 186 ? -5.008 -26.953 -26 1 98.25 186 ILE B N 1
ATOM 4993 C CA . ILE B 1 186 ? -6.285 -27.625 -25.797 1 98.25 186 ILE B CA 1
ATOM 4994 C C . ILE B 1 186 ? -6.75 -28.25 -27.125 1 98.25 186 ILE B C 1
ATOM 4996 O O . ILE B 1 186 ? -7.188 -29.391 -27.156 1 98.25 186 ILE B O 1
ATOM 5000 N N . ASN B 1 187 ? -6.629 -27.562 -28.219 1 97.81 187 ASN B N 1
ATOM 5001 C CA . ASN B 1 187 ? -7 -28.094 -29.531 1 97.81 187 ASN B CA 1
ATOM 5002 C C . ASN B 1 187 ? -6.184 -29.328 -29.906 1 97.81 187 ASN B C 1
ATOM 5004 O O . ASN B 1 187 ? -6.734 -30.328 -30.359 1 97.81 187 ASN B O 1
ATOM 5008 N N . ASP B 1 188 ? -4.871 -29.234 -29.688 1 96.69 188 ASP B N 1
ATOM 5009 C CA . ASP B 1 188 ? -3.992 -30.375 -29.969 1 96.69 188 ASP B CA 1
ATOM 5010 C C . ASP B 1 188 ? -4.383 -31.578 -29.109 1 96.69 188 ASP B C 1
ATOM 5012 O O . ASP B 1 188 ? -4.398 -32.719 -29.609 1 96.69 188 ASP B O 1
ATOM 5016 N N . ALA B 1 189 ? -4.668 -31.344 -27.875 1 97.69 189 ALA B N 1
ATOM 5017 C CA . ALA B 1 189 ? -5.055 -32.406 -26.969 1 97.69 189 ALA B CA 1
ATOM 5018 C C . ALA B 1 189 ? -6.391 -33.031 -27.375 1 97.69 189 ALA B C 1
ATOM 5020 O O . ALA B 1 189 ? -6.594 -34.25 -27.234 1 97.69 189 ALA B O 1
ATOM 5021 N N . GLN B 1 190 ? -7.32 -32.219 -27.859 1 97.88 190 GLN B N 1
ATOM 5022 C CA . GLN B 1 190 ? -8.602 -32.688 -28.359 1 97.88 190 GLN B CA 1
ATOM 5023 C C . GLN B 1 190 ? -8.398 -33.594 -29.578 1 97.88 190 GLN B C 1
ATOM 5025 O O . GLN B 1 190 ? -9.062 -34.625 -29.703 1 97.88 190 GLN B O 1
ATOM 5030 N N . GLU B 1 191 ? -7.535 -33.219 -30.438 1 96.31 191 GLU B N 1
ATOM 5031 C CA . GLU B 1 191 ? -7.219 -34.031 -31.609 1 96.31 191 GLU B CA 1
ATOM 5032 C C . GLU B 1 191 ? -6.598 -35.375 -31.203 1 96.31 191 GLU B C 1
ATOM 5034 O O . GLU B 1 191 ? -6.941 -36.406 -31.75 1 96.31 191 GLU B O 1
ATOM 5039 N N . THR B 1 192 ? -5.676 -35.281 -30.266 1 96.25 192 THR B N 1
ATOM 5040 C CA . THR B 1 192 ? -5.043 -36.5 -29.766 1 96.25 192 THR B CA 1
ATOM 5041 C C . THR B 1 192 ? -6.078 -37.406 -29.141 1 96.25 192 THR B C 1
ATOM 5043 O O . THR B 1 192 ? -6.051 -38.625 -29.375 1 96.25 192 THR B O 1
ATOM 5046 N N . LEU B 1 193 ? -7.023 -36.875 -28.344 1 97.19 193 LEU B N 1
ATOM 5047 C CA . LEU B 1 193 ? -8.078 -37.688 -27.734 1 97.19 193 LEU B CA 1
ATOM 5048 C C . LEU B 1 193 ? -8.977 -38.312 -28.797 1 97.19 193 LEU B C 1
ATOM 5050 O O . LEU B 1 193 ? -9.297 -39.5 -28.734 1 97.19 193 LEU B O 1
ATOM 5054 N N . ALA B 1 194 ? -9.32 -37.594 -29.828 1 96.62 194 ALA B N 1
ATOM 5055 C CA . ALA B 1 194 ? -10.172 -38.094 -30.906 1 96.62 194 ALA B CA 1
ATOM 5056 C C . ALA B 1 194 ? -9.492 -39.25 -31.641 1 96.62 194 ALA B C 1
ATOM 5058 O O . ALA B 1 194 ? -10.133 -40.25 -31.938 1 96.62 194 ALA B O 1
ATOM 5059 N N . LEU B 1 195 ? -8.234 -39 -31.938 1 94.69 195 LEU B N 1
ATOM 5060 C CA . LEU B 1 195 ? -7.461 -40.062 -32.594 1 94.69 195 LEU B CA 1
ATOM 5061 C C . LEU B 1 195 ? -7.414 -41.312 -31.734 1 94.69 195 LEU B C 1
ATOM 5063 O O . LEU B 1 195 ? -7.648 -42.438 -32.219 1 94.69 195 LEU B O 1
ATOM 5067 N N . THR B 1 196 ? -7.121 -41.125 -30.484 1 95.38 196 THR B N 1
ATOM 5068 C CA . THR B 1 196 ? -6.996 -42.25 -29.562 1 95.38 196 THR B CA 1
ATOM 5069 C C . THR B 1 196 ? -8.336 -42.969 -29.391 1 95.38 196 THR B C 1
ATOM 5071 O O . THR B 1 196 ? -8.383 -44.188 -29.328 1 95.38 196 THR B O 1
ATOM 5074 N N . GLU B 1 197 ? -9.445 -42.25 -29.375 1 96 197 GLU B N 1
ATOM 5075 C CA . GLU B 1 197 ? -10.773 -42.844 -29.281 1 96 197 GLU B CA 1
ATOM 5076 C C . GLU B 1 197 ? -11.102 -43.656 -30.531 1 96 197 GLU B C 1
ATOM 5078 O O . GLU B 1 197 ? -11.695 -44.75 -30.422 1 96 197 GLU B O 1
ATOM 5083 N N . SER B 1 198 ? -10.742 -43.156 -31.641 1 94.75 198 SER B N 1
ATOM 5084 C CA . SER B 1 198 ? -10.953 -43.906 -32.875 1 94.75 198 SER B CA 1
ATOM 5085 C C . SER B 1 198 ? -10.156 -45.188 -32.906 1 94.75 198 SER B C 1
ATOM 5087 O O . SER B 1 198 ? -10.688 -46.25 -33.25 1 94.75 198 SER B O 1
ATOM 5089 N N . GLN B 1 199 ? -8.891 -45.156 -32.5 1 94 199 GLN B N 1
ATOM 5090 C CA . GLN B 1 199 ? -8.031 -46.344 -32.438 1 94 199 GLN B CA 1
ATOM 5091 C C . GLN B 1 199 ? -8.578 -47.375 -31.438 1 94 199 GLN B C 1
ATOM 5093 O O . GLN B 1 199 ? -8.5 -48.562 -31.688 1 94 199 GLN B O 1
ATOM 5098 N N . TYR B 1 200 ? -9.109 -46.906 -30.375 1 94.69 200 TYR B N 1
ATOM 5099 C CA . TYR B 1 200 ? -9.695 -47.781 -29.375 1 94.69 200 TYR B CA 1
ATOM 5100 C C . TYR B 1 200 ? -10.922 -48.5 -29.938 1 94.69 200 TYR B C 1
ATOM 5102 O O . TYR B 1 200 ? -11.086 -49.688 -29.734 1 94.69 200 TYR B O 1
ATOM 5110 N N . ARG B 1 201 ? -11.734 -47.75 -30.656 1 95.06 201 ARG B N 1
ATOM 5111 C CA . ARG B 1 201 ? -12.945 -48.344 -31.25 1 95.06 201 ARG B CA 1
ATOM 5112 C C . ARG B 1 201 ? -12.594 -49.406 -32.25 1 95.06 201 ARG B C 1
ATOM 5114 O O . ARG B 1 201 ? -13.328 -50.406 -32.406 1 95.06 201 ARG B O 1
ATOM 5121 N N . HIS B 1 202 ? -11.43 -49.312 -32.812 1 94.06 202 HIS B N 1
ATOM 5122 C CA . HIS B 1 202 ? -11.008 -50.25 -33.844 1 94.06 202 HIS B CA 1
ATOM 5123 C C . HIS B 1 202 ? -10.078 -51.312 -33.25 1 94.06 202 HIS B C 1
ATOM 5125 O O . HIS B 1 202 ? -9.531 -52.156 -34 1 94.06 202 HIS B O 1
ATOM 5131 N N . GLY B 1 203 ? -9.82 -51.25 -31.984 1 92.31 203 GLY B N 1
ATOM 5132 C CA . GLY B 1 203 ? -9.117 -52.312 -31.266 1 92.31 203 GLY B CA 1
ATOM 5133 C C . GLY B 1 203 ? -7.609 -52.188 -31.359 1 92.31 203 GLY B C 1
ATOM 5134 O O . GLY B 1 203 ? -6.879 -53.094 -30.938 1 92.31 203 GLY B O 1
ATOM 5135 N N . SER B 1 204 ? -7.113 -51.062 -31.797 1 91.56 204 SER B N 1
ATOM 5136 C CA . SER B 1 204 ? -5.68 -50.875 -32 1 91.56 204 SER B CA 1
ATOM 5137 C C . SER B 1 204 ? -4.984 -50.469 -30.719 1 91.56 204 SER B C 1
ATOM 5139 O O . SER B 1 204 ? -3.766 -50.594 -30.594 1 91.56 204 SER B O 1
ATOM 5141 N N . VAL B 1 205 ? -5.691 -49.812 -29.828 1 92.25 205 VAL B N 1
ATOM 5142 C CA . VAL B 1 205 ? -5.129 -49.375 -28.547 1 92.25 205 VAL B CA 1
ATOM 5143 C C . VAL B 1 205 ? -6.086 -49.75 -27.406 1 92.25 205 VAL B C 1
ATOM 5145 O O . VAL B 1 205 ? -7.191 -50.25 -27.656 1 92.25 205 VAL B O 1
ATOM 5148 N N . THR B 1 206 ? -5.652 -49.562 -26.156 1 92.5 206 THR B N 1
ATOM 5149 C CA . THR B 1 206 ? -6.449 -49.969 -25 1 92.5 206 THR B CA 1
ATOM 5150 C C . THR B 1 206 ? -7.172 -48.75 -24.406 1 92.5 206 THR B C 1
ATOM 5152 O O . THR B 1 206 ? -6.918 -47.625 -24.812 1 92.5 206 THR B O 1
ATOM 5155 N N . ARG B 1 207 ? -8.094 -49.031 -23.438 1 93.81 207 ARG B N 1
ATOM 5156 C CA . ARG B 1 207 ? -8.836 -48 -22.734 1 93.81 207 ARG B CA 1
ATOM 5157 C C . ARG B 1 207 ? -7.895 -47.062 -21.969 1 93.81 207 ARG B C 1
ATOM 5159 O O . ARG B 1 207 ? -8.203 -45.906 -21.766 1 93.81 207 ARG B O 1
ATOM 5166 N N . LEU B 1 208 ? -6.766 -47.562 -21.625 1 94.38 208 LEU B N 1
ATOM 5167 C CA . LEU B 1 208 ? -5.762 -46.781 -20.906 1 94.38 208 LEU B CA 1
ATOM 5168 C C . LEU B 1 208 ? -5.297 -45.594 -21.734 1 94.38 208 LEU B C 1
ATOM 5170 O O . LEU B 1 208 ? -5.07 -44.5 -21.188 1 94.38 208 LEU B O 1
ATOM 5174 N N . ASN B 1 209 ? -5.152 -45.812 -22.984 1 94.38 209 ASN B N 1
ATOM 5175 C CA . ASN B 1 209 ? -4.75 -44.719 -23.875 1 94.38 209 ASN B CA 1
ATOM 5176 C C . ASN B 1 209 ? -5.754 -43.594 -23.844 1 94.38 209 ASN B C 1
ATOM 5178 O O . ASN B 1 209 ? -5.367 -42.406 -23.797 1 94.38 209 ASN B O 1
ATOM 5182 N N . VAL B 1 210 ? -7.023 -43.906 -23.828 1 96.75 210 VAL B N 1
ATOM 5183 C CA . VAL B 1 210 ? -8.094 -42.938 -23.812 1 96.75 210 VAL B CA 1
ATOM 5184 C C . VAL B 1 210 ? -8.078 -42.188 -22.484 1 96.75 210 VAL B C 1
ATOM 5186 O O . VAL B 1 210 ? -8.172 -40.938 -22.453 1 96.75 210 VAL B O 1
ATOM 5189 N N . LEU B 1 211 ? -7.934 -42.875 -21.391 1 96.56 211 LEU B N 1
ATOM 5190 C CA . LEU B 1 211 ? -7.906 -42.25 -20.062 1 96.56 211 LEU B CA 1
ATOM 5191 C C . LEU B 1 211 ? -6.75 -41.281 -19.953 1 96.56 211 LEU B C 1
ATOM 5193 O O . LEU B 1 211 ? -6.91 -40.188 -19.375 1 96.56 211 LEU B O 1
ATOM 5197 N N . GLU B 1 212 ? -5.598 -41.625 -20.469 1 96.31 212 GLU B N 1
ATOM 5198 C CA . GLU B 1 212 ? -4.426 -40.75 -20.422 1 96.31 212 GLU B CA 1
ATOM 5199 C C . GLU B 1 212 ? -4.656 -39.469 -21.219 1 96.31 212 GLU B C 1
ATOM 5201 O O . GLU B 1 212 ? -4.297 -38.375 -20.781 1 96.31 212 GLU B O 1
ATOM 5206 N N . ALA B 1 213 ? -5.223 -39.625 -22.344 1 96.94 213 ALA B N 1
ATOM 5207 C CA . ALA B 1 213 ? -5.527 -38.438 -23.172 1 96.94 213 ALA B CA 1
ATOM 5208 C C . ALA B 1 213 ? -6.559 -37.562 -22.484 1 96.94 213 ALA B C 1
ATOM 5210 O O . ALA B 1 213 ? -6.441 -36.312 -22.531 1 96.94 213 ALA B O 1
ATOM 5211 N N . GLN B 1 214 ? -7.566 -38.188 -21.875 1 97.19 214 GLN B N 1
ATOM 5212 C CA . GLN B 1 214 ? -8.602 -37.438 -21.172 1 97.19 214 GLN B CA 1
ATOM 5213 C C . GLN B 1 214 ? -8.016 -36.656 -19.984 1 97.19 214 GLN B C 1
ATOM 5215 O O . GLN B 1 214 ? -8.367 -35.5 -19.781 1 97.19 214 GLN B O 1
ATOM 5220 N N . ARG B 1 215 ? -7.16 -37.25 -19.234 1 96.69 215 ARG B N 1
ATOM 5221 C CA . ARG B 1 215 ? -6.492 -36.594 -18.109 1 96.69 215 ARG B CA 1
ATOM 5222 C C . ARG B 1 215 ? -5.73 -35.344 -18.562 1 96.69 215 ARG B C 1
ATOM 5224 O O . ARG B 1 215 ? -5.832 -34.281 -17.938 1 96.69 215 ARG B O 1
ATOM 5231 N N . THR B 1 216 ? -4.98 -35.531 -19.625 1 96.81 216 THR B N 1
ATOM 5232 C CA . THR B 1 216 ? -4.164 -34.438 -20.141 1 96.81 216 THR B CA 1
ATOM 5233 C C . THR B 1 216 ? -5.043 -33.281 -20.578 1 96.81 216 THR B C 1
ATOM 5235 O O . THR B 1 216 ? -4.773 -32.125 -20.234 1 96.81 216 THR B O 1
ATOM 5238 N N . LEU B 1 217 ? -6.152 -33.531 -21.359 1 97.31 217 LEU B N 1
ATOM 5239 C CA . LEU B 1 217 ? -7.055 -32.5 -21.828 1 97.31 217 LEU B CA 1
ATOM 5240 C C . LEU B 1 217 ? -7.672 -31.734 -20.672 1 97.31 217 LEU B C 1
ATOM 5242 O O . LEU B 1 217 ? -7.668 -30.516 -20.656 1 97.31 217 LEU B O 1
ATOM 5246 N N . ALA B 1 218 ? -8.133 -32.469 -19.688 1 97.81 218 ALA B N 1
ATOM 5247 C CA . ALA B 1 218 ? -8.758 -31.859 -18.531 1 97.81 218 ALA B CA 1
ATOM 5248 C C . ALA B 1 218 ? -7.773 -30.953 -17.781 1 97.81 218 ALA B C 1
ATOM 5250 O O . ALA B 1 218 ? -8.133 -29.859 -17.344 1 97.81 218 ALA B O 1
ATOM 5251 N N . GLY B 1 219 ? -6.543 -31.375 -17.656 1 97.12 219 GLY B N 1
ATOM 5252 C CA . GLY B 1 219 ? -5.508 -30.578 -17.016 1 97.12 219 GLY B CA 1
ATOM 5253 C C . GLY B 1 219 ? -5.223 -29.281 -17.75 1 97.12 219 GLY B C 1
ATOM 5254 O O . GLY B 1 219 ? -5.082 -28.219 -17.141 1 97.12 219 GLY B O 1
ATOM 5255 N N . LEU B 1 220 ? -5.137 -29.375 -19.031 1 97.81 220 LEU B N 1
ATOM 5256 C CA . LEU B 1 220 ? -4.887 -28.203 -19.859 1 97.81 220 LEU B CA 1
ATOM 5257 C C . LEU B 1 220 ? -6.047 -27.219 -19.766 1 97.81 220 LEU B C 1
ATOM 5259 O O . LEU B 1 220 ? -5.836 -26 -19.719 1 97.81 220 LEU B O 1
ATOM 5263 N N . GLU B 1 221 ? -7.281 -27.75 -19.75 1 97.62 221 GLU B N 1
ATOM 5264 C CA . GLU B 1 221 ? -8.461 -26.906 -19.656 1 97.62 221 GLU B CA 1
ATOM 5265 C C . GLU B 1 221 ? -8.508 -26.188 -18.312 1 97.62 221 GLU B C 1
ATOM 5267 O O . GLU B 1 221 ? -8.891 -25.016 -18.25 1 97.62 221 GLU B O 1
ATOM 5272 N N . ALA B 1 222 ? -8.125 -26.812 -17.234 1 97.19 222 ALA B N 1
ATOM 5273 C CA . ALA B 1 222 ? -8.062 -26.188 -15.922 1 97.19 222 ALA B CA 1
ATOM 5274 C C . ALA B 1 222 ? -7.008 -25.078 -15.898 1 97.19 222 ALA B C 1
ATOM 5276 O O . ALA B 1 222 ? -7.262 -23.984 -15.391 1 97.19 222 ALA B O 1
ATOM 5277 N N . THR B 1 223 ? -5.859 -25.344 -16.438 1 97 223 THR B N 1
ATOM 5278 C CA . THR B 1 223 ? -4.758 -24.391 -16.453 1 97 223 THR B CA 1
ATOM 5279 C C . THR B 1 223 ? -5.125 -23.156 -17.281 1 97 223 THR B C 1
ATOM 5281 O O . THR B 1 223 ? -4.73 -22.047 -16.938 1 97 223 THR B O 1
ATOM 5284 N N . HIS B 1 224 ? -5.902 -23.391 -18.375 1 97.81 224 HIS B N 1
ATOM 5285 C CA . HIS B 1 224 ? -6.359 -22.297 -19.234 1 97.81 224 HIS B CA 1
ATOM 5286 C C . HIS B 1 224 ? -7.098 -21.234 -18.422 1 97.81 224 HIS B C 1
ATOM 5288 O O . HIS B 1 224 ? -6.902 -20.031 -18.625 1 97.81 224 HIS B O 1
ATOM 5294 N N . ARG B 1 225 ? -7.863 -21.672 -17.438 1 97.44 225 ARG B N 1
ATOM 5295 C CA . ARG B 1 225 ? -8.664 -20.766 -16.641 1 97.44 225 ARG B CA 1
ATOM 5296 C C . ARG B 1 225 ? -7.781 -19.922 -15.719 1 97.44 225 ARG B C 1
ATOM 5298 O O . ARG B 1 225 ? -8.117 -18.781 -15.391 1 97.44 225 ARG B O 1
ATOM 5305 N N . ASP B 1 226 ? -6.609 -20.406 -15.305 1 96.75 226 ASP B N 1
ATOM 5306 C CA . ASP B 1 226 ? -5.637 -19.641 -14.531 1 96.75 226 ASP B CA 1
ATOM 5307 C C . ASP B 1 226 ? -5.105 -18.453 -15.328 1 96.75 226 ASP B C 1
ATOM 5309 O O . ASP B 1 226 ? -4.969 -17.359 -14.805 1 96.75 226 ASP B O 1
ATOM 5313 N N . TYR B 1 227 ? -4.836 -18.672 -16.609 1 97.62 227 TYR B N 1
ATOM 5314 C CA . TYR B 1 227 ? -4.328 -17.609 -17.453 1 97.62 227 TYR B CA 1
ATOM 5315 C C . TYR B 1 227 ? -5.391 -16.531 -17.672 1 97.62 227 TYR B C 1
ATOM 5317 O O . TYR B 1 227 ? -5.078 -15.336 -17.688 1 97.62 227 TYR B O 1
ATOM 5325 N N . LEU B 1 228 ? -6.621 -16.984 -17.797 1 96.62 228 LEU B N 1
ATOM 5326 C CA . LEU B 1 228 ? -7.703 -16.031 -17.969 1 96.62 228 LEU B CA 1
ATOM 5327 C C . LEU B 1 228 ? -7.844 -15.148 -16.734 1 96.62 228 LEU B C 1
ATOM 5329 O O . LEU B 1 228 ? -8.047 -13.938 -16.844 1 96.62 228 LEU B O 1
ATOM 5333 N N . GLN B 1 229 ? -7.742 -15.727 -15.578 1 96.94 229 GLN B N 1
ATOM 5334 C CA . GLN B 1 229 ? -7.82 -14.969 -14.328 1 96.94 229 GLN B CA 1
ATOM 5335 C C . GLN B 1 229 ? -6.668 -13.977 -14.211 1 96.94 229 GLN B C 1
ATOM 5337 O O . GLN B 1 229 ? -6.875 -12.82 -13.852 1 96.94 229 GLN B O 1
ATOM 5342 N N . GLN B 1 230 ? -5.48 -14.438 -14.531 1 97.31 230 GLN B N 1
ATOM 5343 C CA . GLN B 1 230 ? -4.316 -13.562 -14.484 1 97.31 230 GLN B CA 1
ATOM 5344 C C . GLN B 1 230 ? -4.473 -12.383 -15.445 1 97.31 230 GLN B C 1
ATOM 5346 O O . GLN B 1 230 ? -4.102 -11.25 -15.109 1 97.31 230 GLN B O 1
ATOM 5351 N N . ARG B 1 231 ? -5 -12.664 -16.609 1 96.56 231 ARG B N 1
ATOM 5352 C CA . ARG B 1 231 ? -5.23 -11.609 -17.594 1 96.56 231 ARG B CA 1
ATOM 5353 C C . ARG B 1 231 ? -6.23 -10.586 -17.062 1 96.56 231 ARG B C 1
ATOM 5355 O O . ARG B 1 231 ? -6.016 -9.375 -17.188 1 96.56 231 ARG B O 1
ATOM 5362 N N . THR B 1 232 ? -7.344 -11.047 -16.453 1 95.88 232 THR B N 1
ATOM 5363 C CA . THR B 1 232 ? -8.352 -10.156 -15.891 1 95.88 232 THR B CA 1
ATOM 5364 C C . THR B 1 232 ? -7.742 -9.25 -14.828 1 95.88 232 THR B C 1
ATOM 5366 O O . THR B 1 232 ? -7.977 -8.039 -14.828 1 95.88 232 THR B O 1
ATOM 5369 N N . GLU B 1 233 ? -6.941 -9.812 -13.969 1 96.5 233 GLU B N 1
ATOM 5370 C CA . GLU B 1 233 ? -6.305 -9.047 -12.898 1 96.5 233 GLU B CA 1
ATOM 5371 C C . GLU B 1 233 ? -5.336 -8.008 -13.461 1 96.5 233 GLU B C 1
ATOM 5373 O O . GLU B 1 233 ? -5.273 -6.879 -12.977 1 96.5 233 GLU B O 1
ATOM 5378 N N . ALA B 1 234 ? -4.586 -8.383 -14.484 1 96.88 234 ALA B N 1
ATOM 5379 C CA . ALA B 1 234 ? -3.641 -7.461 -15.109 1 96.88 234 ALA B CA 1
ATOM 5380 C C . ALA B 1 234 ? -4.371 -6.312 -15.805 1 96.88 234 ALA B C 1
ATOM 5382 O O . ALA B 1 234 ? -3.953 -5.156 -15.711 1 96.88 234 ALA B O 1
ATOM 5383 N N . VAL B 1 235 ? -5.418 -6.656 -16.469 1 96.31 235 VAL B N 1
ATOM 5384 C CA . VAL B 1 235 ? -6.195 -5.656 -17.188 1 96.31 235 VAL B CA 1
ATOM 5385 C C . VAL B 1 235 ? -6.828 -4.68 -16.203 1 96.31 235 VAL B C 1
ATOM 5387 O O . VAL B 1 235 ? -6.816 -3.465 -16.438 1 96.31 235 VAL B O 1
ATOM 5390 N N . ASN B 1 236 ? -7.391 -5.18 -15.125 1 94.69 236 ASN B N 1
ATOM 5391 C CA . ASN B 1 236 ? -7.969 -4.32 -14.094 1 94.69 236 ASN B CA 1
ATOM 5392 C C . ASN B 1 236 ? -6.914 -3.418 -13.461 1 94.69 236 ASN B C 1
ATOM 5394 O O . ASN B 1 236 ? -7.16 -2.23 -13.242 1 94.69 236 ASN B O 1
ATOM 5398 N N . ALA B 1 237 ? -5.73 -3.998 -13.172 1 95.75 237 ALA B N 1
ATOM 5399 C CA . ALA B 1 237 ? -4.637 -3.201 -12.633 1 95.75 237 ALA B CA 1
ATOM 5400 C C . ALA B 1 237 ? -4.234 -2.088 -13.594 1 95.75 237 ALA B C 1
ATOM 5402 O O . ALA B 1 237 ? -3.912 -0.976 -13.172 1 95.75 237 ALA B O 1
ATOM 5403 N N . PHE B 1 238 ? -4.227 -2.42 -14.859 1 96.38 238 PHE B N 1
ATOM 5404 C CA . PHE B 1 238 ? -3.889 -1.448 -15.891 1 96.38 238 PHE B CA 1
ATOM 5405 C C . PHE B 1 238 ? -4.922 -0.328 -15.938 1 96.38 238 PHE B C 1
ATOM 5407 O O . PHE B 1 238 ? -4.562 0.848 -16.031 1 96.38 238 PHE B O 1
ATOM 5414 N N . ALA B 1 239 ? -6.152 -0.623 -15.797 1 93.5 239 ALA B N 1
ATOM 5415 C CA . ALA B 1 239 ? -7.23 0.362 -15.836 1 93.5 239 ALA B CA 1
ATOM 5416 C C . ALA B 1 239 ? -7.109 1.36 -14.688 1 93.5 239 ALA B C 1
ATOM 5418 O O . ALA B 1 239 ? -7.352 2.557 -14.867 1 93.5 239 ALA B O 1
ATOM 5419 N N . ILE B 1 240 ? -6.684 0.89 -13.562 1 93.19 240 ILE B N 1
ATOM 5420 C CA . ILE B 1 240 ? -6.586 1.718 -12.367 1 93.19 240 ILE B CA 1
ATOM 5421 C C . ILE B 1 240 ? -5.531 2.801 -12.578 1 93.19 240 ILE B C 1
ATOM 5423 O O . ILE B 1 240 ? -5.641 3.898 -12.023 1 93.19 240 ILE B O 1
ATOM 5427 N N . LEU B 1 241 ? -4.516 2.535 -13.422 1 95 241 LEU B N 1
ATOM 5428 C CA . LEU B 1 241 ? -3.48 3.523 -13.695 1 95 241 LEU B CA 1
ATOM 5429 C C . LEU B 1 241 ? -4.078 4.785 -14.312 1 95 241 LEU B C 1
ATOM 5431 O O . LEU B 1 241 ? -3.521 5.875 -14.172 1 95 241 LEU B O 1
ATOM 5435 N N . PHE B 1 242 ? -5.191 4.66 -14.953 1 92.69 242 PHE B N 1
ATOM 5436 C CA . PHE B 1 242 ? -5.816 5.766 -15.664 1 92.69 242 PHE B CA 1
ATOM 5437 C C . PHE B 1 242 ? -6.965 6.352 -14.852 1 92.69 242 PHE B C 1
ATOM 5439 O O . PHE B 1 242 ? -7.789 7.098 -15.383 1 92.69 242 PHE B O 1
ATOM 5446 N N . ASP B 1 243 ? -7.004 5.984 -13.578 1 90.06 243 ASP B N 1
ATOM 5447 C CA . ASP B 1 243 ? -8.094 6.445 -12.727 1 90.06 243 ASP B CA 1
ATOM 5448 C C . ASP B 1 243 ? -9.453 6.102 -13.328 1 90.06 243 ASP B C 1
ATOM 5450 O O . ASP B 1 243 ? -10.32 6.969 -13.453 1 90.06 243 ASP B O 1
ATOM 5454 N N . GLN B 1 244 ? -9.594 4.887 -13.734 1 88.31 244 GLN B N 1
ATOM 5455 C CA . GLN B 1 244 ? -10.82 4.379 -14.344 1 88.31 244 GLN B CA 1
ATOM 5456 C C . GLN B 1 244 ? -11.234 3.051 -13.719 1 88.31 244 GLN B C 1
ATOM 5458 O O . GLN B 1 244 ? -10.383 2.305 -13.219 1 88.31 244 GLN B O 1
ATOM 5463 N N . PRO B 1 245 ? -12.586 2.771 -13.727 1 89.56 245 PRO B N 1
ATOM 5464 C CA . PRO B 1 245 ? -13.023 1.45 -13.281 1 89.56 245 PRO B CA 1
ATOM 5465 C C . PRO B 1 245 ? -12.617 0.333 -14.234 1 89.56 245 PRO B C 1
ATOM 5467 O O . PRO B 1 245 ? -12.211 0.603 -15.367 1 89.56 245 PRO B O 1
ATOM 5470 N N . PRO B 1 246 ? -12.711 -0.845 -13.727 1 89.25 246 PRO B N 1
ATOM 5471 C CA . PRO B 1 246 ? -12.383 -1.981 -14.594 1 89.25 246 PRO B CA 1
ATOM 5472 C C . PRO B 1 246 ? -13.109 -1.925 -15.938 1 89.25 246 PRO B C 1
ATOM 5474 O O . PRO B 1 246 ? -14.297 -1.595 -15.992 1 89.25 246 PRO B O 1
ATOM 5477 N N . GLN B 1 247 ? -12.367 -2.117 -16.984 1 85.06 247 GLN B N 1
ATOM 5478 C CA . GLN B 1 247 ? -12.859 -2.152 -18.359 1 85.06 247 GLN B CA 1
ATOM 5479 C C . GLN B 1 247 ? -12.023 -3.104 -19.203 1 85.06 247 GLN B C 1
ATOM 5481 O O . GLN B 1 247 ? -10.914 -3.467 -18.828 1 85.06 247 GLN B O 1
ATOM 5486 N N . ASP B 1 248 ? -12.609 -3.523 -20.25 1 82 248 ASP B N 1
ATOM 5487 C CA . ASP B 1 248 ? -11.914 -4.496 -21.094 1 82 248 ASP B CA 1
ATOM 5488 C C . ASP B 1 248 ? -10.867 -3.814 -21.969 1 82 248 ASP B C 1
ATOM 5490 O O . ASP B 1 248 ? -11.195 -3.248 -23.016 1 82 248 ASP B O 1
ATOM 5494 N N . LEU B 1 249 ? -9.68 -3.854 -21.516 1 85.5 249 LEU B N 1
ATOM 5495 C CA . LEU B 1 249 ? -8.562 -3.271 -22.25 1 85.5 249 LEU B CA 1
ATOM 5496 C C . LEU B 1 249 ? -7.688 -4.359 -22.859 1 85.5 249 LEU B C 1
ATOM 5498 O O . LEU B 1 249 ? -6.723 -4.059 -23.562 1 85.5 249 LEU B O 1
ATOM 5502 N N . ALA B 1 250 ? -8.031 -5.566 -22.672 1 82.69 250 ALA B N 1
ATOM 5503 C CA . ALA B 1 250 ? -7.195 -6.688 -23.109 1 82.69 250 ALA B CA 1
ATOM 5504 C C . ALA B 1 250 ? -7.074 -6.727 -24.625 1 82.69 250 ALA B C 1
ATOM 5506 O O . ALA B 1 250 ? -6 -7.016 -25.172 1 82.69 250 ALA B O 1
ATOM 5507 N N . SER B 1 251 ? -8.125 -6.395 -25.312 1 85 251 SER B N 1
ATOM 5508 C CA . SER B 1 251 ? -8.164 -6.508 -26.766 1 85 251 SER B CA 1
ATOM 5509 C C . SER B 1 251 ? -7.301 -5.43 -27.422 1 85 251 SER B C 1
ATOM 5511 O O . SER B 1 251 ? -6.906 -5.566 -28.578 1 85 251 SER B O 1
ATOM 5513 N N . ARG B 1 252 ? -6.973 -4.48 -26.656 1 86.56 252 ARG B N 1
ATOM 5514 C CA . ARG B 1 252 ? -6.203 -3.361 -27.203 1 86.56 252 ARG B CA 1
ATOM 5515 C C . ARG B 1 252 ? -4.707 -3.658 -27.172 1 86.56 252 ARG B C 1
ATOM 5517 O O . ARG B 1 252 ? -3.912 -2.926 -27.75 1 86.56 252 ARG B O 1
ATOM 5524 N N . ILE B 1 253 ? -4.34 -4.762 -26.5 1 88.5 253 ILE B N 1
ATOM 5525 C CA . ILE B 1 253 ? -2.947 -5.184 -26.391 1 88.5 253 ILE B CA 1
ATOM 5526 C C . ILE B 1 253 ? -2.834 -6.672 -26.719 1 88.5 253 ILE B C 1
ATOM 5528 O O . ILE B 1 253 ? -2.611 -7.492 -25.828 1 88.5 253 ILE B O 1
ATOM 5532 N N . PRO B 1 254 ? -2.895 -6.98 -27.938 1 85.12 254 PRO B N 1
ATOM 5533 C CA . PRO B 1 254 ? -3.115 -8.383 -28.312 1 85.12 254 PRO B CA 1
ATOM 5534 C C . PRO B 1 254 ? -1.895 -9.258 -28.047 1 85.12 254 PRO B C 1
ATOM 5536 O O . PRO B 1 254 ? -2.039 -10.445 -27.734 1 85.12 254 PRO B O 1
ATOM 5539 N N . ALA B 1 255 ? -0.682 -8.68 -28.203 1 92.75 255 ALA B N 1
ATOM 5540 C CA . ALA B 1 255 ? 0.503 -9.523 -28.047 1 92.75 255 ALA B CA 1
ATOM 5541 C C . ALA B 1 255 ? 1.721 -8.695 -27.656 1 92.75 255 ALA B C 1
ATOM 5543 O O . ALA B 1 255 ? 1.67 -7.461 -27.656 1 92.75 255 ALA B O 1
ATOM 5544 N N . LEU B 1 256 ? 2.725 -9.469 -27.156 1 94.5 256 LEU B N 1
ATOM 5545 C CA . LEU B 1 256 ? 4.02 -8.82 -26.969 1 94.5 256 LEU B CA 1
ATOM 5546 C C . LEU B 1 256 ? 4.57 -8.305 -28.297 1 94.5 256 LEU B C 1
ATOM 5548 O O . LEU B 1 256 ? 4.379 -8.93 -29.344 1 94.5 256 LEU B O 1
ATOM 5552 N N . PRO B 1 257 ? 5.227 -7.191 -28.203 1 91.19 257 PRO B N 1
ATOM 5553 C CA . PRO B 1 257 ? 5.824 -6.68 -29.438 1 91.19 257 PRO B CA 1
ATOM 5554 C C . PRO B 1 257 ? 6.969 -7.547 -29.938 1 91.19 257 PRO B C 1
ATOM 5556 O O . PRO B 1 257 ? 7.641 -8.219 -29.156 1 91.19 257 PRO B O 1
ATOM 5559 N N . ASP B 1 258 ? 7.195 -7.492 -31.266 1 87.94 258 ASP B N 1
ATOM 5560 C CA . ASP B 1 258 ? 8.219 -8.312 -31.891 1 87.94 258 ASP B CA 1
ATOM 5561 C C . ASP B 1 258 ? 9.492 -7.508 -32.156 1 87.94 258 ASP B C 1
ATOM 5563 O O . ASP B 1 258 ? 10.461 -8.031 -32.719 1 87.94 258 ASP B O 1
ATOM 5567 N N . TYR B 1 259 ? 9.43 -6.305 -31.703 1 84.94 259 TYR B N 1
ATOM 5568 C CA . TYR B 1 259 ? 10.617 -5.496 -31.938 1 84.94 259 TYR B CA 1
ATOM 5569 C C . TYR B 1 259 ? 11.773 -5.934 -31.047 1 84.94 259 TYR B C 1
ATOM 5571 O O . TYR B 1 259 ? 11.562 -6.602 -30.031 1 84.94 259 TYR B O 1
ATOM 5579 N N . ALA B 1 260 ? 12.984 -5.594 -31.453 1 85.38 260 ALA B N 1
ATOM 5580 C CA . ALA B 1 260 ? 14.18 -5.914 -30.672 1 85.38 260 ALA B CA 1
ATOM 5581 C C . ALA B 1 260 ? 14.266 -5.055 -29.422 1 85.38 260 ALA B C 1
ATOM 5583 O O . ALA B 1 260 ? 13.797 -3.914 -29.406 1 85.38 260 ALA B O 1
ATOM 5584 N N . VAL B 1 261 ? 14.742 -5.715 -28.406 1 87.31 261 VAL B N 1
ATOM 5585 C CA . VAL B 1 261 ? 15.023 -4.953 -27.203 1 87.31 261 VAL B CA 1
ATOM 5586 C C . VAL B 1 261 ? 16.156 -3.969 -27.469 1 87.31 261 VAL B C 1
ATOM 5588 O O . VAL B 1 261 ? 17.203 -4.344 -28 1 87.31 261 VAL B O 1
ATOM 5591 N N . PRO B 1 262 ? 15.867 -2.764 -27.125 1 82.75 262 PRO B N 1
ATOM 5592 C CA . PRO B 1 262 ? 16.891 -1.762 -27.406 1 82.75 262 PRO B CA 1
ATOM 5593 C C . PRO B 1 262 ? 18.156 -1.972 -26.578 1 82.75 262 PRO B C 1
ATOM 5595 O O . PRO B 1 262 ? 18.109 -2.557 -25.5 1 82.75 262 PRO B O 1
ATOM 5598 N N . ALA B 1 263 ? 19.25 -1.463 -27.188 1 81.38 263 ALA B N 1
ATOM 5599 C CA . ALA B 1 263 ? 20.484 -1.437 -26.422 1 81.38 263 ALA B CA 1
ATOM 5600 C C . ALA B 1 263 ? 20.469 -0.314 -25.391 1 81.38 263 ALA B C 1
ATOM 5602 O O . ALA B 1 263 ? 19.875 0.736 -25.609 1 81.38 263 ALA B O 1
ATOM 5603 N N . VAL B 1 264 ? 21.016 -0.715 -24.219 1 80.19 264 VAL B N 1
ATOM 5604 C CA . VAL B 1 264 ? 21.062 0.297 -23.172 1 80.19 264 VAL B CA 1
ATOM 5605 C C . VAL B 1 264 ? 22.516 0.663 -22.875 1 80.19 264 VAL B C 1
ATOM 5607 O O . VAL B 1 264 ? 23.359 -0.219 -22.672 1 80.19 264 VAL B O 1
ATOM 5610 N N . GLU B 1 265 ? 22.766 1.956 -22.938 1 79.19 265 GLU B N 1
ATOM 5611 C CA . GLU B 1 265 ? 24.047 2.453 -22.438 1 79.19 265 GLU B CA 1
ATOM 5612 C C . GLU B 1 265 ? 23.938 2.926 -21 1 79.19 265 GLU B C 1
ATOM 5614 O O . GLU B 1 265 ? 23.484 4.039 -20.734 1 79.19 265 GLU B O 1
ATOM 5619 N N . ALA B 1 266 ? 24.391 2.145 -20.125 1 82.19 266 ALA B N 1
ATOM 5620 C CA . ALA B 1 266 ? 24.188 2.393 -18.703 1 82.19 266 ALA B CA 1
ATOM 5621 C C . ALA B 1 266 ? 25.047 3.555 -18.219 1 82.19 266 ALA B C 1
ATOM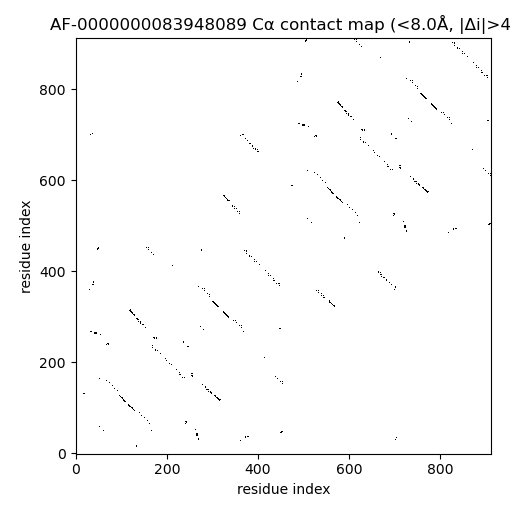 5623 O O . ALA B 1 266 ? 24.781 4.137 -17.156 1 82.19 266 ALA B O 1
ATOM 5624 N N . GLY B 1 267 ? 26.031 4.016 -19.016 1 82.5 267 GLY B N 1
ATOM 5625 C CA . GLY B 1 267 ? 26.953 5.023 -18.516 1 82.5 267 GLY B CA 1
ATOM 5626 C C . GLY B 1 267 ? 27.812 4.531 -17.359 1 82.5 267 GLY B C 1
ATOM 5627 O O . GLY B 1 267 ? 28.172 3.357 -17.312 1 82.5 267 GLY B O 1
ATOM 5628 N N . VAL B 1 268 ? 28.234 5.535 -16.484 1 82.62 268 VAL B N 1
ATOM 5629 C CA . VAL B 1 268 ? 29.062 5.191 -15.336 1 82.62 268 VAL B CA 1
ATOM 5630 C C . VAL B 1 268 ? 28.266 5.391 -14.047 1 82.62 268 VAL B C 1
ATOM 5632 O O . VAL B 1 268 ? 27.297 6.168 -14.016 1 82.62 268 VAL B O 1
ATOM 5635 N N . PRO B 1 269 ? 28.609 4.668 -13 1 88.31 269 PRO B N 1
ATOM 5636 C CA . PRO B 1 269 ? 27.875 4.762 -11.734 1 88.31 269 PRO B CA 1
ATOM 5637 C C . PRO B 1 269 ? 27.734 6.203 -11.242 1 88.31 269 PRO B C 1
ATOM 5639 O O . PRO B 1 269 ? 26.703 6.562 -10.68 1 88.31 269 PRO B O 1
ATOM 5642 N N . ALA B 1 270 ? 28.625 7.059 -11.555 1 86.5 270 ALA B N 1
ATOM 5643 C CA . ALA B 1 270 ? 28.609 8.445 -11.086 1 86.5 270 ALA B CA 1
ATOM 5644 C C . ALA B 1 270 ? 27.406 9.195 -11.656 1 86.5 270 ALA B C 1
ATOM 5646 O O . ALA B 1 270 ? 26.922 10.156 -11.062 1 86.5 270 ALA B O 1
ATOM 5647 N N . ASP B 1 271 ? 26.922 8.727 -12.766 1 85.75 271 ASP B N 1
ATOM 5648 C CA . ASP B 1 271 ? 25.797 9.391 -13.43 1 85.75 271 ASP B CA 1
ATOM 5649 C C . ASP B 1 271 ? 24.531 9.266 -12.594 1 85.75 271 ASP B C 1
ATOM 5651 O O . ASP B 1 271 ? 23.609 10.086 -12.727 1 85.75 271 ASP B O 1
ATOM 5655 N N . VAL B 1 272 ? 24.453 8.227 -11.773 1 86.5 272 VAL B N 1
ATOM 5656 C CA . VAL B 1 272 ? 23.266 7.953 -10.969 1 86.5 272 VAL B CA 1
ATOM 5657 C C . VAL B 1 272 ? 23.031 9.102 -9.992 1 86.5 272 VAL B C 1
ATOM 5659 O O . VAL B 1 272 ? 21.891 9.422 -9.664 1 86.5 272 VAL B O 1
ATOM 5662 N N . LEU B 1 273 ? 24.094 9.773 -9.625 1 86.62 273 LEU B N 1
ATOM 5663 C CA . LEU B 1 273 ? 24.031 10.883 -8.68 1 86.62 273 LEU B CA 1
ATOM 5664 C C . LEU B 1 273 ? 23.219 12.039 -9.25 1 86.62 273 LEU B C 1
ATOM 5666 O O . LEU B 1 273 ? 22.484 12.703 -8.516 1 86.62 273 LEU B O 1
ATOM 5670 N N . SER B 1 274 ? 23.297 12.195 -10.547 1 86.62 274 SER B N 1
ATOM 5671 C CA . SER B 1 274 ? 22.641 13.352 -11.164 1 86.62 274 SER B CA 1
ATOM 5672 C C . SER B 1 274 ? 21.359 12.945 -11.867 1 86.62 274 SER B C 1
ATOM 5674 O O . SER B 1 274 ? 20.547 13.797 -12.25 1 86.62 274 SER B O 1
ATOM 5676 N N . ARG B 1 275 ? 21.094 11.641 -11.906 1 88.81 275 ARG B N 1
ATOM 5677 C CA . ARG B 1 275 ? 19.953 11.219 -12.727 1 88.81 275 ARG B CA 1
ATOM 5678 C C . ARG B 1 275 ? 18.812 10.695 -11.859 1 88.81 275 ARG B C 1
ATOM 5680 O O . ARG B 1 275 ? 17.641 10.961 -12.133 1 88.81 275 ARG B O 1
ATOM 5687 N N . ARG B 1 276 ? 19.125 9.906 -10.789 1 92.69 276 ARG B N 1
ATOM 5688 C CA . ARG B 1 276 ? 18.109 9.219 -10.008 1 92.69 276 ARG B CA 1
ATOM 5689 C C . ARG B 1 276 ? 17.391 10.18 -9.062 1 92.69 276 ARG B C 1
ATOM 5691 O O . ARG B 1 276 ? 18.016 10.766 -8.172 1 92.69 276 ARG B O 1
ATOM 5698 N N . PRO B 1 277 ? 16.109 10.281 -9.258 1 95 277 PRO B N 1
ATOM 5699 C CA . PRO B 1 277 ? 15.383 11.266 -8.461 1 95 277 PRO B CA 1
ATOM 5700 C C . PRO B 1 277 ? 15.414 10.953 -6.965 1 95 277 PRO B C 1
ATOM 5702 O O . PRO B 1 277 ? 15.43 11.867 -6.137 1 95 277 PRO B O 1
ATOM 5705 N N . ASP B 1 278 ? 15.406 9.688 -6.582 1 95.75 278 ASP B N 1
ATOM 5706 C CA . ASP B 1 278 ? 15.422 9.359 -5.16 1 95.75 278 ASP B CA 1
ATOM 5707 C C . ASP B 1 278 ? 16.75 9.742 -4.516 1 95.75 278 ASP B C 1
ATOM 5709 O O . ASP B 1 278 ? 16.797 10.125 -3.346 1 95.75 278 ASP B O 1
ATOM 5713 N N . VAL B 1 279 ? 17.828 9.664 -5.273 1 95.06 279 VAL B N 1
ATOM 5714 C CA . VAL B 1 279 ? 19.125 10.086 -4.781 1 95.06 279 VAL B CA 1
ATOM 5715 C C . VAL B 1 279 ? 19.156 11.609 -4.641 1 95.06 279 VAL B C 1
ATOM 5717 O O . VAL B 1 279 ? 19.609 12.133 -3.623 1 95.06 279 VAL B O 1
ATOM 5720 N N . LYS B 1 280 ? 18.672 12.273 -5.645 1 95.62 280 LYS B N 1
ATOM 5721 C CA . LYS B 1 280 ? 18.578 13.734 -5.574 1 95.62 280 LYS B CA 1
ATOM 5722 C C . LYS B 1 280 ? 17.719 14.172 -4.402 1 95.62 280 LYS B C 1
ATOM 5724 O O . LYS B 1 280 ? 18.031 15.141 -3.709 1 95.62 280 LYS B O 1
ATOM 5729 N N . GLN B 1 281 ? 16.547 13.453 -4.203 1 96.69 281 GLN B N 1
ATOM 5730 C CA . GLN B 1 281 ? 15.672 13.742 -3.074 1 96.69 281 GLN B CA 1
ATOM 5731 C C . GLN B 1 281 ? 16.438 13.656 -1.753 1 96.69 281 GLN B C 1
ATOM 5733 O O . GLN B 1 281 ? 16.344 14.555 -0.914 1 96.69 281 GLN B O 1
ATOM 5738 N N . ALA B 1 282 ? 17.156 12.586 -1.598 1 96 282 ALA B N 1
ATOM 5739 C CA . ALA B 1 282 ? 17.922 12.383 -0.367 1 96 282 ALA B CA 1
ATOM 5740 C C . ALA B 1 282 ? 18.953 13.492 -0.176 1 96 282 ALA B C 1
ATOM 5742 O O . ALA B 1 282 ? 19.188 13.938 0.948 1 96 282 ALA B O 1
ATOM 5743 N N . LEU B 1 283 ? 19.625 13.969 -1.26 1 95.44 283 LEU B N 1
ATOM 5744 C CA . LEU B 1 283 ? 20.594 15.062 -1.196 1 95.44 283 LEU B CA 1
ATOM 5745 C C . LEU B 1 283 ? 19.922 16.344 -0.73 1 95.44 283 LEU B C 1
ATOM 5747 O O . LEU B 1 283 ? 20.453 17.047 0.147 1 95.44 283 LEU B O 1
ATOM 5751 N N . PHE B 1 284 ? 18.75 16.672 -1.27 1 96.69 284 PHE B N 1
ATOM 5752 C CA . PHE B 1 284 ? 18.062 17.891 -0.894 1 96.69 284 PHE B CA 1
ATOM 5753 C C . PHE B 1 284 ? 17.547 17.797 0.542 1 96.69 284 PHE B C 1
ATOM 5755 O O . PHE B 1 284 ? 17.531 18.812 1.256 1 96.69 284 PHE B O 1
ATOM 5762 N N . GLU B 1 285 ? 17.141 16.594 0.972 1 96.81 285 GLU B N 1
ATOM 5763 C CA . GLU B 1 285 ? 16.766 16.406 2.371 1 96.81 285 GLU B CA 1
ATOM 5764 C C . GLU B 1 285 ? 17.953 16.641 3.295 1 96.81 285 GLU B C 1
ATOM 5766 O O . GLU B 1 285 ? 17.812 17.203 4.379 1 96.81 285 GLU B O 1
ATOM 5771 N N . LEU B 1 286 ? 19.141 16.172 2.852 1 96 286 LEU B N 1
ATOM 5772 C CA . LEU B 1 286 ? 20.359 16.422 3.598 1 96 286 LEU B CA 1
ATOM 5773 C C . LEU B 1 286 ? 20.641 17.922 3.705 1 96 286 LEU B C 1
ATOM 5775 O O . LEU B 1 286 ? 20.953 18.422 4.785 1 96 286 LEU B O 1
ATOM 5779 N N . LYS B 1 287 ? 20.453 18.625 2.635 1 95.81 287 LYS B N 1
ATOM 5780 C CA . LYS B 1 287 ? 20.625 20.062 2.645 1 95.81 287 LYS B CA 1
ATOM 5781 C C . LYS B 1 287 ? 19.609 20.75 3.553 1 95.81 287 LYS B C 1
ATOM 5783 O O . LYS B 1 287 ? 19.938 21.703 4.262 1 95.81 287 LYS B O 1
ATOM 5788 N N . SER B 1 288 ? 18.375 20.234 3.518 1 96.62 288 SER B N 1
ATOM 5789 C CA . SER B 1 288 ? 17.328 20.766 4.391 1 96.62 288 SER B CA 1
ATOM 5790 C C . SER B 1 288 ? 17.703 20.594 5.859 1 96.62 288 SER B C 1
ATOM 5792 O O . SER B 1 288 ? 17.531 21.516 6.656 1 96.62 288 SER B O 1
ATOM 5794 N N . THR B 1 289 ? 18.203 19.453 6.184 1 96.12 289 THR B N 1
ATOM 5795 C CA . THR B 1 289 ? 18.562 19.172 7.57 1 96.12 289 THR B CA 1
ATOM 5796 C C . THR B 1 289 ? 19.766 20.031 8 1 96.12 289 THR B C 1
ATOM 5798 O O . THR B 1 289 ? 19.844 20.438 9.164 1 96.12 289 THR B O 1
ATOM 5801 N N . LEU B 1 290 ? 20.719 20.312 7.102 1 94.81 290 LEU B N 1
ATOM 5802 C CA . LEU B 1 290 ? 21.812 21.219 7.391 1 94.81 290 LEU B CA 1
ATOM 5803 C C . LEU B 1 290 ? 21.297 22.625 7.688 1 94.81 290 LEU B C 1
ATOM 5805 O O . LEU B 1 290 ? 21.766 23.281 8.625 1 94.81 290 LEU B O 1
ATOM 5809 N N . ALA B 1 291 ? 20.344 23.031 6.875 1 94.62 291 ALA B N 1
ATOM 5810 C CA . ALA B 1 291 ? 19.734 24.328 7.117 1 94.62 291 ALA B CA 1
ATOM 5811 C C . ALA B 1 291 ? 19.016 24.359 8.461 1 94.62 291 ALA B C 1
ATOM 5813 O O . ALA B 1 291 ? 19.031 25.375 9.164 1 94.62 291 ALA B O 1
ATOM 5814 N N . ALA B 1 292 ? 18.375 23.281 8.836 1 94.44 292 ALA B N 1
ATOM 5815 C CA . ALA B 1 292 ? 17.734 23.156 10.141 1 94.44 292 ALA B CA 1
ATOM 5816 C C . ALA B 1 292 ? 18.75 23.25 11.273 1 94.44 292 ALA B C 1
ATOM 5818 O O . ALA B 1 292 ? 18.453 23.797 12.336 1 94.44 292 ALA B O 1
ATOM 5819 N N . LYS B 1 293 ? 19.891 22.672 11.078 1 94.06 293 LYS B N 1
ATOM 5820 C CA . LYS B 1 293 ? 20.969 22.812 12.055 1 94.06 293 LYS B CA 1
ATOM 5821 C C . LYS B 1 293 ? 21.406 24.266 12.195 1 94.06 293 LYS B C 1
ATOM 5823 O O . LYS B 1 293 ? 21.594 24.75 13.312 1 94.06 293 LYS B O 1
ATOM 5828 N N . ASP B 1 294 ? 21.547 24.969 11.078 1 92.56 294 ASP B N 1
ATOM 5829 C CA . ASP B 1 294 ? 21.875 26.406 11.109 1 92.56 294 ASP B CA 1
ATOM 5830 C C . ASP B 1 294 ? 20.812 27.188 11.875 1 92.56 294 ASP B C 1
ATOM 5832 O O . ASP B 1 294 ? 21.141 28.094 12.648 1 92.56 294 ASP B O 1
ATOM 5836 N N . TYR B 1 295 ? 19.578 26.812 11.656 1 91.56 295 TYR B N 1
ATOM 5837 C CA . TYR B 1 295 ? 18.484 27.438 12.391 1 91.56 295 TYR B CA 1
ATOM 5838 C C . TYR B 1 295 ? 18.625 27.219 13.891 1 91.56 295 TYR B C 1
ATOM 5840 O O . TYR B 1 295 ? 18.5 28.156 14.68 1 91.56 295 TYR B O 1
ATOM 5848 N N . SER B 1 296 ? 18.828 26.031 14.25 1 90.06 296 SER B N 1
ATOM 5849 C CA . SER B 1 296 ? 18.969 25.688 15.664 1 90.06 296 SER B CA 1
ATOM 5850 C C . SER B 1 296 ? 20.125 26.438 16.297 1 90.06 296 SER B C 1
ATOM 5852 O O . SER B 1 296 ? 20 26.938 17.422 1 90.06 296 SER B O 1
ATOM 5854 N N . ASP B 1 297 ? 21.25 26.594 15.617 1 88.94 297 ASP B N 1
ATOM 5855 C CA . ASP B 1 297 ? 22.422 27.297 16.109 1 88.94 297 ASP B CA 1
ATOM 5856 C C . ASP B 1 297 ? 22.125 28.781 16.312 1 88.94 297 ASP B C 1
ATOM 5858 O O . ASP B 1 297 ? 22.484 29.375 17.328 1 88.94 297 ASP B O 1
ATOM 5862 N N . THR B 1 298 ? 21.406 29.312 15.383 1 88.06 298 THR B N 1
ATOM 5863 C CA . THR B 1 298 ? 21.203 30.766 15.383 1 88.06 298 THR B CA 1
ATOM 5864 C C . THR B 1 298 ? 19.969 31.125 16.203 1 88.06 298 THR B C 1
ATOM 5866 O O . THR B 1 298 ? 19.828 32.281 16.625 1 88.06 298 THR B O 1
ATOM 5869 N N . ASN B 1 299 ? 19.078 30.141 16.469 1 88.69 299 ASN B N 1
ATOM 5870 C CA . ASN B 1 299 ? 17.828 30.391 17.188 1 88.69 299 ASN B CA 1
ATOM 5871 C C . ASN B 1 299 ? 18.094 30.797 18.641 1 88.69 299 ASN B C 1
ATOM 5873 O O . ASN B 1 299 ? 17.219 31.344 19.312 1 88.69 299 ASN B O 1
ATOM 5877 N N . TYR B 1 300 ? 19.328 30.625 19.109 1 88.5 300 TYR B N 1
ATOM 5878 C CA . TYR B 1 300 ? 19.625 30.922 20.5 1 88.5 300 TYR B CA 1
ATOM 5879 C C . TYR B 1 300 ? 20.484 32.156 20.625 1 88.5 300 TYR B C 1
ATOM 5881 O O . TYR B 1 300 ? 20.844 32.562 21.734 1 88.5 300 TYR B O 1
ATOM 5889 N N . PHE B 1 301 ? 20.75 32.844 19.5 1 84.69 301 PHE B N 1
ATOM 5890 C CA . PHE B 1 301 ? 21.344 34.156 19.547 1 84.69 301 PHE B CA 1
ATOM 5891 C C . PHE B 1 301 ? 20.281 35.219 19.891 1 84.69 301 PHE B C 1
ATOM 5893 O O . PHE B 1 301 ? 19.094 34.969 19.766 1 84.69 301 PHE B O 1
ATOM 5900 N N . PRO B 1 302 ? 20.703 36.344 20.406 1 84.56 302 PRO B N 1
ATOM 5901 C CA . PRO B 1 302 ? 19.734 37.375 20.734 1 84.56 302 PRO B CA 1
ATOM 5902 C C . PRO B 1 302 ? 18.812 37.719 19.562 1 84.56 302 PRO B C 1
ATOM 5904 O O . PRO B 1 302 ? 19.281 37.844 18.438 1 84.56 302 PRO B O 1
ATOM 5907 N N . SER B 1 303 ? 17.547 37.844 19.828 1 88.06 303 SER B N 1
ATOM 5908 C CA . SER B 1 303 ? 16.578 38.219 18.812 1 88.06 303 SER B CA 1
ATOM 5909 C C . SER B 1 303 ? 16.078 39.656 19.047 1 88.06 303 SER B C 1
ATOM 5911 O O . SER B 1 303 ? 15.68 40 20.172 1 88.06 303 SER B O 1
ATOM 5913 N N . LEU B 1 304 ? 16.203 40.438 18.047 1 84.69 304 LEU B N 1
ATOM 5914 C CA . LEU B 1 304 ? 15.727 41.812 18.109 1 84.69 304 LEU B CA 1
ATOM 5915 C C . LEU B 1 304 ? 14.398 41.969 17.375 1 84.69 304 LEU B C 1
ATOM 5917 O O . LEU B 1 304 ? 14.32 41.719 16.172 1 84.69 304 LEU B O 1
ATOM 5921 N N . THR B 1 305 ? 13.422 42.312 18.125 1 87.31 305 THR B N 1
ATOM 5922 C CA . THR B 1 305 ? 12.109 42.562 17.547 1 87.31 305 THR B CA 1
ATOM 5923 C C . THR B 1 305 ? 11.727 44.031 17.656 1 87.31 305 THR B C 1
ATOM 5925 O O . THR B 1 305 ? 11.773 44.594 18.75 1 87.31 305 THR B O 1
ATOM 5928 N N . LEU B 1 306 ? 11.414 44.594 16.484 1 84.38 306 LEU B N 1
ATOM 5929 C CA . LEU B 1 306 ? 10.906 45.969 16.438 1 84.38 306 LEU B CA 1
ATOM 5930 C C . LEU B 1 306 ? 9.383 46 16.375 1 84.38 306 LEU B C 1
ATOM 5932 O O . LEU B 1 306 ? 8.773 45.188 15.641 1 84.38 306 LEU B O 1
ATOM 5936 N N . THR B 1 307 ? 8.844 46.812 17.312 1 86.94 307 THR B N 1
ATOM 5937 C CA . THR B 1 307 ? 7.387 46.906 17.344 1 86.94 307 THR B CA 1
ATOM 5938 C C . THR B 1 307 ? 6.945 48.344 17.188 1 86.94 307 THR B C 1
ATOM 5940 O O . THR B 1 307 ? 7.633 49.281 17.641 1 86.94 307 THR B O 1
ATOM 5943 N N . GLY B 1 308 ? 5.965 48.625 16.391 1 81.31 308 GLY B N 1
ATOM 5944 C CA . GLY B 1 308 ? 5.246 49.875 16.281 1 81.31 308 GLY B CA 1
ATOM 5945 C C . GLY B 1 308 ? 3.746 49.719 16.453 1 81.31 308 GLY B C 1
ATOM 5946 O O . GLY B 1 308 ? 3.162 48.75 16 1 81.31 308 GLY B O 1
ATOM 5947 N N . ALA B 1 309 ? 3.182 50.594 17.297 1 84.06 309 ALA B N 1
ATOM 5948 C CA . ALA B 1 309 ? 1.734 50.531 17.484 1 84.06 309 ALA B CA 1
ATOM 5949 C C . ALA B 1 309 ? 1.112 51.938 17.438 1 84.06 309 ALA B C 1
ATOM 5951 O O . ALA B 1 309 ? 1.753 52.906 17.828 1 84.06 309 ALA B O 1
ATOM 5952 N N . LEU B 1 310 ? 0.043 52.031 16.797 1 81.94 310 LEU B N 1
ATOM 5953 C CA . LEU B 1 310 ? -0.803 53.219 16.797 1 81.94 310 LEU B CA 1
ATOM 5954 C C . LEU B 1 310 ? -2.186 52.906 17.344 1 81.94 310 LEU B C 1
ATOM 5956 O O . LEU B 1 310 ? -2.809 51.906 16.953 1 81.94 310 LEU B O 1
ATOM 5960 N N . GLY B 1 311 ? -2.49 53.625 18.422 1 83.25 311 GLY B N 1
ATOM 5961 C CA . GLY B 1 311 ? -3.809 53.344 18.969 1 83.25 311 GLY B CA 1
ATOM 5962 C C . GLY B 1 311 ? -4.289 54.438 19.922 1 83.25 311 GLY B C 1
ATOM 5963 O O . GLY B 1 311 ? -3.689 55.5 20.016 1 83.25 311 GLY B O 1
ATOM 5964 N N . GLY B 1 312 ? -5.555 54.281 20.344 1 74.62 312 GLY B N 1
ATOM 5965 C CA . GLY B 1 312 ? -6.164 55.156 21.328 1 74.62 312 GLY B CA 1
ATOM 5966 C C . GLY B 1 312 ? -6.781 54.406 22.5 1 74.62 312 GLY B C 1
ATOM 5967 O O . GLY B 1 312 ? -7.051 53.219 22.406 1 74.62 312 GLY B O 1
ATOM 5968 N N . SER B 1 313 ? -6.66 55 23.672 1 77.44 313 SER B N 1
ATOM 5969 C CA . SER B 1 313 ? -7.359 54.531 24.859 1 77.44 313 SER B CA 1
ATOM 5970 C C . SER B 1 313 ? -8.227 55.656 25.453 1 77.44 313 SER B C 1
ATOM 5972 O O . SER B 1 313 ? -7.852 56.812 25.438 1 77.44 313 SER B O 1
ATOM 5974 N N . SER B 1 314 ? -9.477 55.344 25.734 1 75.62 314 SER B N 1
ATOM 5975 C CA . SER B 1 314 ? -10.383 56.344 26.297 1 75.62 314 SER B CA 1
ATOM 5976 C C . SER B 1 314 ? -11.391 55.688 27.25 1 75.62 314 SER B C 1
ATOM 5978 O O . SER B 1 314 ? -11.586 54.469 27.234 1 75.62 314 SER B O 1
ATOM 5980 N N . THR B 1 315 ? -11.898 56.469 28.172 1 77.25 315 THR B N 1
ATOM 5981 C CA . THR B 1 315 ? -13.008 56.031 29.016 1 77.25 315 THR B CA 1
ATOM 5982 C C . THR B 1 315 ? -14.344 56.25 28.297 1 77.25 315 THR B C 1
ATOM 5984 O O . THR B 1 315 ? -15.375 55.75 28.75 1 77.25 315 THR B O 1
ATOM 5987 N N . GLU B 1 316 ? -14.344 57.062 27.219 1 70.62 316 GLU B N 1
ATOM 5988 C CA . GLU B 1 316 ? -15.508 57.281 26.359 1 70.62 316 GLU B CA 1
ATOM 5989 C C . GLU B 1 316 ? -15.25 56.75 24.938 1 70.62 316 GLU B C 1
ATOM 5991 O O . GLU B 1 316 ? -14.227 57.094 24.344 1 70.62 316 GLU B O 1
ATOM 5996 N N . LEU B 1 317 ? -16.125 56.062 24.484 1 75.12 317 LEU B N 1
ATOM 5997 C CA . LEU B 1 317 ? -15.969 55.438 23.156 1 75.12 317 LEU B CA 1
ATOM 5998 C C . LEU B 1 317 ? -15.797 56.5 22.094 1 75.12 317 LEU B C 1
ATOM 6000 O O . LEU B 1 317 ? -14.984 56.344 21.172 1 75.12 317 LEU B O 1
ATOM 6004 N N . ARG B 1 318 ? -16.5 57.656 22.203 1 71.81 318 ARG B N 1
ATOM 6005 C CA . ARG B 1 318 ? -16.5 58.719 21.203 1 71.81 318 ARG B CA 1
ATOM 6006 C C . ARG B 1 318 ? -15.141 59.375 21.125 1 71.81 318 ARG B C 1
ATOM 6008 O O . ARG B 1 318 ? -14.812 60 20.109 1 71.81 318 ARG B O 1
ATOM 6015 N N . LYS B 1 319 ? -14.367 59.25 22.094 1 70.38 319 LYS B N 1
ATOM 6016 C CA . LYS B 1 319 ? -13.086 59.938 22.125 1 70.38 319 LYS B CA 1
ATOM 6017 C C . LYS B 1 319 ? -11.938 58.969 21.859 1 70.38 319 LYS B C 1
ATOM 6019 O O . LYS B 1 319 ? -10.766 59.312 22.094 1 70.38 319 LYS B O 1
ATOM 6024 N N . LEU B 1 320 ? -12.219 57.781 21.484 1 73.38 320 LEU B N 1
ATOM 6025 C CA . LEU B 1 320 ? -11.242 56.719 21.359 1 73.38 320 LEU B CA 1
ATOM 6026 C C . LEU B 1 320 ? -10.109 57.125 20.422 1 73.38 320 LEU B C 1
ATOM 6028 O O . LEU B 1 320 ? -8.938 56.844 20.703 1 73.38 320 LEU B O 1
ATOM 6032 N N . LEU B 1 321 ? -10.359 57.875 19.359 1 75.12 321 LEU B N 1
ATOM 6033 C CA . LEU B 1 321 ? -9.336 58.219 18.375 1 75.12 321 LEU B CA 1
ATOM 6034 C C . LEU B 1 321 ? -9.008 59.688 18.406 1 75.12 321 LEU B C 1
ATOM 6036 O O . LEU B 1 321 ? -8.375 60.219 17.5 1 75.12 321 LEU B O 1
ATOM 6040 N N . SER B 1 322 ? -9.547 60.281 19.375 1 74.12 322 SER B N 1
ATOM 6041 C CA . SER B 1 322 ? -9.359 61.75 19.453 1 74.12 322 SER B CA 1
ATOM 6042 C C . SER B 1 322 ? -7.922 62.094 19.828 1 74.12 322 SER B C 1
ATOM 6044 O O . SER B 1 322 ? -7.395 63.125 19.391 1 74.12 322 SER B O 1
ATOM 6046 N N . ASP B 1 323 ? -7.312 61.281 20.641 1 74.69 323 ASP B N 1
ATOM 6047 C CA . ASP B 1 323 ? -5.93 61.531 21.047 1 74.69 323 ASP B CA 1
ATOM 6048 C C . ASP B 1 323 ? -5.07 60.281 20.812 1 74.69 323 ASP B C 1
ATOM 6050 O O . ASP B 1 323 ? -4.645 59.625 21.766 1 74.69 323 ASP B O 1
ATOM 6054 N N . PRO B 1 324 ? -4.785 60.031 19.562 1 77.56 324 PRO B N 1
ATOM 6055 C CA . PRO B 1 324 ? -4.016 58.812 19.266 1 77.56 324 PRO B CA 1
ATOM 6056 C C . PRO B 1 324 ? -2.594 58.875 19.812 1 77.56 324 PRO B C 1
ATOM 6058 O O . PRO B 1 324 ? -2.018 59.969 19.953 1 77.56 324 PRO B O 1
ATOM 6061 N N . ILE B 1 325 ? -2.135 57.656 20.297 1 76.94 325 ILE B N 1
ATOM 6062 C CA . ILE B 1 325 ? -0.779 57.531 20.812 1 76.94 325 ILE B CA 1
ATOM 6063 C C . ILE B 1 325 ? 0.012 56.562 19.922 1 76.94 325 ILE B C 1
ATOM 6065 O O . ILE B 1 325 ? -0.497 55.5 19.531 1 76.94 325 ILE B O 1
ATOM 6069 N N . GLY B 1 326 ? 1.134 57.031 19.391 1 80.88 326 GLY B N 1
ATOM 6070 C CA . GLY B 1 326 ? 2.09 56.188 18.719 1 80.88 326 GLY B CA 1
ATOM 6071 C C . GLY B 1 326 ? 3.189 55.656 19.641 1 80.88 326 GLY B C 1
ATOM 6072 O O . GLY B 1 326 ? 3.631 56.375 20.531 1 80.88 326 GLY B O 1
ATOM 6073 N N . SER B 1 327 ? 3.406 54.438 19.578 1 84.06 327 SER B N 1
ATOM 6074 C CA . SER B 1 327 ? 4.508 53.844 20.344 1 84.06 327 SER B CA 1
ATOM 6075 C C . SER B 1 327 ? 5.465 53.062 19.453 1 84.06 327 SER B C 1
ATOM 6077 O O . SER B 1 327 ? 5.047 52.5 18.453 1 84.06 327 SER B O 1
ATOM 6079 N N . LEU B 1 328 ? 6.734 53.25 19.656 1 83.56 328 LEU B N 1
ATOM 6080 C CA . LEU B 1 328 ? 7.793 52.469 19.062 1 83.56 328 LEU B CA 1
ATOM 6081 C C . LEU B 1 328 ? 8.539 51.656 20.125 1 83.56 328 LEU B C 1
ATOM 6083 O O . LEU B 1 328 ? 8.766 52.156 21.234 1 83.56 328 LEU B O 1
ATOM 6087 N N . GLY B 1 329 ? 8.711 50.406 19.859 1 83.38 329 GLY B N 1
ATOM 6088 C CA . GLY B 1 329 ? 9.422 49.562 20.797 1 83.38 329 GLY B CA 1
ATOM 6089 C C . GLY B 1 329 ? 10.461 48.688 20.125 1 83.38 329 GLY B C 1
ATOM 6090 O O . GLY B 1 329 ? 10.352 48.375 18.938 1 83.38 329 GLY B O 1
ATOM 6091 N N . ALA B 1 330 ? 11.484 48.375 20.891 1 83.69 330 ALA B N 1
ATOM 6092 C CA . ALA B 1 330 ? 12.492 47.375 20.531 1 83.69 330 ALA B CA 1
ATOM 6093 C C . ALA B 1 330 ? 12.719 46.406 21.672 1 83.69 330 ALA B C 1
ATOM 6095 O O . ALA B 1 330 ? 12.852 46.812 22.828 1 83.69 330 ALA B O 1
ATOM 6096 N N . ASP B 1 331 ? 12.562 45.188 21.328 1 85.31 331 ASP B N 1
ATOM 6097 C CA . ASP B 1 331 ? 12.742 44.156 22.344 1 85.31 331 ASP B CA 1
ATOM 6098 C C . ASP B 1 331 ? 13.883 43.219 21.969 1 85.31 331 ASP B C 1
ATOM 6100 O O . ASP B 1 331 ? 13.93 42.688 20.844 1 85.31 331 ASP B O 1
ATOM 6104 N N . LEU B 1 332 ? 14.812 43.031 22.859 1 84 332 LEU B N 1
ATOM 6105 C CA . LEU B 1 332 ? 15.922 42.094 22.688 1 84 332 LEU B CA 1
ATOM 6106 C C . LEU B 1 332 ? 15.758 40.875 23.609 1 84 332 LEU B C 1
ATOM 6108 O O . LEU B 1 332 ? 15.742 41.031 24.828 1 84 332 LEU B O 1
ATOM 6112 N N . THR B 1 333 ? 15.594 39.719 23.062 1 85.44 333 THR B N 1
ATOM 6113 C CA . THR B 1 333 ? 15.5 38.469 23.812 1 85.44 333 THR B CA 1
ATOM 6114 C C . THR B 1 333 ? 16.812 37.688 23.734 1 85.44 333 THR B C 1
ATOM 6116 O O . THR B 1 333 ? 17.453 37.656 22.688 1 85.44 333 THR B O 1
ATOM 6119 N N . MET B 1 334 ? 17.203 37.062 24.922 1 87.38 334 MET B N 1
ATOM 6120 C CA . MET B 1 334 ? 18.469 36.312 25 1 87.38 334 MET B CA 1
ATOM 6121 C C . MET B 1 334 ? 18.219 34.875 25.359 1 87.38 334 MET B C 1
ATOM 6123 O O . MET B 1 334 ? 18.484 34.438 26.484 1 87.38 334 MET B O 1
ATOM 6127 N N . PRO B 1 335 ? 17.906 34.031 24.391 1 85.5 335 PRO B N 1
ATOM 6128 C CA . PRO B 1 335 ? 17.547 32.656 24.656 1 85.5 335 PRO B CA 1
ATOM 6129 C C . PRO B 1 335 ? 18.75 31.781 25.062 1 85.5 335 PRO B C 1
ATOM 6131 O O . PRO B 1 335 ? 18.578 30.719 25.641 1 85.5 335 PRO B O 1
ATOM 6134 N N . PHE B 1 336 ? 19.922 32.25 24.844 1 84.5 336 PHE B N 1
ATOM 6135 C CA . PHE B 1 336 ? 21.109 31.469 25.156 1 84.5 336 PHE B CA 1
ATOM 6136 C C . PHE B 1 336 ? 21.25 31.266 26.656 1 84.5 336 PHE B C 1
ATOM 6138 O O . PHE B 1 336 ? 22.016 30.422 27.109 1 84.5 336 PHE B O 1
ATOM 6145 N N . LEU B 1 337 ? 20.5 32.031 27.422 1 87.31 337 LEU B N 1
ATOM 6146 C CA . LEU B 1 337 ? 20.547 31.922 28.875 1 87.31 337 LEU B CA 1
ATOM 6147 C C . LEU B 1 337 ? 20.047 30.547 29.328 1 87.31 337 LEU B C 1
ATOM 6149 O O . LEU B 1 337 ? 20.391 30.094 30.422 1 87.31 337 LEU B O 1
ATOM 6153 N N . ASN B 1 338 ? 19.125 30.078 28.5 1 89.75 338 ASN B N 1
ATOM 6154 C CA . ASN B 1 338 ? 18.75 28.688 28.703 1 89.75 338 ASN B CA 1
ATOM 6155 C C . ASN B 1 338 ? 19.781 27.734 28.078 1 89.75 338 ASN B C 1
ATOM 6157 O O . ASN B 1 338 ? 19.469 27.016 27.125 1 89.75 338 ASN B O 1
ATOM 6161 N N . TRP B 1 339 ? 20.953 27.672 28.688 1 89.19 339 TRP B N 1
ATOM 6162 C CA . TRP B 1 339 ? 22.156 27.078 28.109 1 89.19 339 TRP B CA 1
ATOM 6163 C C . TRP B 1 339 ? 21.984 25.578 27.922 1 89.19 339 TRP B C 1
ATOM 6165 O O . TRP B 1 339 ? 22.359 25.031 26.875 1 89.19 339 TRP B O 1
ATOM 6175 N N . ASN B 1 340 ? 21.406 24.844 28.922 1 91.38 340 ASN B N 1
ATOM 6176 C CA . ASN B 1 340 ? 21.234 23.406 28.797 1 91.38 340 ASN B CA 1
ATOM 6177 C C . ASN B 1 340 ? 20.281 23.047 27.656 1 91.38 340 ASN B C 1
ATOM 6179 O O . ASN B 1 340 ? 20.562 22.125 26.891 1 91.38 340 ASN B O 1
ATOM 6183 N N . GLU B 1 341 ? 19.188 23.75 27.484 1 90.94 341 GLU B N 1
ATOM 6184 C CA . GLU B 1 341 ? 18.25 23.547 26.406 1 90.94 341 GLU B CA 1
ATOM 6185 C C . GLU B 1 341 ? 18.891 23.812 25.047 1 90.94 341 GLU B C 1
ATOM 6187 O O . GLU B 1 341 ? 18.688 23.062 24.094 1 90.94 341 GLU B O 1
ATOM 6192 N N . MET B 1 342 ? 19.672 24.906 24.969 1 89.75 342 MET B N 1
ATOM 6193 C CA . MET B 1 342 ? 20.359 25.266 23.734 1 89.75 342 MET B CA 1
ATOM 6194 C C . MET B 1 342 ? 21.312 24.156 23.297 1 89.75 342 MET B C 1
ATOM 6196 O O . MET B 1 342 ? 21.281 23.719 22.141 1 89.75 342 MET B O 1
ATOM 6200 N N . GLN B 1 343 ? 22.078 23.688 24.281 1 92.62 343 GLN B N 1
ATOM 6201 C CA . GLN B 1 343 ? 23.047 22.656 23.953 1 92.62 343 GLN B CA 1
ATOM 6202 C C . GLN B 1 343 ? 22.359 21.375 23.484 1 92.62 343 GLN B C 1
ATOM 6204 O O . GLN B 1 343 ? 22.781 20.75 22.516 1 92.62 343 GLN B O 1
ATOM 6209 N N . LEU B 1 344 ? 21.328 20.938 24.203 1 93.62 344 LEU B N 1
ATOM 6210 C CA . LEU B 1 344 ? 20.609 19.719 23.859 1 93.62 344 LEU B CA 1
ATOM 6211 C C . LEU B 1 344 ? 19.984 19.828 22.484 1 93.62 344 LEU B C 1
ATOM 6213 O O . LEU B 1 344 ? 20.047 18.891 21.688 1 93.62 344 LEU B O 1
ATOM 6217 N N . ASN B 1 345 ? 19.406 21 22.141 1 93.12 345 ASN B N 1
ATOM 6218 C CA . ASN B 1 345 ? 18.781 21.172 20.844 1 93.12 345 ASN B CA 1
ATOM 6219 C C . ASN B 1 345 ? 19.812 21.219 19.719 1 93.12 345 ASN B C 1
ATOM 6221 O O . ASN B 1 345 ? 19.562 20.734 18.609 1 93.12 345 ASN B O 1
ATOM 6225 N N . ARG B 1 346 ? 20.938 21.875 19.906 1 92 346 ARG B N 1
ATOM 6226 C CA . ARG B 1 346 ? 22.031 21.859 18.938 1 92 346 ARG B CA 1
ATOM 6227 C C . ARG B 1 346 ? 22.5 20.438 18.688 1 92 346 ARG B C 1
ATOM 6229 O O . ARG B 1 346 ? 22.734 20.047 17.531 1 92 346 ARG B O 1
ATOM 6236 N N . ASP B 1 347 ? 22.578 19.641 19.812 1 95 347 ASP B N 1
ATOM 6237 C CA . ASP B 1 347 ? 23 18.234 19.672 1 95 347 ASP B CA 1
ATOM 6238 C C . ASP B 1 347 ? 21.953 17.438 18.891 1 95 347 ASP B C 1
ATOM 6240 O O . ASP B 1 347 ? 22.312 16.578 18.078 1 95 347 ASP B O 1
ATOM 6244 N N . ILE B 1 348 ? 20.719 17.641 19.156 1 95.75 348 ILE B N 1
ATOM 6245 C CA . ILE B 1 348 ? 19.641 16.969 18.438 1 95.75 348 ILE B CA 1
ATOM 6246 C C . ILE B 1 348 ? 19.75 17.281 16.953 1 95.75 348 ILE B C 1
ATOM 6248 O O . ILE B 1 348 ? 19.656 16.375 16.109 1 95.75 348 ILE B O 1
ATOM 6252 N N . ALA B 1 349 ? 19.938 18.609 16.578 1 94.31 349 ALA B N 1
ATOM 6253 C CA . ALA B 1 349 ? 20.062 19 15.172 1 94.31 349 ALA B CA 1
ATOM 6254 C C . ALA B 1 349 ? 21.281 18.344 14.516 1 94.31 349 ALA B C 1
ATOM 6256 O O . ALA B 1 349 ? 21.219 17.938 13.352 1 94.31 349 ALA B O 1
ATOM 6257 N N . GLN B 1 350 ? 22.328 18.266 15.297 1 94.44 350 GLN B N 1
ATOM 6258 C CA . GLN B 1 350 ? 23.531 17.609 14.797 1 94.44 350 GLN B CA 1
ATOM 6259 C C . GLN B 1 350 ? 23.266 16.141 14.492 1 94.44 350 GLN B C 1
ATOM 6261 O O . GLN B 1 350 ? 23.688 15.617 13.461 1 94.44 350 GLN B O 1
ATOM 6266 N N . VAL B 1 351 ? 22.562 15.398 15.406 1 96.56 351 VAL B N 1
ATOM 6267 C CA . VAL B 1 351 ? 22.25 13.984 15.227 1 96.56 351 VAL B CA 1
ATOM 6268 C C . VAL B 1 351 ? 21.359 13.805 13.992 1 96.56 351 VAL B C 1
ATOM 6270 O O . VAL B 1 351 ? 21.562 12.867 13.211 1 96.56 351 VAL B O 1
ATOM 6273 N N . LYS B 1 352 ? 20.422 14.711 13.797 1 96.25 352 LYS B N 1
ATOM 6274 C CA . LYS B 1 352 ? 19.547 14.648 12.617 1 96.25 352 LYS B CA 1
ATOM 6275 C C . LYS B 1 352 ? 20.359 14.836 11.336 1 96.25 352 LYS B C 1
ATOM 6277 O O . LYS B 1 352 ? 20.109 14.156 10.336 1 96.25 352 LYS B O 1
ATOM 6282 N N . TYR B 1 353 ? 21.281 15.742 11.344 1 95.25 353 TYR B N 1
ATOM 6283 C CA . TYR B 1 353 ? 22.156 15.992 10.195 1 95.25 353 TYR B CA 1
ATOM 6284 C C . TYR B 1 353 ? 23 14.766 9.883 1 95.25 353 TYR B C 1
ATOM 6286 O O . TYR B 1 353 ? 23.062 14.336 8.727 1 95.25 353 TYR B O 1
ATOM 6294 N N . GLU B 1 354 ? 23.562 14.125 10.875 1 95.19 354 GLU B N 1
ATOM 6295 C CA . GLU B 1 354 ? 24.344 12.914 10.695 1 95.19 354 GLU B CA 1
ATOM 6296 C C . GLU B 1 354 ? 23.5 11.773 10.148 1 95.19 354 GLU B C 1
ATOM 6298 O O . GLU B 1 354 ? 23.938 11.016 9.289 1 95.19 354 GLU B O 1
ATOM 6303 N N . SER B 1 355 ? 22.281 11.672 10.672 1 96.94 355 SER B N 1
ATOM 6304 C CA . SER B 1 355 ? 21.344 10.664 10.18 1 96.94 355 SER B CA 1
ATOM 6305 C C . SER B 1 355 ? 21.047 10.859 8.703 1 96.94 355 SER B C 1
ATOM 6307 O O . SER B 1 355 ? 20.969 9.891 7.941 1 96.94 355 SER B O 1
ATOM 6309 N N . ALA B 1 356 ? 20.891 12.164 8.258 1 96.12 356 ALA B N 1
ATOM 6310 C CA . ALA B 1 356 ? 20.594 12.469 6.867 1 96.12 356 ALA B CA 1
ATOM 6311 C C . ALA B 1 356 ? 21.766 12.109 5.957 1 96.12 356 ALA B C 1
ATOM 6313 O O . ALA B 1 356 ? 21.562 11.672 4.824 1 96.12 356 ALA B O 1
ATOM 6314 N N . ILE B 1 357 ? 23 12.297 6.457 1 94.81 357 ILE B N 1
ATOM 6315 C CA . ILE B 1 357 ? 24.188 11.914 5.699 1 94.81 357 ILE B CA 1
ATOM 6316 C C . ILE B 1 357 ? 24.172 10.406 5.441 1 94.81 357 ILE B C 1
ATOM 6318 O O . ILE B 1 357 ? 24.391 9.961 4.316 1 94.81 357 ILE B O 1
ATOM 6322 N N . ILE B 1 358 ? 23.859 9.617 6.48 1 95.75 358 ILE B N 1
ATOM 6323 C CA . ILE B 1 358 ? 23.828 8.156 6.383 1 95.75 358 ILE B CA 1
ATOM 6324 C C . ILE B 1 358 ? 22.719 7.73 5.43 1 95.75 358 ILE B C 1
ATOM 6326 O O . ILE B 1 358 ? 22.906 6.855 4.586 1 95.75 358 ILE B O 1
ATOM 6330 N N . THR B 1 359 ? 21.578 8.359 5.562 1 96.62 359 THR B N 1
ATOM 6331 C CA . THR B 1 359 ? 20.453 8.031 4.699 1 96.62 359 THR B CA 1
ATOM 6332 C C . THR B 1 359 ? 20.781 8.312 3.238 1 96.62 359 THR B C 1
ATOM 6334 O O . THR B 1 359 ? 20.438 7.52 2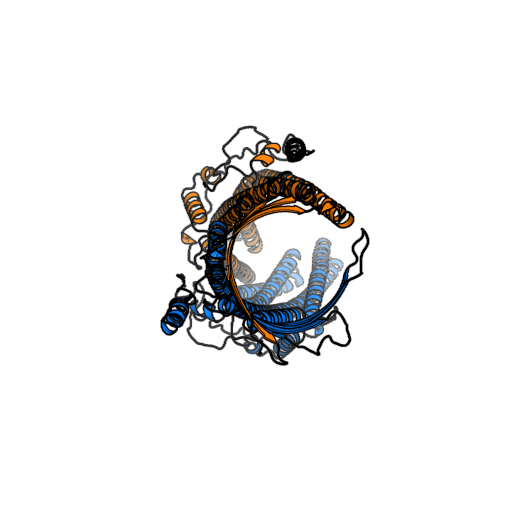.357 1 96.62 359 THR B O 1
ATOM 6337 N N . TYR B 1 360 ? 21.5 9.445 2.979 1 95.31 360 TYR B N 1
ATOM 6338 C CA . TYR B 1 360 ? 21.906 9.797 1.622 1 95.31 360 TYR B CA 1
ATOM 6339 C C . TYR B 1 360 ? 22.844 8.734 1.048 1 95.31 360 TYR B C 1
ATOM 6341 O O . TYR B 1 360 ? 22.625 8.25 -0.065 1 95.31 360 TYR B O 1
ATOM 6349 N N . ARG B 1 361 ? 23.781 8.312 1.786 1 94.38 361 ARG B N 1
ATOM 6350 C CA . ARG B 1 361 ? 24.734 7.301 1.349 1 94.38 361 ARG B CA 1
ATOM 6351 C C . ARG B 1 361 ? 24.047 5.965 1.114 1 94.38 361 ARG B C 1
ATOM 6353 O O . ARG B 1 361 ? 24.297 5.289 0.114 1 94.38 361 ARG B O 1
ATOM 6360 N N . LYS B 1 362 ? 23.172 5.59 2.049 1 95.56 362 LYS B N 1
ATOM 6361 C CA . LYS B 1 362 ? 22.422 4.348 1.923 1 95.56 362 LYS B CA 1
ATOM 6362 C C . LYS B 1 362 ? 21.594 4.336 0.647 1 95.56 362 LYS B C 1
ATOM 6364 O O . LYS B 1 362 ? 21.547 3.336 -0.072 1 95.56 362 LYS B O 1
ATOM 6369 N N . THR B 1 363 ? 20.938 5.441 0.365 1 96.12 363 THR B N 1
ATOM 6370 C CA . THR B 1 363 ? 20.109 5.566 -0.831 1 96.12 363 THR B CA 1
ATOM 6371 C C . THR B 1 363 ? 20.969 5.441 -2.092 1 96.12 363 THR B C 1
ATOM 6373 O O . THR B 1 363 ? 20.578 4.77 -3.049 1 96.12 363 THR B O 1
ATOM 6376 N N . LEU B 1 364 ? 22.094 6.039 -2.047 1 93.75 364 LEU B N 1
ATOM 6377 C CA . LEU B 1 364 ? 23 6.004 -3.188 1 93.75 364 LEU B CA 1
ATOM 6378 C C . LEU B 1 364 ? 23.484 4.578 -3.453 1 93.75 364 LEU B C 1
ATOM 6380 O O . LEU B 1 364 ? 23.422 4.105 -4.59 1 93.75 364 LEU B O 1
ATOM 6384 N N . TYR B 1 365 ? 23.922 3.811 -2.459 1 94.38 365 TYR B N 1
ATOM 6385 C CA . TYR B 1 365 ? 24.438 2.457 -2.641 1 94.38 365 TYR B CA 1
ATOM 6386 C C . TYR B 1 365 ? 23.328 1.501 -3.037 1 94.38 365 TYR B C 1
ATOM 6388 O O . TYR B 1 365 ? 23.547 0.572 -3.82 1 94.38 365 TYR B O 1
ATOM 6396 N N . ALA B 1 366 ? 22.172 1.779 -2.494 1 95.56 366 ALA B N 1
ATOM 6397 C CA . ALA B 1 366 ? 21.016 0.991 -2.945 1 95.56 366 ALA B CA 1
ATOM 6398 C C . ALA B 1 366 ? 20.75 1.218 -4.43 1 95.56 366 ALA B C 1
ATOM 6400 O O . ALA B 1 366 ? 20.375 0.287 -5.148 1 95.56 366 ALA B O 1
ATOM 6401 N N . ALA B 1 367 ? 20.906 2.447 -4.871 1 95.12 367 ALA B N 1
ATOM 6402 C CA . ALA B 1 367 ? 20.734 2.76 -6.285 1 95.12 367 ALA B CA 1
ATOM 6403 C C . ALA B 1 367 ? 21.75 2.01 -7.145 1 95.12 367 ALA B C 1
ATOM 6405 O O . ALA B 1 367 ? 21.406 1.505 -8.219 1 95.12 367 ALA B O 1
ATOM 6406 N N . PHE B 1 368 ? 23.016 1.859 -6.703 1 93.44 368 PHE B N 1
ATOM 6407 C CA . PHE B 1 368 ? 24.031 1.094 -7.414 1 93.44 368 PHE B CA 1
ATOM 6408 C C . PHE B 1 368 ? 23.641 -0.373 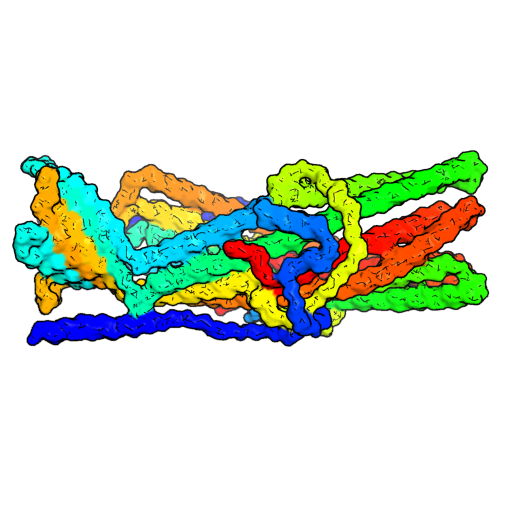-7.516 1 93.44 368 PHE B C 1
ATOM 6410 O O . PHE B 1 368 ? 23.797 -0.99 -8.57 1 93.44 368 PHE B O 1
ATOM 6417 N N . GLN B 1 369 ? 23.141 -0.907 -6.414 1 94.44 369 GLN B N 1
ATOM 6418 C CA . GLN B 1 369 ? 22.688 -2.295 -6.391 1 94.44 369 GLN B CA 1
ATOM 6419 C C . GLN B 1 369 ? 21.578 -2.529 -7.41 1 94.44 369 GLN B C 1
ATOM 6421 O O . GLN B 1 369 ? 21.594 -3.52 -8.141 1 94.44 369 GLN B O 1
ATOM 6426 N N . ASP B 1 370 ? 20.672 -1.605 -7.418 1 95.62 370 ASP B N 1
ATOM 6427 C CA . ASP B 1 370 ? 19.547 -1.728 -8.344 1 95.62 370 ASP B CA 1
ATOM 6428 C C . ASP B 1 370 ? 20.031 -1.825 -9.789 1 95.62 370 ASP B C 1
ATOM 6430 O O . ASP B 1 370 ? 19.594 -2.691 -10.547 1 95.62 370 ASP B O 1
ATOM 6434 N N . VAL B 1 371 ? 20.906 -0.925 -10.148 1 93.12 371 VAL B N 1
ATOM 6435 C CA . VAL B 1 371 ? 21.406 -0.866 -11.516 1 93.12 371 VAL B CA 1
ATOM 6436 C C . VAL B 1 371 ? 22.188 -2.139 -11.836 1 93.12 371 VAL B C 1
ATOM 6438 O O . VAL B 1 371 ? 21.969 -2.773 -12.867 1 93.12 371 VAL B O 1
ATOM 6441 N N . ASP B 1 372 ? 23.047 -2.547 -10.938 1 93.56 372 ASP B N 1
ATOM 6442 C CA . ASP B 1 372 ? 23.891 -3.723 -11.172 1 93.56 372 ASP B CA 1
ATOM 6443 C C . ASP B 1 372 ? 23.031 -4.98 -11.32 1 93.56 372 ASP B C 1
ATOM 6445 O O . ASP B 1 372 ? 23.281 -5.809 -12.203 1 93.56 372 ASP B O 1
ATOM 6449 N N . ASN B 1 373 ? 22.062 -5.145 -10.477 1 95.88 373 ASN B N 1
ATOM 6450 C CA . ASN B 1 373 ? 21.125 -6.27 -10.578 1 95.88 373 ASN B CA 1
ATOM 6451 C C . ASN B 1 373 ? 20.422 -6.293 -11.93 1 95.88 373 ASN B C 1
ATOM 6453 O O . ASN B 1 373 ? 20.328 -7.344 -12.562 1 95.88 373 ASN B O 1
ATOM 6457 N N . ALA B 1 374 ? 19.922 -5.152 -12.352 1 95.56 374 ALA B N 1
ATOM 6458 C CA . ALA B 1 374 ? 19.172 -5.07 -13.594 1 95.56 374 ALA B CA 1
ATOM 6459 C C . ALA B 1 374 ? 20.062 -5.348 -14.797 1 95.56 374 ALA B C 1
ATOM 6461 O O . ALA B 1 374 ? 19.641 -6 -15.758 1 95.56 374 ALA B O 1
ATOM 6462 N N . LEU B 1 375 ? 21.297 -4.828 -14.734 1 93.44 375 LEU B N 1
ATOM 6463 C CA . LEU B 1 375 ? 22.234 -5.078 -15.82 1 93.44 375 LEU B CA 1
ATOM 6464 C C . LEU B 1 375 ? 22.609 -6.551 -15.883 1 93.44 375 LEU B C 1
ATOM 6466 O O . LEU B 1 375 ? 22.719 -7.125 -16.969 1 93.44 375 LEU B O 1
ATOM 6470 N N . SER B 1 376 ? 22.859 -7.18 -14.703 1 95.19 376 SER B N 1
ATOM 6471 C CA . SER B 1 376 ? 23.125 -8.609 -14.656 1 95.19 376 SER B CA 1
ATOM 6472 C C . SER B 1 376 ? 21.969 -9.414 -15.227 1 95.19 376 SER B C 1
ATOM 6474 O O . SER B 1 376 ? 22.172 -10.336 -16.016 1 95.19 376 SER B O 1
ATOM 6476 N N . ALA B 1 377 ? 20.797 -9.062 -14.859 1 96.5 377 ALA B N 1
ATOM 6477 C CA . ALA B 1 377 ? 19.609 -9.758 -15.359 1 96.5 377 ALA B CA 1
ATOM 6478 C C . ALA B 1 377 ? 19.5 -9.633 -16.875 1 96.5 377 ALA B C 1
ATOM 6480 O O . ALA B 1 377 ? 19.109 -10.586 -17.562 1 96.5 377 ALA B O 1
ATOM 6481 N N . LYS B 1 378 ? 19.781 -8.438 -17.422 1 94.56 378 LYS B N 1
ATOM 6482 C CA . LYS B 1 378 ? 19.734 -8.227 -18.859 1 94.56 378 LYS B CA 1
ATOM 6483 C C . LYS B 1 378 ? 20.625 -9.227 -19.594 1 94.56 378 LYS B C 1
ATOM 6485 O O . LYS B 1 378 ? 20.203 -9.859 -20.562 1 94.56 378 LYS B O 1
ATOM 6490 N N . GLU B 1 379 ? 21.812 -9.406 -19.109 1 93.06 379 GLU B N 1
ATOM 6491 C CA . GLU B 1 379 ? 22.766 -10.336 -19.719 1 93.06 379 GLU B CA 1
ATOM 6492 C C . GLU B 1 379 ? 22.281 -11.773 -19.578 1 93.06 379 GLU B C 1
ATOM 6494 O O . GLU B 1 379 ? 22.344 -12.547 -20.547 1 93.06 379 GLU B O 1
ATOM 6499 N N . ASN B 1 380 ? 21.781 -12.078 -18.406 1 96.38 380 ASN B N 1
ATOM 6500 C CA . ASN B 1 380 ? 21.328 -13.445 -18.156 1 96.38 380 ASN B CA 1
ATOM 6501 C C . ASN B 1 380 ? 20.094 -13.797 -19 1 96.38 380 ASN B C 1
ATOM 6503 O O . ASN B 1 380 ? 20.016 -14.891 -19.562 1 96.38 380 ASN B O 1
ATOM 6507 N N . TYR B 1 381 ? 19.156 -12.898 -19.141 1 96.81 381 TYR B N 1
ATOM 6508 C CA . TYR B 1 381 ? 17.953 -13.172 -19.922 1 96.81 381 TYR B CA 1
ATOM 6509 C C . TYR B 1 381 ? 18.297 -13.312 -21.406 1 96.81 381 TYR B C 1
ATOM 6511 O O . TYR B 1 381 ? 17.688 -14.117 -22.109 1 96.81 381 TYR B O 1
ATOM 6519 N N . ALA B 1 382 ? 19.234 -12.508 -21.875 1 94.44 382 ALA B N 1
ATOM 6520 C CA . ALA B 1 382 ? 19.656 -12.617 -23.266 1 94.44 382 ALA B CA 1
ATOM 6521 C C . ALA B 1 382 ? 20.266 -13.992 -23.547 1 94.44 382 ALA B C 1
ATOM 6523 O O . ALA B 1 382 ? 19.953 -14.625 -24.547 1 94.44 382 ALA B O 1
ATOM 6524 N N . PHE B 1 383 ? 21.141 -14.43 -22.609 1 95.62 383 PHE B N 1
ATOM 6525 C CA . PHE B 1 383 ? 21.75 -15.742 -22.75 1 95.62 383 PHE B CA 1
ATOM 6526 C C . PHE B 1 383 ? 20.703 -16.844 -22.672 1 95.62 383 PHE B C 1
ATOM 6528 O O . PHE B 1 383 ? 20.703 -17.766 -23.484 1 95.62 383 PHE B O 1
ATOM 6535 N N . GLN B 1 384 ? 19.812 -16.703 -21.781 1 97.88 384 GLN B N 1
ATOM 6536 C CA . GLN B 1 384 ? 18.75 -17.672 -21.625 1 97.88 384 GLN B CA 1
ATOM 6537 C C . GLN B 1 384 ? 17.891 -17.781 -22.891 1 97.88 384 GLN B C 1
ATOM 6539 O O . GLN B 1 384 ? 17.484 -18.875 -23.266 1 97.88 384 GLN B O 1
ATOM 6544 N N . ALA B 1 385 ? 17.609 -16.672 -23.531 1 97.12 385 ALA B N 1
ATOM 6545 C CA . ALA B 1 385 ? 16.766 -16.656 -24.719 1 97.12 385 ALA B CA 1
ATOM 6546 C C . ALA B 1 385 ? 17.344 -17.562 -25.812 1 97.12 385 ALA B C 1
ATOM 6548 O O . ALA B 1 385 ? 16.594 -18.328 -26.438 1 97.12 385 ALA B O 1
ATOM 6549 N N . GLU B 1 386 ? 18.625 -17.578 -25.938 1 97.19 386 GLU B N 1
ATOM 6550 C CA . GLU B 1 386 ? 19.297 -18.422 -26.938 1 97.19 386 GLU B CA 1
ATOM 6551 C C . GLU B 1 386 ? 19.141 -19.891 -26.609 1 97.19 386 GLU B C 1
ATOM 6553 O O . GLU B 1 386 ? 18.844 -20.703 -27.5 1 97.19 386 GLU B O 1
ATOM 6558 N N . LYS B 1 387 ? 19.312 -20.219 -25.312 1 98.44 387 LYS B N 1
ATOM 6559 C CA . LYS B 1 387 ? 19.25 -21.609 -24.906 1 98.44 387 LYS B CA 1
ATOM 6560 C C . LYS B 1 387 ? 17.812 -22.125 -24.938 1 98.44 387 LYS B C 1
ATOM 6562 O O . LYS B 1 387 ? 17.562 -23.266 -25.328 1 98.44 387 LYS B O 1
ATOM 6567 N N . LEU B 1 388 ? 16.891 -21.266 -24.609 1 98.44 388 LEU B N 1
ATOM 6568 C CA . LEU B 1 388 ? 15.492 -21.656 -24.609 1 98.44 388 LEU B CA 1
ATOM 6569 C C . LEU B 1 388 ? 14.984 -21.844 -26.047 1 98.44 388 LEU B C 1
ATOM 6571 O O . LEU B 1 388 ? 14.148 -22.703 -26.297 1 98.44 388 LEU B O 1
ATOM 6575 N N . GLN B 1 389 ? 15.477 -21.016 -26.984 1 98 389 GLN B N 1
ATOM 6576 C CA . GLN B 1 389 ? 15.125 -21.219 -28.391 1 98 389 GLN B CA 1
ATOM 6577 C C . GLN B 1 389 ? 15.602 -22.578 -28.891 1 98 389 GLN B C 1
ATOM 6579 O O . GLN B 1 389 ? 14.852 -23.297 -29.562 1 98 389 GLN B O 1
ATOM 6584 N N . LYS B 1 390 ? 16.812 -22.969 -28.516 1 98.31 390 LYS B N 1
ATOM 6585 C CA . LYS B 1 390 ? 17.344 -24.281 -28.891 1 98.31 390 LYS B CA 1
ATOM 6586 C C . LYS B 1 390 ? 16.531 -25.406 -28.266 1 98.31 390 LYS B C 1
ATOM 6588 O O . LYS B 1 390 ? 16.25 -26.406 -28.922 1 98.31 390 LYS B O 1
ATOM 6593 N N . GLN B 1 391 ? 16.188 -25.156 -27.031 1 98.5 391 GLN B N 1
ATOM 6594 C CA . GLN B 1 391 ? 15.359 -26.125 -26.344 1 98.5 391 GLN B CA 1
ATOM 6595 C C . GLN B 1 391 ? 14.023 -26.312 -27.062 1 98.5 391 GLN B C 1
ATOM 6597 O O . GLN B 1 391 ? 13.57 -27.438 -27.281 1 98.5 391 GLN B O 1
ATOM 6602 N N . TYR B 1 392 ? 13.398 -25.266 -27.5 1 98.31 392 TYR B N 1
ATOM 6603 C CA . TYR B 1 392 ? 12.102 -25.328 -28.172 1 98.31 392 TYR B CA 1
ATOM 6604 C C . TYR B 1 392 ? 12.227 -26 -29.531 1 98.31 392 TYR B C 1
ATOM 6606 O O . TYR B 1 392 ? 11.414 -26.875 -29.875 1 98.31 392 TYR B O 1
ATOM 6614 N N . ASP B 1 393 ? 13.234 -25.672 -30.266 1 98.31 393 ASP B N 1
ATOM 6615 C CA . ASP B 1 393 ? 13.43 -26.266 -31.578 1 98.31 393 ASP B CA 1
ATOM 6616 C C . ASP B 1 393 ? 13.586 -27.781 -31.484 1 98.31 393 ASP B C 1
ATOM 6618 O O . ASP B 1 393 ? 12.961 -28.516 -32.25 1 98.31 393 ASP B O 1
ATOM 6622 N N . ALA B 1 394 ? 14.391 -28.203 -30.516 1 98.56 394 ALA B N 1
ATOM 6623 C CA . ALA B 1 394 ? 14.617 -29.641 -30.328 1 98.56 394 ALA B CA 1
ATOM 6624 C C . ALA B 1 394 ? 13.344 -30.344 -29.875 1 98.56 394 ALA B C 1
ATOM 6626 O O . ALA B 1 394 ? 13.008 -31.422 -30.391 1 98.56 394 ALA B O 1
ATOM 6627 N N . ALA B 1 395 ? 12.641 -29.719 -28.984 1 98.5 395 ALA B N 1
ATOM 6628 C CA . ALA B 1 395 ? 11.414 -30.312 -28.453 1 98.5 395 ALA B CA 1
ATOM 6629 C C . ALA B 1 395 ? 10.336 -30.391 -29.531 1 98.5 395 ALA B C 1
ATOM 6631 O O . ALA B 1 395 ? 9.594 -31.359 -29.609 1 98.5 395 ALA B O 1
ATOM 6632 N N . ALA B 1 396 ? 10.18 -29.391 -30.359 1 97.75 396 ALA B N 1
ATOM 6633 C CA . ALA B 1 396 ? 9.188 -29.344 -31.422 1 97.75 396 ALA B CA 1
ATOM 6634 C C . ALA B 1 396 ? 9.445 -30.422 -32.469 1 97.75 396 ALA B C 1
ATOM 6636 O O . ALA B 1 396 ? 8.516 -31.094 -32.906 1 97.75 396 ALA B O 1
ATOM 6637 N N . GLU B 1 397 ? 10.719 -30.578 -32.844 1 97.69 397 GLU B N 1
ATOM 6638 C CA . GLU B 1 397 ? 11.07 -31.609 -33.781 1 97.69 397 GLU B CA 1
ATOM 6639 C C . GLU B 1 397 ? 10.82 -33 -33.219 1 97.69 397 GLU B C 1
ATOM 6641 O O . GLU B 1 397 ? 10.289 -33.875 -33.906 1 97.69 397 GLU B O 1
ATOM 6646 N N . ALA B 1 398 ? 11.211 -33.156 -31.984 1 98 398 ALA B N 1
ATOM 6647 C CA . ALA B 1 398 ? 10.969 -34.438 -31.328 1 98 398 ALA B CA 1
ATOM 6648 C C . ALA B 1 398 ? 9.477 -34.75 -31.266 1 98 398 ALA B C 1
ATOM 6650 O O . ALA B 1 398 ? 9.062 -35.875 -31.547 1 98 398 ALA B O 1
ATOM 6651 N N . ALA B 1 399 ? 8.648 -33.812 -30.938 1 97.44 399 ALA B N 1
ATOM 6652 C CA . ALA B 1 399 ? 7.203 -34 -30.844 1 97.44 399 ALA B CA 1
ATOM 6653 C C . ALA B 1 399 ? 6.621 -34.375 -32.219 1 97.44 399 ALA B C 1
ATOM 6655 O O . ALA B 1 399 ? 5.734 -35.219 -32.281 1 97.44 399 ALA B O 1
ATOM 6656 N N . ARG B 1 400 ? 7.105 -33.812 -33.25 1 96.56 400 ARG B N 1
ATOM 6657 C CA . ARG B 1 400 ? 6.664 -34.125 -34.594 1 96.56 400 ARG B CA 1
ATOM 6658 C C . ARG B 1 400 ? 6.977 -35.594 -34.938 1 96.56 400 ARG B C 1
ATOM 6660 O O . ARG B 1 400 ? 6.133 -36.281 -35.5 1 96.56 400 ARG B O 1
ATOM 6667 N N . ILE B 1 401 ? 8.18 -36.031 -34.594 1 97.19 401 ILE B N 1
ATOM 6668 C CA . ILE B 1 401 ? 8.602 -37.406 -34.906 1 97.19 401 ILE B CA 1
ATOM 6669 C C . ILE B 1 401 ? 7.77 -38.375 -34.062 1 97.19 401 ILE B C 1
ATOM 6671 O O . ILE B 1 401 ? 7.254 -39.375 -34.625 1 97.19 401 ILE B O 1
ATOM 6675 N N . TYR B 1 402 ? 7.617 -38.031 -32.781 1 96.25 402 TYR B N 1
ATOM 6676 C CA . TYR B 1 402 ? 6.855 -38.938 -31.922 1 96.25 402 TYR B CA 1
ATOM 6677 C C . TYR B 1 402 ? 5.398 -39 -32.375 1 96.25 402 TYR B C 1
ATOM 6679 O O . TYR B 1 402 ? 4.754 -40.062 -32.25 1 96.25 402 TYR B O 1
ATOM 6687 N N . GLN B 1 403 ? 4.816 -37.938 -32.875 1 94.75 403 GLN B N 1
ATOM 6688 C CA . GLN B 1 403 ? 3.453 -37.938 -33.406 1 94.75 403 GLN B CA 1
ATOM 6689 C C . GLN B 1 403 ? 3.309 -38.906 -34.562 1 94.75 403 GLN B C 1
ATOM 6691 O O . GLN B 1 403 ? 2.355 -39.688 -34.625 1 94.75 403 GLN B O 1
ATOM 6696 N N . SER B 1 404 ? 4.258 -38.938 -35.438 1 94.69 404 SER B N 1
ATOM 6697 C CA . SER B 1 404 ? 4.254 -39.844 -36.594 1 94.69 404 SER B CA 1
ATOM 6698 C C . SER B 1 404 ? 4.375 -41.312 -36.125 1 94.69 404 SER B C 1
ATOM 6700 O O . SER B 1 404 ? 3.654 -42.156 -36.625 1 94.69 404 SER B O 1
ATOM 6702 N N . GLN B 1 405 ? 5.246 -41.531 -35.188 1 94.56 405 GLN B N 1
ATOM 6703 C CA . GLN B 1 405 ? 5.457 -42.875 -34.688 1 94.56 405 GLN B CA 1
ATOM 6704 C C . GLN B 1 405 ? 4.211 -43.406 -34 1 94.56 405 GLN B C 1
ATOM 6706 O O . GLN B 1 405 ? 3.891 -44.594 -34.094 1 94.56 405 GLN B O 1
ATOM 6711 N N . TYR B 1 406 ? 3.578 -42.562 -33.344 1 93.75 406 TYR B N 1
ATOM 6712 C CA . TYR B 1 406 ? 2.367 -42.969 -32.625 1 93.75 406 TYR B CA 1
ATOM 6713 C C . TYR B 1 406 ? 1.256 -43.312 -33.625 1 93.75 406 TYR B C 1
ATOM 6715 O O . TYR B 1 406 ? 0.523 -44.281 -33.438 1 93.75 406 TYR B O 1
ATOM 6723 N N . GLU B 1 407 ? 1.093 -42.5 -34.656 1 90.5 407 GLU B N 1
ATOM 6724 C CA . GLU B 1 407 ? 0.081 -42.75 -35.688 1 90.5 407 GLU B CA 1
ATOM 6725 C C . GLU B 1 407 ? 0.275 -44.094 -36.375 1 90.5 407 GLU B C 1
ATOM 6727 O O . GLU B 1 407 ? -0.696 -44.75 -36.75 1 90.5 407 GLU B O 1
ATOM 6732 N N . TYR B 1 408 ? 1.533 -44.531 -36.344 1 89.75 408 TYR B N 1
ATOM 6733 C CA . TYR B 1 408 ? 1.837 -45.781 -37 1 89.75 408 TYR B CA 1
ATOM 6734 C C . TYR B 1 408 ? 1.933 -46.906 -35.969 1 89.75 408 TYR B C 1
ATOM 6736 O O . TYR B 1 408 ? 2.299 -48.062 -36.312 1 89.75 408 TYR B O 1
ATOM 6744 N N . GLY B 1 409 ? 1.636 -46.594 -34.75 1 88.56 409 GLY B N 1
ATOM 6745 C CA . GLY B 1 409 ? 1.558 -47.594 -33.719 1 88.56 409 GLY B CA 1
ATOM 6746 C C . GLY B 1 409 ? 2.916 -48.031 -33.188 1 88.56 409 GLY B C 1
ATOM 6747 O O . GLY B 1 409 ? 3.053 -49.094 -32.594 1 88.56 409 GLY B O 1
ATOM 6748 N N . ALA B 1 410 ? 3.904 -47.188 -33.312 1 90.81 410 ALA B N 1
ATOM 6749 C CA . ALA B 1 410 ? 5.277 -47.562 -33 1 90.81 410 ALA B CA 1
ATOM 6750 C C . ALA B 1 410 ? 5.621 -47.188 -31.562 1 90.81 410 ALA B C 1
ATOM 6752 O O . ALA B 1 410 ? 6.609 -47.688 -31.016 1 90.81 410 ALA B O 1
ATOM 6753 N N . ILE B 1 411 ? 4.848 -46.312 -30.922 1 90.62 411 ILE B N 1
ATOM 6754 C CA . ILE B 1 411 ? 5.164 -45.906 -29.547 1 90.62 411 ILE B CA 1
ATOM 6755 C C . ILE B 1 411 ? 3.885 -45.844 -28.719 1 90.62 411 ILE B C 1
ATOM 6757 O O . ILE B 1 411 ? 2.781 -45.844 -29.266 1 90.62 411 ILE B O 1
ATOM 6761 N N . GLU B 1 412 ? 4.105 -45.812 -27.391 1 89.88 412 GLU B N 1
ATOM 6762 C CA . GLU B 1 412 ? 3 -45.688 -26.453 1 89.88 412 GLU B CA 1
ATOM 6763 C C . GLU B 1 412 ? 2.545 -44.219 -26.344 1 89.88 412 GLU B C 1
ATOM 6765 O O . GLU B 1 412 ? 3.32 -43.312 -26.625 1 89.88 412 GLU B O 1
ATOM 6770 N N . ILE B 1 413 ? 1.269 -44.094 -25.969 1 91.88 413 ILE B N 1
ATOM 6771 C CA . ILE B 1 413 ? 0.67 -42.781 -25.906 1 91.88 413 ILE B CA 1
ATOM 6772 C C . ILE B 1 413 ? 1.415 -41.906 -24.891 1 91.88 413 ILE B C 1
ATOM 6774 O O . ILE B 1 413 ? 1.552 -40.688 -25.062 1 91.88 413 ILE B O 1
ATOM 6778 N N . THR B 1 414 ? 1.907 -42.531 -23.797 1 92.38 414 THR B N 1
ATOM 6779 C CA . THR B 1 414 ? 2.588 -41.75 -22.75 1 92.38 414 THR B CA 1
ATOM 6780 C C . THR B 1 414 ? 3.828 -41.062 -23.312 1 92.38 414 THR B C 1
ATOM 6782 O O . THR B 1 414 ? 4.156 -39.938 -22.906 1 92.38 414 THR B O 1
ATOM 6785 N N . THR B 1 415 ? 4.512 -41.719 -24.234 1 93.5 415 THR B N 1
ATOM 6786 C CA . THR B 1 415 ? 5.684 -41.125 -24.875 1 93.5 415 THR B CA 1
ATOM 6787 C C . THR B 1 415 ? 5.293 -39.906 -25.703 1 93.5 415 THR B C 1
ATOM 6789 O O . THR B 1 415 ? 5.965 -38.875 -25.641 1 93.5 415 THR B O 1
ATOM 6792 N N . LEU B 1 416 ? 4.199 -40.031 -26.453 1 94.62 416 LEU B N 1
ATOM 6793 C CA . LEU B 1 416 ? 3.701 -38.906 -27.234 1 94.62 416 LEU B CA 1
ATOM 6794 C C . LEU B 1 416 ? 3.299 -37.75 -26.328 1 94.62 416 LEU B C 1
ATOM 6796 O O . LEU B 1 416 ? 3.693 -36.594 -26.562 1 94.62 416 LEU B O 1
ATOM 6800 N N . LEU B 1 417 ? 2.504 -38.062 -25.297 1 95.31 417 LEU B N 1
ATOM 6801 C CA . LEU B 1 417 ? 2.01 -37.031 -24.391 1 95.31 417 LEU B CA 1
ATOM 6802 C C . LEU B 1 417 ? 3.166 -36.312 -23.703 1 95.31 417 LEU B C 1
ATOM 6804 O O . LEU B 1 417 ? 3.125 -35.094 -23.516 1 95.31 417 LEU B O 1
ATOM 6808 N N . ASP B 1 418 ? 4.203 -36.969 -23.344 1 94.81 418 ASP B N 1
ATOM 6809 C CA . ASP B 1 418 ? 5.395 -36.375 -22.734 1 94.81 418 ASP B CA 1
ATOM 6810 C C . ASP B 1 418 ? 6.09 -35.438 -23.703 1 94.81 418 ASP B C 1
ATOM 6812 O O . ASP B 1 418 ? 6.512 -34.344 -23.328 1 94.81 418 ASP B O 1
ATOM 6816 N N . ALA B 1 419 ? 6.254 -35.938 -24.922 1 96.31 419 ALA B N 1
ATOM 6817 C CA . ALA B 1 419 ? 6.895 -35.125 -25.953 1 96.31 419 ALA B CA 1
ATOM 6818 C C . ALA B 1 419 ? 6.109 -33.844 -26.188 1 96.31 419 ALA B C 1
ATOM 6820 O O . ALA B 1 419 ? 6.699 -32.75 -26.328 1 96.31 419 ALA B O 1
ATOM 6821 N N . GLN B 1 420 ? 4.801 -33.969 -26.203 1 96.38 420 GLN B N 1
ATOM 6822 C CA . GLN B 1 420 ? 3.938 -32.781 -26.391 1 96.38 420 GLN B CA 1
ATOM 6823 C C . GLN B 1 420 ? 4.055 -31.828 -25.203 1 96.38 420 GLN B C 1
ATOM 6825 O O . GLN B 1 420 ? 4.09 -30.609 -25.391 1 96.38 420 GLN B O 1
ATOM 6830 N N . GLU B 1 421 ? 4.094 -32.344 -24.031 1 96.31 421 GLU B N 1
ATOM 6831 C CA . GLU B 1 421 ? 4.27 -31.516 -22.828 1 96.31 421 GLU B CA 1
ATOM 6832 C C . GLU B 1 421 ? 5.598 -30.766 -22.859 1 96.31 421 GLU B C 1
ATOM 6834 O O . GLU B 1 421 ? 5.656 -29.578 -22.516 1 96.31 421 GLU B O 1
ATOM 6839 N N . ASN B 1 422 ? 6.633 -31.484 -23.266 1 96.75 422 ASN B N 1
ATOM 6840 C CA . ASN B 1 422 ? 7.945 -30.859 -23.375 1 96.75 422 ASN B CA 1
ATOM 6841 C C . ASN B 1 422 ? 7.934 -29.703 -24.375 1 96.75 422 ASN B C 1
ATOM 6843 O O . ASN B 1 422 ? 8.531 -28.656 -24.109 1 96.75 422 ASN B O 1
ATOM 6847 N N . GLU B 1 423 ? 7.297 -29.875 -25.5 1 97.5 423 GLU B N 1
ATOM 6848 C CA . GLU B 1 423 ? 7.191 -28.812 -26.5 1 97.5 423 GLU B CA 1
ATOM 6849 C C . GLU B 1 423 ? 6.414 -27.625 -25.938 1 97.5 423 GLU B C 1
ATOM 6851 O O . GLU B 1 423 ? 6.855 -26.484 -26.062 1 97.5 423 GLU B O 1
ATOM 6856 N N . ARG B 1 424 ? 5.242 -27.891 -25.297 1 97.44 424 ARG B N 1
ATOM 6857 C CA . ARG B 1 424 ? 4.414 -26.828 -24.734 1 97.44 424 ARG B CA 1
ATOM 6858 C C . ARG B 1 424 ? 5.191 -26.031 -23.688 1 97.44 424 ARG B C 1
ATOM 6860 O O . ARG B 1 424 ? 5.152 -24.797 -23.688 1 97.44 424 ARG B O 1
ATOM 6867 N N . SER B 1 425 ? 5.891 -26.703 -22.828 1 97.44 425 SER B N 1
ATOM 6868 C CA . SER B 1 425 ? 6.652 -26.078 -21.75 1 97.44 425 SER B CA 1
ATOM 6869 C C . SER B 1 425 ? 7.793 -25.219 -22.297 1 97.44 425 SER B C 1
ATOM 6871 O O . SER B 1 425 ? 8.039 -24.125 -21.812 1 97.44 425 SER B O 1
ATOM 6873 N N . ALA B 1 426 ? 8.453 -25.781 -23.266 1 97.81 426 ALA B N 1
ATOM 6874 C CA . ALA B 1 426 ? 9.562 -25.047 -23.875 1 97.81 426 ALA B CA 1
ATOM 6875 C C . ALA B 1 426 ? 9.07 -23.766 -24.547 1 97.81 426 ALA B C 1
ATOM 6877 O O . ALA B 1 426 ? 9.695 -22.719 -24.422 1 97.81 426 ALA B O 1
ATOM 6878 N N . LYS B 1 427 ? 7.996 -23.844 -25.25 1 97.38 427 LYS B N 1
ATOM 6879 C CA . LYS B 1 427 ? 7.426 -22.672 -25.922 1 97.38 427 LYS B CA 1
ATOM 6880 C C . LYS B 1 427 ? 6.984 -21.625 -24.906 1 97.38 427 LYS B C 1
ATOM 6882 O O . LYS B 1 427 ? 7.227 -20.422 -25.109 1 97.38 427 LYS B O 1
ATOM 6887 N N . ALA B 1 428 ? 6.363 -22.047 -23.875 1 97.69 428 ALA B N 1
ATOM 6888 C CA . ALA B 1 428 ? 5.926 -21.141 -22.812 1 97.69 428 ALA B CA 1
ATOM 6889 C C . ALA B 1 428 ? 7.113 -20.453 -22.156 1 97.69 428 ALA B C 1
ATOM 6891 O O . ALA B 1 428 ? 7.055 -19.25 -21.844 1 97.69 428 ALA B O 1
ATOM 6892 N N . SER B 1 429 ? 8.164 -21.203 -21.938 1 98.12 429 SER B N 1
ATOM 6893 C CA . SER B 1 429 ? 9.367 -20.641 -21.312 1 98.12 429 SER B CA 1
ATOM 6894 C C . SER B 1 429 ? 10.008 -19.578 -22.203 1 98.12 429 SER B C 1
ATOM 6896 O O . SER B 1 429 ? 10.523 -18.578 -21.719 1 98.12 429 SER B O 1
ATOM 6898 N N . LEU B 1 430 ? 9.992 -19.875 -23.484 1 97.31 430 LEU B N 1
ATOM 6899 C CA . LEU B 1 430 ? 10.523 -18.906 -24.438 1 97.31 430 LEU B CA 1
ATOM 6900 C C . LEU B 1 430 ? 9.719 -17.609 -24.422 1 97.31 430 LEU B C 1
ATOM 6902 O O . LEU B 1 430 ? 10.289 -16.516 -24.375 1 97.31 430 LEU B O 1
ATOM 6906 N N . LEU B 1 431 ? 8.43 -17.703 -24.391 1 97.75 431 LEU B N 1
ATOM 6907 C CA . LEU B 1 431 ? 7.551 -16.547 -24.312 1 97.75 431 LEU B CA 1
ATOM 6908 C C . LEU B 1 431 ? 7.758 -15.781 -23.016 1 97.75 431 LEU B C 1
ATOM 6910 O O . LEU B 1 431 ? 7.812 -14.555 -23 1 97.75 431 LEU B O 1
ATOM 6914 N N . GLU B 1 432 ? 7.922 -16.469 -21.891 1 98 432 GLU B N 1
ATOM 6915 C CA . GLU B 1 432 ? 8.141 -15.852 -20.578 1 98 432 GLU B CA 1
ATOM 6916 C C . GLU B 1 432 ? 9.469 -15.094 -20.547 1 98 432 GLU B C 1
ATOM 6918 O O . GLU B 1 432 ? 9.555 -14.023 -19.953 1 98 432 GLU B O 1
ATOM 6923 N N . ASN B 1 433 ? 10.461 -15.711 -21.125 1 98.06 433 ASN B N 1
ATOM 6924 C CA . ASN B 1 433 ? 11.742 -15.031 -21.203 1 98.06 433 ASN B CA 1
ATOM 6925 C C . ASN B 1 433 ? 11.641 -13.711 -21.969 1 98.06 433 ASN B C 1
ATOM 6927 O O . ASN B 1 433 ? 12.227 -12.711 -21.562 1 98.06 433 ASN B O 1
ATOM 6931 N N . ARG B 1 434 ? 10.906 -13.758 -23.062 1 97.62 434 ARG B N 1
ATOM 6932 C CA . ARG B 1 434 ? 10.688 -12.531 -23.812 1 97.62 434 ARG B CA 1
ATOM 6933 C C . ARG B 1 434 ? 10.023 -11.461 -22.938 1 97.62 434 ARG B C 1
ATOM 6935 O O . ARG B 1 434 ? 10.438 -10.305 -22.938 1 97.62 434 ARG B O 1
ATOM 6942 N N . TYR B 1 435 ? 9.039 -11.773 -22.219 1 97.88 435 TYR B N 1
ATOM 6943 C CA . TYR B 1 435 ? 8.359 -10.883 -21.281 1 97.88 435 TYR B CA 1
ATOM 6944 C C . TYR B 1 435 ? 9.344 -10.352 -20.234 1 97.88 435 TYR B C 1
ATOM 6946 O O . TYR B 1 435 ? 9.383 -9.141 -19.984 1 97.88 435 TYR B O 1
ATOM 6954 N N . ASN B 1 436 ? 10.164 -11.258 -19.672 1 98.12 436 ASN B N 1
ATOM 6955 C CA . ASN B 1 436 ? 11.125 -10.883 -18.656 1 98.12 436 ASN B CA 1
ATOM 6956 C C . ASN B 1 436 ? 12.164 -9.898 -19.188 1 98.12 436 ASN B C 1
ATOM 6958 O O . ASN B 1 436 ? 12.602 -8.992 -18.484 1 98.12 436 ASN B O 1
ATOM 6962 N N . GLN B 1 437 ? 12.562 -10.133 -20.422 1 97 437 GLN B N 1
ATOM 6963 C CA . GLN B 1 437 ? 13.508 -9.211 -21.047 1 97 437 GLN B CA 1
ATOM 6964 C C . GLN B 1 437 ? 12.922 -7.801 -21.141 1 97 437 GLN B C 1
ATOM 6966 O O . GLN B 1 437 ? 13.609 -6.824 -20.812 1 97 437 GLN B O 1
ATOM 6971 N N . LEU B 1 438 ? 11.711 -7.703 -21.562 1 97 438 LEU B N 1
ATOM 6972 C CA . LEU B 1 438 ? 11.07 -6.398 -21.688 1 97 438 LEU B CA 1
ATOM 6973 C C . LEU B 1 438 ? 10.883 -5.746 -20.328 1 97 438 LEU B C 1
ATOM 6975 O O . LEU B 1 438 ? 11.227 -4.574 -20.141 1 97 438 LEU B O 1
ATOM 6979 N N . VAL B 1 439 ? 10.406 -6.52 -19.344 1 97.56 439 VAL B N 1
ATOM 6980 C CA . VAL B 1 439 ? 10.172 -6.012 -18 1 97.56 439 VAL B CA 1
ATOM 6981 C C . VAL B 1 439 ? 11.492 -5.551 -17.375 1 97.56 439 VAL B C 1
ATOM 6983 O O . VAL B 1 439 ? 11.547 -4.5 -16.734 1 97.56 439 VAL B O 1
ATOM 6986 N N . ASN B 1 440 ? 12.508 -6.328 -17.609 1 96.56 440 ASN B N 1
ATOM 6987 C CA . ASN B 1 440 ? 13.812 -5.957 -17.062 1 96.56 440 ASN B CA 1
ATOM 6988 C C . ASN B 1 440 ? 14.352 -4.684 -17.703 1 96.56 440 ASN B C 1
ATOM 6990 O O . ASN B 1 440 ? 15.047 -3.902 -17.047 1 96.56 440 ASN B O 1
ATOM 6994 N N . MET B 1 441 ? 14.07 -4.492 -18.969 1 94.5 441 MET B N 1
ATOM 6995 C CA . MET B 1 441 ? 14.5 -3.25 -19.609 1 94.5 441 MET B CA 1
ATOM 6996 C C . MET B 1 441 ? 13.891 -2.039 -18.922 1 94.5 441 MET B C 1
ATOM 6998 O O . MET B 1 441 ? 14.57 -1.034 -18.703 1 94.5 441 MET B O 1
ATOM 7002 N N . ALA B 1 442 ? 12.609 -2.125 -18.594 1 94.81 442 ALA B N 1
ATOM 7003 C CA . ALA B 1 442 ? 11.984 -1.05 -17.812 1 94.81 442 ALA B CA 1
ATOM 7004 C C . ALA B 1 442 ? 12.688 -0.853 -16.484 1 94.81 442 ALA B C 1
ATOM 7006 O O . ALA B 1 442 ? 12.906 0.281 -16.047 1 94.81 442 ALA B O 1
ATOM 7007 N N . THR B 1 443 ? 13.055 -1.963 -15.852 1 95.75 443 THR B N 1
ATOM 7008 C CA . THR B 1 443 ? 13.75 -1.907 -14.57 1 95.75 443 THR B CA 1
ATOM 7009 C C . THR B 1 443 ? 15.117 -1.249 -14.727 1 95.75 443 THR B C 1
ATOM 7011 O O . THR B 1 443 ? 15.531 -0.448 -13.891 1 95.75 443 THR B O 1
ATOM 7014 N N . VAL B 1 444 ? 15.805 -1.581 -15.82 1 93 444 VAL B N 1
ATOM 7015 C CA . VAL B 1 444 ? 17.109 -0.989 -16.094 1 93 444 VAL B CA 1
ATOM 7016 C C . VAL B 1 444 ? 16.969 0.528 -16.203 1 93 444 VAL B C 1
ATOM 7018 O O . VAL B 1 444 ? 17.688 1.271 -15.523 1 93 444 VAL B O 1
ATOM 7021 N N . TYR B 1 445 ? 16.125 0.944 -16.969 1 91.06 445 TYR B N 1
ATOM 7022 C CA . TYR B 1 445 ? 15.992 2.375 -17.203 1 91.06 445 TYR B CA 1
ATOM 7023 C C . TYR B 1 445 ? 15.539 3.1 -15.938 1 91.06 445 TYR B C 1
ATOM 7025 O O . TYR B 1 445 ? 16.031 4.188 -15.633 1 91.06 445 TYR B O 1
ATOM 7033 N N . GLN B 1 446 ? 14.586 2.479 -15.219 1 92.19 446 GLN B N 1
ATOM 7034 C CA . GLN B 1 446 ? 14.156 3.076 -13.961 1 92.19 446 GLN B CA 1
ATOM 7035 C C . GLN B 1 446 ? 15.328 3.188 -12.984 1 92.19 446 GLN B C 1
ATOM 7037 O O . GLN B 1 446 ? 15.461 4.195 -12.289 1 92.19 446 GLN B O 1
ATOM 7042 N N . SER B 1 447 ? 16.109 2.154 -12.922 1 93.56 447 SER B N 1
ATOM 7043 C CA . SER B 1 447 ? 17.234 2.125 -12 1 93.56 447 SER B CA 1
ATOM 7044 C C . SER B 1 447 ? 18.297 3.158 -12.383 1 93.56 447 SER B C 1
ATOM 7046 O O . SER B 1 447 ? 18.953 3.729 -11.516 1 93.56 447 SER B O 1
ATOM 7048 N N . LEU B 1 448 ? 18.453 3.398 -13.656 1 90 448 LEU B N 1
ATOM 7049 C CA . LEU B 1 448 ? 19.438 4.355 -14.141 1 90 448 LEU B CA 1
ATOM 7050 C C . LEU B 1 448 ? 18.969 5.789 -13.914 1 90 448 LEU B C 1
ATOM 7052 O O . LEU B 1 448 ? 19.781 6.703 -13.781 1 90 448 LEU B O 1
ATOM 7056 N N . GLY B 1 449 ? 17.703 5.879 -13.773 1 88.06 449 GLY B N 1
ATOM 7057 C CA . GLY B 1 449 ? 17.141 7.219 -13.711 1 88.06 449 GLY B CA 1
ATOM 7058 C C . GLY B 1 449 ? 17.203 7.957 -15.031 1 88.06 449 GLY B C 1
ATOM 7059 O O . GLY B 1 449 ? 17.375 7.34 -16.094 1 88.06 449 GLY B O 1
ATOM 7060 N N . GLY B 1 450 ? 16.984 9.164 -15.219 1 79.94 450 GLY B N 1
ATOM 7061 C CA . GLY B 1 450 ? 16.984 9.969 -16.438 1 79.94 450 GLY B CA 1
ATOM 7062 C C . GLY B 1 450 ? 16.625 11.422 -16.188 1 79.94 450 GLY B C 1
ATOM 7063 O O . GLY B 1 450 ? 16.766 11.914 -15.07 1 79.94 450 GLY B O 1
ATOM 7064 N N . GLU B 1 451 ? 16.328 12.055 -17.375 1 80.12 451 GLU B N 1
ATOM 7065 C CA . GLU B 1 451 ? 15.906 13.453 -17.266 1 80.12 451 GLU B CA 1
ATOM 7066 C C . GLU B 1 451 ? 14.5 13.562 -16.672 1 80.12 451 GLU B C 1
ATOM 7068 O O . GLU B 1 451 ? 13.75 12.586 -16.656 1 80.12 451 GLU B O 1
ATOM 7073 N N . ASP B 1 452 ? 14.195 14.695 -16.109 1 81.19 452 ASP B N 1
ATOM 7074 C CA . ASP B 1 452 ? 12.875 14.953 -15.539 1 81.19 452 ASP B CA 1
ATOM 7075 C C . ASP B 1 452 ? 11.789 14.836 -16.594 1 81.19 452 ASP B C 1
ATOM 7077 O O . ASP B 1 452 ? 11.922 15.375 -17.703 1 81.19 452 ASP B O 1
ATOM 7081 N N . ILE B 1 453 ? 10.883 14.07 -16.203 1 84.31 453 ILE B N 1
ATOM 7082 C CA . ILE B 1 453 ? 9.789 13.805 -17.141 1 84.31 453 ILE B CA 1
ATOM 7083 C C . ILE B 1 453 ? 8.727 14.891 -17 1 84.31 453 ILE B C 1
ATOM 7085 O O . ILE B 1 453 ? 8.055 15.234 -17.984 1 84.31 453 ILE B O 1
ATOM 7089 N N . ILE B 1 454 ? 8.539 15.398 -15.836 1 82.94 454 ILE B N 1
ATOM 7090 C CA . ILE B 1 454 ? 7.457 16.344 -15.602 1 82.94 454 ILE B CA 1
ATOM 7091 C C . ILE B 1 454 ? 7.98 17.766 -15.758 1 82.94 454 ILE B C 1
ATOM 7093 O O . ILE B 1 454 ? 8.977 18.156 -15.133 1 82.94 454 ILE B O 1
ATOM 7097 N N . GLN B 1 455 ? 7.52 18.484 -16.781 1 69.62 455 GLN B N 1
ATOM 7098 C CA . GLN B 1 455 ? 7.883 19.891 -16.969 1 69.62 455 GLN B CA 1
ATOM 7099 C C . GLN B 1 455 ? 7.059 20.797 -16.047 1 69.62 455 GLN B C 1
ATOM 7101 O O . GLN B 1 455 ? 5.906 20.484 -15.734 1 69.62 455 GLN B O 1
ATOM 7106 N N . GLU B 1 456 ? 7.766 21.734 -15.375 1 65.5 456 GLU B N 1
ATOM 7107 C CA . GLU B 1 456 ? 7.137 22.656 -14.43 1 65.5 456 GLU B CA 1
ATOM 7108 C C . GLU B 1 456 ? 6 23.422 -15.086 1 65.5 456 GLU B C 1
ATOM 7110 O O . GLU B 1 456 ? 6.031 23.688 -16.297 1 65.5 456 GLU B O 1
#

Radius of gyration: 39.18 Å; Cα contacts (8 Å, |Δi|>4): 1351; chains: 2; bounding box: 66×127×92 Å

InterPro domains:
  IPR003423 Outer membrane efflux protein [PF02321] (63-237)
  IPR003423 Outer membrane efflux protein [PF02321] (269-450)
  IPR010131 Multidrug resistance outer membrane protein MdtP/Nodulation protein T-like [PTHR30203] (1-450)
  IPR010131 Multidrug resistance outer membrane protein MdtP/Nodulation protein T-like [TIGR01845] (12-450)

pLDDT: mean 89.39, std 11.15, range [40.09, 98.56]

Organism: NCBI:txid38313

Nearest PDB structures (foldseek):
  5iuy-assembly1_A  TM=9.241E-01  e=3.694E-26  Pseudomonas aeruginosa PAO1
  4k7r-assembly1_A  TM=8.788E-01  e=9.506E-26  Escherichia coli K-12
  4mt4-assembly1_C  TM=9.073E-01  e=1.867E-25  Campylobacter jejuni
  4mt0-assembly1_A  TM=9.026E-01  e=1.953E-25  Neisseria gonorrhoeae
  1yc9-assembly1_A-3  TM=9.245E-01  e=2.599E-21  Vibrio cholerae

Foldseek 3Di:
DVVVVVVVVVVVLVVLQPQQDQDDDDDFDADFDFAFPFDDQDQDPDFLPPVVCVLVDVVLVVLLVLLCVAFPVLVVLVVVLVVLVVVLVVLVCLQDKDKDKDWDWDWDDDPVDDDIFIKTKIKIKIKHWHCSHCLSVLSSLLSVLLSVLSVLVSLLVSLVLSLLLLLLLQVLQLLLVVLVLLVVLLVVLVVLLVLQVVCVVVVNDDVVLNVVSVVLNVVSVVVSVVSVVSSQVSQQVNQVSNVHGRDPCSVVRNHHDPGDDDDDNLHGLVLLCVFASNLVSLVSNLSSLSSVLSNLLCVQAKMKMKMKMKFAMDSDPVCGNVDIDIDIDIDIDHNCVVVVVSVVSSVVSVVVSVVSSVVSNVSSVVLSVLQSVLSNLLVVLVVVLVVLVVQLVVLVVVLVVVVVCVSVPNDGSVVNSVSSVSNSVSVSVNSVSSSSNSSSSSSNSSSSGRDRPDDD/DVVVVVVVVVVVLVVLQPQQDQDDDDDFDADFDFAFPFDDQDQDPDFLPPVVCVLVDVVLVVLLVLLCVAFPVLVVLVVVLVVLVVVLVVLVCLQDKDKDKDWDKDWDDDPVDDDIFIKIKIKIKIKHWHCSHCLSVLSSLLSVLLSVLSVLVSLLVSLVLSLLLLLLLQQLQLLLVVLVLLVVLLVVLVVQLVLQVVCVVVPNDHVVLNVVSVVSNVVSVVVSVVSVVSNQVSQQVNQVSNVHGRDPCSVVRNHHDPGDDDDDNLHGLVLLCVFASNLVSLVSNLSSLSSVLSNLLCVQAKMKMKMKMKMAMDSDPVCGNVDIDIDIDIDIDHNCVVVVVSVVSNVVSVVVSVVSSVVSNVSSVVLSVLLSVLSVVLVVLVVVLVVLVVQLVVLVVVLVVVVVCVSVPNDGSVSNSVSSVSNSVSVSVNSVSVSSNSSSSSSNSSSSGRDRPDDD